Protein 9BQH (pdb70)

Nearest PDB structures (foldseek):
  4dw0-assembly1_A  TM=9.716E-01  e=5.512E-53  Danio rerio
  8jv5-assembly1_C  TM=9.657E-01  e=6.622E-50  Danio rerio
  4dw1-assembly1_A  TM=9.473E-01  e=5.239E-49  Danio rerio
  3h9v-assembly1_A  TM=9.514E-01  e=3.899E-49  Danio rerio
  9ik1-assembly1_B  TM=9.214E-01  e=1.533E-43  Homo sapiens

Sequence (1122 aa):
GCCAALAAFLFEYDTPRRIVLIRSRKVGLMNRAVQLLILAYVIGWVFVWEKGYQETDSVVSSVTTKVKGVAVTNTSKLGFRIWDVADYVIPAQEENSLFVMTNVILTMNQTQGLCPEIPDATTVCKSDASCTAGSAGTHSNGVSTGRCVAFNGSVKTCEVAAWCPVEDDTHVPQPAFLKAAENFTLLVKNNIWYPKFNFSKRNILPNITTTYLKSCIYDAKTDPFCPIFRLGKIVENAGHSFQDMAVEGGIMGIQVNWDCNLDRAASLCLPRYSFRRLDTRDVEHNVSPGYNFRFAKYYRDLAGNEQRTLIKAYGIRFDIIVFGKAGKFDIIPTMINIGSGLALLGMATVLCDIIVLYCMKKRLYYREKKYKYVEGCCAALAAFLFEYDTPRRIVLIRSRKVGLMNRAVQLLILAYVIGWVFVWEKGYQETDSVVSSVTTKVKGVAVTNTSKLGFRIWDVADYVIPAQEENSLFVMTNVILTMNQTQGLCPEIPDATTVCKSDASCTAGSAGTHSNGVSTGRCVAFNGSVKTCEVAAWCPVEDDTHVPQPAFLKAAENFTLLVKNNIWYPKFNFSKRNILPNITTTYLKSCIYDAKTDPFCPIFRLGKIVENAGHSFQDMAVEGGIMGIQVNWDCNLDRAASLCLPRYSFRRLDTRDVEHNVSPGYNFRFAKYYRDLAGNEQRTLIKAYGIRFDIIVFGKAGKFDIIPTMINIGSGLALLGMATVLCDIIVLYCMKKRLYYREKKYKYVEGCCAALAAFLFEYDTPRRIVLIRSRKVGLMNRAVQLLILAYVIGWVFVWEKGYQETDSVVSSVTTKVKGVAVTNTSKLGFRIWDVADYVIPAQEENSLFVMTNVILTMNQTQGLCPEIPDATTVCKSDASCTAGSAGTHSNGVSTGRCVAFNGSVKTCEVAAWCPVEDDTHVPQPAFLKAAENFTLLVKNNIWYPKFNFSKRNILPNITTTYLKSCIYDAKTDPFCPIFRLGKIVENAGHSFQDMAVEGGIMGIQVNWDCNLDRAASLCLPRYSFRRLDTRDVEHNVSPGYNFRFAKYYRDLAGNEQRTLIKAYGIRFDIIVFGKAGKFDIIPTMINIGSGLALLGMATVLCDIIVLYCMKKRLYYREKKYKYVE

Foldseek 3Di:
DVVVVVCCVVVDDDDDDDDDDDDDVLVVLLVVVLVVLVCCLPVPCPVNVNLQKDKFKKDKFKDKDKFDKDWDADDPVGTDIAGPPRQWPPPDDGLKTWGFFAKFKDFWWAWDKAFDDDDDQFWDDPLDSFDFQDCPPLVQFTFHSGWACNDDPTIGTMGGHGPPDTDPPQQDPQGPRPVLQFMKMAMKMWMAGVVVGDIDILCAPVNDPVNLVDDEDDVPPHPRRRMYGNQVLQVQQPHGSRVLNRAAFEKEWEWEQAEEVVDDPNPRHIGTGIHTDFDDDPVPDDSHHDWDKDWDWDADPVGGITIMIMITGTYMYGYHYIYMYIDGDVVSVVVSVVVSVVVSCVSVVVSLCCLQPVDPCNVVVVVVPDDDDD/DVVVVVCCVVVDDDDDDDDDDDDDVLVVLLVVVLVVLVCCLPVPCPVNVNLQKDKFKKDKFKDKDKFDKDWDADDPVGTDIAGPPRQWPPPDDGLKTWGFFAKFKDFWWAWDKAFDDDDDQFWDDPLDSFDFQDCPPLVQFTFHSGWACNDDPTIGTMGGHGPPDTDPPQQDPQGPRPVLQFMKMAMKMWMAGVVVGDIDILCAPVNDPVNLVDDEDDVPPHPRRRMYGNQVLQVQQPHGSRVLNRAAFEKEWEWEQAEEVVDDPNPRHIGTGIHTDFDDDPVPDDSHHDWDKDWDWDADPVGGITIMIMITGTYMYGYHYIYMYIDGDVVSVVVSVVVSVVVSCVSVVVSLCCLQPVDPCNVVVVVVPDDDDD/DVVVVVCCVVVDDDDDDDDDDDDDVLVVLLVVVLVVLVCCLPVPCPVNVNLQKDKFKKDKFKDKDKFDKDWDADDPVGTDIAGPPRQWPPPDDGLKTWGFFAKFKDFWWAWDKAFDDDDDQFWDDPLDSFDFQDCPPLVQFTFHSGWACNDDPTIGTMGGHGPPDTDPPQQDPQGPRPVLQFMKMAMKMWMAGVVVGDIDILCAPVNDPVNLVDDEDDVPPHPRRRMYGNQVLQVQQPHGSRVLNRAAFEKEWEWEQAEEVVDDPNPRHIGTGIHTDFDDDPVPDDSHHDWDKDWDWDADPVGGITIMIMITGTYMYGYHYIYMYIDGDVVSVVVSVVVSVVVSCVSVVVSLCCLQPVDPCNVVVVVVPDDDDD

Structure (mmCIF, N/CA/C/O backbone):
data_9BQH
#
_entry.id   9BQH
#
_cell.length_a   1.00
_cell.length_b   1.00
_cell.length_c   1.00
_cell.angle_alpha   90.00
_cell.angle_beta   90.00
_cell.angle_gamma   90.00
#
_symmetry.space_group_name_H-M   'P 1'
#
loop_
_entity.id
_entity.type
_entity.pdbx_description
1 polymer 'P2X purinoceptor 4'
2 branched 2-acetamido-2-deoxy-beta-D-glucopyranose-(1-4)-2-acetamido-2-deoxy-beta-D-glucopyranose
3 branched beta-D-mannopyranose-(1-4)-2-acetamido-2-deoxy-beta-D-glucopyranose-(1-4)-2-acetamido-2-deoxy-beta-D-glucopyranose
4 non-polymer 2-acetamido-2-deoxy-beta-D-glucopyranose
5 non-polymer DODECYL-BETA-D-MALTOSIDE
6 water water
#
loop_
_atom_site.group_PDB
_atom_site.id
_atom_site.type_symbol
_atom_site.label_atom_id
_atom_site.label_alt_id
_atom_site.label_comp_id
_atom_site.label_asym_id
_atom_site.label_entity_id
_atom_site.label_seq_id
_atom_site.pdbx_PDB_ins_code
_atom_site.Cartn_x
_atom_site.Cartn_y
_atom_site.Cartn_z
_atom_site.occupancy
_atom_site.B_iso_or_equiv
_atom_site.auth_seq_id
_atom_site.auth_comp_id
_atom_site.auth_asym_id
_atom_site.auth_atom_id
_atom_site.pdbx_PDB_model_num
ATOM 1 N N . GLY A 1 3 ? 169.012 206.296 234.976 1.00 63.24 3 GLY A N 1
ATOM 2 C CA . GLY A 1 3 ? 169.299 207.581 234.367 1.00 63.24 3 GLY A CA 1
ATOM 3 C C . GLY A 1 3 ? 170.068 207.454 233.067 1.00 63.24 3 GLY A C 1
ATOM 4 O O . GLY A 1 3 ? 171.281 207.248 233.072 1.00 63.24 3 GLY A O 1
ATOM 7 N N . CYS A 1 4 ? 169.356 207.578 231.945 1.00 66.71 4 CYS A N 1
ATOM 8 C CA . CYS A 1 4 ? 170.009 207.480 230.644 1.00 66.71 4 CYS A CA 1
ATOM 9 C C . CYS A 1 4 ? 171.027 208.597 230.453 1.00 66.71 4 CYS A C 1
ATOM 10 O O . CYS A 1 4 ? 172.127 208.363 229.938 1.00 66.71 4 CYS A O 1
ATOM 18 N N . CYS A 1 5 ? 170.680 209.820 230.860 1.00 63.87 5 CYS A N 1
ATOM 19 C CA . CYS A 1 5 ? 171.608 210.936 230.711 1.00 63.87 5 CYS A CA 1
ATOM 20 C C . CYS A 1 5 ? 172.874 210.709 231.527 1.00 63.87 5 CYS A C 1
ATOM 21 O O . CYS A 1 5 ? 173.983 210.999 231.061 1.00 63.87 5 CYS A O 1
ATOM 29 N N . ALA A 1 6 ? 172.731 210.194 232.749 1.00 60.56 6 ALA A N 1
ATOM 30 C CA . ALA A 1 6 ? 173.906 209.890 233.560 1.00 60.56 6 ALA A CA 1
ATOM 31 C C . ALA A 1 6 ? 174.766 208.823 232.899 1.00 60.56 6 ALA A C 1
ATOM 32 O O . ALA A 1 6 ? 175.999 208.915 232.908 1.00 60.56 6 ALA A O 1
ATOM 39 N N . ALA A 1 7 ? 174.134 207.797 232.323 1.00 57.84 7 ALA A N 1
ATOM 40 C CA . ALA A 1 7 ? 174.891 206.759 231.632 1.00 57.84 7 ALA A CA 1
ATOM 41 C C . ALA A 1 7 ? 175.637 207.328 230.432 1.00 57.84 7 ALA A C 1
ATOM 42 O O . ALA A 1 7 ? 176.801 206.985 230.194 1.00 57.84 7 ALA A O 1
ATOM 49 N N . LEU A 1 8 ? 174.983 208.199 229.661 1.00 55.43 8 LEU A N 1
ATOM 50 C CA . LEU A 1 8 ? 175.649 208.811 228.517 1.00 55.43 8 LEU A CA 1
ATOM 51 C C . LEU A 1 8 ? 176.824 209.672 228.963 1.00 55.43 8 LEU A C 1
ATOM 52 O O . LEU A 1 8 ? 177.897 209.641 228.347 1.00 55.43 8 LEU A O 1
ATOM 68 N N . ALA A 1 9 ? 176.642 210.447 230.034 1.00 54.96 9 ALA A N 1
ATOM 69 C CA . ALA A 1 9 ? 177.736 211.266 230.543 1.00 54.96 9 ALA A CA 1
ATOM 70 C C . ALA A 1 9 ? 178.898 210.398 231.006 1.00 54.96 9 ALA A C 1
ATOM 71 O O . ALA A 1 9 ? 180.065 210.723 230.757 1.00 54.96 9 ALA A O 1
ATOM 78 N N . ALA A 1 10 ? 178.600 209.287 231.681 1.00 52.21 10 ALA A N 1
ATOM 79 C CA . ALA A 1 10 ? 179.657 208.371 232.093 1.00 52.21 10 ALA A CA 1
ATOM 80 C C . ALA A 1 10 ? 180.384 207.799 230.884 1.00 52.21 10 ALA A C 1
ATOM 81 O O . ALA A 1 10 ? 181.613 207.671 230.891 1.00 52.21 10 ALA A O 1
ATOM 88 N N . PHE A 1 11 ? 179.639 207.452 229.835 1.00 48.60 11 PHE A N 1
ATOM 89 C CA . PHE A 1 11 ? 180.263 206.933 228.623 1.00 48.60 11 PHE A CA 1
ATOM 90 C C . PHE A 1 11 ? 181.178 207.972 227.987 1.00 48.60 11 PHE A C 1
ATOM 91 O O . PHE A 1 11 ? 182.251 207.635 227.475 1.00 48.60 11 PHE A O 1
ATOM 108 N N . LEU A 1 12 ? 180.771 209.242 228.007 1.00 51.06 12 LEU A N 1
ATOM 109 C CA . LEU A 1 12 ? 181.542 210.276 227.328 1.00 51.06 12 LEU A CA 1
ATOM 110 C C . LEU A 1 12 ? 182.682 210.819 228.182 1.00 51.06 12 LEU A C 1
ATOM 111 O O . LEU A 1 12 ? 183.723 211.202 227.637 1.00 51.06 12 LEU A O 1
ATOM 127 N N . PHE A 1 13 ? 182.516 210.866 229.504 1.00 51.46 13 PHE A N 1
ATOM 128 C CA . PHE A 1 13 ? 183.466 211.530 230.389 1.00 51.46 13 PHE A CA 1
ATOM 129 C C . PHE A 1 13 ? 184.297 210.542 231.203 1.00 51.46 13 PHE A C 1
ATOM 130 O O . PHE A 1 13 ? 184.710 210.850 232.322 1.00 51.46 13 PHE A O 1
ATOM 147 N N . GLU A 1 14 ? 184.546 209.353 230.660 1.00 49.00 14 GLU A N 1
ATOM 148 C CA . GLU A 1 14 ? 185.426 208.380 231.290 1.00 49.00 14 GLU A CA 1
ATOM 149 C C . GLU A 1 14 ? 186.346 207.783 230.239 1.00 49.00 14 GLU A C 1
ATOM 150 O O . GLU A 1 14 ? 185.924 207.526 229.109 1.00 49.00 14 GLU A O 1
ATOM 162 N N . TYR A 1 15 ? 187.600 207.564 230.618 1.00 45.54 15 TYR A N 1
ATOM 163 C CA . TYR A 1 15 ? 188.600 206.968 229.745 1.00 45.54 15 TYR A CA 1
ATOM 164 C C . TYR A 1 15 ? 188.986 205.600 230.290 1.00 45.54 15 TYR A C 1
ATOM 165 O O . TYR A 1 15 ? 189.276 205.463 231.482 1.00 45.54 15 TYR A O 1
ATOM 183 N N . ASP A 1 16 ? 188.986 204.595 229.419 1.00 43.76 16 ASP A N 1
ATOM 184 C CA . ASP A 1 16 ? 189.253 203.216 229.805 1.00 43.76 16 ASP A CA 1
ATOM 185 C C . ASP A 1 16 ? 190.563 202.752 229.186 1.00 43.76 16 ASP A C 1
ATOM 186 O O . ASP A 1 16 ? 190.739 202.825 227.966 1.00 43.76 16 ASP A O 1
ATOM 195 N N . THR A 1 17 ? 191.474 202.266 230.029 1.00 42.35 17 THR A N 1
ATOM 196 C CA . THR A 1 17 ? 192.762 201.766 229.588 1.00 42.35 17 THR A CA 1
ATOM 197 C C . THR A 1 17 ? 193.056 200.465 230.324 1.00 42.35 17 THR A C 1
ATOM 198 O O . THR A 1 17 ? 192.684 200.320 231.497 1.00 42.35 17 THR A O 1
ATOM 209 N N . PRO A 1 18 ? 193.707 199.505 229.670 1.00 39.87 18 PRO A N 1
ATOM 210 C CA . PRO A 1 18 ? 193.962 198.216 230.320 1.00 39.87 18 PRO A CA 1
ATOM 211 C C . PRO A 1 18 ? 195.007 198.299 231.422 1.00 39.87 18 PRO A C 1
ATOM 212 O O . PRO A 1 18 ? 195.885 199.163 231.421 1.00 39.87 18 PRO A O 1
ATOM 223 N N A ARG A 1 19 ? 194.895 197.376 232.374 0.57 41.75 19 ARG A N 1
ATOM 224 N N B ARG A 1 19 ? 194.898 197.377 232.376 0.43 41.75 19 ARG A N 1
ATOM 225 C CA A ARG A 1 19 ? 195.894 197.217 233.421 0.57 41.75 19 ARG A CA 1
ATOM 226 C CA B ARG A 1 19 ? 195.907 197.232 233.414 0.43 41.75 19 ARG A CA 1
ATOM 227 C C A ARG A 1 19 ? 197.046 196.358 232.910 0.57 41.75 19 ARG A C 1
ATOM 228 C C B ARG A 1 19 ? 197.049 196.362 232.908 0.43 41.75 19 ARG A C 1
ATOM 229 O O A ARG A 1 19 ? 196.834 195.379 232.192 0.57 41.75 19 ARG A O 1
ATOM 230 O O B ARG A 1 19 ? 196.832 195.381 232.194 0.43 41.75 19 ARG A O 1
ATOM 271 N N . ILE A 1 20 ? 198.270 196.729 233.282 1.00 41.47 20 ILE A N 1
ATOM 272 C CA . ILE A 1 20 ? 199.478 196.098 232.765 1.00 41.47 20 ILE A CA 1
ATOM 273 C C . ILE A 1 20 ? 200.315 195.559 233.916 1.00 41.47 20 ILE A C 1
ATOM 274 O O . ILE A 1 20 ? 200.422 196.191 234.971 1.00 41.47 20 ILE A O 1
ATOM 290 N N . VAL A 1 21 ? 200.900 194.381 233.704 1.00 43.84 21 VAL A N 1
ATOM 291 C CA . VAL A 1 21 ? 201.875 193.787 234.613 1.00 43.84 21 VAL A CA 1
ATOM 292 C C . VAL A 1 21 ? 203.262 194.015 234.034 1.00 43.84 21 VAL A C 1
ATOM 293 O O . VAL A 1 21 ? 203.517 193.684 232.871 1.00 43.84 21 VAL A O 1
ATOM 306 N N . LEU A 1 22 ? 204.161 194.574 234.840 1.00 45.47 22 LEU A N 1
ATOM 307 C CA . LEU A 1 22 ? 205.528 194.867 234.421 1.00 45.47 22 LEU A CA 1
ATOM 308 C C . LEU A 1 22 ? 206.463 193.857 235.071 1.00 45.47 22 LEU A C 1
ATOM 309 O O . LEU A 1 22 ? 206.712 193.921 236.278 1.00 45.47 22 LEU A O 1
ATOM 325 N N . ILE A 1 23 ? 206.985 192.935 234.268 1.00 49.04 23 ILE A N 1
ATOM 326 C CA . ILE A 1 23 ? 207.916 191.913 234.729 1.00 49.04 23 ILE A CA 1
ATOM 327 C C . ILE A 1 23 ? 209.328 192.361 234.385 1.00 49.04 23 ILE A C 1
ATOM 328 O O . ILE A 1 23 ? 209.620 192.688 233.229 1.00 49.04 23 ILE A O 1
ATOM 344 N N . ARG A 1 24 ? 210.203 192.379 235.387 1.00 52.71 24 ARG A N 1
ATOM 345 C CA . ARG A 1 24 ? 211.579 192.843 235.219 1.00 52.71 24 ARG A CA 1
ATOM 346 C C . ARG A 1 24 ? 212.451 191.649 234.853 1.00 52.71 24 ARG A C 1
ATOM 347 O O . ARG A 1 24 ? 212.859 190.873 235.719 1.00 52.71 24 ARG A O 1
ATOM 368 N N . SER A 1 25 ? 212.740 191.504 233.562 1.00 51.58 25 SER A N 1
ATOM 369 C CA . SER A 1 25 ? 213.586 190.426 233.064 1.00 51.58 25 SER A CA 1
ATOM 370 C C . SER A 1 25 ? 214.351 190.938 231.856 1.00 51.58 25 SER A C 1
ATOM 371 O O . SER A 1 25 ? 213.745 191.437 230.905 1.00 51.58 25 SER A O 1
ATOM 379 N N . ARG A 1 26 ? 215.679 190.816 231.896 1.00 52.28 26 ARG A N 1
ATOM 380 C CA . ARG A 1 26 ? 216.501 191.319 230.799 1.00 52.28 26 ARG A CA 1
ATOM 381 C C . ARG A 1 26 ? 216.265 190.522 229.523 1.00 52.28 26 ARG A C 1
ATOM 382 O O . ARG A 1 26 ? 216.058 191.096 228.449 1.00 52.28 26 ARG A O 1
ATOM 403 N N . LYS A 1 27 ? 216.288 189.193 229.623 1.00 48.57 27 LYS A N 1
ATOM 404 C CA . LYS A 1 27 ? 216.183 188.359 228.430 1.00 48.57 27 LYS A CA 1
ATOM 405 C C . LYS A 1 27 ? 214.825 188.523 227.758 1.00 48.57 27 LYS A C 1
ATOM 406 O O . LYS A 1 27 ? 214.742 188.736 226.543 1.00 48.57 27 LYS A O 1
ATOM 410 N N . VAL A 1 28 ? 213.746 188.425 228.536 1.00 49.45 28 VAL A N 1
ATOM 411 C CA . VAL A 1 28 ? 212.409 188.499 227.954 1.00 49.45 28 VAL A CA 1
ATOM 412 C C . VAL A 1 28 ? 212.143 189.891 227.394 1.00 49.45 28 VAL A C 1
ATOM 413 O O . VAL A 1 28 ? 211.573 190.034 226.307 1.00 49.45 28 VAL A O 1
ATOM 426 N N . GLY A 1 29 ? 212.542 190.936 228.120 1.00 46.12 29 GLY A N 1
ATOM 427 C CA . GLY A 1 29 ? 212.360 192.284 227.606 1.00 46.12 29 GLY A CA 1
ATOM 428 C C . GLY A 1 29 ? 213.137 192.528 226.327 1.00 46.12 29 GLY A C 1
ATOM 429 O O . GLY A 1 29 ? 212.619 193.119 225.374 1.00 46.12 29 GLY A O 1
ATOM 433 N N . LEU A 1 30 ? 214.393 192.077 226.287 1.00 48.02 30 LEU A N 1
ATOM 434 C CA . LEU A 1 30 ? 215.200 192.252 225.086 1.00 48.02 30 LEU A CA 1
ATOM 435 C C . LEU A 1 30 ? 214.600 191.498 223.909 1.00 48.02 30 LEU A C 1
ATOM 436 O O . LEU A 1 30 ? 214.574 192.010 222.786 1.00 48.02 30 LEU A O 1
ATOM 452 N N . MET A 1 31 ? 214.115 190.278 224.141 1.00 46.64 31 MET A N 1
ATOM 453 C CA . MET A 1 31 ? 213.477 189.527 223.065 1.00 46.64 31 MET A CA 1
ATOM 454 C C . MET A 1 31 ? 212.206 190.219 222.585 1.00 46.64 31 MET A C 1
ATOM 455 O O . MET A 1 31 ? 211.929 190.258 221.380 1.00 46.64 31 MET A O 1
ATOM 469 N N . ASN A 1 32 ? 211.414 190.754 223.515 1.00 44.34 32 ASN A N 1
ATOM 470 C CA . ASN A 1 32 ? 210.209 191.485 223.142 1.00 44.34 32 ASN A CA 1
ATOM 471 C C . ASN A 1 32 ? 210.554 192.661 222.240 1.00 44.34 32 ASN A C 1
ATOM 472 O O . ASN A 1 32 ? 209.939 192.857 221.183 1.00 44.34 32 ASN A O 1
ATOM 483 N N . ARG A 1 33 ? 211.556 193.446 222.636 1.00 43.74 33 ARG A N 1
ATOM 484 C CA . ARG A 1 33 ? 211.950 194.598 221.833 1.00 43.74 33 ARG A CA 1
ATOM 485 C C . ARG A 1 33 ? 212.524 194.168 220.490 1.00 43.74 33 ARG A C 1
ATOM 486 O O . ARG A 1 33 ? 212.294 194.831 219.476 1.00 43.74 33 ARG A O 1
ATOM 507 N N . ALA A 1 34 ? 213.274 193.065 220.459 1.00 40.80 34 ALA A N 1
ATOM 508 C CA . ALA A 1 34 ? 213.831 192.584 219.199 1.00 40.80 34 ALA A CA 1
ATOM 509 C C . ALA A 1 34 ? 212.732 192.176 218.227 1.00 40.80 34 ALA A C 1
ATOM 510 O O . ALA A 1 34 ? 212.785 192.517 217.041 1.00 40.80 34 ALA A O 1
ATOM 517 N N . VAL A 1 35 ? 211.727 191.444 218.709 1.00 38.83 35 VAL A N 1
ATOM 518 C CA . VAL A 1 35 ? 210.634 191.034 217.833 1.00 38.83 35 VAL A CA 1
ATOM 519 C C . VAL A 1 35 ? 209.838 192.249 217.366 1.00 38.83 35 VAL A C 1
ATOM 520 O O . VAL A 1 35 ? 209.431 192.330 216.199 1.00 38.83 35 VAL A O 1
ATOM 533 N N . GLN A 1 36 ? 209.594 193.209 218.263 1.00 40.14 36 GLN A N 1
ATOM 534 C CA . GLN A 1 36 ? 208.878 194.415 217.860 1.00 40.14 36 GLN A CA 1
ATOM 535 C C . GLN A 1 36 ? 209.656 195.190 216.805 1.00 40.14 36 GLN A C 1
ATOM 536 O O . GLN A 1 36 ? 209.074 195.695 215.838 1.00 40.14 36 GLN A O 1
ATOM 550 N N . LEU A 1 37 ? 210.974 195.299 216.977 1.00 40.15 37 LEU A N 1
ATOM 551 C CA . LEU A 1 37 ? 211.799 195.985 215.991 1.00 40.15 37 LEU A CA 1
ATOM 552 C C . LEU A 1 37 ? 211.787 195.247 214.661 1.00 40.15 37 LEU A C 1
ATOM 553 O O . LEU A 1 37 ? 211.773 195.873 213.600 1.00 40.15 37 LEU A O 1
ATOM 569 N N . LEU A 1 38 ? 211.756 193.912 214.717 1.00 36.69 38 LEU A N 1
ATOM 570 C CA . LEU A 1 38 ? 211.740 193.055 213.504 1.00 36.69 38 LEU A CA 1
ATOM 571 C C . LEU A 1 38 ? 210.420 193.256 212.755 1.00 36.69 38 LEU A C 1
ATOM 572 O O . LEU A 1 38 ? 210.456 193.210 211.517 1.00 36.69 38 LEU A O 1
ATOM 588 N N . ILE A 1 39 ? 209.299 193.422 213.466 1.00 36.17 39 ILE A N 1
ATOM 589 C CA . ILE A 1 39 ? 208.003 193.670 212.837 1.00 36.17 39 ILE A CA 1
ATOM 590 C C . ILE A 1 39 ? 207.945 195.083 212.268 1.00 36.17 39 ILE A C 1
ATOM 591 O O . ILE A 1 39 ? 207.433 195.300 211.162 1.00 36.17 39 ILE A O 1
ATOM 607 N N . LEU A 1 40 ? 208.448 196.068 213.015 1.00 36.61 40 LEU A N 1
ATOM 608 C CA . LEU A 1 40 ? 208.434 197.442 212.521 1.00 36.61 40 LEU A CA 1
ATOM 609 C C . LEU A 1 40 ? 209.317 197.598 211.290 1.00 36.61 40 LEU A C 1
ATOM 610 O O . LEU A 1 40 ? 208.942 198.281 210.330 1.00 36.61 40 LEU A O 1
ATOM 626 N N . ALA A 1 41 ? 210.504 196.987 211.307 1.00 32.75 41 ALA A N 1
ATOM 627 C CA . ALA A 1 41 ? 211.385 197.047 210.150 1.00 32.75 41 ALA A CA 1
ATOM 628 C C . ALA A 1 41 ? 210.722 196.421 208.936 1.00 32.75 41 ALA A C 1
ATOM 629 O O . ALA A 1 41 ? 210.764 196.986 207.842 1.00 32.75 41 ALA A O 1
ATOM 636 N N . TYR A 1 42 ? 210.090 195.261 209.108 1.00 30.49 42 TYR A N 1
ATOM 637 C CA . TYR A 1 42 ? 209.311 194.692 208.017 1.00 30.49 42 TYR A CA 1
ATOM 638 C C . TYR A 1 42 ? 208.302 195.708 207.495 1.00 30.49 42 TYR A C 1
ATOM 639 O O . TYR A 1 42 ? 208.384 196.154 206.345 1.00 30.49 42 TYR A O 1
ATOM 657 N N . VAL A 1 43 ? 207.388 196.143 208.365 1.00 33.02 43 VAL A N 1
ATOM 658 C CA . VAL A 1 43 ? 206.251 196.947 207.925 1.00 33.02 43 VAL A CA 1
ATOM 659 C C . VAL A 1 43 ? 206.718 198.212 207.217 1.00 33.02 43 VAL A C 1
ATOM 660 O O . VAL A 1 43 ? 206.129 198.627 206.214 1.00 33.02 43 VAL A O 1
ATOM 673 N N . ILE A 1 44 ? 207.764 198.859 207.725 1.00 34.38 44 ILE A N 1
ATOM 674 C CA . ILE A 1 44 ? 208.216 200.096 207.102 1.00 34.38 44 ILE A CA 1
ATOM 675 C C . ILE A 1 44 ? 209.044 199.774 205.864 1.00 34.38 44 ILE A C 1
ATOM 676 O O . ILE A 1 44 ? 208.606 200.022 204.734 1.00 34.38 44 ILE A O 1
ATOM 692 N N . GLY A 1 45 ? 210.207 199.151 206.060 1.00 32.27 45 GLY A N 1
ATOM 693 C CA . GLY A 1 45 ? 211.149 199.008 204.965 1.00 32.27 45 GLY A CA 1
ATOM 694 C C . GLY A 1 45 ? 210.594 198.214 203.799 1.00 32.27 45 GLY A C 1
ATOM 695 O O . GLY A 1 45 ? 210.695 198.636 202.646 1.00 32.27 45 GLY A O 1
ATOM 699 N N . TRP A 1 46 ? 210.005 197.049 204.074 1.00 32.82 46 TRP A N 1
ATOM 700 C CA . TRP A 1 46 ? 209.584 196.193 202.975 1.00 32.82 46 TRP A CA 1
ATOM 701 C C . TRP A 1 46 ? 208.250 196.649 202.397 1.00 32.82 46 TRP A C 1
ATOM 702 O O . TRP A 1 46 ? 208.131 196.865 201.188 1.00 32.82 46 TRP A O 1
ATOM 723 N N . VAL A 1 47 ? 207.236 196.803 203.247 1.00 31.02 47 VAL A N 1
ATOM 724 C CA . VAL A 1 47 ? 205.896 197.090 202.748 1.00 31.02 47 VAL A CA 1
ATOM 725 C C . VAL A 1 47 ? 205.819 198.508 202.193 1.00 31.02 47 VAL A C 1
ATOM 726 O O . VAL A 1 47 ? 205.263 198.733 201.112 1.00 31.02 47 VAL A O 1
ATOM 739 N N . PHE A 1 48 ? 206.369 199.486 202.914 1.00 31.92 48 PHE A N 1
ATOM 740 C CA . PHE A 1 48 ? 206.198 200.882 202.521 1.00 31.92 48 PHE A CA 1
ATOM 741 C C . PHE A 1 48 ? 207.341 201.365 201.631 1.00 31.92 48 PHE A C 1
ATOM 742 O O . PHE A 1 48 ? 207.115 201.782 200.492 1.00 31.92 48 PHE A O 1
ATOM 759 N N . VAL A 1 49 ? 208.573 201.315 202.138 1.00 33.77 49 VAL A N 1
ATOM 760 C CA . VAL A 1 49 ? 209.692 201.920 201.421 1.00 33.77 49 VAL A CA 1
ATOM 761 C C . VAL A 1 49 ? 210.027 201.121 200.167 1.00 33.77 49 VAL A C 1
ATOM 762 O O . VAL A 1 49 ? 210.244 201.690 199.091 1.00 33.77 49 VAL A O 1
ATOM 775 N N . TRP A 1 50 ? 210.075 199.795 200.282 1.00 35.07 50 TRP A N 1
ATOM 776 C CA . TRP A 1 50 ? 210.563 198.973 199.179 1.00 35.07 50 TRP A CA 1
ATOM 777 C C . TRP A 1 50 ? 209.460 198.667 198.173 1.00 35.07 50 TRP A C 1
ATOM 778 O O . TRP A 1 50 ? 209.603 198.941 196.977 1.00 35.07 50 TRP A O 1
ATOM 799 N N . GLU A 1 51 ? 208.354 198.094 198.637 1.00 34.68 51 GLU A N 1
ATOM 800 C CA . GLU A 1 51 ? 207.285 197.648 197.754 1.00 34.68 51 GLU A CA 1
ATOM 801 C C . GLU A 1 51 ? 206.197 198.693 197.551 1.00 34.68 51 GLU A C 1
ATOM 802 O O . GLU A 1 51 ? 205.232 198.423 196.830 1.00 34.68 51 GLU A O 1
ATOM 814 N N . LYS A 1 52 ? 206.326 199.871 198.160 1.00 31.94 52 LYS A N 1
ATOM 815 C CA . LYS A 1 52 ? 205.387 200.974 197.963 1.00 31.94 52 LYS A CA 1
ATOM 816 C C . LYS A 1 52 ? 203.954 200.537 198.272 1.00 31.94 52 LYS A C 1
ATOM 817 O O . LYS A 1 52 ? 203.058 200.598 197.430 1.00 31.94 52 LYS A O 1
ATOM 836 N N . GLY A 1 53 ? 203.752 200.100 199.512 1.00 31.67 53 GLY A N 1
ATOM 837 C CA . GLY A 1 53 ? 202.437 199.702 199.971 1.00 31.67 53 GLY A CA 1
ATOM 838 C C . GLY A 1 53 ? 201.483 200.844 200.224 1.00 31.67 53 GLY A C 1
ATOM 839 O O . GLY A 1 53 ? 200.334 200.600 200.602 1.00 31.67 53 GLY A O 1
ATOM 843 N N . TYR A 1 54 ? 201.925 202.082 200.024 1.00 29.29 54 TYR A N 1
ATOM 844 C CA . TYR A 1 54 ? 201.107 203.267 200.231 1.00 29.29 54 TYR A CA 1
ATOM 845 C C . TYR A 1 54 ? 200.490 203.787 198.940 1.00 29.29 54 TYR A C 1
ATOM 846 O O . TYR A 1 54 ? 199.947 204.893 198.931 1.00 29.29 54 TYR A O 1
ATOM 864 N N . GLN A 1 55 ? 200.556 203.020 197.854 1.00 28.85 55 GLN A N 1
ATOM 865 C CA . GLN A 1 55 ? 200.171 203.492 196.533 1.00 28.85 55 GLN A CA 1
ATOM 866 C C . GLN A 1 55 ? 199.051 202.642 195.950 1.00 28.85 55 GLN A C 1
ATOM 867 O O . GLN A 1 55 ? 198.992 201.430 196.176 1.00 28.85 55 GLN A O 1
ATOM 881 N N . GLU A 1 56 ? 198.163 203.294 195.207 1.00 30.47 56 GLU A N 1
ATOM 882 C CA . GLU A 1 56 ? 197.229 202.624 194.316 1.00 30.47 56 GLU A CA 1
ATOM 883 C C . GLU A 1 56 ? 197.831 202.550 192.914 1.00 30.47 56 GLU A C 1
ATOM 884 O O . GLU A 1 56 ? 198.684 203.356 192.540 1.00 30.47 56 GLU A O 1
ATOM 896 N N . THR A 1 57 ? 197.377 201.570 192.136 1.00 27.79 57 THR A N 1
ATOM 897 C CA . THR A 1 57 ? 197.958 201.300 190.828 1.00 27.79 57 THR A CA 1
ATOM 898 C C . THR A 1 57 ? 196.888 201.344 189.745 1.00 27.79 57 THR A C 1
ATOM 899 O O . THR A 1 57 ? 195.693 201.200 190.009 1.00 27.79 57 THR A O 1
ATOM 910 N N . ASP A 1 58 ? 197.347 201.550 188.512 1.00 25.39 58 ASP A N 1
ATOM 911 C CA . ASP A 1 58 ? 196.479 201.610 187.345 1.00 25.39 58 ASP A CA 1
ATOM 912 C C . ASP A 1 58 ? 197.241 201.074 186.143 1.00 25.39 58 ASP A C 1
ATOM 913 O O . ASP A 1 58 ? 198.426 201.368 185.976 1.00 25.39 58 ASP A O 1
ATOM 922 N N . SER A 1 59 ? 196.559 200.292 185.311 1.00 20.74 59 SER A N 1
ATOM 923 C CA . SER A 1 59 ? 197.170 199.753 184.106 1.00 20.74 59 SER A CA 1
ATOM 924 C C . SER A 1 59 ? 197.124 200.777 182.973 1.00 20.74 59 SER A C 1
ATOM 925 O O . SER A 1 59 ? 196.288 201.683 182.947 1.00 20.74 59 SER A O 1
ATOM 933 N N . VAL A 1 60 ? 198.034 200.610 182.022 1.00 18.70 60 VAL A N 1
ATOM 934 C CA . VAL A 1 60 ? 198.245 201.581 180.955 1.00 18.70 60 VAL A CA 1
ATOM 935 C C . VAL A 1 60 ? 197.300 201.292 179.797 1.00 18.70 60 VAL A C 1
ATOM 936 O O . VAL A 1 60 ? 196.992 200.134 179.496 1.00 18.70 60 VAL A O 1
ATOM 949 N N . VAL A 1 61 ? 196.835 202.356 179.149 1.00 18.23 61 VAL A N 1
ATOM 950 C CA . VAL A 1 61 ? 196.059 202.276 177.916 1.00 18.23 61 VAL A CA 1
ATOM 951 C C . VAL A 1 61 ? 196.900 202.912 176.818 1.00 18.23 61 VAL A C 1
ATOM 952 O O . VAL A 1 61 ? 197.290 204.080 176.925 1.00 18.23 61 VAL A O 1
ATOM 965 N N . SER A 1 62 ? 197.173 202.151 175.760 1.00 16.81 62 SER A N 1
ATOM 966 C CA . SER A 1 62 ? 198.193 202.515 174.788 1.00 16.81 62 SER A CA 1
ATOM 967 C C . SER A 1 62 ? 197.628 202.538 173.375 1.00 16.81 62 SER A C 1
ATOM 968 O O . SER A 1 62 ? 196.733 201.764 173.029 1.00 16.81 62 SER A O 1
ATOM 976 N N . SER A 1 63 ? 198.166 203.446 172.562 1.00 15.77 63 SER A N 1
ATOM 977 C CA . SER A 1 63 ? 197.934 203.476 171.125 1.00 15.77 63 SER A CA 1
ATOM 978 C C . SER A 1 63 ? 199.280 203.586 170.424 1.00 15.77 63 SER A C 1
ATOM 979 O O . SER A 1 63 ? 200.155 204.336 170.864 1.00 15.77 63 SER A O 1
ATOM 987 N N . VAL A 1 64 ? 199.442 202.840 169.334 1.00 15.88 64 VAL A N 1
ATOM 988 C CA . VAL A 1 64 ? 200.734 202.671 168.679 1.00 15.88 64 VAL A CA 1
ATOM 989 C C . VAL A 1 64 ? 200.604 202.999 167.199 1.00 15.88 64 VAL A C 1
ATOM 990 O O . VAL A 1 64 ? 199.595 202.675 166.565 1.00 15.88 64 VAL A O 1
ATOM 1003 N N . THR A 1 65 ? 201.630 203.650 166.654 1.00 15.67 65 THR A N 1
ATOM 1004 C CA . THR A 1 65 ? 201.759 203.904 165.224 1.00 15.67 65 THR A CA 1
ATOM 1005 C C . THR A 1 65 ? 203.141 203.450 164.780 1.00 15.67 65 THR A C 1
ATOM 1006 O O . THR A 1 65 ? 204.141 203.809 165.407 1.00 15.67 65 THR A O 1
ATOM 1017 N N . THR A 1 66 ? 203.200 202.669 163.702 1.00 14.80 66 THR A N 1
ATOM 1018 C CA . THR A 1 66 ? 204.452 202.109 163.208 1.00 14.80 66 THR A CA 1
ATOM 1019 C C . THR A 1 66 ? 204.639 202.440 161.734 1.00 14.80 66 THR A C 1
ATOM 1020 O O . THR A 1 66 ? 203.688 202.384 160.952 1.00 14.80 66 THR A O 1
ATOM 1031 N N . LYS A 1 67 ? 205.872 202.784 161.363 1.00 15.98 67 LYS A N 1
ATOM 1032 C CA . LYS A 1 67 ? 206.244 203.035 159.978 1.00 15.98 67 LYS A CA 1
ATOM 1033 C C . LYS A 1 67 ? 207.617 202.441 159.702 1.00 15.98 67 LYS A C 1
ATOM 1034 O O . LYS A 1 67 ? 208.519 202.541 160.535 1.00 15.98 67 LYS A O 1
ATOM 1053 N N . VAL A 1 68 ? 207.773 201.839 158.526 1.00 15.45 68 VAL A N 1
ATOM 1054 C CA . VAL A 1 68 ? 209.032 201.245 158.091 1.00 15.45 68 VAL A CA 1
ATOM 1055 C C . VAL A 1 68 ? 209.587 202.074 156.942 1.00 15.45 68 VAL A C 1
ATOM 1056 O O . VAL A 1 68 ? 208.829 202.634 156.144 1.00 15.45 68 VAL A O 1
ATOM 1069 N N . LYS A 1 69 ? 210.913 202.164 156.871 1.00 19.69 69 LYS A N 1
ATOM 1070 C CA . LYS A 1 69 ? 211.608 202.852 155.793 1.00 19.69 69 LYS A CA 1
ATOM 1071 C C . LYS A 1 69 ? 212.683 201.938 155.227 1.00 19.69 69 LYS A C 1
ATOM 1072 O O . LYS A 1 69 ? 213.391 201.263 155.977 1.00 19.69 69 LYS A O 1
ATOM 1091 N N . GLY A 1 70 ? 212.806 201.927 153.911 1.00 17.58 70 GLY A N 1
ATOM 1092 C CA . GLY A 1 70 ? 213.824 201.147 153.230 1.00 17.58 70 GLY A CA 1
ATOM 1093 C C . GLY A 1 70 ? 213.305 200.554 151.938 1.00 17.58 70 GLY A C 1
ATOM 1094 O O . GLY A 1 70 ? 212.115 200.282 151.777 1.00 17.58 70 GLY A O 1
ATOM 1098 N N . VAL A 1 71 ? 214.215 200.340 150.995 1.00 21.37 71 VAL A N 1
ATOM 1099 C CA . VAL A 1 71 ? 213.890 199.773 149.693 1.00 21.37 71 VAL A CA 1
ATOM 1100 C C . VAL A 1 71 ? 214.963 198.755 149.339 1.00 21.37 71 VAL A C 1
ATOM 1101 O O . VAL A 1 71 ? 216.145 198.956 149.631 1.00 21.37 71 VAL A O 1
ATOM 1114 N N . ALA A 1 72 ? 214.546 197.650 148.729 1.00 16.92 72 ALA A N 1
ATOM 1115 C CA . ALA A 1 72 ? 215.447 196.595 148.289 1.00 16.92 72 ALA A CA 1
ATOM 1116 C C . ALA A 1 72 ? 215.341 196.432 146.782 1.00 16.92 72 ALA A C 1
ATOM 1117 O O . ALA A 1 72 ? 214.251 196.526 146.214 1.00 16.92 72 ALA A O 1
ATOM 1124 N N . VAL A 1 73 ? 216.479 196.196 146.135 1.00 20.35 73 VAL A N 1
ATOM 1125 C CA . VAL A 1 73 ? 216.542 195.981 144.695 1.00 20.35 73 VAL A CA 1
ATOM 1126 C C . VAL A 1 73 ? 217.162 194.617 144.437 1.00 20.35 73 VAL A C 1
ATOM 1127 O O . VAL A 1 73 ? 218.319 194.375 144.797 1.00 20.35 73 VAL A O 1
ATOM 1140 N N . THR A 1 74 ? 216.394 193.733 143.812 1.00 19.72 74 THR A N 1
ATOM 1141 C CA . THR A 1 74 ? 216.871 192.444 143.341 1.00 19.72 74 THR A CA 1
ATOM 1142 C C . THR A 1 74 ? 216.723 192.406 141.829 1.00 19.72 74 THR A C 1
ATOM 1143 O O . THR A 1 74 ? 215.808 193.019 141.274 1.00 19.72 74 THR A O 1
ATOM 1154 N N . ASN A 1 75 ? 217.629 191.707 141.148 1.00 28.30 75 ASN A N 1
ATOM 1155 C CA . ASN A 1 75 ? 217.484 191.595 139.700 1.00 28.30 75 ASN A CA 1
ATOM 1156 C C . ASN A 1 75 ? 218.095 190.257 139.295 1.00 28.30 75 ASN A C 1
ATOM 1157 O O . ASN A 1 75 ? 219.312 190.147 139.131 1.00 28.30 75 ASN A O 1
ATOM 1166 N N . THR A 1 76 ? 217.238 189.248 139.163 1.00 30.42 76 THR A N 1
ATOM 1167 C CA . THR A 1 76 ? 217.610 187.869 138.883 1.00 30.42 76 THR A CA 1
ATOM 1168 C C . THR A 1 76 ? 217.012 187.439 137.547 1.00 30.42 76 THR A C 1
ATOM 1169 O O . THR A 1 76 ? 216.441 188.242 136.807 1.00 30.42 76 THR A O 1
ATOM 1180 N N . SER A 1 77 ? 217.145 186.148 137.243 1.00 37.11 77 SER A N 1
ATOM 1181 C CA . SER A 1 77 ? 216.719 185.611 135.956 1.00 37.11 77 SER A CA 1
ATOM 1182 C C . SER A 1 77 ? 215.228 185.284 135.924 1.00 37.11 77 SER A C 1
ATOM 1183 O O . SER A 1 77 ? 214.528 185.668 134.983 1.00 37.11 77 SER A O 1
ATOM 1191 N N . LYS A 1 78 ? 214.730 184.574 136.937 1.00 34.41 78 LYS A N 1
ATOM 1192 C CA . LYS A 1 78 ? 213.332 184.155 136.928 1.00 34.41 78 LYS A CA 1
ATOM 1193 C C . LYS A 1 78 ? 212.393 185.356 136.954 1.00 34.41 78 LYS A C 1
ATOM 1194 O O . LYS A 1 78 ? 211.458 185.444 136.150 1.00 34.41 78 LYS A O 1
ATOM 1198 N N . LEU A 1 79 ? 212.628 186.295 137.871 1.00 24.15 79 LEU A N 1
ATOM 1199 C CA . LEU A 1 79 ? 211.746 187.441 138.045 1.00 24.15 79 LEU A CA 1
ATOM 1200 C C . LEU A 1 79 ? 212.221 188.690 137.319 1.00 24.15 79 LEU A C 1
ATOM 1201 O O . LEU A 1 79 ? 211.410 189.590 137.080 1.00 24.15 79 LEU A O 1
ATOM 1217 N N . GLY A 1 80 ? 213.499 188.768 136.960 1.00 26.77 80 GLY A N 1
ATOM 1218 C CA . GLY A 1 80 ? 214.015 189.969 136.336 1.00 26.77 80 GLY A CA 1
ATOM 1219 C C . GLY A 1 80 ? 214.299 191.062 137.353 1.00 26.77 80 GLY A C 1
ATOM 1220 O O . GLY A 1 80 ? 214.488 190.808 138.543 1.00 26.77 80 GLY A O 1
ATOM 1224 N N . PHE A 1 81 ? 214.323 192.298 136.864 1.00 24.53 81 PHE A N 1
ATOM 1225 C CA . PHE A 1 81 ? 214.572 193.467 137.698 1.00 24.53 81 PHE A CA 1
ATOM 1226 C C . PHE A 1 81 ? 213.321 193.783 138.511 1.00 24.53 81 PHE A C 1
ATOM 1227 O O . PHE A 1 81 ? 212.248 194.007 137.942 1.00 24.53 81 PHE A O 1
ATOM 1244 N N . ARG A 1 82 ? 213.455 193.806 139.836 1.00 21.97 82 ARG A N 1
ATOM 1245 C CA . ARG A 1 82 ? 212.329 194.044 140.727 1.00 21.97 82 ARG A CA 1
ATOM 1246 C C . ARG A 1 82 ? 212.696 195.086 141.771 1.00 21.97 82 ARG A C 1
ATOM 1247 O O . ARG A 1 82 ? 213.846 195.180 142.205 1.00 21.97 82 ARG A O 1
ATOM 1268 N N . ILE A 1 83 ? 211.698 195.866 142.170 1.00 19.90 83 ILE A N 1
ATOM 1269 C CA . ILE A 1 83 ? 211.830 196.872 143.215 1.00 19.90 83 ILE A CA 1
ATOM 1270 C C . ILE A 1 83 ? 210.876 196.502 144.338 1.00 19.90 83 ILE A C 1
ATOM 1271 O O . ILE A 1 83 ? 209.724 196.134 144.087 1.00 19.90 83 ILE A O 1
ATOM 1287 N N . TRP A 1 84 ? 211.360 196.585 145.574 1.00 17.03 84 TRP A N 1
ATOM 1288 C CA . TRP A 1 84 ? 210.558 196.297 146.760 1.00 17.03 84 TRP A CA 1
ATOM 1289 C C . TRP A 1 84 ? 210.651 197.498 147.694 1.00 17.03 84 TRP A C 1
ATOM 1290 O O . TRP A 1 84 ? 211.631 197.640 148.430 1.00 17.03 84 TRP A O 1
ATOM 1311 N N . ASP A 1 85 ? 209.641 198.361 147.661 1.00 18.22 85 ASP A N 1
ATOM 1312 C CA . ASP A 1 85 ? 209.530 199.475 148.585 1.00 18.22 85 ASP A CA 1
ATOM 1313 C C . ASP A 1 85 ? 208.422 199.178 149.593 1.00 18.22 85 ASP A C 1
ATOM 1314 O O . ASP A 1 85 ? 207.863 198.079 149.625 1.00 18.22 85 ASP A O 1
ATOM 1323 N N . VAL A 1 86 ? 208.105 200.168 150.427 1.00 14.46 86 VAL A N 1
ATOM 1324 C CA . VAL A 1 86 ? 207.244 199.920 151.579 1.00 14.46 86 VAL A CA 1
ATOM 1325 C C . VAL A 1 86 ? 205.895 199.363 151.140 1.00 14.46 86 VAL A C 1
ATOM 1326 O O . VAL A 1 86 ? 205.303 198.523 151.826 1.00 14.46 86 VAL A O 1
ATOM 1339 N N . ALA A 1 87 ? 205.386 199.814 149.993 1.00 12.32 87 ALA A N 1
ATOM 1340 C CA . ALA A 1 87 ? 204.102 199.322 149.510 1.00 12.32 87 ALA A CA 1
ATOM 1341 C C . ALA A 1 87 ? 204.165 197.882 149.019 1.00 12.32 87 ALA A C 1
ATOM 1342 O O . ALA A 1 87 ? 203.112 197.280 148.789 1.00 12.32 87 ALA A O 1
ATOM 1349 N N . ASP A 1 88 ? 205.359 197.313 148.865 1.00 16.96 88 ASP A N 1
ATOM 1350 C CA . ASP A 1 88 ? 205.525 195.957 148.358 1.00 16.96 88 ASP A CA 1
ATOM 1351 C C . ASP A 1 88 ? 205.737 194.922 149.454 1.00 16.96 88 ASP A C 1
ATOM 1352 O O . ASP A 1 88 ? 205.211 193.811 149.349 1.00 16.96 88 ASP A O 1
ATOM 1361 N N . TYR A 1 89 ? 206.496 195.243 150.500 1.00 14.25 89 TYR A N 1
ATOM 1362 C CA . TYR A 1 89 ? 206.882 194.252 151.495 1.00 14.25 89 TYR A CA 1
ATOM 1363 C C . TYR A 1 89 ? 206.154 194.400 152.825 1.00 14.25 89 TYR A C 1
ATOM 1364 O O . TYR A 1 89 ? 206.390 193.596 153.728 1.00 14.25 89 TYR A O 1
ATOM 1382 N N . VAL A 1 90 ? 205.274 195.384 152.973 1.00 15.08 90 VAL A N 1
ATOM 1383 C CA . VAL A 1 90 ? 204.435 195.516 154.160 1.00 15.08 90 VAL A CA 1
ATOM 1384 C C . VAL A 1 90 ? 203.032 195.074 153.767 1.00 15.08 90 VAL A C 1
ATOM 1385 O O . VAL A 1 90 ? 202.366 195.734 152.962 1.00 15.08 90 VAL A O 1
ATOM 1398 N N . ILE A 1 91 ? 202.584 193.950 154.328 1.00 15.48 91 ILE A N 1
ATOM 1399 C CA . ILE A 1 91 ? 201.300 193.356 153.989 1.00 15.48 91 ILE A CA 1
ATOM 1400 C C . ILE A 1 91 ? 200.588 192.993 155.286 1.00 15.48 91 ILE A C 1
ATOM 1401 O O . ILE A 1 91 ? 201.121 192.218 156.084 1.00 15.48 91 ILE A O 1
ATOM 1417 N N . PRO A 1 92 ? 199.384 193.524 155.557 1.00 19.35 92 PRO A N 1
ATOM 1418 C CA . PRO A 1 92 ? 198.641 194.544 154.811 1.00 19.35 92 PRO A CA 1
ATOM 1419 C C . PRO A 1 92 ? 199.196 195.940 155.053 1.00 19.35 92 PRO A C 1
ATOM 1420 O O . PRO A 1 92 ? 200.096 196.109 155.871 1.00 19.35 92 PRO A O 1
ATOM 1431 N N . ALA A 1 93 ? 198.652 196.931 154.348 1.00 19.56 93 ALA A N 1
ATOM 1432 C CA . ALA A 1 93 ? 199.155 198.293 154.481 1.00 19.56 93 ALA A CA 1
ATOM 1433 C C . ALA A 1 93 ? 199.128 198.769 155.927 1.00 19.56 93 ALA A C 1
ATOM 1434 O O . ALA A 1 93 ? 199.971 199.580 156.326 1.00 19.56 93 ALA A O 1
ATOM 1441 N N . GLN A 1 94 ? 198.179 198.281 156.723 1.00 23.61 94 GLN A N 1
ATOM 1442 C CA . GLN A 1 94 ? 198.011 198.736 158.094 1.00 23.61 94 GLN A CA 1
ATOM 1443 C C . GLN A 1 94 ? 197.618 197.572 158.990 1.00 23.61 94 GLN A C 1
ATOM 1444 O O . GLN A 1 94 ? 196.953 196.628 158.558 1.00 23.61 94 GLN A O 1
ATOM 1458 N N . GLU A 1 95 ? 198.031 197.660 160.253 1.00 28.77 95 GLU A N 1
ATOM 1459 C CA . GLU A 1 95 ? 197.683 196.672 161.264 1.00 28.77 95 GLU A CA 1
ATOM 1460 C C . GLU A 1 95 ? 197.722 197.349 162.625 1.00 28.77 95 GLU A C 1
ATOM 1461 O O . GLU A 1 95 ? 198.297 198.429 162.783 1.00 28.77 95 GLU A O 1
ATOM 1473 N N . GLU A 1 96 ? 197.099 196.707 163.608 1.00 26.89 96 GLU A N 1
ATOM 1474 C CA . GLU A 1 96 ? 196.995 197.250 164.957 1.00 26.89 96 GLU A CA 1
ATOM 1475 C C . GLU A 1 96 ? 198.076 196.631 165.836 1.00 26.89 96 GLU A C 1
ATOM 1476 O O . GLU A 1 96 ? 198.110 195.410 166.019 1.00 26.89 96 GLU A O 1
ATOM 1488 N N . ASN A 1 97 ? 198.955 197.479 166.375 1.00 22.45 97 ASN A N 1
ATOM 1489 C CA . ASN A 1 97 ? 200.022 197.050 167.278 1.00 22.45 97 ASN A CA 1
ATOM 1490 C C . ASN A 1 97 ? 200.939 196.025 166.624 1.00 22.45 97 ASN A C 1
ATOM 1491 O O . ASN A 1 97 ? 201.556 195.207 167.307 1.00 22.45 97 ASN A O 1
ATOM 1502 N N . SER A 1 98 ? 201.045 196.055 165.300 1.00 21.17 98 SER A N 1
ATOM 1503 C CA . SER A 1 98 ? 201.776 195.018 164.591 1.00 21.17 98 SER A CA 1
ATOM 1504 C C . SER A 1 98 ? 202.193 195.544 163.227 1.00 21.17 98 SER A C 1
ATOM 1505 O O . SER A 1 98 ? 201.640 196.522 162.722 1.00 21.17 98 SER A O 1
ATOM 1513 N N . LEU A 1 99 ? 203.182 194.874 162.640 1.00 17.09 99 LEU A N 1
ATOM 1514 C CA . LEU A 1 99 ? 203.659 195.211 161.306 1.00 17.09 99 LEU A CA 1
ATOM 1515 C C . LEU A 1 99 ? 204.456 194.032 160.774 1.00 17.09 99 LEU A C 1
ATOM 1516 O O . LEU A 1 99 ? 205.395 193.575 161.429 1.00 17.09 99 LEU A O 1
ATOM 1532 N N . PHE A 1 100 ? 204.087 193.550 159.593 1.00 12.76 100 PHE A N 1
ATOM 1533 C CA . PHE A 1 100 ? 204.749 192.420 158.957 1.00 12.76 100 PHE A CA 1
ATOM 1534 C C . PHE A 1 100 ? 205.658 192.927 157.847 1.00 12.76 100 PHE A C 1
ATOM 1535 O O . PHE A 1 100 ? 205.235 193.731 157.013 1.00 12.76 100 PHE A O 1
ATOM 1552 N N . VAL A 1 101 ? 206.903 192.461 157.845 1.00 13.57 101 VAL A N 1
ATOM 1553 C CA . VAL A 1 101 ? 207.870 192.770 156.798 1.00 13.57 101 VAL A CA 1
ATOM 1554 C C . VAL A 1 101 ? 208.212 191.467 156.091 1.00 13.57 101 VAL A C 1
ATOM 1555 O O . VAL A 1 101 ? 208.656 190.507 156.732 1.00 13.57 101 VAL A O 1
ATOM 1568 N N . MET A 1 102 ? 208.008 191.434 154.778 1.00 14.61 102 MET A N 1
ATOM 1569 C CA . MET A 1 102 ? 208.308 190.250 153.986 1.00 14.61 102 MET A CA 1
ATOM 1570 C C . MET A 1 102 ? 209.808 190.152 153.746 1.00 14.61 102 MET A C 1
ATOM 1571 O O . MET A 1 102 ? 210.442 191.122 153.325 1.00 14.61 102 MET A O 1
ATOM 1585 N N . THR A 1 103 ? 210.378 188.978 154.024 1.00 12.20 103 THR A N 1
ATOM 1586 C CA . THR A 1 103 ? 211.803 188.746 153.843 1.00 12.20 103 THR A CA 1
ATOM 1587 C C . THR A 1 103 ? 212.127 187.635 152.855 1.00 12.20 103 THR A C 1
ATOM 1588 O O . THR A 1 103 ? 213.232 187.631 152.308 1.00 12.20 103 THR A O 1
ATOM 1599 N N . ASN A 1 104 ? 211.211 186.703 152.612 1.00 14.19 104 ASN A N 1
ATOM 1600 C CA . ASN A 1 104 ? 211.387 185.666 151.606 1.00 14.19 104 ASN A CA 1
ATOM 1601 C C . ASN A 1 104 ? 210.076 185.516 150.850 1.00 14.19 104 ASN A C 1
ATOM 1602 O O . ASN A 1 104 ? 209.011 185.855 151.368 1.00 14.19 104 ASN A O 1
ATOM 1613 N N . VAL A 1 105 ? 210.154 185.027 149.616 1.00 13.68 105 VAL A N 1
ATOM 1614 C CA . VAL A 1 105 ? 208.981 185.005 148.748 1.00 13.68 105 VAL A CA 1
ATOM 1615 C C . VAL A 1 105 ? 209.068 183.817 147.800 1.00 13.68 105 VAL A C 1
ATOM 1616 O O . VAL A 1 105 ? 210.149 183.451 147.333 1.00 13.68 105 VAL A O 1
ATOM 1629 N N . ILE A 1 106 ? 207.912 183.215 147.532 1.00 16.12 106 ILE A N 1
ATOM 1630 C CA . ILE A 1 106 ? 207.717 182.287 146.425 1.00 16.12 106 ILE A CA 1
ATOM 1631 C C . ILE A 1 106 ? 206.538 182.801 145.610 1.00 16.12 106 ILE A C 1
ATOM 1632 O O . ILE A 1 106 ? 205.490 183.131 146.173 1.00 16.12 106 ILE A O 1
ATOM 1648 N N . LEU A 1 107 ? 206.712 182.889 144.293 1.00 16.71 107 LEU A N 1
ATOM 1649 C CA . LEU A 1 107 ? 205.730 183.498 143.404 1.00 16.71 107 LEU A CA 1
ATOM 1650 C C . LEU A 1 107 ? 205.227 182.475 142.395 1.00 16.71 107 LEU A C 1
ATOM 1651 O O . LEU A 1 107 ? 205.999 181.641 141.912 1.00 16.71 107 LEU A O 1
ATOM 1667 N N . THR A 1 108 ? 203.932 182.543 142.086 1.00 20.29 108 THR A N 1
ATOM 1668 C CA . THR A 1 108 ? 203.306 181.749 141.031 1.00 20.29 108 THR A CA 1
ATOM 1669 C C . THR A 1 108 ? 202.478 182.698 140.175 1.00 20.29 108 THR A C 1
ATOM 1670 O O . THR A 1 108 ? 201.446 183.202 140.626 1.00 20.29 108 THR A O 1
ATOM 1681 N N . MET A 1 109 ? 202.919 182.934 138.944 1.00 23.82 109 MET A N 1
ATOM 1682 C CA . MET A 1 109 ? 202.302 183.914 138.060 1.00 23.82 109 MET A CA 1
ATOM 1683 C C . MET A 1 109 ? 201.356 183.214 137.090 1.00 23.82 109 MET A C 1
ATOM 1684 O O . MET A 1 109 ? 201.547 182.040 136.763 1.00 23.82 109 MET A O 1
ATOM 1698 N N . ASN A 1 110 ? 200.331 183.939 136.635 1.00 29.01 110 ASN A N 1
ATOM 1699 C CA . ASN A 1 110 ? 199.330 183.389 135.718 1.00 29.01 110 ASN A CA 1
ATOM 1700 C C . ASN A 1 110 ? 198.724 182.080 136.225 1.00 29.01 110 ASN A C 1
ATOM 1701 O O . ASN A 1 110 ? 198.902 181.011 135.641 1.00 29.01 110 ASN A O 1
ATOM 1710 N N . GLN A 1 111 ? 197.982 182.181 137.316 1.00 24.03 111 GLN A N 1
ATOM 1711 C CA . GLN A 1 111 ? 197.116 181.090 137.724 1.00 24.03 111 GLN A CA 1
ATOM 1712 C C . GLN A 1 111 ? 195.696 181.348 137.242 1.00 24.03 111 GLN A C 1
ATOM 1713 O O . GLN A 1 111 ? 195.185 182.466 137.322 1.00 24.03 111 GLN A O 1
ATOM 1727 N N . THR A 1 112 ? 195.066 180.298 136.724 1.00 23.15 112 THR A N 1
ATOM 1728 C CA . THR A 1 112 ? 193.673 180.349 136.313 1.00 23.15 112 THR A CA 1
ATOM 1729 C C . THR A 1 112 ? 192.925 179.211 136.988 1.00 23.15 112 THR A C 1
ATOM 1730 O O . THR A 1 112 ? 193.516 178.196 137.357 1.00 23.15 112 THR A O 1
ATOM 1741 N N . GLN A 1 113 ? 191.620 179.395 137.156 1.00 21.71 113 GLN A N 1
ATOM 1742 C CA . GLN A 1 113 ? 190.784 178.377 137.774 1.00 21.71 113 GLN A CA 1
ATOM 1743 C C . GLN A 1 113 ? 190.508 177.257 136.780 1.00 21.71 113 GLN A C 1
ATOM 1744 O O . GLN A 1 113 ? 190.012 177.502 135.678 1.00 21.71 113 GLN A O 1
ATOM 1758 N N . GLY A 1 114 ? 190.830 176.027 137.172 1.00 19.24 114 GLY A N 1
ATOM 1759 C CA . GLY A 1 114 ? 190.655 174.886 136.297 1.00 19.24 114 GLY A CA 1
ATOM 1760 C C . GLY A 1 114 ? 191.142 173.589 136.907 1.00 19.24 114 GLY A C 1
ATOM 1761 O O . GLY A 1 114 ? 191.133 173.431 138.129 1.00 19.24 114 GLY A O 1
ATOM 1765 N N . LEU A 1 115 ? 191.569 172.654 136.063 1.00 24.67 115 LEU A N 1
ATOM 1766 C CA . LEU A 1 115 ? 192.059 171.350 136.489 1.00 24.67 115 LEU A CA 1
ATOM 1767 C C . LEU A 1 115 ? 193.523 171.212 136.100 1.00 24.67 115 LEU A C 1
ATOM 1768 O O . LEU A 1 115 ? 193.921 171.613 135.003 1.00 24.67 115 LEU A O 1
ATOM 1784 N N . CYS A 1 116 ? 194.325 170.645 136.998 1.00 27.60 116 CYS A N 1
ATOM 1785 C CA . CYS A 1 116 ? 195.759 170.525 136.775 1.00 27.60 116 CYS A CA 1
ATOM 1786 C C . CYS A 1 116 ? 196.292 169.391 137.635 1.00 27.60 116 CYS A C 1
ATOM 1787 O O . CYS A 1 116 ? 195.649 168.994 138.612 1.00 27.60 116 CYS A O 1
ATOM 1794 N N . PRO A 1 117 ? 197.460 168.851 137.300 1.00 36.31 117 PRO A N 1
ATOM 1795 C CA . PRO A 1 117 ? 198.112 167.882 138.183 1.00 36.31 117 PRO A CA 1
ATOM 1796 C C . PRO A 1 117 ? 198.755 168.550 139.390 1.00 36.31 117 PRO A C 1
ATOM 1797 O O . PRO A 1 117 ? 199.028 169.751 139.406 1.00 36.31 117 PRO A O 1
ATOM 1808 N N . GLU A 1 118 ? 199.000 167.738 140.411 1.00 38.37 118 GLU A N 1
ATOM 1809 C CA . GLU A 1 118 ? 199.680 168.190 141.613 1.00 38.37 118 GLU A CA 1
ATOM 1810 C C . GLU A 1 118 ? 201.194 168.128 141.427 1.00 38.37 118 GLU A C 1
ATOM 1811 O O . GLU A 1 118 ? 201.705 167.667 140.406 1.00 38.37 118 GLU A O 1
ATOM 1823 N N . ILE A 1 119 ? 201.913 168.610 142.430 1.00 38.46 119 ILE A N 1
ATOM 1824 C CA . ILE A 1 119 ? 203.375 168.524 142.425 1.00 38.46 119 ILE A CA 1
ATOM 1825 C C . ILE A 1 119 ? 203.779 167.106 142.823 1.00 38.46 119 ILE A C 1
ATOM 1826 O O . ILE A 1 119 ? 203.318 166.613 143.864 1.00 38.46 119 ILE A O 1
ATOM 1842 N N . PRO A 1 120 ? 204.614 166.421 142.042 1.00 46.10 120 PRO A N 1
ATOM 1843 C CA . PRO A 1 120 ? 204.929 165.023 142.361 1.00 46.10 120 PRO A CA 1
ATOM 1844 C C . PR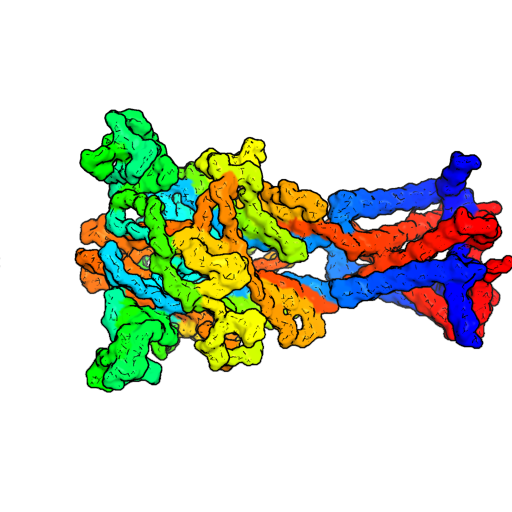O A 1 120 ? 205.546 164.880 143.744 1.00 46.10 120 PRO A C 1
ATOM 1845 O O . PRO A 1 120 ? 206.462 165.616 144.116 1.00 46.10 120 PRO A O 1
ATOM 1856 N N . ASP A 1 121 ? 205.038 163.915 144.502 1.00 51.23 121 ASP A N 1
ATOM 1857 C CA . ASP A 1 121 ? 205.628 163.519 145.774 1.00 51.23 121 ASP A CA 1
ATOM 1858 C C . ASP A 1 121 ? 205.140 162.110 146.092 1.00 51.23 121 ASP A C 1
ATOM 1859 O O . ASP A 1 121 ? 204.558 161.431 145.239 1.00 51.23 121 ASP A O 1
ATOM 1868 N N . ALA A 1 122 ? 205.381 161.662 147.324 1.00 53.80 122 ALA A N 1
ATOM 1869 C CA . ALA A 1 122 ? 204.974 160.315 147.708 1.00 53.80 122 ALA A CA 1
ATOM 1870 C C . ALA A 1 122 ? 203.457 160.170 147.688 1.00 53.80 122 ALA A C 1
ATOM 1871 O O . ALA A 1 122 ? 202.922 159.168 147.201 1.00 53.80 122 ALA A O 1
ATOM 1878 N N . THR A 1 123 ? 202.744 161.166 148.216 1.00 53.13 123 THR A N 1
ATOM 1879 C CA . THR A 1 123 ? 201.293 161.067 148.331 1.00 53.13 123 THR A CA 1
ATOM 1880 C C . THR A 1 123 ? 200.592 161.258 146.990 1.00 53.13 123 THR A C 1
ATOM 1881 O O . THR A 1 123 ? 199.652 160.523 146.672 1.00 53.13 123 THR A O 1
ATOM 1892 N N . THR A 1 124 ? 201.027 162.237 146.194 1.00 48.73 124 THR A N 1
ATOM 1893 C CA . THR A 1 124 ? 200.290 162.594 144.986 1.00 48.73 124 THR A CA 1
ATOM 1894 C C . THR A 1 124 ? 200.582 161.663 143.816 1.00 48.73 124 THR A C 1
ATOM 1895 O O . THR A 1 124 ? 199.692 161.422 142.994 1.00 48.73 124 THR A O 1
ATOM 1906 N N . VAL A 1 125 ? 201.804 161.138 143.712 1.00 52.37 125 VAL A N 1
ATOM 1907 C CA . VAL A 1 125 ? 202.153 160.308 142.566 1.00 52.37 125 VAL A CA 1
ATOM 1908 C C . VAL A 1 125 ? 201.223 159.106 142.498 1.00 52.37 125 VAL A C 1
ATOM 1909 O O . VAL A 1 125 ? 200.869 158.505 143.521 1.00 52.37 125 VAL A O 1
ATOM 1922 N N . CYS A 1 126 ? 200.820 158.750 141.279 1.00 56.28 126 CYS A N 1
ATOM 1923 C CA . CYS A 1 126 ? 199.834 157.702 141.067 1.00 56.28 126 CYS A CA 1
ATOM 1924 C C . CYS A 1 126 ? 200.078 157.046 139.717 1.00 56.28 126 CYS A C 1
ATOM 1925 O O . CYS A 1 126 ? 200.834 157.548 138.882 1.00 56.28 126 CYS A O 1
ATOM 1932 N N . LYS A 1 127 ? 199.413 155.903 139.515 1.00 62.06 127 LYS A N 1
ATOM 1933 C CA . LYS A 1 127 ? 199.498 155.148 138.242 1.00 62.06 127 LYS A CA 1
ATOM 1934 C C . LYS A 1 127 ? 198.198 154.367 138.047 1.00 62.06 127 LYS A C 1
ATOM 1935 O O . LYS A 1 127 ? 197.780 153.714 139.022 1.00 62.06 127 LYS A O 1
ATOM 1943 N N . SER A 1 128 ? 197.563 154.461 136.877 1.00 63.57 128 SER A N 1
ATOM 1944 C CA . SER A 1 128 ? 196.378 153.704 136.488 1.00 63.57 128 SER A CA 1
ATOM 1945 C C . SER A 1 128 ? 195.079 154.304 137.012 1.00 63.57 128 SER A C 1
ATOM 1946 O O . SER A 1 128 ? 194.013 153.720 136.780 1.00 63.57 128 SER A O 1
ATOM 1954 N N . ASP A 1 129 ? 195.121 155.439 137.710 1.00 59.79 129 ASP A N 1
ATOM 1955 C CA . ASP A 1 129 ? 193.907 156.124 138.158 1.00 59.79 129 ASP A CA 1
ATOM 1956 C C . ASP A 1 129 ? 193.111 155.254 139.130 1.00 59.79 129 ASP A C 1
ATOM 1957 O O . ASP A 1 129 ? 191.893 155.103 139.014 1.00 59.79 129 ASP A O 1
ATOM 1966 N N . ALA A 1 130 ? 193.811 154.681 140.103 1.00 60.98 130 ALA A N 1
ATOM 1967 C CA . ALA A 1 130 ? 193.192 153.818 141.103 1.00 60.98 130 ALA A CA 1
ATOM 1968 C C . ALA A 1 130 ? 193.335 154.345 142.520 1.00 60.98 130 ALA A C 1
ATOM 1969 O O . ALA A 1 130 ? 192.391 154.243 143.307 1.00 60.98 130 ALA A O 1
ATOM 1976 N N . SER A 1 131 ? 194.495 154.904 142.870 1.00 59.28 131 SER A N 1
ATOM 1977 C CA . SER A 1 131 ? 194.682 155.436 144.216 1.00 59.28 131 SER A CA 1
ATOM 1978 C C . SER A 1 131 ? 193.956 156.760 144.405 1.00 59.28 131 SER A C 1
ATOM 1979 O O . SER A 1 131 ? 193.588 157.108 145.533 1.00 59.28 131 SER A O 1
ATOM 1987 N N . CYS A 1 132 ? 193.742 157.507 143.325 1.00 53.96 132 CYS A N 1
ATOM 1988 C CA . CYS A 1 132 ? 193.111 158.814 143.430 1.00 53.96 132 CYS A CA 1
ATOM 1989 C C . CYS A 1 132 ? 191.689 158.685 143.960 1.00 53.96 132 CYS A C 1
ATOM 1990 O O . CYS A 1 132 ? 190.921 157.828 143.514 1.00 53.96 132 CYS A O 1
ATOM 1998 N N . THR A 1 133 ? 191.341 159.547 144.912 1.00 48.20 133 THR A N 1
ATOM 1999 C CA . THR A 1 133 ? 190.020 159.564 145.526 1.00 48.20 133 THR A CA 1
ATOM 2000 C C . THR A 1 133 ? 189.384 160.926 145.297 1.00 48.20 133 THR A C 1
ATOM 2001 O O . THR A 1 133 ? 189.991 161.957 145.602 1.00 48.20 133 THR A O 1
ATOM 2012 N N . ALA A 1 134 ? 188.166 160.926 144.763 1.00 42.71 134 ALA A N 1
ATOM 2013 C CA . ALA A 1 134 ? 187.471 162.175 144.490 1.00 42.71 134 ALA A CA 1
ATOM 2014 C C . ALA A 1 134 ? 187.085 162.869 145.790 1.00 42.71 134 ALA A C 1
ATOM 2015 O O . ALA A 1 134 ? 186.623 162.233 146.740 1.00 42.71 134 ALA A O 1
ATOM 2022 N N . GLY A 1 135 ? 187.280 164.186 145.826 1.00 39.09 135 GLY A N 1
ATOM 2023 C CA . GLY A 1 135 ? 186.936 164.988 146.978 1.00 39.09 135 GLY A CA 1
ATOM 2024 C C . GLY A 1 135 ? 188.013 165.089 148.037 1.00 39.09 135 GLY A C 1
ATOM 2025 O O . GLY A 1 135 ? 187.851 165.865 148.986 1.00 39.09 135 GLY A O 1
ATOM 2029 N N . SER A 1 136 ? 189.106 164.344 147.905 1.00 43.01 136 SER A N 1
ATOM 2030 C CA . SER A 1 136 ? 190.177 164.359 148.897 1.00 43.01 136 SER A CA 1
ATOM 2031 C C . SER A 1 136 ? 191.095 165.544 148.621 1.00 43.01 136 SER A C 1
ATOM 2032 O O . SER A 1 136 ? 191.803 165.569 147.609 1.00 43.01 136 SER A O 1
ATOM 2040 N N . ALA A 1 137 ? 191.059 166.561 149.475 1.00 41.67 137 ALA A N 1
ATOM 2041 C CA . ALA A 1 137 ? 191.848 167.766 149.218 1.00 41.67 137 ALA A CA 1
ATOM 2042 C C . ALA A 1 137 ? 193.331 167.522 149.423 1.00 41.67 137 ALA A C 1
ATOM 2043 O O . ALA A 1 137 ? 194.162 168.158 148.776 1.00 41.67 137 ALA A O 1
ATOM 2050 N N . GLY A 1 138 ? 193.666 166.613 150.329 1.00 48.75 138 GLY A N 1
ATOM 2051 C CA . GLY A 1 138 ? 195.060 166.319 150.603 1.00 48.75 138 GLY A CA 1
ATOM 2052 C C . GLY A 1 138 ? 195.690 167.361 151.499 1.00 48.75 138 GLY A C 1
ATOM 2053 O O . GLY A 1 138 ? 195.038 168.331 151.886 1.00 48.75 138 GLY A O 1
ATOM 2057 N N . THR A 1 139 ? 196.962 167.174 151.826 1.00 52.05 139 THR A N 1
ATOM 2058 C CA . THR A 1 139 ? 197.654 168.111 152.699 1.00 52.05 139 THR A CA 1
ATOM 2059 C C . THR A 1 139 ? 197.701 169.484 152.062 1.00 52.05 139 THR A C 1
ATOM 2060 O O . THR A 1 139 ? 197.595 170.498 152.751 1.00 52.05 139 THR A O 1
ATOM 2071 N N . HIS A 1 140 ? 197.853 169.522 150.744 1.00 45.64 140 HIS A N 1
ATOM 2072 C CA . HIS A 1 140 ? 197.931 170.794 150.047 1.00 45.64 140 HIS A CA 1
ATOM 2073 C C . HIS A 1 140 ? 196.690 171.602 150.336 1.00 45.64 140 HIS A C 1
ATOM 2074 O O . HIS A 1 140 ? 196.778 172.804 150.574 1.00 45.64 140 HIS A O 1
ATOM 2088 N N . SER A 1 141 ? 195.531 170.953 150.294 1.00 37.44 141 SER A N 1
ATOM 2089 C CA . SER A 1 141 ? 194.265 171.652 150.506 1.00 37.44 141 SER A CA 1
ATOM 2090 C C . SER A 1 141 ? 194.206 172.854 149.580 1.00 37.44 141 SER A C 1
ATOM 2091 O O . SER A 1 141 ? 193.514 173.829 149.869 1.00 37.44 141 SER A O 1
ATOM 2099 N N . ASN A 1 142 ? 194.920 172.779 148.461 1.00 31.65 142 ASN A N 1
ATOM 2100 C CA . ASN A 1 142 ? 194.932 173.871 147.498 1.00 31.65 142 ASN A CA 1
ATOM 2101 C C . ASN A 1 142 ? 193.888 173.609 146.442 1.00 31.65 142 ASN A C 1
ATOM 2102 O O . ASN A 1 142 ? 193.452 174.525 145.749 1.00 31.65 142 ASN A O 1
ATOM 2113 N N . GLY A 1 143 ? 193.485 172.352 146.313 1.00 24.67 143 GLY A N 1
ATOM 2114 C CA . GLY A 1 143 ? 192.486 171.991 145.330 1.00 24.67 143 GLY A CA 1
ATOM 2115 C C . GLY A 1 143 ? 191.779 170.728 145.745 1.00 24.67 143 GLY A C 1
ATOM 2116 O O . GLY A 1 143 ? 192.241 170.022 146.641 1.00 24.67 143 GLY A O 1
ATOM 2120 N N . VAL A 1 144 ? 190.657 170.439 145.101 1.00 26.68 144 VAL A N 1
ATOM 2121 C CA . VAL A 1 144 ? 189.901 169.243 145.425 1.00 26.68 144 VAL A CA 1
ATOM 2122 C C . VAL A 1 144 ? 190.190 168.167 144.398 1.00 26.68 144 VAL A C 1
ATOM 2123 O O . VAL A 1 144 ? 190.067 168.399 143.201 1.00 26.68 144 VAL A O 1
ATOM 2136 N N . SER A 1 145 ? 190.549 166.979 144.861 1.00 35.84 145 SER A N 1
ATOM 2137 C CA . SER A 1 145 ? 190.891 165.901 143.944 1.00 35.84 145 SER A CA 1
ATOM 2138 C C . SER A 1 145 ? 189.673 165.465 143.141 1.00 35.84 145 SER A C 1
ATOM 2139 O O . SER A 1 145 ? 188.584 165.273 143.687 1.00 35.84 145 SER A O 1
ATOM 2147 N N . THR A 1 146 ? 189.863 165.302 141.834 1.00 35.31 146 THR A N 1
ATOM 2148 C CA . THR A 1 146 ? 188.788 164.917 140.931 1.00 35.31 146 THR A CA 1
ATOM 2149 C C . THR A 1 146 ? 188.659 163.408 140.767 1.00 35.31 146 THR A C 1
ATOM 2150 O O . THR A 1 146 ? 187.708 162.950 140.126 1.00 35.31 146 THR A O 1
ATOM 2161 N N . GLY A 1 147 ? 189.577 162.628 141.332 1.00 43.07 147 GLY A N 1
ATOM 2162 C CA . GLY A 1 147 ? 189.538 161.189 141.195 1.00 43.07 147 GLY A CA 1
ATOM 2163 C C . GLY A 1 147 ? 190.246 160.641 139.979 1.00 43.07 147 GLY A C 1
ATOM 2164 O O . GLY A 1 147 ? 190.263 159.420 139.793 1.00 43.07 147 GLY A O 1
ATOM 2168 N N . ARG A 1 148 ? 190.834 161.498 139.149 1.00 45.97 148 ARG A N 1
ATOM 2169 C CA . ARG A 1 148 ? 191.573 161.083 137.966 1.00 45.97 148 ARG A CA 1
ATOM 2170 C C . ARG A 1 148 ? 193.066 161.247 138.212 1.00 45.97 148 ARG A C 1
ATOM 2171 O O . ARG A 1 148 ? 193.482 162.081 139.022 1.00 45.97 148 ARG A O 1
ATOM 2192 N N . CYS A 1 149 ? 193.868 160.448 137.514 1.00 50.61 149 CYS A N 1
ATOM 2193 C CA . CYS A 1 149 ? 195.318 160.437 137.675 1.00 50.61 149 CYS A CA 1
ATOM 2194 C C . CYS A 1 149 ? 195.926 160.818 136.330 1.00 50.61 149 CYS A C 1
ATOM 2195 O O . CYS A 1 149 ? 195.920 160.015 135.391 1.00 50.61 149 CYS A O 1
ATOM 2202 N N . VAL A 1 150 ? 196.452 162.040 136.239 1.00 44.32 150 VAL A N 1
ATOM 2203 C CA . VAL A 1 150 ? 196.906 162.599 134.969 1.00 44.32 150 VAL A CA 1
ATOM 2204 C C . VAL A 1 150 ? 198.419 162.766 134.995 1.00 44.32 150 VAL A C 1
ATOM 2205 O O . VAL A 1 150 ? 199.067 162.502 136.013 1.00 44.32 150 VAL A O 1
ATOM 2218 N N . ALA A 1 151 ? 198.988 163.208 133.877 1.00 47.98 151 ALA A N 1
ATOM 2219 C CA . ALA A 1 151 ? 200.434 163.275 133.711 1.00 47.98 151 ALA A CA 1
ATOM 2220 C C . ALA A 1 151 ? 200.942 164.663 134.083 1.00 47.98 151 ALA A C 1
ATOM 2221 O O . ALA A 1 151 ? 200.603 165.650 133.423 1.00 47.98 151 ALA A O 1
ATOM 2228 N N . PHE A 1 152 ? 201.756 164.733 135.138 1.00 46.85 152 PHE A N 1
ATOM 2229 C CA . PHE A 1 152 ? 202.447 165.978 135.456 1.00 46.85 152 PHE A CA 1
ATOM 2230 C C . PHE A 1 152 ? 203.405 166.362 134.337 1.00 46.85 152 PHE A C 1
ATOM 2231 O O . PHE A 1 152 ? 203.458 167.523 133.916 1.00 46.85 152 PHE A O 1
ATOM 2248 N N . ASN A 1 153 ? 204.167 165.395 133.843 1.00 57.06 153 ASN A N 1
ATOM 2249 C CA . ASN A 1 153 ? 205.091 165.599 132.735 1.00 57.06 153 ASN A CA 1
ATOM 2250 C C . ASN A 1 153 ? 205.347 164.238 132.098 1.00 57.06 153 ASN A C 1
ATOM 2251 O O . ASN A 1 153 ? 204.606 163.279 132.338 1.00 57.06 153 ASN A O 1
ATOM 2260 N N . GLY A 1 154 ? 206.394 164.147 131.281 1.00 61.84 154 GLY A N 1
ATOM 2261 C CA . GLY A 1 154 ? 206.638 162.938 130.515 1.00 61.84 154 GLY A CA 1
ATOM 2262 C C . GLY A 1 154 ? 207.133 161.753 131.322 1.00 61.84 154 GLY A C 1
ATOM 2263 O O . GLY A 1 154 ? 207.198 160.649 130.772 1.00 61.84 154 GLY A O 1
ATOM 2267 N N . SER A 1 155 ? 207.477 161.943 132.598 1.00 60.91 155 SER A N 1
ATOM 2268 C CA . SER A 1 155 ? 208.085 160.882 133.388 1.00 60.91 155 SER A CA 1
ATOM 2269 C C . SER A 1 155 ? 207.322 160.510 134.653 1.00 60.91 155 SER A C 1
ATOM 2270 O O . SER A 1 155 ? 207.656 159.490 135.267 1.00 60.91 155 SER A O 1
ATOM 2278 N N . VAL A 1 156 ? 206.322 161.288 135.069 1.00 53.56 156 VAL A N 1
ATOM 2279 C CA . VAL A 1 156 ? 205.581 161.000 136.291 1.00 53.56 156 VAL A CA 1
ATOM 2280 C C . VAL A 1 156 ? 204.124 161.403 136.109 1.00 53.56 156 VAL A C 1
ATOM 2281 O O . VAL A 1 156 ? 203.800 162.316 135.344 1.00 53.56 156 VAL A O 1
ATOM 2294 N N . LYS A 1 157 ? 203.242 160.703 136.821 1.00 52.34 157 LYS A N 1
ATOM 2295 C CA . LYS A 1 157 ? 201.810 160.961 136.806 1.00 52.34 157 LYS A CA 1
ATOM 2296 C C . LYS A 1 157 ? 201.346 161.276 138.220 1.00 52.34 157 LYS A C 1
ATOM 2297 O O . LYS A 1 157 ? 201.754 160.611 139.176 1.00 52.34 157 LYS A O 1
ATOM 2316 N N . THR A 1 158 ? 200.492 162.288 138.353 1.00 46.09 158 THR A N 1
ATOM 2317 C CA . THR A 1 158 ? 199.986 162.711 139.649 1.00 46.09 158 THR A CA 1
ATOM 2318 C C . THR A 1 158 ? 198.472 162.846 139.591 1.00 46.09 158 THR A C 1
ATOM 2319 O O . THR A 1 158 ? 197.865 162.841 138.518 1.00 46.09 158 THR A O 1
ATOM 2330 N N . CYS A 1 159 ? 197.867 162.955 140.770 1.00 43.19 159 CYS A N 1
ATOM 2331 C CA . CYS A 1 159 ? 196.423 163.102 140.868 1.00 43.19 159 CYS A CA 1
ATOM 2332 C C . CYS A 1 159 ? 195.990 164.499 140.440 1.00 43.19 159 CYS A C 1
ATOM 2333 O O . CYS A 1 159 ? 196.589 165.502 140.834 1.00 43.19 159 CYS A O 1
ATOM 2336 N N . GLU A 1 160 ? 194.938 164.557 139.629 1.00 35.50 160 GLU A N 1
ATOM 2337 C CA . GLU A 1 160 ? 194.400 165.826 139.163 1.00 35.50 160 GLU A CA 1
ATOM 2338 C C . GLU A 1 160 ? 193.556 166.476 140.251 1.00 35.50 160 GLU A C 1
ATOM 2339 O O . GLU A 1 160 ? 192.845 165.797 140.993 1.00 35.50 160 GLU A O 1
ATOM 2351 N N . VAL A 1 161 ? 193.640 167.803 140.344 1.00 28.72 161 VAL A N 1
ATOM 2352 C CA . VAL A 1 161 ? 192.896 168.565 141.335 1.00 28.72 161 VAL A CA 1
ATOM 2353 C C . VAL A 1 161 ? 192.207 169.737 140.652 1.00 28.72 161 VAL A C 1
ATOM 2354 O O . VAL A 1 161 ? 192.626 170.211 139.595 1.00 28.72 161 VAL A O 1
ATOM 2367 N N . ALA A 1 162 ? 191.126 170.195 141.274 1.00 23.29 162 ALA A N 1
ATOM 2368 C CA . ALA A 1 162 ? 190.463 171.439 140.902 1.00 23.29 162 ALA A CA 1
ATOM 2369 C C . ALA A 1 162 ? 191.045 172.541 141.776 1.00 23.29 162 ALA A C 1
ATOM 2370 O O . ALA A 1 162 ? 190.837 172.550 142.992 1.00 23.29 162 ALA A O 1
ATOM 2377 N N . ALA A 1 163 ? 191.779 173.461 141.163 1.00 22.45 163 ALA A N 1
ATOM 2378 C CA . ALA A 1 163 ? 192.463 174.510 141.904 1.00 22.45 163 ALA A CA 1
ATOM 2379 C C . ALA A 1 163 ? 192.762 175.656 140.951 1.00 22.45 163 ALA A C 1
ATOM 2380 O O . ALA A 1 163 ? 192.402 175.623 139.774 1.00 22.45 163 ALA A O 1
ATOM 2387 N N . TRP A 1 164 ? 193.415 176.685 141.480 1.00 23.08 164 TRP A N 1
ATOM 2388 C CA . TRP A 1 164 ? 194.091 177.659 140.637 1.00 23.08 164 TRP A CA 1
ATOM 2389 C C . TRP A 1 164 ? 195.334 177.003 140.050 1.00 23.08 164 TRP A C 1
ATOM 2390 O O . TRP A 1 164 ? 196.159 176.456 140.787 1.00 23.08 164 TRP A O 1
ATOM 2411 N N . CYS A 1 165 ? 195.471 177.050 138.727 1.00 21.08 165 CYS A N 1
ATOM 2412 C CA . CYS A 1 165 ? 196.469 176.256 138.038 1.00 21.08 165 CYS A CA 1
ATOM 2413 C C . CYS A 1 165 ? 197.424 177.140 137.248 1.00 21.08 165 CYS A C 1
ATOM 2414 O O . CYS A 1 165 ? 196.992 178.129 136.651 1.00 21.08 165 CYS A O 1
ATOM 2421 N N . PRO A 1 166 ? 198.726 176.805 137.203 1.00 20.11 166 PRO A N 1
ATOM 2422 C CA . PRO A 1 166 ? 199.377 175.663 137.859 1.00 20.11 166 PRO A CA 1
ATOM 2423 C C . PRO A 1 166 ? 199.527 175.839 139.366 1.00 20.11 166 PRO A C 1
ATOM 2424 O O . PRO A 1 166 ? 199.585 176.964 139.853 1.00 20.11 166 PRO A O 1
ATOM 2435 N N . VAL A 1 167 ? 199.584 174.727 140.097 1.00 23.74 167 VAL A N 1
ATOM 2436 C CA . VAL A 1 167 ? 199.653 174.797 141.550 1.00 23.74 167 VAL A CA 1
ATOM 2437 C C . VAL A 1 167 ? 201.023 175.303 141.987 1.00 23.74 167 VAL A C 1
ATOM 2438 O O . VAL A 1 167 ? 202.029 175.156 141.280 1.00 23.74 167 VAL A O 1
ATOM 2451 N N . GLU A 1 168 ? 201.057 175.902 143.172 1.00 22.39 168 GLU A N 1
ATOM 2452 C CA . GLU A 1 168 ? 202.285 176.447 143.727 1.00 22.39 168 GLU A CA 1
ATOM 2453 C C . GLU A 1 168 ? 203.254 175.328 144.098 1.00 22.39 168 GLU A C 1
ATOM 2454 O O . GLU A 1 168 ? 202.854 174.247 144.535 1.00 22.39 168 GLU A O 1
ATOM 2466 N N . ASP A 1 169 ? 204.543 175.604 143.922 1.00 29.59 169 ASP A N 1
ATOM 2467 C CA . ASP A 1 169 ? 205.618 174.689 144.300 1.00 29.59 169 ASP A CA 1
ATOM 2468 C C . ASP A 1 169 ? 206.474 175.388 145.352 1.00 29.59 169 ASP A C 1
ATOM 2469 O O . ASP A 1 169 ? 207.312 176.231 145.020 1.00 29.59 169 ASP A O 1
ATOM 2478 N N . ASP A 1 170 ? 206.268 175.032 146.619 1.00 27.22 170 ASP A N 1
ATOM 2479 C CA . ASP A 1 170 ? 206.945 175.670 147.741 1.00 27.22 170 ASP A CA 1
ATOM 2480 C C . ASP A 1 170 ? 207.936 174.730 148.421 1.00 27.22 170 ASP A C 1
ATOM 2481 O O . ASP A 1 170 ? 208.186 174.846 149.622 1.00 27.22 170 ASP A O 1
ATOM 2490 N N . THR A 1 171 ? 208.509 173.795 147.664 1.00 32.77 171 THR A N 1
ATOM 2491 C CA . THR A 1 171 ? 209.443 172.828 148.226 1.00 32.77 171 THR A CA 1
ATOM 2492 C C . THR A 1 171 ? 210.871 173.350 148.311 1.00 32.77 171 THR A C 1
ATOM 2493 O O . THR A 1 171 ? 211.686 172.752 149.021 1.00 32.77 171 THR A O 1
ATOM 2504 N N . HIS A 1 172 ? 211.195 174.440 147.620 1.00 31.85 172 HIS A N 1
ATOM 2505 C CA . HIS A 1 172 ? 212.535 175.024 147.625 1.00 31.85 172 HIS A CA 1
ATOM 2506 C C . HIS A 1 172 ? 212.422 176.477 148.076 1.00 31.85 172 HIS A C 1
ATOM 2507 O O . HIS A 1 172 ? 212.256 177.382 147.256 1.00 31.85 172 HIS A O 1
ATOM 2521 N N . VAL A 1 173 ? 212.515 176.693 149.380 1.00 19.48 173 VAL A N 1
ATOM 2522 C CA . VAL A 1 173 ? 212.530 178.060 149.912 1.00 19.48 173 VAL A CA 1
ATOM 2523 C C . VAL A 1 173 ? 213.876 178.701 149.585 1.00 19.48 173 VAL A C 1
ATOM 2524 O O . VAL A 1 173 ? 214.924 178.077 149.825 1.00 19.48 173 VAL A O 1
ATOM 2537 N N . PRO A 1 174 ? 213.914 179.915 149.033 1.00 16.00 174 PRO A N 1
ATOM 2538 C CA . PRO A 1 174 ? 215.207 180.512 148.676 1.00 16.00 174 PRO A CA 1
ATOM 2539 C C . PRO A 1 174 ? 216.132 180.635 149.879 1.00 16.00 174 PRO A C 1
ATOM 2540 O O . PRO A 1 174 ? 215.703 180.945 150.991 1.00 16.00 174 PRO A O 1
ATOM 2551 N N . GLN A 1 175 ? 217.417 180.389 149.639 1.00 18.18 175 GLN A N 1
ATOM 2552 C CA . GLN A 1 175 ? 218.450 180.470 150.663 1.00 18.18 175 GLN A CA 1
ATOM 2553 C C . GLN A 1 175 ? 219.709 181.090 150.068 1.00 18.18 175 GLN A C 1
ATOM 2554 O O . GLN A 1 175 ? 220.295 180.514 149.144 1.00 18.18 175 GLN A O 1
ATOM 2568 N N . PRO A 1 176 ? 220.167 182.258 150.555 1.00 15.75 176 PRO A N 1
ATOM 2569 C CA . PRO A 1 176 ? 219.622 183.094 151.632 1.00 15.75 176 PRO A CA 1
ATOM 2570 C C . PRO A 1 176 ? 218.305 183.769 151.270 1.00 15.75 176 PRO A C 1
ATOM 2571 O O . PRO A 1 176 ? 217.856 183.665 150.132 1.00 15.75 176 PRO A O 1
ATOM 2582 N N . ALA A 1 177 ? 217.701 184.457 152.235 1.00 12.99 177 ALA A N 1
ATOM 2583 C CA . ALA A 1 177 ? 216.390 185.053 152.022 1.00 12.99 177 ALA A CA 1
ATOM 2584 C C . ALA A 1 177 ? 216.405 185.977 150.812 1.00 12.99 177 ALA A C 1
ATOM 2585 O O . ALA A 1 177 ? 217.411 186.624 150.511 1.00 12.99 177 ALA A O 1
ATOM 2592 N N . PHE A 1 178 ? 215.276 186.025 150.106 1.00 15.37 178 PHE A N 1
ATOM 2593 C CA . PHE A 1 178 ? 215.191 186.824 148.889 1.00 15.37 178 PHE A CA 1
ATOM 2594 C C . PHE A 1 178 ? 215.383 188.305 149.188 1.00 15.37 178 PHE A C 1
ATOM 2595 O O . PHE A 1 178 ? 216.190 188.982 148.541 1.00 15.37 178 PHE A O 1
ATOM 2612 N N . LEU A 1 179 ? 214.638 188.830 150.156 1.00 16.03 179 LEU A N 1
ATOM 2613 C CA . LEU A 1 179 ? 214.797 190.214 150.603 1.00 16.03 179 LEU A CA 1
ATOM 2614 C C . LEU A 1 179 ? 215.640 190.268 151.875 1.00 16.03 179 LEU A C 1
ATOM 2615 O O . LEU A 1 179 ? 215.182 190.656 152.945 1.00 16.03 179 LEU A O 1
ATOM 2631 N N . LYS A 1 180 ? 216.899 189.860 151.740 1.00 16.31 180 LYS A N 1
ATOM 2632 C CA . LYS A 1 180 ? 217.828 189.915 152.859 1.00 16.31 180 LYS A CA 1
ATOM 2633 C C . LYS A 1 180 ? 218.306 191.332 153.147 1.00 16.31 180 LYS A C 1
ATOM 2634 O O . LYS A 1 180 ? 218.881 191.569 154.213 1.00 16.31 180 LYS A O 1
ATOM 2653 N N . ALA A 1 181 ? 218.075 192.271 152.228 1.00 16.55 181 ALA A N 1
ATOM 2654 C CA . ALA A 1 181 ? 218.429 193.666 152.444 1.00 16.55 181 ALA A CA 1
ATOM 2655 C C . ALA A 1 181 ? 217.529 194.348 153.464 1.00 16.55 181 ALA A C 1
ATOM 2656 O O . ALA A 1 181 ? 217.827 195.476 153.867 1.00 16.55 181 ALA A O 1
ATOM 2663 N N . ALA A 1 182 ? 216.449 193.694 153.893 1.00 15.96 182 ALA A N 1
ATOM 2664 C CA . ALA A 1 182 ? 215.586 194.241 154.931 1.00 15.96 182 ALA A CA 1
ATOM 2665 C C . ALA A 1 182 ? 216.291 194.357 156.273 1.00 15.96 182 ALA A C 1
ATOM 2666 O O . ALA A 1 182 ? 215.743 194.975 157.190 1.00 15.96 182 ALA A O 1
ATOM 2673 N N . GLU A 1 183 ? 217.479 193.768 156.412 1.00 16.64 183 GLU A N 1
ATOM 2674 C CA . GLU A 1 183 ? 218.231 193.866 157.655 1.00 16.64 183 GLU A CA 1
ATOM 2675 C C . GLU A 1 183 ? 218.501 195.313 158.048 1.00 16.64 183 GLU A C 1
ATOM 2676 O O . GLU A 1 183 ? 218.518 195.638 159.240 1.00 16.64 183 GLU A O 1
ATOM 2688 N N . ASN A 1 184 ? 218.735 196.188 157.071 1.00 20.25 184 ASN A N 1
ATOM 2689 C CA . ASN A 1 184 ? 218.995 197.597 157.331 1.00 20.25 184 ASN A CA 1
ATOM 2690 C C . ASN A 1 184 ? 217.779 198.504 157.175 1.00 20.25 184 ASN A C 1
ATOM 2691 O O . ASN A 1 184 ? 217.941 199.726 157.225 1.00 20.25 184 ASN A O 1
ATOM 2700 N N . PHE A 1 185 ? 216.578 197.964 156.999 1.00 23.08 185 PHE A N 1
ATOM 2701 C CA . PHE A 1 185 ? 215.389 198.796 157.129 1.00 23.08 185 PHE A CA 1
ATOM 2702 C C . PHE A 1 185 ? 215.254 199.286 158.567 1.00 23.08 185 PHE A C 1
ATOM 2703 O O . PHE A 1 185 ? 215.759 198.669 159.506 1.00 23.08 185 PHE A O 1
ATOM 2720 N N . THR A 1 186 ? 214.575 200.418 158.739 1.00 17.06 186 THR A N 1
ATOM 2721 C CA . THR A 1 186 ? 214.375 201.020 160.049 1.00 17.06 186 THR A CA 1
ATOM 2722 C C . THR A 1 186 ? 212.888 201.148 160.342 1.00 17.06 186 THR A C 1
ATOM 2723 O O . THR A 1 186 ? 212.094 201.459 159.451 1.00 17.06 186 THR A O 1
ATOM 2734 N N . LEU A 1 187 ? 212.521 200.901 161.596 1.00 14.55 187 LEU A N 1
ATOM 2735 C CA . LEU A 1 187 ? 211.138 200.943 162.051 1.00 14.55 187 LEU A CA 1
ATOM 2736 C C . LEU A 1 187 ? 210.979 202.060 163.072 1.00 14.55 187 LEU A C 1
ATOM 2737 O O . LEU A 1 187 ? 211.774 202.166 164.008 1.00 14.55 187 LEU A O 1
ATOM 2753 N N . LEU A 1 188 ? 209.960 202.890 162.886 1.00 15.30 188 LEU A N 1
ATOM 2754 C CA . LEU A 1 188 ? 209.609 203.937 163.835 1.00 15.30 188 LEU A CA 1
ATOM 2755 C C . LEU A 1 188 ? 208.395 203.489 164.636 1.00 15.30 188 LEU A C 1
ATOM 2756 O O . LEU A 1 188 ? 207.407 203.027 164.061 1.00 15.30 188 LEU A O 1
ATOM 2772 N N . VAL A 1 189 ? 208.475 203.618 165.957 1.00 14.70 189 VAL A N 1
ATOM 2773 C CA . VAL A 1 189 ? 207.380 203.269 166.857 1.00 14.70 189 VAL A CA 1
ATOM 2774 C C . VAL A 1 189 ? 207.007 204.521 167.637 1.00 14.70 189 VAL A C 1
ATOM 2775 O O . VAL A 1 189 ? 207.796 205.009 168.454 1.00 14.70 189 VAL A O 1
ATOM 2788 N N . LYS A 1 190 ? 205.806 205.039 167.392 1.00 16.97 190 LYS A N 1
ATOM 2789 C CA . LYS A 1 190 ? 205.246 206.155 168.146 1.00 16.97 190 LYS A CA 1
ATOM 2790 C C . LYS A 1 190 ? 204.182 205.607 169.084 1.00 16.97 190 LYS A C 1
ATOM 2791 O O . LYS A 1 190 ? 203.251 204.930 168.641 1.00 16.97 190 LYS A O 1
ATOM 2810 N N . ASN A 1 191 ? 204.321 205.899 170.373 1.00 17.73 191 ASN A N 1
ATOM 2811 C CA . ASN A 1 191 ? 203.468 205.321 171.399 1.00 17.73 191 ASN A CA 1
ATOM 2812 C C . ASN A 1 191 ? 202.900 206.426 172.276 1.00 17.73 191 ASN A C 1
ATOM 2813 O O . ASN A 1 191 ? 203.652 207.228 172.836 1.00 17.73 191 ASN A O 1
ATOM 2824 N N . ASN A 1 192 ? 201.577 206.465 172.386 1.00 18.02 192 ASN A N 1
ATOM 2825 C CA . ASN A 1 192 ? 200.872 207.373 173.279 1.00 18.02 192 ASN A CA 1
ATOM 2826 C C . ASN A 1 192 ? 200.186 206.549 174.358 1.00 18.02 192 ASN A C 1
ATOM 2827 O O . ASN A 1 192 ? 199.440 205.616 174.046 1.00 18.02 192 ASN A O 1
ATOM 2838 N N . ILE A 1 193 ? 200.439 206.885 175.621 1.00 17.73 193 ILE A N 1
ATOM 2839 C CA . ILE A 1 193 ? 199.906 206.126 176.744 1.00 17.73 193 ILE A CA 1
ATOM 2840 C C . ILE A 1 193 ? 198.976 207.005 177.567 1.00 17.73 193 ILE A C 1
ATOM 2841 O O . ILE A 1 193 ? 199.034 208.235 177.525 1.00 17.73 193 ILE A O 1
ATOM 2857 N N . TRP A 1 194 ? 198.108 206.344 178.327 1.00 19.53 194 TRP A N 1
ATOM 2858 C CA . TRP A 1 194 ? 197.072 207.018 179.096 1.00 19.53 194 TRP A CA 1
ATOM 2859 C C . TRP A 1 194 ? 196.760 206.190 180.332 1.00 19.53 194 TRP A C 1
ATOM 2860 O O . TRP A 1 194 ? 196.512 204.987 180.226 1.00 19.53 194 TRP A O 1
ATOM 2881 N N . TYR A 1 195 ? 196.780 206.835 181.499 1.00 20.24 195 TYR A N 1
ATOM 2882 C CA . TYR A 1 195 ? 196.362 206.223 182.757 1.00 20.24 195 TYR A CA 1
ATOM 2883 C C . TYR A 1 195 ? 195.029 206.842 183.156 1.00 20.24 195 TYR A C 1
ATOM 2884 O O . TYR A 1 195 ? 194.999 207.919 183.767 1.00 20.24 195 TYR A O 1
ATOM 2902 N N . PRO A 1 196 ? 193.896 206.216 182.821 1.00 21.75 196 PRO A N 1
ATOM 2903 C CA . PRO A 1 196 ? 192.602 206.870 183.082 1.00 21.75 196 PRO A CA 1
ATOM 2904 C C . PRO A 1 196 ? 192.345 207.184 184.546 1.00 21.75 196 PRO A C 1
ATOM 2905 O O . PRO A 1 196 ? 191.739 208.220 184.843 1.00 21.75 196 PRO A O 1
ATOM 2916 N N . LYS A 1 197 ? 192.787 206.330 185.473 1.00 27.06 197 LYS A N 1
ATOM 2917 C CA . LYS A 1 197 ? 192.496 206.565 186.884 1.00 27.06 197 LYS A CA 1
ATOM 2918 C C . LYS A 1 197 ? 193.084 207.887 187.359 1.00 27.06 197 LYS A C 1
ATOM 2919 O O . LYS A 1 197 ? 192.407 208.668 188.036 1.00 27.06 197 LYS A O 1
ATOM 2938 N N . PHE A 1 198 ? 194.340 208.153 187.017 1.00 26.29 198 PHE A N 1
ATOM 2939 C CA . PHE A 1 198 ? 194.994 209.412 187.335 1.00 26.29 198 PHE A CA 1
ATOM 2940 C C . PHE A 1 198 ? 194.870 210.419 186.203 1.00 26.29 198 PHE A C 1
ATOM 2941 O O . PHE A 1 198 ? 195.333 211.554 186.341 1.00 26.29 198 PHE A O 1
ATOM 2958 N N . ASN A 1 199 ? 194.246 210.018 185.100 1.00 28.32 199 ASN A N 1
ATOM 2959 C CA . ASN A 1 199 ? 194.046 210.836 183.910 1.00 28.32 199 ASN A CA 1
ATOM 2960 C C . ASN A 1 199 ? 195.358 211.529 183.532 1.00 28.32 199 ASN A C 1
ATOM 2961 O O . ASN A 1 199 ? 195.484 212.754 183.523 1.00 28.32 199 ASN A O 1
ATOM 2970 N N . PHE A 1 200 ? 196.349 210.692 183.232 1.00 22.03 200 PHE A N 1
ATOM 2971 C CA . PHE A 1 200 ? 197.707 211.113 182.919 1.00 22.03 200 PHE A CA 1
ATOM 2972 C C . PHE A 1 200 ? 198.075 210.581 181.543 1.00 22.03 200 PHE A C 1
ATOM 2973 O O . PHE A 1 200 ? 197.865 209.398 181.259 1.00 22.03 200 PHE A O 1
ATOM 2990 N N . SER A 1 201 ? 198.621 211.450 180.694 1.00 20.61 201 SER A N 1
ATOM 2991 C CA . SER A 1 201 ? 198.959 211.098 179.324 1.00 20.61 201 SER A CA 1
ATOM 2992 C C . SER A 1 201 ? 200.408 211.454 179.029 1.00 20.61 201 SER A C 1
ATOM 2993 O O . SER A 1 201 ? 200.923 212.472 179.496 1.00 20.61 201 SER A O 1
ATOM 3001 N N . LYS A 1 202 ? 201.059 210.604 178.239 1.00 20.35 202 LYS A N 1
ATOM 3002 C CA . LYS A 1 202 ? 202.415 210.867 177.782 1.00 20.35 202 LYS A CA 1
ATOM 3003 C C . LYS A 1 202 ? 202.660 210.079 176.505 1.00 20.35 202 LYS A C 1
ATOM 3004 O O . LYS A 1 202 ? 202.024 209.053 176.256 1.00 20.35 202 LYS A O 1
ATOM 3023 N N . ARG A 1 203 ? 203.596 210.572 175.699 1.00 20.27 203 ARG A N 1
ATOM 3024 C CA . ARG A 1 203 ? 204.022 209.888 174.488 1.00 20.27 203 ARG A CA 1
ATOM 3025 C C . ARG A 1 203 ? 205.513 209.597 174.579 1.00 20.27 203 ARG A C 1
ATOM 3026 O O . ARG A 1 203 ? 206.246 210.265 175.311 1.00 20.27 203 ARG A O 1
ATOM 3047 N N . ASN A 1 204 ? 205.951 208.575 173.840 1.00 18.19 204 ASN A N 1
ATOM 3048 C CA . ASN A 1 204 ? 207.308 208.062 173.990 1.00 18.19 204 ASN A CA 1
ATOM 3049 C C . ASN A 1 204 ? 208.365 208.962 173.366 1.00 18.19 204 ASN A C 1
ATOM 3050 O O . ASN A 1 204 ? 209.555 208.732 173.597 1.00 18.19 204 ASN A O 1
ATOM 3061 N N . ILE A 1 205 ? 207.976 209.968 172.586 1.00 20.12 205 ILE A N 1
ATOM 3062 C CA . ILE A 1 205 ? 208.902 211.000 172.134 1.00 20.12 205 ILE A CA 1
ATOM 3063 C C . ILE A 1 205 ? 208.949 212.043 173.246 1.00 20.12 205 ILE A C 1
ATOM 3064 O O . ILE A 1 205 ? 208.019 212.830 173.418 1.00 20.12 205 ILE A O 1
ATOM 3080 N N . LEU A 1 206 ? 210.038 212.042 174.008 1.00 20.00 206 LEU A N 1
ATOM 3081 C CA . LEU A 1 206 ? 210.104 212.833 175.221 1.00 20.00 206 LEU A CA 1
ATOM 3082 C C . LEU A 1 206 ? 210.222 214.320 174.898 1.00 20.00 206 LEU A C 1
ATOM 3083 O O . LEU A 1 206 ? 210.542 214.700 173.771 1.00 20.00 206 LEU A O 1
ATOM 3099 N N . PRO A 1 207 ? 209.947 215.184 175.878 1.00 21.26 207 PRO A N 1
ATOM 3100 C CA . PRO A 1 207 ? 210.044 216.629 175.623 1.00 21.26 207 PRO A CA 1
ATOM 3101 C C . PRO A 1 207 ? 211.423 217.115 175.210 1.00 21.26 207 PRO A C 1
ATOM 3102 O O . PRO A 1 207 ? 211.504 218.161 174.556 1.00 21.26 207 PRO A O 1
ATOM 3113 N N . ASN A 1 208 ? 212.513 216.430 175.568 1.00 23.97 208 ASN A N 1
ATOM 3114 C CA . ASN A 1 208 ? 213.824 216.910 175.143 1.00 23.97 208 ASN A CA 1
ATOM 3115 C C . ASN A 1 208 ? 214.264 216.301 173.815 1.00 23.97 208 ASN A C 1
ATOM 3116 O O . ASN A 1 208 ? 215.360 216.616 173.342 1.00 23.97 208 ASN A O 1
ATOM 3125 N N . ILE A 1 209 ? 213.450 215.436 173.214 1.00 22.16 209 ILE A N 1
ATOM 3126 C CA . ILE A 1 209 ? 213.771 214.801 171.939 1.00 22.16 209 ILE A CA 1
ATOM 3127 C C . ILE A 1 209 ? 213.271 215.709 170.820 1.00 22.16 209 ILE A C 1
ATOM 3128 O O . ILE A 1 209 ? 212.064 215.823 170.595 1.00 22.16 209 ILE A O 1
ATOM 3144 N N . THR A 1 210 ? 214.196 216.337 170.102 1.00 21.41 210 THR A N 1
ATOM 3145 C CA . THR A 1 210 ? 213.869 217.343 169.102 1.00 21.41 210 THR A CA 1
ATOM 3146 C C . THR A 1 210 ? 213.660 216.715 167.725 1.00 21.41 210 THR A C 1
ATOM 3147 O O . THR A 1 210 ? 213.851 215.518 167.516 1.00 21.41 210 THR A O 1
ATOM 3158 N N . THR A 1 211 ? 213.244 217.561 166.779 1.00 23.28 211 THR A N 1
ATOM 3159 C CA . THR A 1 211 ? 213.013 217.106 165.412 1.00 23.28 211 THR A CA 1
ATOM 3160 C C . THR A 1 211 ? 214.325 216.843 164.683 1.00 23.28 211 THR A C 1
ATOM 3161 O O . THR A 1 211 ? 214.424 215.893 163.898 1.00 23.28 211 THR A O 1
ATOM 3172 N N . THR A 1 212 ? 215.339 217.676 164.920 1.00 23.04 212 THR A N 1
ATOM 3173 C CA . THR A 1 212 ? 216.632 217.470 164.278 1.00 23.04 212 THR A CA 1
ATOM 3174 C C . THR A 1 212 ? 217.257 216.152 164.714 1.00 23.04 212 THR A C 1
ATOM 3175 O O . THR A 1 212 ? 217.829 215.423 163.897 1.00 23.04 212 THR A O 1
ATOM 3186 N N . TYR A 1 213 ? 217.159 215.832 166.005 1.00 20.28 213 TYR A N 1
ATOM 3187 C CA . TYR A 1 213 ? 217.723 214.589 166.516 1.00 20.28 213 TYR A CA 1
ATOM 3188 C C . TYR A 1 213 ? 217.021 213.376 165.918 1.00 20.28 213 TYR A C 1
ATOM 3189 O O . TYR A 1 213 ? 217.669 212.385 165.567 1.00 20.28 213 TYR A O 1
ATOM 3207 N N . LEU A 1 214 ? 215.696 213.439 165.783 1.00 19.57 214 LEU A N 1
ATOM 3208 C CA . LEU A 1 214 ? 214.921 212.315 165.272 1.00 19.57 214 LEU A CA 1
ATOM 3209 C C . LEU A 1 214 ? 215.136 212.063 163.787 1.00 19.57 214 LEU A C 1
ATOM 3210 O O . LEU A 1 214 ? 214.649 211.050 163.277 1.00 19.57 214 LEU A O 1
ATOM 3226 N N . LYS A 1 215 ? 215.829 212.954 163.081 1.00 23.75 215 LYS A N 1
ATOM 3227 C CA . LYS A 1 215 ? 216.047 212.767 161.653 1.00 23.75 215 LYS A CA 1
ATOM 3228 C C . LYS A 1 215 ? 217.153 211.767 161.345 1.00 23.75 215 LYS A C 1
ATOM 3229 O O . LYS A 1 215 ? 217.197 211.247 160.226 1.00 23.75 215 LYS A O 1
ATOM 3248 N N . SER A 1 216 ? 218.041 211.481 162.302 1.00 24.92 216 SER A N 1
ATOM 3249 C CA . SER A 1 216 ? 219.181 210.616 162.029 1.00 24.92 216 SER A CA 1
ATOM 3250 C C . SER A 1 216 ? 219.503 209.646 163.163 1.00 24.92 216 SER A C 1
ATOM 3251 O O . SER A 1 216 ? 220.550 208.990 163.108 1.00 24.92 216 SER A O 1
ATOM 3259 N N . CYS A 1 217 ? 218.653 209.523 164.176 1.00 18.90 217 CYS A N 1
ATOM 3260 C CA . CYS A 1 217 ? 218.975 208.681 165.319 1.00 18.90 217 CYS A CA 1
ATOM 3261 C C . CYS A 1 217 ? 218.602 207.225 165.057 1.00 18.90 217 CYS A C 1
ATOM 3262 O O . CYS A 1 217 ? 217.683 206.920 164.294 1.00 18.90 217 CYS A O 1
ATOM 3269 N N . ILE A 1 218 ? 219.344 206.325 165.696 1.00 16.12 218 ILE A N 1
ATOM 3270 C CA . ILE A 1 218 ? 219.024 204.905 165.741 1.00 16.12 218 ILE A CA 1
ATOM 3271 C C . ILE A 1 218 ? 219.113 204.459 167.192 1.00 16.12 218 ILE A C 1
ATOM 3272 O O . ILE A 1 218 ? 220.038 204.848 167.911 1.00 16.12 218 ILE A O 1
ATOM 3288 N N . TYR A 1 219 ? 218.152 203.649 167.623 1.00 15.38 219 TYR A N 1
ATOM 3289 C CA . TYR A 1 219 ? 218.096 203.242 169.019 1.00 15.38 219 TYR A CA 1
ATOM 3290 C C . TYR A 1 219 ? 219.344 202.469 169.428 1.00 15.38 219 TYR A C 1
ATOM 3291 O O . TYR A 1 219 ? 219.800 201.566 168.723 1.00 15.38 219 TYR A O 1
ATOM 3309 N N . ASP A 1 220 ? 219.887 202.826 170.587 1.00 21.22 220 ASP A N 1
ATOM 3310 C CA . ASP A 1 220 ? 220.951 202.071 171.231 1.00 21.22 220 ASP A CA 1
ATOM 3311 C C . ASP A 1 220 ? 220.681 202.061 172.726 1.00 21.22 220 ASP A C 1
ATOM 3312 O O . ASP A 1 220 ? 220.345 203.097 173.302 1.00 21.22 220 ASP A O 1
ATOM 3321 N N . ALA A 1 221 ? 220.826 200.893 173.351 1.00 23.83 221 ALA A N 1
ATOM 3322 C CA . ALA A 1 221 ? 220.510 200.780 174.771 1.00 23.83 221 ALA A CA 1
ATOM 3323 C C . ALA A 1 221 ? 221.415 201.659 175.624 1.00 23.83 221 ALA A C 1
ATOM 3324 O O . ALA A 1 221 ? 221.021 202.069 176.721 1.00 23.83 221 ALA A O 1
ATOM 3331 N N . LYS A 1 222 ? 222.622 201.960 175.146 1.00 30.25 222 LYS A N 1
ATOM 3332 C CA . LYS A 1 222 ? 223.598 202.722 175.915 1.00 30.25 222 LYS A CA 1
ATOM 3333 C C . LYS A 1 222 ? 223.700 204.176 175.473 1.00 30.25 222 LYS A C 1
ATOM 3334 O O . LYS A 1 222 ? 223.720 205.076 176.316 1.00 30.25 222 LYS A O 1
ATOM 3353 N N . THR A 1 223 ? 223.762 204.432 174.167 1.00 24.38 223 THR A N 1
ATOM 3354 C CA . THR A 1 223 ? 224.019 205.776 173.662 1.00 24.38 223 THR A CA 1
ATOM 3355 C C . THR A 1 223 ? 222.759 206.546 173.294 1.00 24.38 223 THR A C 1
ATOM 3356 O O . THR A 1 223 ? 222.732 207.769 173.456 1.00 24.38 223 THR A O 1
ATOM 3367 N N . ASP A 1 224 ? 221.722 205.875 172.796 1.00 19.28 224 ASP A N 1
ATOM 3368 C CA . ASP A 1 224 ? 220.481 206.521 172.368 1.00 19.28 224 ASP A CA 1
ATOM 3369 C C . ASP A 1 224 ? 219.296 205.746 172.925 1.00 19.28 224 ASP A C 1
ATOM 3370 O O . ASP A 1 224 ? 218.514 205.156 172.173 1.00 19.28 224 ASP A O 1
ATOM 3379 N N . PRO A 1 225 ? 219.122 205.742 174.250 1.00 18.98 225 PRO A N 1
ATOM 3380 C CA . PRO A 1 225 ? 218.079 204.897 174.850 1.00 18.98 225 PRO A CA 1
ATOM 3381 C C . PRO A 1 225 ? 216.661 205.388 174.613 1.00 18.98 225 PRO A C 1
ATOM 3382 O O . PRO A 1 225 ? 215.720 204.689 175.002 1.00 18.98 225 PRO A O 1
ATOM 3393 N N . PHE A 1 226 ? 216.470 206.553 173.991 1.00 18.72 226 PHE A N 1
ATOM 3394 C CA . PHE A 1 226 ? 215.136 207.106 173.801 1.00 18.72 226 PHE A CA 1
ATOM 3395 C C . PHE A 1 226 ? 214.844 207.478 172.353 1.00 18.72 226 PHE A C 1
ATOM 3396 O O . PHE A 1 226 ? 213.868 208.192 172.099 1.00 18.72 226 PHE A O 1
ATOM 3413 N N . CYS A 1 227 ? 215.651 207.021 171.402 1.00 17.37 227 CYS A N 1
ATOM 3414 C CA . CYS A 1 227 ? 215.310 207.171 169.994 1.00 17.37 227 CYS A CA 1
ATOM 3415 C C . CYS A 1 227 ? 214.304 206.090 169.616 1.00 17.37 227 CYS A C 1
ATOM 3416 O O . CYS A 1 227 ? 214.598 204.903 169.784 1.00 17.37 227 CYS A O 1
ATOM 3423 N N . PRO A 1 228 ? 213.113 206.443 169.128 1.00 15.63 228 PRO A N 1
ATOM 3424 C CA . PRO A 1 228 ? 212.097 205.417 168.863 1.00 15.63 228 PRO A CA 1
ATOM 3425 C C . PRO A 1 228 ? 212.236 204.754 167.499 1.00 15.63 228 PRO A C 1
ATOM 3426 O O . PRO A 1 228 ? 211.284 204.140 167.011 1.00 15.63 228 PRO A O 1
ATOM 3437 N N . ILE A 1 229 ? 213.404 204.874 166.874 1.00 15.40 229 ILE A N 1
ATOM 3438 C CA . ILE A 1 229 ? 213.656 204.342 165.539 1.00 15.40 229 ILE A CA 1
ATOM 3439 C C . ILE A 1 229 ? 214.636 203.183 165.666 1.00 15.40 229 ILE A C 1
ATOM 3440 O O . ILE A 1 229 ? 215.769 203.366 166.127 1.00 15.40 229 ILE A O 1
ATOM 3456 N N . PHE A 1 230 ? 214.207 201.996 165.243 1.00 13.82 230 PHE A N 1
ATOM 3457 C CA . PHE A 1 230 ? 214.968 200.765 165.405 1.00 13.82 230 PHE A CA 1
ATOM 3458 C C . PHE A 1 230 ? 215.322 200.176 164.048 1.00 13.82 230 PHE A C 1
ATOM 3459 O O . PHE A 1 230 ? 214.504 200.185 163.126 1.00 13.82 230 PHE A O 1
ATOM 3476 N N . ARG A 1 231 ? 216.541 199.654 163.933 1.00 15.48 231 ARG A N 1
ATOM 3477 C CA . ARG A 1 231 ? 216.947 198.873 162.772 1.00 15.48 231 ARG A CA 1
ATOM 3478 C C . ARG A 1 231 ? 216.529 197.421 162.978 1.00 15.48 231 ARG A C 1
ATOM 3479 O O . ARG A 1 231 ? 216.716 196.868 164.064 1.00 15.48 231 ARG A O 1
ATOM 3500 N N . LEU A 1 232 ? 215.955 196.813 161.937 1.00 14.14 232 LEU A N 1
ATOM 3501 C CA . LEU A 1 232 ? 215.348 195.490 162.083 1.00 14.14 232 LEU A CA 1
ATOM 3502 C C . LEU A 1 232 ? 216.386 194.436 162.456 1.00 14.14 232 LEU A C 1
ATOM 3503 O O . LEU A 1 232 ? 216.170 193.626 163.369 1.00 14.14 232 LEU A O 1
ATOM 3519 N N . GLY A 1 233 ? 217.519 194.428 161.754 1.00 11.05 233 GLY A N 1
ATOM 3520 C CA . GLY A 1 233 ? 218.569 193.483 162.086 1.00 11.05 233 GLY A CA 1
ATOM 3521 C C . GLY A 1 233 ? 219.026 193.619 163.522 1.00 11.05 233 GLY A C 1
ATOM 3522 O O . GLY A 1 233 ? 219.248 192.623 164.212 1.00 11.05 233 GLY A O 1
ATOM 3526 N N . LYS A 1 234 ? 219.156 194.858 163.997 1.00 15.04 234 LYS A N 1
ATOM 3527 C CA . LYS A 1 234 ? 219.545 195.085 165.382 1.00 15.04 234 LYS A CA 1
ATOM 3528 C C . LYS A 1 234 ? 218.447 194.667 166.352 1.00 15.04 234 LYS A C 1
ATOM 3529 O O . LYS A 1 234 ? 218.748 194.185 167.447 1.00 15.04 234 LYS A O 1
ATOM 3548 N N . ILE A 1 235 ? 217.176 194.840 165.980 1.00 14.37 235 ILE A N 1
ATOM 3549 C CA . ILE A 1 235 ? 216.090 194.357 166.829 1.00 14.37 235 ILE A CA 1
ATOM 3550 C C . ILE A 1 235 ? 216.216 192.855 167.029 1.00 14.37 235 ILE A C 1
ATOM 3551 O O . ILE A 1 235 ? 216.086 192.346 168.147 1.00 14.37 235 ILE A O 1
ATOM 3567 N N . VAL A 1 236 ? 216.451 192.121 165.941 1.00 13.95 236 VAL A N 1
ATOM 3568 C CA . VAL A 1 236 ? 216.576 190.672 166.054 1.00 13.95 236 VAL A CA 1
ATOM 3569 C C . VAL A 1 236 ? 217.824 190.304 166.849 1.00 13.95 236 VAL A C 1
ATOM 3570 O O . VAL A 1 236 ? 217.801 189.384 167.674 1.00 13.95 236 VAL A O 1
ATOM 3583 N N . GLU A 1 237 ? 218.928 191.018 166.623 1.00 15.15 237 GLU A N 1
ATOM 3584 C CA . GLU A 1 237 ? 220.171 190.715 167.327 1.00 15.15 237 GLU A CA 1
ATOM 3585 C C . GLU A 1 237 ? 220.038 190.931 168.833 1.00 15.15 237 GLU A C 1
ATOM 3586 O O . GLU A 1 237 ? 220.564 190.143 169.627 1.00 15.15 237 GLU A O 1
ATOM 3598 N N . ASN A 1 238 ? 219.360 192.002 169.248 1.00 15.41 238 ASN A N 1
ATOM 3599 C CA . ASN A 1 238 ? 219.222 192.281 170.673 1.00 15.41 238 ASN A CA 1
ATOM 3600 C C . ASN A 1 238 ? 218.337 191.266 171.379 1.00 15.41 238 ASN A C 1
ATOM 3601 O O . ASN A 1 238 ? 218.376 191.183 172.610 1.00 15.41 238 ASN A O 1
ATOM 3612 N N . ALA A 1 239 ? 217.541 190.503 170.639 1.00 15.50 239 ALA A N 1
ATOM 3613 C CA . ALA A 1 239 ? 216.751 189.428 171.221 1.00 15.50 239 ALA A CA 1
ATOM 3614 C C . ALA A 1 239 ? 217.533 188.127 171.344 1.00 15.50 239 ALA A C 1
ATOM 3615 O O . ALA A 1 239 ? 216.987 187.144 171.852 1.00 15.50 239 ALA A O 1
ATOM 3622 N N . GLY A 1 240 ? 218.787 188.100 170.902 1.00 15.44 240 GLY A N 1
ATOM 3623 C CA . GLY A 1 240 ? 219.599 186.907 171.000 1.00 15.44 240 GLY A CA 1
ATOM 3624 C C . GLY A 1 240 ? 219.534 185.992 169.802 1.00 15.44 240 GLY A C 1
ATOM 3625 O O . GLY A 1 240 ? 219.763 184.787 169.946 1.00 15.44 240 GLY A O 1
ATOM 3629 N N . HIS A 1 241 ? 219.237 186.522 168.617 1.00 17.07 241 HIS A N 1
ATOM 3630 C CA . HIS A 1 241 ? 219.044 185.706 167.428 1.00 17.07 241 HIS A CA 1
ATOM 3631 C C . HIS A 1 241 ? 219.760 186.356 166.252 1.00 17.07 241 HIS A C 1
ATOM 3632 O O . HIS A 1 241 ? 220.384 187.411 166.382 1.00 17.07 241 HIS A O 1
ATOM 3646 N N . SER A 1 242 ? 219.681 185.702 165.098 1.00 15.87 242 SER A N 1
ATOM 3647 C CA . SER A 1 242 ? 220.324 186.155 163.872 1.00 15.87 242 SER A CA 1
ATOM 3648 C C . SER A 1 242 ? 219.254 186.510 162.851 1.00 15.87 242 SER A C 1
ATOM 3649 O O . SER A 1 242 ? 218.327 185.728 162.624 1.00 15.87 242 SER A O 1
ATOM 3657 N N . PHE A 1 243 ? 219.380 187.692 162.242 1.00 13.30 243 PHE A N 1
ATOM 3658 C CA . PHE A 1 243 ? 218.363 188.140 161.297 1.00 13.30 243 PHE A CA 1
ATOM 3659 C C . PHE A 1 243 ? 218.370 187.298 160.028 1.00 13.30 243 PHE A C 1
ATOM 3660 O O . PHE A 1 243 ? 217.307 186.967 159.495 1.00 13.30 243 PHE A O 1
ATOM 3677 N N . GLN A 1 244 ? 219.553 186.959 159.517 1.00 15.50 244 GLN A N 1
ATOM 3678 C CA . GLN A 1 244 ? 219.619 186.203 158.271 1.00 15.50 244 GLN A CA 1
ATOM 3679 C C . GLN A 1 244 ? 219.048 184.802 158.443 1.00 15.50 244 GLN A C 1
ATOM 3680 O O . GLN A 1 244 ? 218.382 184.283 157.540 1.00 15.50 244 GLN A O 1
ATOM 3694 N N . ASP A 1 245 ? 219.305 184.168 159.588 1.00 17.33 245 ASP A N 1
ATOM 3695 C CA . ASP A 1 245 ? 218.707 182.867 159.863 1.00 17.33 245 ASP A CA 1
ATOM 3696 C C . ASP A 1 245 ? 217.192 182.969 159.976 1.00 17.33 245 ASP A C 1
ATOM 3697 O O . ASP A 1 245 ? 216.463 182.120 159.454 1.00 17.33 245 ASP A O 1
ATOM 3706 N N . MET A 1 246 ? 216.704 184.005 160.655 1.00 14.48 246 MET A N 1
ATOM 3707 C CA . MET A 1 246 ? 215.279 184.169 160.898 1.00 14.48 246 MET A CA 1
ATOM 3708 C C . MET A 1 246 ? 214.518 184.627 159.661 1.00 14.48 246 MET A C 1
ATOM 3709 O O . MET A 1 246 ? 213.292 184.492 159.620 1.00 14.48 246 MET A O 1
ATOM 3723 N N . ALA A 1 247 ? 215.211 185.159 158.657 1.00 13.00 247 ALA A N 1
ATOM 3724 C CA . ALA A 1 247 ? 214.551 185.701 157.478 1.00 13.00 247 ALA A CA 1
ATOM 3725 C C . ALA A 1 247 ? 214.203 184.639 156.443 1.00 13.00 247 ALA A C 1
ATOM 3726 O O . ALA A 1 247 ? 213.403 184.914 155.545 1.00 13.00 247 ALA A O 1
ATOM 3733 N N . VAL A 1 248 ? 214.779 183.441 156.542 1.00 13.66 248 VAL A N 1
ATOM 3734 C CA . VAL A 1 248 ? 214.516 182.407 155.545 1.00 13.66 248 VAL A CA 1
ATOM 3735 C C . VAL A 1 248 ? 213.095 181.868 155.685 1.00 13.66 248 VAL A C 1
ATOM 3736 O O . VAL A 1 248 ? 212.373 181.724 154.694 1.00 13.66 248 VAL A O 1
ATOM 3749 N N . GLU A 1 249 ? 212.670 181.560 156.912 1.00 13.86 249 GLU A N 1
ATOM 3750 C CA . GLU A 1 249 ? 211.338 181.018 157.150 1.00 13.86 249 GLU A CA 1
ATOM 3751 C C . GLU A 1 249 ? 210.420 181.960 157.914 1.00 13.86 249 GLU A C 1
ATOM 3752 O O . GLU A 1 249 ? 209.234 181.651 158.056 1.00 13.86 249 GLU A O 1
ATOM 3764 N N . GLY A 1 250 ? 210.924 183.085 158.412 1.00 10.89 250 GLY A N 1
ATOM 3765 C CA . GLY A 1 250 ? 210.098 184.031 159.133 1.00 10.89 250 GLY A CA 1
ATOM 3766 C C . GLY A 1 250 ? 210.029 183.756 160.621 1.00 10.89 250 GLY A C 1
ATOM 3767 O O . GLY A 1 250 ? 210.596 182.798 161.153 1.00 10.89 250 GLY A O 1
ATOM 3771 N N . GLY A 1 251 ? 209.315 184.636 161.310 1.00 11.90 251 GLY A N 1
ATOM 3772 C CA . GLY A 1 251 ? 209.154 184.498 162.742 1.00 11.90 251 GLY A CA 1
ATOM 3773 C C . GLY A 1 251 ? 208.373 185.663 163.305 1.00 11.90 251 GLY A C 1
ATOM 3774 O O . GLY A 1 251 ? 207.881 186.518 162.571 1.00 11.90 251 GLY A O 1
ATOM 3778 N N . ILE A 1 252 ? 208.258 185.683 164.629 1.00 14.85 252 ILE A N 1
ATOM 3779 C CA . ILE A 1 252 ? 207.552 186.737 165.345 1.00 14.85 252 ILE A CA 1
ATOM 3780 C C . ILE A 1 252 ? 208.514 187.357 166.345 1.00 14.85 252 ILE A C 1
ATOM 3781 O O . ILE A 1 252 ? 209.132 186.646 167.144 1.00 14.85 252 ILE A O 1
ATOM 3797 N N . MET A 1 253 ? 208.644 188.678 166.293 1.00 17.07 253 MET A N 1
ATOM 3798 C CA . MET A 1 253 ? 209.540 189.428 167.160 1.00 17.07 253 MET A CA 1
ATOM 3799 C C . MET A 1 253 ? 208.724 190.397 168.000 1.00 17.07 253 MET A C 1
ATOM 3800 O O . MET A 1 253 ? 207.891 191.136 167.469 1.00 17.07 253 MET A O 1
ATOM 3805 N N . GLY A 1 254 ? 208.966 190.393 169.310 1.00 14.32 254 GLY A N 1
ATOM 3806 C CA . GLY A 1 254 ? 208.278 191.273 170.221 1.00 14.32 254 GLY A CA 1
ATOM 3807 C C . GLY A 1 254 ? 209.135 192.463 170.594 1.00 14.32 254 GLY A C 1
ATOM 3808 O O . GLY A 1 254 ? 210.252 192.306 171.087 1.00 14.32 254 GLY A O 1
ATOM 3813 N N . ILE A 1 255 ? 208.613 193.655 170.336 1.00 15.66 255 ILE A N 1
ATOM 3814 C CA . ILE A 1 255 ? 209.190 194.899 170.829 1.00 15.66 255 ILE A CA 1
ATOM 3815 C C . ILE A 1 255 ? 208.276 195.352 171.958 1.00 15.66 255 ILE A C 1
ATOM 3816 O O . ILE A 1 255 ? 207.154 195.800 171.720 1.00 15.66 255 ILE A O 1
ATOM 3832 N N . GLN A 1 256 ? 208.740 195.225 173.195 1.00 16.22 256 GLN A N 1
ATOM 3833 C CA . GLN A 1 256 ? 207.910 195.499 174.358 1.00 16.22 256 GLN A CA 1
ATOM 3834 C C . GLN A 1 256 ? 208.359 196.792 175.024 1.00 16.22 256 GLN A C 1
ATOM 3835 O O . GLN A 1 256 ? 209.552 196.992 175.268 1.00 16.22 256 GLN A O 1
ATOM 3849 N N . VAL A 1 257 ? 207.397 197.669 175.295 1.00 16.70 257 VAL A N 1
ATOM 3850 C CA . VAL A 1 257 ? 207.638 198.976 175.892 1.00 16.70 257 VAL A CA 1
ATOM 3851 C C . VAL A 1 257 ? 207.071 198.951 177.303 1.00 16.70 257 VAL A C 1
ATOM 3852 O O . VAL A 1 257 ? 205.877 198.697 177.493 1.00 16.70 257 VAL A O 1
ATOM 3865 N N . ASN A 1 258 ? 207.921 199.220 178.287 1.00 19.16 258 ASN A N 1
ATOM 3866 C CA . ASN A 1 258 ? 207.528 199.214 179.689 1.00 19.16 258 ASN A CA 1
ATOM 3867 C C . ASN A 1 258 ? 207.353 200.647 180.173 1.00 19.16 258 ASN A C 1
ATOM 3868 O O . ASN A 1 258 ? 208.255 201.475 180.015 1.00 19.16 258 ASN A O 1
ATOM 3879 N N . TRP A 1 259 ? 206.193 200.932 180.764 1.00 18.80 259 TRP A N 1
ATOM 3880 C CA . TRP A 1 259 ? 205.875 202.270 181.246 1.00 18.80 259 TRP A CA 1
ATOM 3881 C C . TRP A 1 259 ? 205.615 202.258 182.748 1.00 18.80 259 TRP A C 1
ATOM 3882 O O . TRP A 1 259 ? 204.639 202.850 183.217 1.00 18.80 259 TRP A O 1
ATOM 3903 N N . ASP A 1 260 ? 206.488 201.592 183.504 1.00 26.00 260 ASP A N 1
ATOM 3904 C CA . ASP A 1 260 ? 206.368 201.590 184.960 1.00 26.00 260 ASP A CA 1
ATOM 3905 C C . ASP A 1 260 ? 206.730 202.965 185.465 1.00 26.00 260 ASP A C 1
ATOM 3906 O O . ASP A 1 260 ? 207.889 203.356 185.386 1.00 26.00 260 ASP A O 1
ATOM 3915 N N . CYS A 1 261 ? 205.762 203.696 185.997 1.00 27.48 261 CYS A N 1
ATOM 3916 C CA . CYS A 1 261 ? 205.973 205.074 186.414 1.00 27.48 261 CYS A CA 1
ATOM 3917 C C . CYS A 1 261 ? 205.462 205.286 187.832 1.00 27.48 261 CYS A C 1
ATOM 3918 O O . CYS A 1 261 ? 204.538 204.609 188.288 1.00 27.48 261 CYS A O 1
ATOM 3925 N N . ASN A 1 262 ? 206.087 206.231 188.525 1.00 28.84 262 ASN A N 1
ATOM 3926 C CA . ASN A 1 262 ? 205.686 206.649 189.865 1.00 28.84 262 ASN A CA 1
ATOM 3927 C C . ASN A 1 262 ? 205.165 208.076 189.747 1.00 28.84 262 ASN A C 1
ATOM 3928 O O . ASN A 1 262 ? 205.947 209.026 189.662 1.00 28.84 262 ASN A O 1
ATOM 3939 N N . LEU A 1 263 ? 203.842 208.224 189.740 1.00 25.74 263 LEU A N 1
ATOM 3940 C CA . LEU A 1 263 ? 203.223 209.527 189.539 1.00 25.74 263 LEU A CA 1
ATOM 3941 C C . LEU A 1 263 ? 203.238 210.395 190.789 1.00 25.74 263 LEU A C 1
ATOM 3942 O O . LEU A 1 263 ? 202.610 211.458 190.788 1.00 25.74 263 LEU A O 1
ATOM 3958 N N . ASP A 1 264 ? 203.920 209.969 191.853 1.00 28.68 264 ASP A N 1
ATOM 3959 C CA . ASP A 1 264 ? 204.210 210.873 192.957 1.00 28.68 264 ASP A CA 1
ATOM 3960 C C . ASP A 1 264 ? 205.314 211.857 192.603 1.00 28.68 264 ASP A C 1
ATOM 3961 O O . ASP A 1 264 ? 205.399 212.924 193.220 1.00 28.68 264 ASP A O 1
ATOM 3970 N N . ARG A 1 265 ? 206.152 211.523 191.627 1.00 29.69 265 ARG A N 1
ATOM 3971 C CA . ARG A 1 265 ? 207.282 212.342 191.227 1.00 29.69 265 ARG A CA 1
ATOM 3972 C C . ARG A 1 265 ? 206.941 213.117 189.957 1.00 29.69 265 ARG A C 1
ATOM 3973 O O . ARG A 1 265 ? 205.825 213.059 189.438 1.00 29.69 265 ARG A O 1
ATOM 3994 N N . ALA A 1 266 ? 207.926 213.852 189.450 1.00 26.58 266 ALA A N 1
ATOM 3995 C CA . ALA A 1 266 ? 207.715 214.660 188.258 1.00 26.58 266 ALA A CA 1
ATOM 3996 C C . ALA A 1 266 ? 207.388 213.777 187.060 1.00 26.58 266 ALA A C 1
ATOM 3997 O O . ALA A 1 266 ? 207.893 212.660 186.923 1.00 26.58 266 ALA A O 1
ATOM 4004 N N . ALA A 1 267 ? 206.523 214.291 186.183 1.00 23.88 267 ALA A N 1
ATOM 4005 C CA . ALA A 1 267 ? 206.175 213.561 184.971 1.00 23.88 267 ALA A CA 1
ATOM 4006 C C . ALA A 1 267 ? 207.383 213.326 184.076 1.00 23.88 267 ALA A C 1
ATOM 4007 O O . ALA A 1 267 ? 207.356 212.413 183.246 1.00 23.88 267 ALA A O 1
ATOM 4014 N N . SER A 1 268 ? 208.443 214.123 184.229 1.00 25.44 268 SER A N 1
ATOM 4015 C CA . SER A 1 268 ? 209.636 213.955 183.410 1.00 25.44 268 SER A CA 1
ATOM 4016 C C . SER A 1 268 ? 210.338 212.630 183.669 1.00 25.44 268 SER A C 1
ATOM 4017 O O . SER A 1 268 ? 211.169 212.217 182.856 1.00 25.44 268 SER A O 1
ATOM 4025 N N . LEU A 1 269 ? 210.040 211.967 184.782 1.00 24.85 269 LEU A N 1
ATOM 4026 C CA . LEU A 1 269 ? 210.663 210.698 185.126 1.00 24.85 269 LEU A CA 1
ATOM 4027 C C . LEU A 1 269 ? 209.836 209.494 184.698 1.00 24.85 269 LEU A C 1
ATOM 4028 O O . LEU A 1 269 ? 210.264 208.359 184.924 1.00 24.85 269 LEU A O 1
ATOM 4044 N N . CYS A 1 270 ? 208.668 209.706 184.098 1.00 22.49 270 CYS A N 1
ATOM 4045 C CA . CYS A 1 270 ? 207.870 208.616 183.543 1.00 22.49 270 CYS A CA 1
ATOM 4046 C C . CYS A 1 270 ? 208.424 208.312 182.157 1.00 22.49 270 CYS A C 1
ATOM 4047 O O . CYS A 1 270 ? 208.073 208.970 181.177 1.00 22.49 270 CYS A O 1
ATOM 4054 N N . LEU A 1 271 ? 209.300 207.314 182.074 1.00 20.36 271 LEU A N 1
ATOM 4055 C CA . LEU A 1 271 ? 210.071 207.069 180.868 1.00 20.36 271 LEU A CA 1
ATOM 4056 C C . LEU A 1 271 ? 209.815 205.665 180.331 1.00 20.36 271 LEU A C 1
ATOM 4057 O O . LEU A 1 271 ? 209.531 204.745 181.102 1.00 20.36 271 LEU A O 1
ATOM 4073 N N . PRO A 1 272 ? 209.898 205.470 179.013 1.00 18.31 272 PRO A N 1
ATOM 4074 C CA . PRO A 1 272 ? 209.745 204.124 178.449 1.00 18.31 272 PRO A CA 1
ATOM 4075 C C . PRO A 1 272 ? 211.042 203.330 178.436 1.00 18.31 272 PRO A C 1
ATOM 4076 O O . PRO A 1 272 ? 212.131 203.858 178.200 1.00 18.31 272 PRO A O 1
ATOM 4087 N N . ARG A 1 273 ? 210.911 202.032 178.688 1.00 18.66 273 ARG A N 1
ATOM 4088 C CA . ARG A 1 273 ? 212.025 201.093 178.665 1.00 18.66 273 ARG A CA 1
ATOM 4089 C C . ARG A 1 273 ? 211.758 200.043 177.597 1.00 18.66 273 ARG A C 1
ATOM 4090 O O . ARG A 1 273 ? 210.667 199.469 177.551 1.00 18.66 273 ARG A O 1
ATOM 4111 N N . TYR A 1 274 ? 212.752 199.789 176.748 1.00 15.74 274 TYR A N 1
ATOM 4112 C CA . TYR A 1 274 ? 212.601 198.923 175.585 1.00 15.74 274 TYR A CA 1
ATOM 4113 C C . TYR A 1 274 ? 213.362 197.620 175.787 1.00 15.74 274 TYR A C 1
ATOM 4114 O O . TYR A 1 274 ? 214.517 197.631 176.222 1.00 15.74 274 TYR A O 1
ATOM 4132 N N . SER A 1 275 ? 212.713 196.505 175.461 1.00 14.65 275 SER A N 1
ATOM 4133 C CA . SER A 1 275 ? 213.355 195.199 175.433 1.00 14.65 275 SER A CA 1
ATOM 4134 C C . SER A 1 275 ? 212.792 194.411 174.260 1.00 14.65 275 SER A C 1
ATOM 4135 O O . SER A 1 275 ? 211.754 194.759 173.695 1.00 14.65 275 SER A O 1
ATOM 4143 N N . PHE A 1 276 ? 213.498 193.347 173.884 1.00 15.52 276 PHE A N 1
ATOM 4144 C CA . PHE A 1 276 ? 213.186 192.590 172.679 1.00 15.52 276 PHE A CA 1
ATOM 4145 C C . PHE A 1 276 ? 213.186 191.102 172.989 1.00 15.52 276 PHE A C 1
ATOM 4146 O O . PHE A 1 276 ? 214.102 190.601 173.647 1.00 15.52 276 PHE A O 1
ATOM 4163 N N . ARG A 1 277 ? 212.157 190.403 172.515 1.00 16.67 277 ARG A N 1
ATOM 4164 C CA . ARG A 1 277 ? 211.978 188.986 172.803 1.00 16.67 277 ARG A CA 1
ATOM 4165 C C . ARG A 1 277 ? 211.359 188.305 171.593 1.00 16.67 277 ARG A C 1
ATOM 4166 O O . ARG A 1 277 ? 210.357 188.784 171.057 1.00 16.67 277 ARG A O 1
ATOM 4187 N N . ARG A 1 278 ? 211.951 187.192 171.168 1.00 17.65 278 ARG A N 1
ATOM 4188 C CA . ARG A 1 278 ? 211.364 186.401 170.096 1.00 17.65 278 ARG A CA 1
ATOM 4189 C C . ARG A 1 278 ? 210.139 185.654 170.610 1.00 17.65 278 ARG A C 1
ATOM 4190 O O . ARG A 1 278 ? 210.182 185.029 171.673 1.00 17.65 278 ARG A O 1
ATOM 4211 N N . LEU A 1 279 ? 209.045 185.714 169.848 1.00 16.86 279 LEU A N 1
ATOM 4212 C CA . LEU A 1 279 ? 207.766 185.178 170.295 1.00 16.86 279 LEU A CA 1
ATOM 4213 C C . LEU A 1 279 ? 207.416 183.829 169.683 1.00 16.86 279 LEU A C 1
ATOM 4214 O O . LEU A 1 279 ? 206.477 183.183 170.157 1.00 16.86 279 LEU A O 1
ATOM 4230 N N . ASP A 1 280 ? 208.126 183.391 168.651 1.00 18.94 280 ASP A N 1
ATOM 4231 C CA . ASP A 1 280 ? 207.928 182.070 168.074 1.00 18.94 280 ASP A CA 1
ATOM 4232 C C . ASP A 1 280 ? 209.079 181.154 168.475 1.00 18.94 280 ASP A C 1
ATOM 4233 O O . ASP A 1 280 ? 210.159 181.604 168.860 1.00 18.94 280 ASP A O 1
ATOM 4242 N N . THR A 1 281 ? 208.828 179.851 168.393 1.00 23.60 281 THR A N 1
ATOM 4243 C CA . THR A 1 281 ? 209.729 178.840 168.927 1.00 23.60 281 THR A CA 1
ATOM 4244 C C . THR A 1 281 ? 210.248 177.945 167.812 1.00 23.60 281 THR A C 1
ATOM 4245 O O . THR A 1 281 ? 209.517 177.617 166.872 1.00 23.60 281 THR A O 1
ATOM 4256 N N . ARG A 1 282 ? 211.515 177.552 167.926 1.00 24.35 282 ARG A N 1
ATOM 4257 C CA . ARG A 1 282 ? 212.136 176.587 167.025 1.00 24.35 282 ARG A CA 1
ATOM 4258 C C . ARG A 1 282 ? 212.130 175.227 167.713 1.00 24.35 282 ARG A C 1
ATOM 4259 O O . ARG A 1 282 ? 212.863 175.013 168.683 1.00 24.35 282 ARG A O 1
ATOM 4280 N N . ASP A 1 283 ? 211.300 174.311 167.215 1.00 27.61 283 ASP A N 1
ATOM 4281 C CA . ASP A 1 283 ? 211.190 172.975 167.798 1.00 27.61 283 ASP A CA 1
ATOM 4282 C C . ASP A 1 283 ? 210.683 172.043 166.701 1.00 27.61 283 ASP A C 1
ATOM 4283 O O . ASP A 1 283 ? 209.484 172.015 166.416 1.00 27.61 283 ASP A O 1
ATOM 4292 N N . VAL A 1 284 ? 211.596 171.284 166.093 1.00 29.22 284 VAL A N 1
ATOM 4293 C CA . VAL A 1 284 ? 211.230 170.441 164.961 1.00 29.22 284 VAL A CA 1
ATOM 4294 C C . VAL A 1 284 ? 210.439 169.209 165.370 1.00 29.22 284 VAL A C 1
ATOM 4295 O O . VAL A 1 284 ? 209.921 168.504 164.499 1.00 29.22 284 VAL A O 1
ATOM 4308 N N . GLU A 1 285 ? 210.329 168.930 166.670 1.00 29.26 285 GLU A N 1
ATOM 4309 C CA . GLU A 1 285 ? 209.606 167.765 167.153 1.00 29.26 285 GLU A CA 1
ATOM 4310 C C . GLU A 1 285 ? 208.296 168.101 167.847 1.00 29.26 285 GLU A C 1
ATOM 4311 O O . GLU A 1 285 ? 207.484 167.196 168.060 1.00 29.26 285 GLU A O 1
ATOM 4323 N N . HIS A 1 286 ? 208.073 169.361 168.206 1.00 24.24 286 HIS A N 1
ATOM 4324 C CA . HIS A 1 286 ? 206.876 169.778 168.927 1.00 24.24 286 HIS A CA 1
ATOM 4325 C C . HIS A 1 286 ? 206.323 171.068 168.332 1.00 24.24 286 HIS A C 1
ATOM 4326 O O . HIS A 1 286 ? 206.046 172.035 169.042 1.00 24.24 286 HIS A O 1
ATOM 4340 N N . ASN A 1 287 ? 206.166 171.106 167.011 1.00 20.74 287 ASN A N 1
ATOM 4341 C CA . ASN A 1 287 ? 205.678 172.311 166.356 1.00 20.74 287 ASN A CA 1
ATOM 4342 C C . ASN A 1 287 ? 204.862 171.943 165.127 1.00 20.74 287 ASN A C 1
ATOM 4343 O O . ASN A 1 287 ? 204.976 170.843 164.582 1.00 20.74 287 ASN A O 1
ATOM 4354 N N . VAL A 1 288 ? 204.019 172.884 164.710 1.00 19.09 288 VAL A N 1
ATOM 4355 C CA . VAL A 1 288 ? 203.266 172.796 163.465 1.0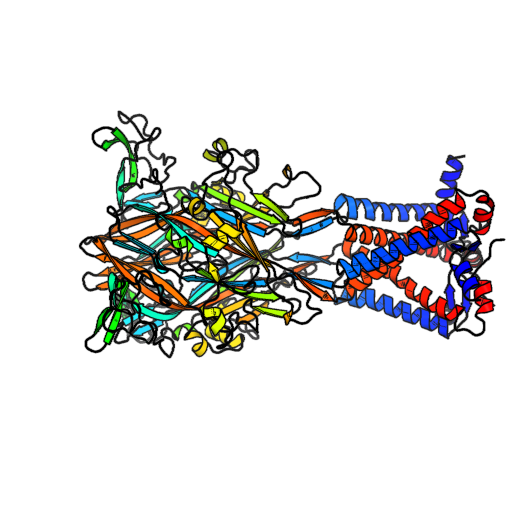0 19.09 288 VAL A CA 1
ATOM 4356 C C . VAL A 1 288 ? 203.272 174.177 162.824 1.00 19.09 288 VAL A C 1
ATOM 4357 O O . VAL A 1 288 ? 203.055 175.186 163.502 1.00 19.09 288 VAL A O 1
ATOM 4370 N N . SER A 1 289 ? 203.524 174.222 161.517 1.00 20.43 289 SER A N 1
ATOM 4371 C CA . SER A 1 289 ? 203.664 175.478 160.785 1.00 20.43 289 SER A CA 1
ATOM 4372 C C . SER A 1 289 ? 204.767 176.333 161.400 1.00 20.43 289 SER A C 1
ATOM 4373 O O . SER A 1 289 ? 204.488 177.405 161.949 1.00 20.43 289 SER A O 1
ATOM 4381 N N . PRO A 1 290 ? 206.023 175.903 161.321 1.00 20.76 290 PRO A N 1
ATOM 4382 C CA . PRO A 1 290 ? 207.111 176.690 161.907 1.00 20.76 290 PRO A CA 1
ATOM 4383 C C . PRO A 1 290 ? 207.380 177.964 161.119 1.00 20.76 290 PRO A C 1
ATOM 4384 O O . PRO A 1 290 ? 206.941 178.135 159.981 1.00 20.76 290 PRO A O 1
ATOM 4395 N N . GLY A 1 291 ? 208.124 178.868 161.752 1.00 13.92 291 GLY A N 1
ATOM 4396 C CA . GLY A 1 291 ? 208.407 180.143 161.129 1.00 13.92 291 GLY A CA 1
ATOM 4397 C C . GLY A 1 291 ? 207.170 181.023 161.095 1.00 13.92 291 GLY A C 1
ATOM 4398 O O . GLY A 1 291 ? 206.373 181.063 162.034 1.00 13.92 291 GLY A O 1
ATOM 4402 N N . TYR A 1 292 ? 207.008 181.742 159.989 1.00 13.80 292 TYR A N 1
ATOM 4403 C CA . TYR A 1 292 ? 205.836 182.591 159.812 1.00 13.80 292 TYR A CA 1
ATOM 4404 C C . TYR A 1 292 ? 205.658 182.877 158.332 1.00 13.80 292 TYR A C 1
ATOM 4405 O O . TYR A 1 292 ? 206.561 183.430 157.698 1.00 13.80 292 TYR A O 1
ATOM 4423 N N . ASN A 1 293 ? 204.504 182.510 157.784 1.00 14.78 293 ASN A N 1
ATOM 4424 C CA . ASN A 1 293 ? 204.206 182.796 156.389 1.00 14.78 293 ASN A CA 1
ATOM 4425 C C . ASN A 1 293 ? 202.699 182.808 156.193 1.00 14.78 293 ASN A C 1
ATOM 4426 O O . ASN A 1 293 ? 201.942 182.285 157.013 1.00 14.78 293 ASN A O 1
ATOM 4437 N N . PHE A 1 294 ? 202.278 183.429 155.098 1.00 14.02 294 PHE A N 1
ATOM 4438 C CA . PHE A 1 294 ? 200.882 183.427 154.692 1.00 14.02 294 PHE A CA 1
ATOM 4439 C C . PHE A 1 294 ? 200.834 183.658 153.191 1.00 14.02 294 PHE A C 1
ATOM 4440 O O . PHE A 1 294 ? 201.825 184.056 152.577 1.00 14.02 294 PHE A O 1
ATOM 4457 N N . ARG A 1 295 ? 199.675 183.384 152.606 1.00 15.38 295 ARG A N 1
ATOM 4458 C CA . ARG A 1 295 ? 199.472 183.499 151.170 1.00 15.38 295 ARG A CA 1
ATOM 4459 C C . ARG A 1 295 ? 198.500 184.630 150.867 1.00 15.38 295 ARG A C 1
ATOM 4460 O O . ARG A 1 295 ? 197.463 184.762 151.521 1.00 15.38 295 ARG A O 1
ATOM 4481 N N . PHE A 1 296 ? 198.852 185.448 149.880 1.00 14.11 296 PHE A N 1
ATOM 4482 C CA . PHE A 1 296 ? 197.939 186.438 149.330 1.00 14.11 296 PHE A CA 1
ATOM 4483 C C . PHE A 1 296 ? 198.182 186.507 147.831 1.00 14.11 296 PHE A C 1
ATOM 4484 O O . PHE A 1 296 ? 199.176 185.987 147.323 1.00 14.11 296 PHE A O 1
ATOM 4501 N N . ALA A 1 297 ? 197.249 187.127 147.119 1.00 15.10 297 ALA A N 1
ATOM 4502 C CA . ALA A 1 297 ? 197.269 187.120 145.666 1.00 15.10 297 ALA A CA 1
ATOM 4503 C C . ALA A 1 297 ? 196.992 188.509 145.115 1.00 15.10 297 ALA A C 1
ATOM 4504 O O . ALA A 1 297 ? 196.344 189.336 145.758 1.00 15.10 297 ALA A O 1
ATOM 4511 N N . LYS A 1 298 ? 197.508 188.751 143.914 1.00 20.65 298 LYS A N 1
ATOM 4512 C CA . LYS A 1 298 ? 197.162 189.907 143.102 1.00 20.65 298 LYS A CA 1
ATOM 4513 C C . LYS A 1 298 ? 196.289 189.431 141.952 1.00 20.65 298 LYS A C 1
ATOM 4514 O O . LYS A 1 298 ? 196.641 188.471 141.264 1.00 20.65 298 LYS A O 1
ATOM 4533 N N . TYR A 1 299 ? 195.162 190.098 141.740 1.00 21.27 299 TYR A N 1
ATOM 4534 C CA . TYR A 1 299 ? 194.153 189.637 140.796 1.00 21.27 299 TYR A CA 1
ATOM 4535 C C . TYR A 1 299 ? 194.176 190.481 139.531 1.00 21.27 299 TYR A C 1
ATOM 4536 O O . TYR A 1 299 ? 194.245 191.711 139.595 1.00 21.27 299 TYR A O 1
ATOM 4554 N N . TYR A 1 300 ? 194.127 189.810 138.389 1.00 23.42 300 TYR A N 1
ATOM 4555 C CA . TYR A 1 300 ? 194.109 190.440 137.079 1.00 23.42 300 TYR A CA 1
ATOM 4556 C C . TYR A 1 300 ? 192.907 189.926 136.293 1.00 23.42 300 TYR A C 1
ATOM 4557 O O . TYR A 1 300 ? 192.048 189.216 136.819 1.00 23.42 300 TYR A O 1
ATOM 4575 N N . ARG A 1 301 ? 192.855 190.291 135.018 1.00 28.16 301 ARG A N 1
ATOM 4576 C CA . ARG A 1 301 ? 191.701 189.993 134.186 1.00 28.16 301 ARG A CA 1
ATOM 4577 C C . ARG A 1 301 ? 192.167 189.845 132.748 1.00 28.16 301 ARG A C 1
ATOM 4578 O O . ARG A 1 301 ? 192.881 190.711 132.235 1.00 28.16 301 ARG A O 1
ATOM 4599 N N . ASP A 1 302 ? 191.772 188.750 132.108 1.00 42.80 302 ASP A N 1
ATOM 4600 C CA . ASP A 1 302 ? 192.125 188.532 130.716 1.00 42.80 302 ASP A CA 1
ATOM 4601 C C . ASP A 1 302 ? 191.321 189.466 129.813 1.00 42.80 302 ASP A C 1
ATOM 4602 O O . ASP A 1 302 ? 190.321 190.066 130.219 1.00 42.80 302 ASP A O 1
ATOM 4611 N N . LEU A 1 303 ? 191.777 189.592 128.564 1.00 50.56 303 LEU A N 1
ATOM 4612 C CA . LEU A 1 303 ? 191.074 190.443 127.608 1.00 50.56 303 LEU A CA 1
ATOM 4613 C C . LEU A 1 303 ? 189.619 190.021 127.456 1.00 50.56 303 LEU A C 1
ATOM 4614 O O . LEU A 1 303 ? 188.749 190.867 127.221 1.00 50.56 303 LEU A O 1
ATOM 4630 N N . ALA A 1 304 ? 189.336 188.727 127.591 1.00 49.32 304 ALA A N 1
ATOM 4631 C CA . ALA A 1 304 ? 187.973 188.218 127.519 1.00 49.32 304 ALA A CA 1
ATOM 4632 C C . ALA A 1 304 ? 187.226 188.333 128.841 1.00 49.32 304 ALA A C 1
ATOM 4633 O O . ALA A 1 304 ? 186.041 187.987 128.893 1.00 49.32 304 ALA A O 1
ATOM 4640 N N . GLY A 1 305 ? 187.879 188.806 129.901 1.00 42.74 305 GLY A N 1
ATOM 4641 C CA . GLY A 1 305 ? 187.261 188.920 131.204 1.00 42.74 305 GLY A CA 1
ATOM 4642 C C . GLY A 1 305 ? 187.513 187.755 132.134 1.00 42.74 305 GLY A C 1
ATOM 4643 O O . GLY A 1 305 ? 186.933 187.724 133.226 1.00 42.74 305 GLY A O 1
ATOM 4647 N N . ASN A 1 306 ? 188.349 186.798 131.739 1.00 40.09 306 ASN A N 1
ATOM 4648 C CA . ASN A 1 306 ? 188.653 185.663 132.599 1.00 40.09 306 ASN A CA 1
ATOM 4649 C C . ASN A 1 306 ? 189.601 186.076 133.716 1.00 40.09 306 ASN A C 1
ATOM 4650 O O . ASN A 1 306 ? 190.511 186.884 133.516 1.00 40.09 306 ASN A O 1
ATOM 4661 N N . GLU A 1 307 ? 189.386 185.507 134.898 1.00 25.04 307 GLU A N 1
ATOM 4662 C CA . GLU A 1 307 ? 190.157 185.873 136.076 1.00 25.04 307 GLU A CA 1
ATOM 4663 C C . GLU A 1 307 ? 191.523 185.198 136.073 1.00 25.04 307 GLU A C 1
ATOM 4664 O O . GLU A 1 307 ? 191.645 184.004 135.787 1.00 25.04 307 GLU A O 1
ATOM 4676 N N . GLN A 1 308 ? 192.550 185.976 136.399 1.00 27.14 308 GLN A N 1
ATOM 4677 C CA . GLN A 1 308 ? 193.908 185.482 136.572 1.00 27.14 308 GLN A CA 1
ATOM 4678 C C . GLN A 1 308 ? 194.484 186.090 137.840 1.00 27.14 308 GLN A C 1
ATOM 4679 O O . GLN A 1 308 ? 194.038 187.146 138.291 1.00 27.14 308 GLN A O 1
ATOM 4693 N N . ARG A 1 309 ? 195.467 185.415 138.428 1.00 23.08 309 ARG A N 1
ATOM 4694 C CA . ARG A 1 309 ? 196.062 185.915 139.657 1.00 23.08 309 ARG A CA 1
ATOM 4695 C C . ARG A 1 309 ? 197.515 185.482 139.754 1.00 23.08 309 ARG A C 1
ATOM 4696 O O . ARG A 1 309 ? 197.917 184.463 139.190 1.00 23.08 309 ARG A O 1
ATOM 4717 N N . THR A 1 310 ? 198.295 186.272 140.484 1.00 20.02 310 THR A N 1
ATOM 4718 C CA . THR A 1 310 ? 199.634 185.897 140.916 1.00 20.02 310 THR A CA 1
ATOM 4719 C C . THR A 1 310 ? 199.556 185.549 142.395 1.00 20.02 310 THR A C 1
ATOM 4720 O O . THR A 1 310 ? 199.104 186.367 143.202 1.00 20.02 310 THR A O 1
ATOM 4731 N N . LEU A 1 311 ? 199.977 184.339 142.743 1.00 18.45 311 LEU A N 1
ATOM 4732 C CA . LEU A 1 311 ? 199.960 183.885 144.125 1.00 18.45 311 LEU A CA 1
ATOM 4733 C C . LEU A 1 311 ? 201.325 184.120 144.754 1.00 18.45 311 LEU A C 1
ATOM 4734 O O . LEU A 1 311 ? 202.352 183.753 144.180 1.00 18.45 311 LEU A O 1
ATOM 4750 N N . ILE A 1 312 ? 201.330 184.742 145.928 1.00 15.63 312 ILE A N 1
ATOM 4751 C CA . ILE A 1 312 ? 202.549 185.042 146.667 1.00 15.63 312 ILE A CA 1
ATOM 4752 C C . ILE A 1 312 ? 202.488 184.298 147.991 1.00 15.63 312 ILE A C 1
ATOM 4753 O O . ILE A 1 312 ? 201.546 184.487 148.769 1.00 15.63 312 ILE A O 1
ATOM 4769 N N . LYS A 1 313 ? 203.483 183.455 148.246 1.00 15.91 313 LYS A N 1
ATOM 4770 C CA . LYS A 1 313 ? 203.710 182.895 149.572 1.00 15.91 313 LYS A CA 1
ATOM 4771 C C . LYS A 1 313 ? 204.787 183.740 150.238 1.00 15.91 313 LYS A C 1
ATOM 4772 O O . LYS A 1 313 ? 205.957 183.686 149.850 1.00 15.91 313 LYS A O 1
ATOM 4791 N N . ALA A 1 314 ? 204.388 184.522 151.232 1.00 12.04 314 ALA A N 1
ATOM 4792 C CA . ALA A 1 314 ? 205.253 185.517 151.847 1.00 12.04 314 ALA A CA 1
ATOM 4793 C C . ALA A 1 314 ? 205.764 185.006 153.187 1.00 12.04 314 ALA A C 1
ATOM 4794 O O . ALA A 1 314 ? 204.985 184.838 154.129 1.00 12.04 314 ALA A O 1
ATOM 4801 N N . TYR A 1 315 ? 207.066 184.758 153.266 1.00 12.82 315 TYR A N 1
ATOM 4802 C CA . TYR A 1 315 ? 207.743 184.564 154.537 1.00 12.82 315 TYR A CA 1
ATOM 4803 C C . TYR A 1 315 ? 208.245 185.909 155.041 1.00 12.82 315 TYR A C 1
ATOM 4804 O O . TYR A 1 315 ? 208.656 186.769 154.261 1.00 12.82 315 TYR A O 1
ATOM 4822 N N . GLY A 1 316 ? 208.213 186.088 156.351 1.00 12.77 316 GLY A N 1
ATOM 4823 C CA . GLY A 1 316 ? 208.695 187.335 156.908 1.00 12.77 316 GLY A CA 1
ATOM 4824 C C . GLY A 1 316 ? 208.590 187.332 158.411 1.00 12.77 316 GLY A C 1
ATOM 4825 O O . GLY A 1 316 ? 208.169 186.352 159.030 1.00 12.77 316 GLY A O 1
ATOM 4829 N N . ILE A 1 317 ? 208.972 188.463 158.991 1.00 11.19 317 ILE A N 1
ATOM 4830 C CA . ILE A 1 317 ? 209.003 188.647 160.434 1.00 11.19 317 ILE A CA 1
ATOM 4831 C C . ILE A 1 317 ? 207.892 189.612 160.814 1.00 11.19 317 ILE A C 1
ATOM 4832 O O . ILE A 1 317 ? 207.806 190.716 160.266 1.00 11.19 317 ILE A O 1
ATOM 4848 N N . ARG A 1 318 ? 207.035 189.189 161.736 1.00 15.99 318 ARG A N 1
ATOM 4849 C CA . ARG A 1 318 ? 205.996 190.048 162.286 1.00 15.99 318 ARG A CA 1
ATOM 4850 C C . ARG A 1 318 ? 206.522 190.699 163.560 1.00 15.99 318 ARG A C 1
ATOM 4851 O O . ARG A 1 318 ? 206.924 190.003 164.496 1.00 15.99 318 ARG A O 1
ATOM 4872 N N . PHE A 1 319 ? 206.522 192.027 163.590 1.00 13.65 319 PHE A N 1
ATOM 4873 C CA . PHE A 1 319 ? 206.980 192.791 164.744 1.00 13.65 319 PHE A CA 1
ATOM 4874 C C . PHE A 1 319 ? 205.758 193.218 165.547 1.00 13.65 319 PHE A C 1
ATOM 4875 O O . PHE A 1 319 ? 204.943 194.014 165.073 1.00 13.65 319 PHE A O 1
ATOM 4892 N N . ASP A 1 320 ? 205.631 192.686 166.757 1.00 16.76 320 ASP A N 1
ATOM 4893 C CA . ASP A 1 320 ? 204.527 193.011 167.649 1.00 16.76 320 ASP A CA 1
ATOM 4894 C C . ASP A 1 320 ? 204.987 194.050 168.660 1.00 16.76 320 ASP A C 1
ATOM 4895 O O . ASP A 1 320 ? 206.074 193.926 169.230 1.00 16.76 320 ASP A O 1
ATOM 4904 N N . ILE A 1 321 ? 204.165 195.071 168.875 1.00 15.14 321 ILE A N 1
ATOM 4905 C CA . ILE A 1 321 ? 204.446 196.112 169.856 1.00 15.14 321 ILE A CA 1
ATOM 4906 C C . ILE A 1 321 ? 203.632 195.803 171.102 1.00 15.14 321 ILE A C 1
ATOM 4907 O O . ILE A 1 321 ? 202.396 195.836 171.072 1.00 15.14 321 ILE A O 1
ATOM 4923 N N . ILE A 1 322 ? 204.322 195.504 172.196 1.00 16.01 322 ILE A N 1
ATOM 4924 C CA . ILE A 1 322 ? 203.704 195.073 173.443 1.00 16.01 322 ILE A CA 1
ATOM 4925 C C . ILE A 1 322 ? 203.945 196.168 174.472 1.00 16.01 322 ILE A C 1
ATOM 4926 O O . ILE A 1 322 ? 205.070 196.345 174.951 1.00 16.01 322 ILE A O 1
ATOM 4942 N N . VAL A 1 323 ? 202.896 196.901 174.822 1.00 17.02 323 VAL A N 1
ATOM 4943 C CA . VAL A 1 323 ? 202.993 198.012 175.758 1.00 17.02 323 VAL A CA 1
ATOM 4944 C C . VAL A 1 323 ? 202.326 197.589 177.057 1.00 17.02 323 VAL A C 1
ATOM 4945 O O . VAL A 1 323 ? 201.147 197.215 177.069 1.00 17.02 323 VAL A O 1
ATOM 4958 N N . PHE A 1 324 ? 203.085 197.640 178.148 1.00 18.11 324 PHE A N 1
ATOM 4959 C CA . PHE A 1 324 ? 202.602 197.249 179.461 1.00 18.11 324 PHE A CA 1
ATOM 4960 C C . PHE A 1 324 ? 203.222 198.170 180.500 1.00 18.11 324 PHE A C 1
ATOM 4961 O O . PHE A 1 324 ? 204.176 198.899 180.222 1.00 18.11 324 PHE A O 1
ATOM 4978 N N . GLY A 1 325 ? 202.660 198.146 181.692 1.00 19.94 325 GLY A N 1
ATOM 4979 C CA . GLY A 1 325 ? 203.174 198.931 182.796 1.00 19.94 325 GLY A CA 1
ATOM 4980 C C . GLY A 1 325 ? 202.060 199.390 183.708 1.00 19.94 325 GLY A C 1
ATOM 4981 O O . GLY A 1 325 ? 200.886 199.420 183.351 1.00 19.94 325 GLY A O 1
ATOM 4985 N N . LYS A 1 326 ? 202.446 199.757 184.926 1.00 24.03 326 LYS A N 1
ATOM 4986 C CA . LYS A 1 326 ? 201.523 200.262 185.929 1.00 24.03 326 LYS A CA 1
ATOM 4987 C C . LYS A 1 326 ? 202.056 201.569 186.491 1.00 24.03 326 LYS A C 1
ATOM 4988 O O . LYS A 1 326 ? 203.262 201.717 186.702 1.00 24.03 326 LYS A O 1
ATOM 5007 N N . ALA A 1 327 ? 201.155 202.515 186.719 1.00 22.75 327 ALA A N 1
ATOM 5008 C CA . ALA A 1 327 ? 201.477 203.756 187.400 1.00 22.75 327 ALA A CA 1
ATOM 5009 C C . ALA A 1 327 ? 201.068 203.654 188.863 1.00 22.75 327 ALA A C 1
ATOM 5010 O O . ALA A 1 327 ? 200.151 202.912 189.217 1.00 22.75 327 ALA A O 1
ATOM 5017 N N . GLY A 1 328 ? 201.765 204.401 189.713 1.00 24.68 328 GLY A N 1
ATOM 5018 C CA . GLY A 1 328 ? 201.470 204.396 191.131 1.00 24.68 328 GLY A CA 1
ATOM 5019 C C . GLY A 1 328 ? 201.348 205.786 191.715 1.00 24.68 328 GLY A C 1
ATOM 5020 O O . GLY A 1 328 ? 202.176 206.657 191.442 1.00 24.68 328 GLY A O 1
ATOM 5024 N N . LYS A 1 329 ? 200.311 206.005 192.518 1.00 27.87 329 LYS A N 1
ATOM 5025 C CA . LYS A 1 329 ? 200.111 207.265 193.215 1.00 27.87 329 LYS A CA 1
ATOM 5026 C C . LYS A 1 329 ? 199.707 206.971 194.651 1.00 27.87 329 LYS A C 1
ATOM 5027 O O . LYS A 1 329 ? 199.061 205.960 194.932 1.00 27.87 329 LYS A O 1
ATOM 5046 N N . PHE A 1 330 ? 200.091 207.864 195.560 1.00 29.21 330 PHE A N 1
ATOM 5047 C CA . PHE A 1 330 ? 199.760 207.679 196.966 1.00 29.21 330 PHE A CA 1
ATOM 5048 C C . PHE A 1 330 ? 198.250 207.644 197.161 1.00 29.21 330 PHE A C 1
ATOM 5049 O O . PHE A 1 330 ? 197.521 208.485 196.629 1.00 29.21 330 PHE A O 1
ATOM 5066 N N . ASP A 1 331 ? 197.785 206.664 197.930 1.00 30.23 331 ASP A N 1
ATOM 5067 C CA . ASP A 1 331 ? 196.386 206.548 198.308 1.00 30.23 331 ASP A CA 1
ATOM 5068 C C . ASP A 1 331 ? 196.303 206.250 199.797 1.00 30.23 331 ASP A C 1
ATOM 5069 O O . ASP A 1 331 ? 197.174 205.583 200.360 1.00 30.23 331 ASP A O 1
ATOM 5078 N N . ILE A 1 332 ? 195.244 206.751 200.432 1.00 29.57 332 ILE A N 1
ATOM 5079 C CA . ILE A 1 332 ? 195.139 206.636 201.882 1.00 29.57 332 ILE A CA 1
ATOM 5080 C C . ILE A 1 332 ? 194.623 205.262 202.302 1.00 29.57 332 ILE A C 1
ATOM 5081 O O . ILE A 1 332 ? 194.925 204.798 203.406 1.00 29.57 332 ILE A O 1
ATOM 5097 N N . ILE A 1 333 ? 193.854 204.589 201.452 1.00 29.59 333 ILE A N 1
ATOM 5098 C CA . ILE A 1 333 ? 193.230 203.316 201.811 1.00 29.59 333 ILE A CA 1
ATOM 5099 C C . ILE A 1 333 ? 194.296 202.241 202.011 1.00 29.59 333 ILE A C 1
ATOM 5100 O O . ILE A 1 333 ? 194.317 201.596 203.070 1.00 29.59 333 ILE A O 1
ATOM 5116 N N . PRO A 1 334 ? 195.172 201.982 201.034 1.00 29.74 334 PRO A N 1
ATOM 5117 C CA . PRO A 1 334 ? 196.250 201.007 201.284 1.00 29.74 334 PRO A CA 1
ATOM 5118 C C . PRO A 1 334 ? 197.165 201.408 202.428 1.00 29.74 334 PRO A C 1
ATOM 5119 O O . PRO A 1 334 ? 197.630 200.543 203.183 1.00 29.74 334 PRO A O 1
ATOM 5130 N N . THR A 1 335 ? 197.422 202.708 202.587 1.00 29.20 335 THR A N 1
ATOM 5131 C CA . THR A 1 335 ? 198.253 203.177 203.690 1.00 29.20 335 THR A CA 1
ATOM 5132 C C . THR A 1 335 ? 197.652 202.782 205.033 1.00 29.20 335 THR A C 1
ATOM 5133 O O . THR A 1 335 ? 198.338 202.221 205.896 1.00 29.20 335 THR A O 1
ATOM 5144 N N . MET A 1 336 ? 196.361 203.058 205.224 1.00 30.98 336 MET A N 1
ATOM 5145 C CA . MET A 1 336 ? 195.726 202.739 206.495 1.00 30.98 336 MET A CA 1
ATOM 5146 C C . MET A 1 336 ? 195.561 201.239 206.678 1.00 30.98 336 MET A C 1
ATOM 5147 O O . MET A 1 336 ? 195.657 200.746 207.806 1.00 30.98 336 MET A O 1
ATOM 5161 N N . ILE A 1 337 ? 195.330 200.493 205.595 1.00 29.85 337 ILE A N 1
ATOM 5162 C CA . ILE A 1 337 ? 195.260 199.039 205.714 1.00 29.85 337 ILE A CA 1
ATOM 5163 C C . ILE A 1 337 ? 196.584 198.493 206.230 1.00 29.85 337 ILE A C 1
ATOM 5164 O O . ILE A 1 337 ? 196.619 197.646 207.130 1.00 29.85 337 ILE A O 1
ATOM 5180 N N . ASN A 1 338 ? 197.698 198.981 205.680 1.00 30.00 338 ASN A N 1
ATOM 5181 C CA . ASN A 1 338 ? 199.002 198.495 206.118 1.00 30.00 338 ASN A CA 1
ATOM 5182 C C . ASN A 1 338 ? 199.322 198.947 207.539 1.00 30.00 338 ASN A C 1
ATOM 5183 O O . ASN A 1 338 ? 199.922 198.193 208.314 1.00 30.00 338 ASN A O 1
ATOM 5194 N N . ILE A 1 339 ? 198.931 200.169 207.906 1.00 32.49 339 ILE A N 1
ATOM 5195 C CA . ILE A 1 339 ? 199.168 200.636 209.271 1.00 32.49 339 ILE A CA 1
ATOM 5196 C C . ILE A 1 339 ? 198.395 199.778 210.269 1.00 32.49 339 ILE A C 1
ATOM 5197 O O . ILE A 1 339 ? 198.929 199.367 211.307 1.00 32.49 339 ILE A O 1
ATOM 5213 N N . GLY A 1 340 ? 197.126 199.495 209.971 1.00 32.50 340 GLY A N 1
ATOM 5214 C CA . GLY A 1 340 ? 196.344 198.644 210.852 1.00 32.50 340 GLY A CA 1
ATOM 5215 C C . GLY A 1 340 ? 196.884 197.229 210.920 1.00 32.50 340 GLY A C 1
ATOM 5216 O O . GLY A 1 340 ? 196.896 196.607 211.987 1.00 32.50 340 GLY A O 1
ATOM 5220 N N . SER A 1 341 ? 197.338 196.699 209.782 1.00 32.07 341 SER A N 1
ATOM 5221 C CA . SER A 1 341 ? 197.935 195.370 209.776 1.00 32.07 341 SER A CA 1
ATOM 5222 C C . SER A 1 341 ? 199.176 195.323 210.655 1.00 32.07 341 SER A C 1
ATOM 5223 O O . SER A 1 341 ? 199.372 194.364 211.408 1.00 32.07 341 SER A O 1
ATOM 5231 N N . GLY A 1 342 ? 200.028 196.346 210.573 1.00 32.92 342 GLY A N 1
ATOM 5232 C CA . GLY A 1 342 ? 201.201 196.385 211.433 1.00 32.92 342 GLY A CA 1
ATOM 5233 C C . GLY A 1 342 ? 200.842 196.499 212.902 1.00 32.92 342 GLY A C 1
ATOM 5234 O O . GLY A 1 342 ? 201.457 195.852 213.757 1.00 32.92 342 GLY A O 1
ATOM 5238 N N . LEU A 1 343 ? 199.841 197.324 213.218 1.00 34.75 343 LEU A N 1
ATOM 5239 C CA . LEU A 1 343 ? 199.390 197.432 214.602 1.00 34.75 343 LEU A CA 1
ATOM 5240 C C . LEU A 1 343 ? 198.923 196.084 215.130 1.00 34.75 343 LEU A C 1
ATOM 5241 O O . LEU A 1 343 ? 199.249 195.703 216.260 1.00 34.75 343 LEU A O 1
ATOM 5257 N N . ALA A 1 344 ? 198.150 195.349 214.328 1.00 32.27 344 ALA A N 1
ATOM 5258 C CA . ALA A 1 344 ? 197.706 194.023 214.745 1.00 32.27 344 ALA A CA 1
ATOM 5259 C C . ALA A 1 344 ? 198.881 193.063 214.889 1.00 32.27 344 ALA A C 1
ATOM 5260 O O . ALA A 1 344 ? 198.938 192.281 215.845 1.00 32.27 344 ALA A O 1
ATOM 5267 N N . LEU A 1 345 ? 199.828 193.103 213.949 1.00 34.37 345 LEU A N 1
ATOM 5268 C CA . LEU A 1 345 ? 200.958 192.181 213.973 1.00 34.37 345 LEU A CA 1
ATOM 5269 C C . LEU A 1 345 ? 201.908 192.452 215.129 1.00 34.37 345 LEU A C 1
ATOM 5270 O O . LEU A 1 345 ? 202.677 191.563 215.501 1.00 34.37 345 LEU A 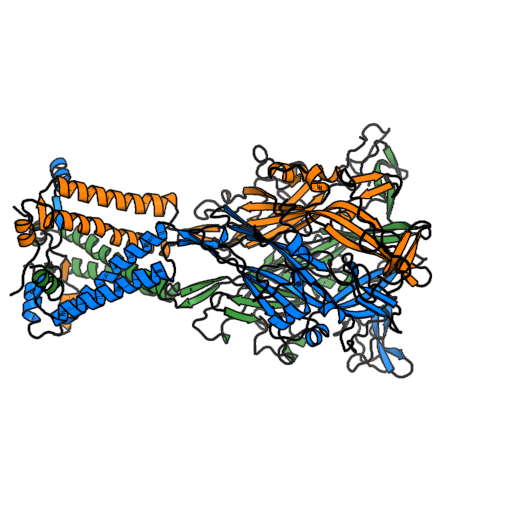O 1
ATOM 5286 N N . LEU A 1 346 ? 201.882 193.655 215.700 1.00 37.30 346 LEU A N 1
ATOM 5287 C CA . LEU A 1 346 ? 202.743 193.932 216.843 1.00 37.30 346 LEU A CA 1
ATOM 5288 C C . LEU A 1 346 ? 202.394 193.093 218.068 1.00 37.30 346 LEU A C 1
ATOM 5289 O O . LEU A 1 346 ? 203.191 193.056 219.012 1.00 37.30 346 LEU A O 1
ATOM 5305 N N . GLY A 1 347 ? 201.234 192.432 218.087 1.00 38.76 347 GLY A N 1
ATOM 5306 C CA . GLY A 1 347 ? 200.846 191.589 219.208 1.00 38.76 347 GLY A CA 1
ATOM 5307 C C . GLY A 1 347 ? 201.448 190.199 219.217 1.00 38.76 347 GLY A C 1
ATOM 5308 O O . GLY A 1 347 ? 201.354 189.499 220.233 1.00 38.76 347 GLY A O 1
ATOM 5312 N N . MET A 1 348 ? 202.059 189.773 218.110 1.00 39.93 348 MET A N 1
ATOM 5313 C CA . MET A 1 348 ? 202.735 188.481 218.102 1.00 39.93 348 MET A CA 1
ATOM 5314 C C . MET A 1 348 ? 203.894 188.463 219.087 1.00 39.93 348 MET A C 1
ATOM 5315 O O . MET A 1 348 ? 204.180 187.423 219.693 1.00 39.93 348 MET A O 1
ATOM 5329 N N . ALA A 1 349 ? 204.571 189.599 219.262 1.00 40.83 349 ALA A N 1
ATOM 5330 C CA . ALA A 1 349 ? 205.619 189.681 220.271 1.00 40.83 349 ALA A CA 1
ATOM 5331 C C . ALA A 1 349 ? 205.054 189.420 221.658 1.00 40.83 349 ALA A C 1
ATOM 5332 O O . ALA A 1 349 ? 205.648 188.681 222.452 1.00 40.83 349 ALA A O 1
ATOM 5339 N N . THR A 1 350 ? 203.898 190.012 221.964 1.00 43.13 350 THR A N 1
ATOM 5340 C CA . THR A 1 350 ? 203.266 189.775 223.255 1.00 43.13 350 THR A CA 1
ATOM 5341 C C . THR A 1 350 ? 202.894 188.309 223.417 1.00 43.13 350 THR A C 1
ATOM 5342 O O . THR A 1 350 ? 203.102 187.726 224.483 1.00 43.13 350 THR A O 1
ATOM 5353 N N . VAL A 1 351 ? 202.349 187.696 222.367 1.00 44.73 351 VAL A N 1
ATOM 5354 C CA . VAL A 1 351 ? 201.962 186.287 222.452 1.00 44.73 351 VAL A CA 1
ATOM 5355 C C . VAL A 1 351 ? 203.180 185.415 222.746 1.00 44.73 351 VAL A C 1
ATOM 5356 O O . VAL A 1 351 ? 203.164 184.569 223.652 1.00 44.73 351 VAL A O 1
ATOM 5369 N N . LEU A 1 352 ? 204.256 185.608 221.981 1.00 46.76 352 LEU A N 1
ATOM 5370 C CA . LEU A 1 352 ? 205.444 184.773 222.135 1.00 46.76 352 LEU A CA 1
ATOM 5371 C C . LEU A 1 352 ? 206.075 184.975 223.510 1.00 46.76 352 LEU A C 1
ATOM 5372 O O . LEU A 1 352 ? 206.460 184.008 224.187 1.00 46.76 352 LEU A O 1
ATOM 5388 N N . CYS A 1 353 ? 206.185 186.233 223.942 1.00 47.60 353 CYS A N 1
ATOM 5389 C CA . CYS A 1 353 ? 206.774 186.516 225.242 1.00 47.60 353 CYS A CA 1
ATOM 5390 C C . CYS A 1 353 ? 205.910 185.981 226.372 1.00 47.60 353 CYS A C 1
ATOM 5391 O O . CYS A 1 353 ? 206.439 185.559 227.402 1.00 47.60 353 CYS A O 1
ATOM 5399 N N . ASP A 1 354 ? 204.586 185.988 226.204 1.00 47.29 354 ASP A N 1
ATOM 5400 C CA . ASP A 1 354 ? 203.713 185.380 227.199 1.00 47.29 354 ASP A CA 1
ATOM 5401 C C . ASP A 1 354 ? 203.949 183.882 227.280 1.00 47.29 354 ASP A C 1
ATOM 5402 O O . ASP A 1 354 ? 203.997 183.312 228.376 1.00 47.29 354 ASP A O 1
ATOM 5411 N N . ILE A 1 355 ? 204.088 183.222 226.130 1.00 49.59 355 ILE A N 1
ATOM 5412 C CA . ILE A 1 355 ? 204.390 181.793 226.142 1.00 49.59 355 ILE A CA 1
ATOM 5413 C C . ILE A 1 355 ? 205.665 181.535 226.934 1.00 49.59 355 ILE A C 1
ATOM 5414 O O . ILE A 1 355 ? 205.712 180.662 227.809 1.00 49.59 355 ILE A O 1
ATOM 5430 N N . ILE A 1 356 ? 206.716 182.306 226.648 1.00 50.73 356 ILE A N 1
ATOM 5431 C CA . ILE A 1 356 ? 207.985 182.105 227.348 1.00 50.73 356 ILE A CA 1
ATOM 5432 C C . ILE A 1 356 ? 207.824 182.366 228.842 1.00 50.73 356 ILE A C 1
ATOM 5433 O O . ILE A 1 356 ? 208.313 181.599 229.679 1.00 50.73 356 ILE A O 1
ATOM 5449 N N . VAL A 1 357 ? 207.138 183.452 229.200 1.00 50.52 357 VAL A N 1
ATOM 5450 C CA . VAL A 1 357 ? 207.034 183.845 230.601 1.00 50.52 357 VAL A CA 1
ATOM 5451 C C . VAL A 1 357 ? 206.234 182.820 231.392 1.00 50.52 357 VAL A C 1
ATOM 5452 O O . VAL A 1 357 ? 206.521 182.565 232.567 1.00 50.52 357 VAL A O 1
ATOM 5465 N N . LEU A 1 358 ? 205.216 182.226 230.775 1.00 50.29 358 LEU A N 1
ATOM 5466 C CA . LEU A 1 358 ? 204.289 181.372 231.501 1.00 50.29 358 LEU A CA 1
ATOM 5467 C C . LEU A 1 358 ? 204.642 179.894 231.436 1.00 50.29 358 LEU A C 1
ATOM 5468 O O . LEU A 1 358 ? 204.139 179.123 232.260 1.00 50.29 358 LEU A O 1
ATOM 5484 N N . TYR A 1 359 ? 205.487 179.471 230.489 1.00 52.34 359 TYR A N 1
ATOM 5485 C CA . TYR A 1 359 ? 205.774 178.053 230.317 1.00 52.34 359 TYR A CA 1
ATOM 5486 C C . TYR A 1 359 ? 207.254 177.695 230.270 1.00 52.34 359 TYR A C 1
ATOM 5487 O O . TYR A 1 359 ? 207.577 176.512 230.419 1.00 52.34 359 TYR A O 1
ATOM 5505 N N . CYS A 1 360 ? 208.155 178.654 230.075 1.00 58.23 360 CYS A N 1
ATOM 5506 C CA . CYS A 1 360 ? 209.587 178.386 229.960 1.00 58.23 360 CYS A CA 1
ATOM 5507 C C . CYS A 1 360 ? 210.375 179.289 230.897 1.00 58.23 360 CYS A C 1
ATOM 5508 O O . CYS A 1 360 ? 211.373 179.905 230.518 1.00 58.23 360 CYS A O 1
ATOM 5516 N N . MET A 1 361 ? 209.930 179.380 232.147 1.00 57.61 361 MET A N 1
ATOM 5517 C CA . MET A 1 361 ? 210.583 180.219 233.140 1.00 57.61 361 MET A CA 1
ATOM 5518 C C . MET A 1 361 ? 210.620 179.487 234.472 1.00 57.61 361 MET A C 1
ATOM 5519 O O . MET A 1 361 ? 209.785 178.622 234.746 1.00 57.61 361 MET A O 1
ATOM 5533 N N . LYS A 1 362 ? 211.603 179.844 235.302 1.00 59.28 362 LYS A N 1
ATOM 5534 C CA . LYS A 1 362 ? 211.705 179.235 236.623 1.00 59.28 362 LYS A CA 1
ATOM 5535 C C . LYS A 1 362 ? 210.586 179.713 237.540 1.00 59.28 362 LYS A C 1
ATOM 5536 O O . LYS A 1 362 ? 210.007 178.918 238.288 1.00 59.28 362 LYS A O 1
ATOM 5540 N N . LYS A 1 363 ? 210.265 181.008 237.494 1.00 55.55 363 LYS A N 1
ATOM 5541 C CA . LYS A 1 363 ? 209.214 181.593 238.318 1.00 55.55 363 LYS A CA 1
ATOM 5542 C C . LYS A 1 363 ? 207.875 181.663 237.595 1.00 55.55 363 LYS A C 1
ATOM 5543 O O . LYS A 1 363 ? 207.059 182.544 237.894 1.00 55.55 363 LYS A O 1
ATOM 5562 N N . ARG A 1 364 ? 207.621 180.752 236.655 1.00 55.20 364 ARG A N 1
ATOM 5563 C CA . ARG A 1 364 ? 206.430 180.868 235.820 1.00 55.20 364 ARG A CA 1
ATOM 5564 C C . ARG A 1 364 ? 205.149 180.854 236.644 1.00 55.20 364 ARG A C 1
ATOM 5565 O O . ARG A 1 364 ? 204.170 181.505 236.267 1.00 55.20 364 ARG A O 1
ATOM 5586 N N . LEU A 1 365 ? 205.124 180.122 237.760 1.00 55.16 365 LEU A N 1
ATOM 5587 C CA . LEU A 1 365 ? 203.925 180.098 238.593 1.00 55.16 365 LEU A CA 1
ATOM 5588 C C . LEU A 1 365 ? 203.666 181.458 239.233 1.00 55.16 365 LEU A C 1
ATOM 5589 O O . LEU A 1 365 ? 202.514 181.900 239.324 1.00 55.16 365 LEU A O 1
ATOM 5605 N N . TYR A 1 366 ? 204.724 182.135 239.684 1.00 52.70 366 TYR A N 1
ATOM 5606 C CA . TYR A 1 366 ? 204.559 183.463 240.265 1.00 52.70 366 TYR A CA 1
ATOM 5607 C C . TYR A 1 366 ? 204.003 184.444 239.240 1.00 52.70 366 TYR A C 1
ATOM 5608 O O . TYR A 1 366 ? 203.103 185.236 239.545 1.00 52.70 366 TYR A O 1
ATOM 5626 N N . TYR A 1 367 ? 204.520 184.400 238.011 1.00 51.50 367 TYR A N 1
ATOM 5627 C CA . TYR A 1 367 ? 204.013 185.279 236.963 1.00 51.50 367 TYR A CA 1
ATOM 5628 C C . TYR A 1 367 ? 202.583 184.919 236.585 1.00 51.50 367 TYR A C 1
ATOM 5629 O O . TYR A 1 367 ? 201.773 185.803 236.288 1.00 51.50 367 TYR A O 1
ATOM 5647 N N . ARG A 1 368 ? 202.257 183.625 236.577 1.00 48.98 368 ARG A N 1
ATOM 5648 C CA . ARG A 1 368 ? 200.885 183.207 236.311 1.00 48.98 368 ARG A CA 1
ATOM 5649 C C . ARG A 1 368 ? 199.941 183.766 237.365 1.00 48.98 368 ARG A C 1
ATOM 5650 O O . ARG A 1 368 ? 198.833 184.209 237.048 1.00 48.98 368 ARG A O 1
ATOM 5671 N N . GLU A 1 369 ? 200.362 183.743 238.630 1.00 52.04 369 GLU A N 1
ATOM 5672 C CA . GLU A 1 369 ? 199.549 184.323 239.693 1.00 52.04 369 GLU A CA 1
ATOM 5673 C C . GLU A 1 369 ? 199.414 185.831 239.519 1.00 52.04 369 GLU A C 1
ATOM 5674 O O . GLU A 1 369 ? 198.344 186.399 239.760 1.00 52.04 369 GLU A O 1
ATOM 5686 N N . LYS A 1 370 ? 200.494 186.499 239.109 1.00 49.88 370 LYS A N 1
ATOM 5687 C CA . LYS A 1 370 ? 200.459 187.953 238.975 1.00 49.88 370 LYS A CA 1
ATOM 5688 C C . LYS A 1 370 ? 199.602 188.394 237.792 1.00 49.88 370 LYS A C 1
ATOM 5689 O O . LYS A 1 370 ? 198.979 189.460 237.836 1.00 49.88 370 LYS A O 1
ATOM 5708 N N . LYS A 1 371 ? 199.565 187.599 236.724 1.00 44.12 371 LYS A N 1
ATOM 5709 C CA . LYS A 1 371 ? 198.911 188.006 235.486 1.00 44.12 371 LYS A CA 1
ATOM 5710 C C . LYS A 1 371 ? 197.424 187.677 235.462 1.00 44.12 371 LYS A C 1
ATOM 5711 O O . LYS A 1 371 ? 196.629 188.475 234.956 1.00 44.12 371 LYS A O 1
ATOM 5730 N N . TYR A 1 372 ? 197.027 186.523 235.991 1.00 43.28 372 TYR A N 1
ATOM 5731 C CA . TYR A 1 372 ? 195.653 186.046 235.894 1.00 43.28 372 TYR A CA 1
ATOM 5732 C C . TYR A 1 372 ? 194.955 186.166 237.241 1.00 43.28 372 TYR A C 1
ATOM 5733 O O . TYR A 1 372 ? 195.532 185.831 238.279 1.00 43.28 372 TYR A O 1
ATOM 5751 N N . LYS A 1 373 ? 193.715 186.645 237.214 1.00 46.15 373 LYS A N 1
ATOM 5752 C CA . LYS A 1 373 ? 192.865 186.753 238.394 1.00 46.15 373 LYS A CA 1
ATOM 5753 C C . LYS A 1 373 ? 191.671 185.828 238.204 1.00 46.15 373 LYS A C 1
ATOM 5754 O O . LYS A 1 373 ? 190.959 185.931 237.200 1.00 46.15 373 LYS A O 1
ATOM 5773 N N . TYR A 1 374 ? 191.451 184.936 239.165 1.00 49.36 374 TYR A N 1
ATOM 5774 C CA . TYR A 1 374 ? 190.333 184.002 239.113 1.00 49.36 374 TYR A CA 1
ATOM 5775 C C . TYR A 1 374 ? 189.152 184.594 239.872 1.00 49.36 374 TYR A C 1
ATOM 5776 O O . TYR A 1 374 ? 189.263 184.899 241.064 1.00 49.36 374 TYR A O 1
ATOM 5794 N N . VAL A 1 375 ? 188.027 184.754 239.184 1.00 50.85 375 VAL A N 1
ATOM 5795 C CA . VAL A 1 375 ? 186.830 185.327 239.788 1.00 50.85 375 VAL A CA 1
ATOM 5796 C C . VAL A 1 375 ? 186.060 184.213 240.484 1.00 50.85 375 VAL A C 1
ATOM 5797 O O . VAL A 1 375 ? 185.653 183.235 239.848 1.00 50.85 375 VAL A O 1
ATOM 5810 N N . GLU A 1 376 ? 185.857 184.361 241.789 1.00 56.74 376 GLU A N 1
ATOM 5811 C CA . GLU A 1 376 ? 185.195 183.334 242.585 1.00 56.74 376 GLU A CA 1
ATOM 5812 C C . GLU A 1 376 ? 184.178 183.953 243.536 1.00 56.74 376 GLU A C 1
ATOM 5813 O O . GLU A 1 376 ? 182.975 183.729 243.404 1.00 56.74 376 GLU A O 1
ATOM 5825 N N . GLY B 1 3 ? 196.789 166.462 234.973 1.00 63.24 3 GLY B N 1
ATOM 5826 C CA . GLY B 1 3 ? 195.533 166.068 234.364 1.00 63.24 3 GLY B CA 1
ATOM 5827 C C . GLY B 1 3 ? 195.258 166.798 233.064 1.00 63.24 3 GLY B C 1
ATOM 5828 O O . GLY B 1 3 ? 194.830 167.951 233.069 1.00 63.24 3 GLY B O 1
ATOM 5831 N N . CYS B 1 4 ? 195.507 166.119 231.942 1.00 66.71 4 CYS B N 1
ATOM 5832 C CA . CYS B 1 4 ? 195.265 166.734 230.641 1.00 66.71 4 CYS B CA 1
ATOM 5833 C C . CYS B 1 4 ? 193.789 167.057 230.450 1.00 66.71 4 CYS B C 1
ATOM 5834 O O . CYS B 1 4 ? 193.441 168.127 229.935 1.00 66.71 4 CYS B O 1
ATOM 5842 N N . CYS B 1 5 ? 192.903 166.145 230.857 1.00 63.87 5 CYS B N 1
ATOM 5843 C CA . CYS B 1 5 ? 191.472 166.391 230.708 1.00 63.87 5 CYS B CA 1
ATOM 5844 C C . CYS B 1 5 ? 191.036 167.601 231.524 1.00 63.87 5 CYS B C 1
ATOM 5845 O O . CYS B 1 5 ? 190.231 168.416 231.058 1.00 63.87 5 CYS B O 1
ATOM 5853 N N . ALA B 1 6 ? 191.554 167.734 232.746 1.00 60.56 6 ALA B N 1
ATOM 5854 C CA . ALA B 1 6 ? 191.230 168.904 233.557 1.00 60.56 6 ALA B CA 1
ATOM 5855 C C . ALA B 1 6 ? 191.724 170.182 232.896 1.00 60.56 6 ALA B C 1
ATOM 5856 O O . ALA B 1 6 ? 191.028 171.204 232.906 1.00 60.56 6 ALA B O 1
ATOM 5863 N N . ALA B 1 7 ? 192.928 170.148 232.320 1.00 57.84 7 ALA B N 1
ATOM 5864 C CA . ALA B 1 7 ? 193.449 171.322 231.629 1.00 57.84 7 ALA B CA 1
ATOM 5865 C C . ALA B 1 7 ? 192.583 171.684 230.430 1.00 57.84 7 ALA B C 1
ATOM 5866 O O . ALA B 1 7 ? 192.298 172.864 230.192 1.00 57.84 7 ALA B O 1
ATOM 5873 N N . LEU B 1 8 ? 192.156 170.682 229.658 1.00 55.43 8 LEU B N 1
ATOM 5874 C CA . LEU B 1 8 ? 191.293 170.953 228.515 1.00 55.43 8 LEU B CA 1
ATOM 5875 C C . LEU B 1 8 ? 189.959 171.540 228.961 1.00 55.43 8 LEU B C 1
ATOM 5876 O O . LEU B 1 8 ? 189.450 172.485 228.345 1.00 55.43 8 LEU B O 1
ATOM 5892 N N . ALA B 1 9 ? 189.379 170.995 230.032 1.00 54.96 9 ALA B N 1
ATOM 5893 C CA . ALA B 1 9 ? 188.123 171.533 230.541 1.00 54.96 9 ALA B CA 1
ATOM 5894 C C . ALA B 1 9 ? 188.294 172.973 231.004 1.00 54.96 9 ALA B C 1
ATOM 5895 O O . ALA B 1 9 ? 187.429 173.822 230.755 1.00 54.96 9 ALA B O 1
ATOM 5902 N N . ALA B 1 10 ? 189.405 173.271 231.679 1.00 52.21 10 ALA B N 1
ATOM 5903 C CA . ALA B 1 10 ? 189.670 174.644 232.091 1.00 52.21 10 ALA B CA 1
ATOM 5904 C C . ALA B 1 10 ? 189.802 175.560 230.882 1.00 52.21 10 ALA B C 1
ATOM 5905 O O . ALA B 1 10 ? 189.298 176.688 230.889 1.00 52.21 10 ALA B O 1
ATOM 5912 N N . PHE B 1 11 ? 190.475 175.088 229.833 1.00 48.60 11 PHE B N 1
ATOM 5913 C CA . PHE B 1 11 ? 190.612 175.888 228.621 1.00 48.60 11 PHE B CA 1
ATOM 5914 C C . PHE B 1 11 ? 189.255 176.161 227.985 1.00 48.60 11 PHE B C 1
ATOM 5915 O O . PHE B 1 11 ? 189.010 177.259 227.473 1.00 48.60 11 PHE B O 1
ATOM 5932 N N . LEU B 1 12 ? 188.359 175.174 228.005 1.00 51.06 12 LEU B N 1
ATOM 5933 C CA . LEU B 1 12 ? 187.078 175.325 227.326 1.00 51.06 12 LEU B CA 1
ATOM 5934 C C . LEU B 1 12 ? 186.037 176.040 228.180 1.00 51.06 12 LEU B C 1
ATOM 5935 O O . LEU B 1 12 ? 185.185 176.750 227.635 1.00 51.06 12 LEU B O 1
ATOM 5951 N N . PHE B 1 13 ? 186.080 175.873 229.502 1.00 51.46 13 PHE B N 1
ATOM 5952 C CA . PHE B 1 13 ? 185.030 176.364 230.387 1.00 51.46 13 PHE B CA 1
ATOM 5953 C C . PHE B 1 13 ? 185.470 177.577 231.201 1.00 51.46 13 PHE B C 1
ATOM 5954 O O . PHE B 1 13 ? 184.997 177.781 232.320 1.00 51.46 13 PHE B O 1
ATOM 5971 N N . GLU B 1 14 ? 186.375 178.387 230.658 1.00 49.00 14 GLU B N 1
ATOM 5972 C CA . GLU B 1 14 ? 186.778 179.636 231.288 1.00 49.00 14 GLU B CA 1
ATOM 5973 C C . GLU B 1 14 ? 186.835 180.731 230.237 1.00 49.00 14 GLU B C 1
ATOM 5974 O O . GLU B 1 14 ? 187.269 180.494 229.107 1.00 49.00 14 GLU B O 1
ATOM 5986 N N . TYR B 1 15 ? 186.398 181.927 230.617 1.00 45.54 15 TYR B N 1
ATOM 5987 C CA . TYR B 1 15 ? 186.414 183.091 229.744 1.00 45.54 15 TYR B CA 1
ATOM 5988 C C . TYR B 1 15 ? 187.406 184.109 230.289 1.00 45.54 15 TYR B C 1
ATOM 5989 O O . TYR B 1 15 ? 187.380 184.428 231.481 1.00 45.54 15 TYR B O 1
ATOM 6007 N N . ASP B 1 16 ? 188.276 184.611 229.418 1.00 43.76 16 ASP B N 1
ATOM 6008 C CA . ASP B 1 16 ? 189.337 185.532 229.804 1.00 43.76 16 ASP B CA 1
ATOM 6009 C C . ASP B 1 16 ? 189.084 186.899 229.185 1.00 43.76 16 ASP B C 1
ATOM 6010 O O . ASP B 1 16 ? 188.933 187.015 227.965 1.00 43.76 16 ASP B O 1
ATOM 6019 N N . THR B 1 17 ? 189.050 187.930 230.028 1.00 42.35 17 THR B N 1
ATOM 6020 C CA . THR B 1 17 ? 188.839 189.296 229.587 1.00 42.35 17 THR B CA 1
ATOM 6021 C C . THR B 1 17 ? 189.819 190.201 230.323 1.00 42.35 17 THR B C 1
ATOM 6022 O O . THR B 1 17 ? 190.130 189.951 231.496 1.00 42.35 17 THR B O 1
ATOM 6033 N N . PRO B 1 18 ? 190.325 191.245 229.669 1.00 39.87 18 PRO B N 1
ATOM 6034 C CA . PRO B 1 18 ? 191.313 192.110 230.319 1.00 39.87 18 PRO B CA 1
ATOM 6035 C C . PRO B 1 18 ? 190.719 192.973 231.421 1.00 39.87 18 PRO B C 1
ATOM 6036 O O . PRO B 1 18 ? 189.532 193.302 231.420 1.00 39.87 18 PRO B O 1
ATOM 6047 N N A ARG B 1 19 ? 191.575 193.338 232.373 0.57 41.75 19 ARG B N 1
ATOM 6048 N N B ARG B 1 19 ? 191.572 193.340 232.375 0.43 41.75 19 ARG B N 1
ATOM 6049 C CA A ARG B 1 19 ? 191.213 194.282 233.420 0.57 41.75 19 ARG B CA 1
ATOM 6050 C CA B ARG B 1 19 ? 191.193 194.286 233.413 0.43 41.75 19 ARG B CA 1
ATOM 6051 C C A ARG B 1 19 ? 191.381 195.710 232.910 0.57 41.75 19 ARG B C 1
ATOM 6052 C C B ARG B 1 19 ? 191.376 195.710 232.908 0.43 41.75 19 ARG B C 1
ATOM 6053 O O A ARG B 1 19 ? 192.335 196.015 232.192 0.57 41.75 19 ARG B O 1
ATOM 6054 O O B ARG B 1 19 ? 192.334 196.013 232.194 0.43 41.75 19 ARG B O 1
ATOM 6095 N N . ILE B 1 20 ? 190.448 196.584 233.282 1.00 41.47 20 ILE B N 1
ATOM 6096 C CA . ILE B 1 20 ? 190.390 197.946 232.765 1.00 41.47 20 ILE B CA 1
ATOM 6097 C C . ILE B 1 20 ? 190.439 198.940 233.916 1.00 41.47 20 ILE B C 1
ATOM 6098 O O . ILE B 1 20 ? 189.838 198.717 234.971 1.00 41.47 20 ILE B O 1
ATOM 6114 N N . VAL B 1 21 ? 191.166 200.036 233.704 1.00 43.84 21 VAL B N 1
ATOM 6115 C CA . VAL B 1 21 ? 191.193 201.177 234.613 1.00 43.84 21 VAL B CA 1
ATOM 6116 C C . VAL B 1 21 ? 190.303 202.264 234.034 1.00 43.84 21 VAL B C 1
ATOM 6117 O O . VAL B 1 21 ? 190.462 202.651 232.871 1.00 43.84 21 VAL B O 1
ATOM 6130 N N . LEU B 1 22 ? 189.369 202.763 234.840 1.00 45.47 22 LEU B N 1
ATOM 6131 C CA . LEU B 1 22 ? 188.432 203.801 234.421 1.00 45.47 22 LEU B CA 1
ATOM 6132 C C . LEU B 1 22 ? 188.839 205.115 235.071 1.00 45.47 22 LEU B C 1
ATOM 6133 O O . LEU B 1 22 ? 188.659 205.299 236.278 1.00 45.47 22 LEU B O 1
ATOM 6149 N N . ILE B 1 23 ? 189.377 206.029 234.269 1.00 49.04 23 ILE B N 1
ATOM 6150 C CA . ILE B 1 23 ? 189.796 207.346 234.730 1.00 49.04 23 ILE B CA 1
ATOM 6151 C C . ILE B 1 23 ? 188.703 208.345 234.386 1.00 49.04 23 ILE B C 1
ATOM 6152 O O . ILE B 1 23 ? 188.273 208.434 233.230 1.00 49.04 23 ILE B O 1
ATOM 6168 N N . ARG B 1 24 ? 188.250 209.093 235.388 1.00 52.71 24 ARG B N 1
ATOM 6169 C CA . ARG B 1 24 ? 187.160 210.053 235.220 1.00 52.71 24 ARG B CA 1
ATOM 6170 C C . ARG B 1 24 ? 187.758 211.405 234.854 1.00 52.71 24 ARG B C 1
ATOM 6171 O O . ARG B 1 24 ? 188.226 212.147 235.720 1.00 52.71 24 ARG B O 1
ATOM 6192 N N . SER B 1 25 ? 187.739 211.728 233.563 1.00 51.58 25 SER B N 1
ATOM 6193 C CA . SER B 1 25 ? 188.250 213.000 233.065 1.00 51.58 25 SER B CA 1
ATOM 6194 C C . SER B 1 25 ? 187.424 213.407 231.857 1.00 51.58 25 SER B C 1
ATOM 6195 O O . SER B 1 25 ? 187.294 212.632 230.906 1.00 51.58 25 SER B O 1
ATOM 6203 N N . ARG B 1 26 ? 186.865 214.618 231.897 1.00 52.28 26 ARG B N 1
ATOM 6204 C CA . ARG B 1 26 ? 186.019 215.078 230.800 1.00 52.28 26 ARG B CA 1
ATOM 6205 C C . ARG B 1 26 ? 186.827 215.272 229.524 1.00 52.28 26 ARG B C 1
ATOM 6206 O O . ARG B 1 26 ? 186.433 214.806 228.450 1.00 52.28 26 ARG B O 1
ATOM 6227 N N . LYS B 1 27 ? 187.967 215.957 229.624 1.00 48.57 27 LYS B N 1
ATOM 6228 C CA . LYS B 1 27 ? 188.741 216.283 228.431 1.00 48.57 27 LYS B CA 1
ATOM 6229 C C . LYS B 1 27 ? 189.278 215.025 227.759 1.00 48.57 27 LYS B C 1
ATOM 6230 O O . LYS B 1 27 ? 189.135 214.846 226.544 1.00 48.57 27 LYS B O 1
ATOM 6234 N N . VAL B 1 28 ? 189.902 214.139 228.537 1.00 49.45 28 VAL B N 1
ATOM 6235 C CA . VAL B 1 28 ? 190.507 212.944 227.955 1.00 49.45 28 VAL B CA 1
ATOM 6236 C C . VAL B 1 28 ? 189.434 212.018 227.395 1.00 49.45 28 VAL B C 1
ATOM 6237 O O . VAL B 1 28 ? 189.595 211.453 226.308 1.00 49.45 28 VAL B O 1
ATOM 6250 N N . GLY B 1 29 ? 188.330 211.841 228.121 1.00 46.12 29 GLY B N 1
ATOM 6251 C CA . GLY B 1 29 ? 187.253 211.010 227.607 1.00 46.12 29 GLY B CA 1
ATOM 6252 C C . GLY B 1 29 ? 186.653 211.561 226.328 1.00 46.12 29 GLY B C 1
ATOM 6253 O O . GLY B 1 29 ? 186.400 210.817 225.375 1.00 46.12 29 GLY B O 1
ATOM 6257 N N . LEU B 1 30 ? 186.416 212.874 226.288 1.00 48.02 30 LEU B N 1
ATOM 6258 C CA . LEU B 1 30 ? 185.861 213.485 225.087 1.00 48.02 30 LEU B CA 1
ATOM 6259 C C . LEU B 1 30 ? 186.814 213.343 223.910 1.00 48.02 30 LEU B C 1
ATOM 6260 O O . LEU B 1 30 ? 186.383 213.064 222.787 1.00 48.02 30 LEU B O 1
ATOM 6276 N N . MET B 1 31 ? 188.113 213.533 224.142 1.00 46.64 31 MET B N 1
ATOM 6277 C CA . MET B 1 31 ? 189.082 213.356 223.066 1.00 46.64 31 MET B CA 1
ATOM 6278 C C . MET B 1 31 ? 189.118 211.909 222.586 1.00 46.64 31 MET B C 1
ATOM 6279 O O . MET B 1 31 ? 189.223 211.650 221.381 1.00 46.64 31 MET B O 1
ATOM 6293 N N . ASN B 1 32 ? 189.051 210.956 223.516 1.00 44.34 32 ASN B N 1
ATOM 6294 C CA . ASN B 1 32 ? 189.020 209.547 223.143 1.00 44.34 32 ASN B CA 1
ATOM 6295 C C . ASN B 1 32 ? 187.829 209.257 222.241 1.00 44.34 32 ASN B C 1
ATOM 6296 O O . ASN B 1 32 ? 187.967 208.627 221.184 1.00 44.34 32 ASN B O 1
ATOM 6307 N N . ARG B 1 33 ? 186.649 209.733 222.637 1.00 43.74 33 ARG B N 1
ATOM 6308 C CA . ARG B 1 33 ? 185.454 209.498 221.834 1.00 43.74 33 ARG B CA 1
ATOM 6309 C C . ARG B 1 33 ? 185.539 210.210 220.491 1.00 43.74 33 ARG B C 1
ATOM 6310 O O . ARG B 1 33 ? 185.080 209.680 219.477 1.00 43.74 33 ARG B O 1
ATOM 6331 N N . ALA B 1 34 ? 186.120 211.411 220.460 1.00 40.80 34 ALA B N 1
ATOM 6332 C CA . ALA B 1 34 ? 186.258 212.134 219.200 1.00 40.80 34 ALA B CA 1
ATOM 6333 C C . ALA B 1 34 ? 187.160 211.387 218.228 1.00 40.80 34 ALA B C 1
ATOM 6334 O O . ALA B 1 34 ? 186.839 211.262 217.042 1.00 40.80 34 ALA B O 1
ATOM 6341 N N . VAL B 1 35 ? 188.297 210.882 218.710 1.00 38.83 35 VAL B N 1
ATOM 6342 C CA . VAL B 1 35 ? 189.198 210.141 217.834 1.00 38.83 35 VAL B CA 1
ATOM 6343 C C . VAL B 1 35 ? 188.544 208.844 217.367 1.00 38.83 35 VAL B C 1
ATOM 6344 O O . VAL B 1 35 ? 188.677 208.451 216.200 1.00 38.83 35 VAL B O 1
ATOM 6357 N N . GLN B 1 36 ? 187.835 208.152 218.264 1.00 40.14 36 GLN B N 1
ATOM 6358 C CA . GLN B 1 36 ? 187.148 206.929 217.861 1.00 40.14 36 GLN B CA 1
ATOM 6359 C C . GLN B 1 36 ? 186.088 207.216 216.806 1.00 40.14 36 GLN B C 1
ATOM 6360 O O . GLN B 1 36 ? 185.941 206.459 215.839 1.00 40.14 36 GLN B O 1
ATOM 6374 N N . LEU B 1 37 ? 185.335 208.303 216.978 1.00 40.15 37 LEU B N 1
ATOM 6375 C CA . LEU B 1 37 ? 184.328 208.675 215.992 1.00 40.15 37 LEU B CA 1
ATOM 6376 C C . LEU B 1 37 ? 184.973 209.033 214.662 1.00 40.15 37 LEU B C 1
ATOM 6377 O O . LEU B 1 37 ? 184.438 208.708 213.601 1.00 40.15 37 LEU B O 1
ATOM 6393 N N . LEU B 1 38 ? 186.145 209.674 214.718 1.00 36.69 38 LEU B N 1
ATOM 6394 C CA . LEU B 1 38 ? 186.895 210.088 213.505 1.00 36.69 38 LEU B CA 1
ATOM 6395 C C . LEU B 1 38 ? 187.381 208.845 212.756 1.00 36.69 38 LEU B C 1
ATOM 6396 O O . LEU B 1 38 ? 187.403 208.899 211.518 1.00 36.69 38 LEU B O 1
ATOM 6412 N N . ILE B 1 39 ? 187.797 207.791 213.467 1.00 36.17 39 ILE B N 1
ATOM 6413 C CA . ILE B 1 39 ? 188.230 206.545 212.838 1.00 36.17 39 ILE B CA 1
ATOM 6414 C C . ILE B 1 39 ? 187.036 205.788 212.269 1.00 36.17 39 ILE B C 1
ATOM 6415 O O . ILE B 1 39 ? 187.104 205.236 211.163 1.00 36.17 39 ILE 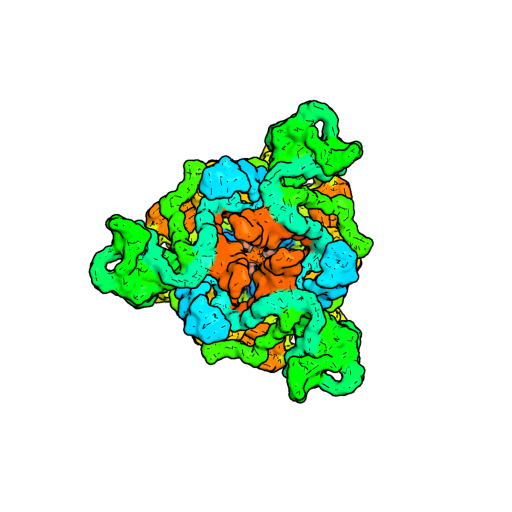B O 1
ATOM 6431 N N . LEU B 1 40 ? 185.931 205.731 213.016 1.00 36.61 40 LEU B N 1
ATOM 6432 C CA . LEU B 1 40 ? 184.748 205.032 212.522 1.00 36.61 40 LEU B CA 1
ATOM 6433 C C . LEU B 1 40 ? 184.172 205.719 211.291 1.00 36.61 40 LEU B C 1
ATOM 6434 O O . LEU B 1 40 ? 183.768 205.053 210.331 1.00 36.61 40 LEU B O 1
ATOM 6450 N N . ALA B 1 41 ? 184.107 207.052 211.308 1.00 32.75 41 ALA B N 1
ATOM 6451 C CA . ALA B 1 41 ? 183.615 207.786 210.151 1.00 32.75 41 ALA B CA 1
ATOM 6452 C C . ALA B 1 41 ? 184.488 207.524 208.937 1.00 32.75 41 ALA B C 1
ATOM 6453 O O . ALA B 1 41 ? 183.978 207.278 207.843 1.00 32.75 41 ALA B O 1
ATOM 6460 N N . TYR B 1 42 ? 185.809 207.557 209.109 1.00 30.49 42 TYR B N 1
ATOM 6461 C CA . TYR B 1 42 ? 186.691 207.167 208.018 1.00 30.49 42 TYR B CA 1
ATOM 6462 C C . TYR B 1 42 ? 186.316 205.785 207.496 1.00 30.49 42 TYR B C 1
ATOM 6463 O O . TYR B 1 42 ? 185.888 205.633 206.346 1.00 30.49 42 TYR B O 1
ATOM 6481 N N . VAL B 1 43 ? 186.396 204.776 208.366 1.00 33.02 43 VAL B N 1
ATOM 6482 C CA . VAL B 1 43 ? 186.268 203.389 207.925 1.00 33.02 43 VAL B CA 1
ATOM 6483 C C . VAL B 1 43 ? 184.939 203.161 207.217 1.00 33.02 43 VAL B C 1
ATOM 6484 O O . VAL B 1 43 ? 184.874 202.444 206.214 1.00 33.02 43 VAL B O 1
ATOM 6497 N N . ILE B 1 44 ? 183.856 203.744 207.726 1.00 34.38 44 ILE B N 1
ATOM 6498 C CA . ILE B 1 44 ? 182.558 203.517 207.103 1.00 34.38 44 ILE B CA 1
ATOM 6499 C C . ILE B 1 44 ? 182.423 204.395 205.865 1.00 34.38 44 ILE B C 1
ATOM 6500 O O . ILE B 1 44 ? 182.427 203.892 204.735 1.00 34.38 44 ILE B O 1
ATOM 6516 N N . GLY B 1 45 ? 182.381 205.714 206.061 1.00 32.27 45 GLY B N 1
ATOM 6517 C CA . GLY B 1 45 ? 182.034 206.601 204.966 1.00 32.27 45 GLY B CA 1
ATOM 6518 C C . GLY B 1 45 ? 182.999 206.518 203.800 1.00 32.27 45 GLY B C 1
ATOM 6519 O O . GLY B 1 45 ? 182.583 206.394 202.647 1.00 32.27 45 GLY B O 1
ATOM 6523 N N . TRP B 1 46 ? 184.303 206.590 204.075 1.00 32.82 46 TRP B N 1
ATOM 6524 C CA . TRP B 1 46 ? 185.255 206.653 202.976 1.00 32.82 46 TRP B CA 1
ATOM 6525 C C . TRP B 1 46 ? 185.527 205.270 202.398 1.00 32.82 46 TRP B C 1
ATOM 6526 O O . TRP B 1 46 ? 185.399 205.059 201.189 1.00 32.82 46 TRP B O 1
ATOM 6547 N N . VAL B 1 47 ? 185.900 204.315 203.247 1.00 31.02 47 VAL B N 1
ATOM 6548 C CA . VAL B 1 47 ? 186.322 203.011 202.748 1.00 31.02 47 VAL B CA 1
ATOM 6549 C C . VAL B 1 47 ? 185.132 202.235 202.193 1.00 31.02 47 VAL B C 1
ATOM 6550 O O . VAL B 1 47 ? 185.215 201.641 201.112 1.00 31.02 47 VAL B O 1
ATOM 6563 N N . PHE B 1 48 ? 184.010 202.223 202.914 1.00 31.92 48 PHE B N 1
ATOM 6564 C CA . PHE B 1 48 ? 182.886 201.377 202.521 1.00 31.92 48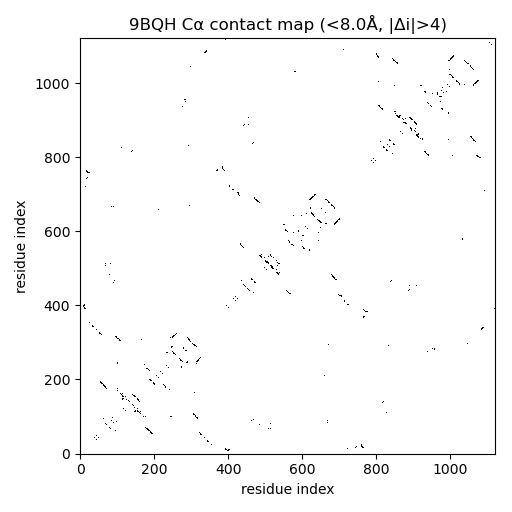 PHE B CA 1
ATOM 6565 C C . PHE B 1 48 ? 181.897 202.125 201.631 1.00 31.92 48 PHE B C 1
ATOM 6566 O O . PHE B 1 48 ? 181.648 201.721 200.492 1.00 31.92 48 PHE B O 1
ATOM 6583 N N . VAL B 1 49 ? 181.324 203.217 202.139 1.00 33.77 49 VAL B N 1
ATOM 6584 C CA . VAL B 1 49 ? 180.241 203.884 201.422 1.00 33.77 49 VAL B CA 1
ATOM 6585 C C . VAL B 1 49 ? 180.765 204.574 200.168 1.00 33.77 49 VAL B C 1
ATOM 6586 O O . VAL B 1 49 ? 180.164 204.477 199.092 1.00 33.77 49 VAL B O 1
ATOM 6599 N N . TRP B 1 50 ? 181.890 205.278 200.283 1.00 35.07 50 TRP B N 1
ATOM 6600 C CA . TRP B 1 50 ? 182.357 206.112 199.180 1.00 35.07 50 TRP B CA 1
ATOM 6601 C C . TRP B 1 50 ? 183.174 205.309 198.174 1.00 35.07 50 TRP B C 1
ATOM 6602 O O . TRP B 1 50 ? 182.865 205.296 196.978 1.00 35.07 50 TRP B O 1
ATOM 6623 N N . GLU B 1 51 ? 184.223 204.638 198.638 1.00 34.68 51 GLU B N 1
ATOM 6624 C CA . GLU B 1 51 ? 185.144 203.935 197.754 1.00 34.68 51 GLU B CA 1
ATOM 6625 C C . GLU B 1 51 ? 184.783 202.471 197.551 1.00 34.68 51 GLU B C 1
ATOM 6626 O O . GLU B 1 51 ? 185.499 201.770 196.830 1.00 34.68 51 GLU B O 1
ATOM 6638 N N . LYS B 1 52 ? 183.698 201.993 198.160 1.00 31.94 52 LYS B N 1
ATOM 6639 C CA . LYS B 1 52 ? 183.212 200.629 197.963 1.00 31.94 52 LYS B CA 1
ATOM 6640 C C . LYS B 1 52 ? 184.307 199.606 198.272 1.00 31.94 52 LYS B C 1
ATOM 6641 O O . LYS B 1 52 ? 184.702 198.800 197.430 1.00 31.94 52 LYS B O 1
ATOM 6660 N N . GLY B 1 53 ? 184.786 199.649 199.512 1.00 31.67 53 GLY B N 1
ATOM 6661 C CA . GLY B 1 53 ? 185.789 198.710 199.971 1.00 31.67 53 GLY B CA 1
ATOM 6662 C C . GLY B 1 53 ? 185.276 197.312 200.224 1.00 31.67 53 GLY B C 1
ATOM 6663 O O . GLY B 1 53 ? 186.062 196.439 200.602 1.00 31.67 53 GLY B O 1
ATOM 6667 N N . TYR B 1 54 ? 183.983 197.076 200.024 1.00 29.29 54 TYR B N 1
ATOM 6668 C CA . TYR B 1 54 ? 183.366 195.775 200.231 1.00 29.29 54 TYR B CA 1
ATOM 6669 C C . TYR B 1 54 ? 183.224 194.981 198.940 1.00 29.29 54 TYR B C 1
ATOM 6670 O O . TYR B 1 54 ? 182.538 193.958 198.931 1.00 29.29 54 TYR B O 1
ATOM 6688 N N . GLN B 1 55 ? 183.855 195.422 197.854 1.00 28.85 55 GLN B N 1
ATOM 6689 C CA . GLN B 1 55 ? 183.639 194.853 196.533 1.00 28.85 55 GLN B CA 1
ATOM 6690 C C . GLN B 1 55 ? 184.935 194.308 195.950 1.00 28.85 55 GLN B C 1
ATOM 6691 O O . GLN B 1 55 ? 186.014 194.862 196.176 1.00 28.85 55 GLN B O 1
ATOM 6705 N N . GLU B 1 56 ? 184.814 193.213 195.207 1.00 30.47 56 GLU B N 1
ATOM 6706 C CA . GLU B 1 56 ? 185.861 192.739 194.316 1.00 30.47 56 GLU B CA 1
ATOM 6707 C C . GLU B 1 56 ? 185.624 193.297 192.914 1.00 30.47 56 GLU B C 1
ATOM 6708 O O . GLU B 1 56 ? 184.500 193.633 192.540 1.00 30.47 56 GLU B O 1
ATOM 6720 N N . THR B 1 57 ? 186.700 193.394 192.136 1.00 27.79 57 THR B N 1
ATOM 6721 C CA . THR B 1 57 ? 186.643 194.032 190.828 1.00 27.79 57 THR B CA 1
ATOM 6722 C C . THR B 1 57 ? 187.140 193.084 189.745 1.00 27.79 57 THR B C 1
ATOM 6723 O O . THR B 1 57 ? 187.862 192.121 190.008 1.00 27.79 57 THR B O 1
ATOM 6734 N N . ASP B 1 58 ? 186.732 193.378 188.512 1.00 25.39 58 ASP B N 1
ATOM 6735 C CA . ASP B 1 58 ? 187.114 192.597 187.344 1.00 25.39 58 ASP B CA 1
ATOM 6736 C C . ASP B 1 58 ? 187.197 193.525 186.143 1.00 25.39 58 ASP B C 1
ATOM 6737 O O . ASP B 1 58 ? 186.350 194.404 185.976 1.00 25.39 58 ASP B O 1
ATOM 6746 N N . SER B 1 59 ? 188.216 193.325 185.310 1.00 20.74 59 SER B N 1
ATOM 6747 C CA . SER B 1 59 ? 188.377 194.124 184.106 1.00 20.74 59 SER B CA 1
ATOM 6748 C C . SER B 1 59 ? 187.513 193.572 182.973 1.00 20.74 59 SER B C 1
ATOM 6749 O O . SER B 1 59 ? 187.146 192.395 182.946 1.00 20.74 59 SER B O 1
ATOM 6757 N N . VAL B 1 60 ? 187.203 194.444 182.022 1.00 18.70 60 VAL B N 1
ATOM 6758 C CA . VAL B 1 60 ? 186.256 194.141 180.955 1.00 18.70 60 VAL B CA 1
ATOM 6759 C C . VAL B 1 60 ? 186.979 193.467 179.797 1.00 18.70 60 VAL B C 1
ATOM 6760 O O . VAL B 1 60 ? 188.136 193.780 179.496 1.00 18.70 60 VAL B O 1
ATOM 6773 N N . VAL B 1 61 ? 186.290 192.533 179.148 1.00 18.23 61 VAL B N 1
ATOM 6774 C CA . VAL B 1 61 ? 186.747 191.901 177.915 1.00 18.23 61 VAL B CA 1
ATOM 6775 C C . VAL B 1 61 ? 185.776 192.311 176.817 1.00 18.23 61 VAL B C 1
ATOM 6776 O O . VAL B 1 61 ? 184.569 192.065 176.925 1.00 18.23 61 VAL B O 1
ATOM 6789 N N . SER B 1 62 ? 186.298 192.928 175.760 1.00 16.81 62 SER B N 1
ATOM 6790 C CA . SER B 1 62 ? 185.473 193.630 174.788 1.00 16.81 62 SER B CA 1
ATOM 6791 C C . SER B 1 62 ? 185.736 193.129 173.375 1.00 16.81 62 SER B C 1
ATOM 6792 O O . SER B 1 62 ? 186.853 192.741 173.028 1.00 16.81 62 SER B O 1
ATOM 6800 N N . SER B 1 63 ? 184.680 193.141 172.562 1.00 15.77 63 SER B N 1
ATOM 6801 C CA . SER B 1 63 ? 184.770 192.925 171.125 1.00 15.77 63 SER B CA 1
ATOM 6802 C C . SER B 1 63 ? 184.002 194.036 170.424 1.00 15.77 63 SER B C 1
ATOM 6803 O O . SER B 1 63 ? 182.915 194.419 170.864 1.00 15.77 63 SER B O 1
ATOM 6811 N N . VAL B 1 64 ? 184.567 194.549 169.334 1.00 15.88 64 VAL B N 1
ATOM 6812 C CA . VAL B 1 64 ? 184.067 195.753 168.679 1.00 15.88 64 VAL B CA 1
ATOM 6813 C C . VAL B 1 64 ? 183.848 195.476 167.199 1.00 15.88 64 VAL B C 1
ATOM 6814 O O . VAL B 1 64 ? 184.633 194.765 166.565 1.00 15.88 64 VAL B O 1
ATOM 6827 N N . THR B 1 65 ? 182.772 196.040 166.654 1.00 15.67 65 THR B N 1
ATOM 6828 C CA . THR B 1 65 ? 182.487 196.025 165.224 1.00 15.67 65 THR B CA 1
ATOM 6829 C C . THR B 1 65 ? 182.189 197.448 164.780 1.00 15.67 65 THR B C 1
ATOM 6830 O O . THR B 1 65 ? 181.378 198.135 165.407 1.00 15.67 65 THR B O 1
ATOM 6841 N N . THR B 1 66 ? 182.836 197.890 163.702 1.00 14.80 66 THR B N 1
ATOM 6842 C CA . THR B 1 66 ? 182.695 199.254 163.208 1.00 14.80 66 THR B CA 1
ATOM 6843 C C . THR B 1 66 ? 182.315 199.251 161.734 1.00 14.80 66 THR B C 1
ATOM 6844 O O . THR B 1 66 ? 182.839 198.455 160.952 1.00 14.80 66 THR B O 1
ATOM 6855 N N . LYS B 1 67 ? 181.401 200.147 161.363 1.00 15.98 67 LYS B N 1
ATOM 6856 C CA . LYS B 1 67 ? 180.997 200.344 159.978 1.00 15.98 67 LYS B CA 1
ATOM 6857 C C . LYS B 1 67 ? 180.825 201.830 159.702 1.00 15.98 67 LYS B C 1
ATOM 6858 O O . LYS B 1 67 ? 180.288 202.561 160.536 1.00 15.98 67 LYS B O 1
ATOM 6877 N N . VAL B 1 68 ? 181.269 202.266 158.526 1.00 15.45 68 VAL B N 1
ATOM 6878 C CA . VAL B 1 68 ? 181.154 203.653 158.092 1.00 15.45 68 VAL B CA 1
ATOM 6879 C C . VAL B 1 68 ? 180.158 203.720 156.943 1.00 15.45 68 VAL B C 1
ATOM 6880 O O . VAL B 1 68 ? 180.052 202.783 156.145 1.00 15.45 68 VAL B O 1
ATOM 6893 N N . LYS B 1 69 ? 179.417 204.823 156.872 1.00 19.69 69 LYS B N 1
ATOM 6894 C CA . LYS B 1 69 ? 178.474 205.081 155.794 1.00 19.69 69 LYS B CA 1
ATOM 6895 C C . LYS B 1 69 ? 178.728 206.469 155.228 1.00 19.69 69 LYS B C 1
ATOM 6896 O O . LYS B 1 69 ? 178.959 207.420 155.978 1.00 19.69 69 LYS B O 1
ATOM 6915 N N . GLY B 1 70 ? 178.676 206.581 153.912 1.00 17.58 70 GLY B N 1
ATOM 6916 C CA . GLY B 1 70 ? 178.843 207.853 153.231 1.00 17.58 70 GLY B CA 1
ATOM 6917 C C . GLY B 1 70 ? 179.616 207.700 151.939 1.00 17.58 70 GLY B C 1
ATOM 6918 O O . GLY B 1 70 ? 180.446 206.805 151.778 1.00 17.58 70 GLY B O 1
ATOM 6922 N N . VAL B 1 71 ? 179.346 208.595 150.996 1.00 21.37 71 VAL B N 1
ATOM 6923 C CA . VAL B 1 71 ? 180.000 208.597 149.694 1.00 21.37 71 VAL B CA 1
ATOM 6924 C C . VAL B 1 71 ? 180.345 210.036 149.340 1.00 21.37 71 VAL B C 1
ATOM 6925 O O . VAL B 1 71 ? 179.580 210.959 149.632 1.00 21.37 71 VAL B O 1
ATOM 6938 N N . ALA B 1 72 ? 181.510 210.227 148.730 1.00 16.92 72 ALA B N 1
ATOM 6939 C CA . ALA B 1 72 ? 181.974 211.535 148.290 1.00 16.92 72 ALA B CA 1
ATOM 6940 C C . ALA B 1 72 ? 182.168 211.524 146.783 1.00 16.92 72 ALA B C 1
ATOM 6941 O O . ALA B 1 72 ? 182.631 210.533 146.215 1.00 16.92 72 ALA B O 1
ATOM 6948 N N . VAL B 1 73 ? 181.803 212.628 146.136 1.00 20.35 73 VAL B N 1
ATOM 6949 C CA . VAL B 1 73 ? 181.958 212.790 144.696 1.00 20.35 73 VAL B CA 1
ATOM 6950 C C . VAL B 1 73 ? 182.829 214.009 144.438 1.00 20.35 73 VAL B C 1
ATOM 6951 O O . VAL B 1 73 ? 182.460 215.132 144.799 1.00 20.35 73 VAL B O 1
ATOM 6964 N N . THR B 1 74 ? 183.979 213.786 143.813 1.00 19.72 74 THR B N 1
ATOM 6965 C CA . THR B 1 74 ? 184.857 214.844 143.342 1.00 19.72 74 THR B CA 1
ATOM 6966 C C . THR B 1 74 ? 184.963 214.734 141.830 1.00 19.72 74 THR B C 1
ATOM 6967 O O . THR B 1 74 ? 184.890 213.636 141.275 1.00 19.72 74 THR B O 1
ATOM 6978 N N . ASN B 1 75 ? 185.116 215.869 141.149 1.00 28.30 75 ASN B N 1
ATOM 6979 C CA . ASN B 1 75 ? 185.285 215.799 139.701 1.00 28.30 75 ASN B CA 1
ATOM 6980 C C . ASN B 1 75 ? 186.139 216.997 139.297 1.00 28.30 75 ASN B C 1
ATOM 6981 O O . ASN B 1 75 ? 185.625 218.106 139.133 1.00 28.30 75 ASN B O 1
ATOM 6990 N N . THR B 1 76 ? 187.441 216.760 139.164 1.00 30.42 76 THR B N 1
ATOM 6991 C CA . THR B 1 76 ? 188.449 217.771 138.885 1.00 30.42 76 THR B CA 1
ATOM 6992 C C . THR B 1 76 ? 189.120 217.468 137.548 1.00 30.42 76 THR B C 1
ATOM 6993 O O . THR B 1 76 ? 188.710 216.572 136.808 1.00 30.42 76 THR B O 1
ATOM 7004 N N . SER B 1 77 ? 190.172 218.229 137.245 1.00 37.11 77 SER B N 1
ATOM 7005 C CA . SER B 1 77 ? 190.850 218.129 135.957 1.00 37.11 77 SER B CA 1
ATOM 7006 C C . SER B 1 77 ? 191.879 217.001 135.925 1.00 37.11 77 SER B C 1
ATOM 7007 O O . SER B 1 77 ? 191.896 216.203 134.984 1.00 37.11 77 SER B O 1
ATOM 7015 N N . LYS B 1 78 ? 192.743 216.924 136.938 1.00 34.41 78 LYS B N 1
ATOM 7016 C CA . LYS B 1 78 ? 193.804 215.923 136.929 1.00 34.41 78 LYS B CA 1
ATOM 7017 C C . LYS B 1 78 ? 193.234 214.509 136.955 1.00 34.41 78 LYS B C 1
ATOM 7018 O O . LYS B 1 78 ? 193.625 213.656 136.151 1.00 34.41 78 LYS B O 1
ATOM 7022 N N . LEU B 1 79 ? 192.303 214.243 137.872 1.00 24.15 79 LEU B N 1
ATOM 7023 C CA . LEU B 1 79 ? 191.751 212.907 138.046 1.00 24.15 79 LEU B CA 1
ATOM 7024 C C . LEU B 1 79 ? 190.432 212.694 137.320 1.00 24.15 79 LEU B C 1
ATOM 7025 O O . LEU B 1 79 ? 190.058 211.541 137.081 1.00 24.15 79 LEU B O 1
ATOM 7041 N N . GLY B 1 80 ? 189.726 213.761 136.961 1.00 26.77 80 GLY B N 1
ATOM 7042 C CA . GLY B 1 80 ? 188.428 213.608 136.337 1.00 26.77 80 GLY B CA 1
ATOM 7043 C C . GLY B 1 80 ? 187.339 213.307 137.354 1.00 26.77 80 GLY B C 1
ATOM 7044 O O . GLY B 1 80 ? 187.465 213.598 138.544 1.00 26.77 80 GLY B O 1
ATOM 7048 N N . PHE B 1 81 ? 186.257 212.710 136.865 1.00 24.53 81 PHE B N 1
ATOM 7049 C CA . PHE B 1 81 ? 185.120 212.341 137.699 1.00 24.53 81 PHE B CA 1
ATOM 7050 C C . PHE B 1 81 ? 185.471 211.100 138.512 1.00 24.53 81 PHE B C 1
ATOM 7051 O O . PHE B 1 81 ? 185.814 210.059 137.943 1.00 24.53 81 PHE B O 1
ATOM 7068 N N . ARG B 1 82 ? 185.385 211.204 139.837 1.00 21.97 82 ARG B N 1
ATOM 7069 C CA . ARG B 1 82 ? 185.741 210.110 140.728 1.00 21.97 82 ARG B CA 1
ATOM 7070 C C . ARG B 1 82 ? 184.655 209.907 141.772 1.00 21.97 82 ARG B C 1
ATOM 7071 O O . ARG B 1 82 ? 183.999 210.856 142.206 1.00 21.97 82 ARG B O 1
ATOM 7092 N N . ILE B 1 83 ? 184.479 208.653 142.171 1.00 19.90 83 ILE B N 1
ATOM 7093 C CA . ILE B 1 83 ? 183.542 208.264 143.216 1.00 19.90 83 ILE B CA 1
ATOM 7094 C C . ILE B 1 83 ? 184.339 207.623 144.339 1.00 19.90 83 ILE B C 1
ATOM 7095 O O . ILE B 1 83 ? 185.234 206.809 144.088 1.00 19.90 83 ILE B O 1
ATOM 7111 N N . TRP B 1 84 ? 184.025 208.000 145.575 1.00 17.03 84 TRP B N 1
ATOM 7112 C CA . TRP B 1 84 ? 184.676 207.450 146.761 1.00 17.03 84 TRP B CA 1
ATOM 7113 C C . TRP B 1 84 ? 183.589 206.930 147.695 1.00 17.03 84 TRP B C 1
ATOM 7114 O O . TRP B 1 84 ? 182.976 207.707 148.431 1.00 17.03 84 TRP B O 1
ATOM 7135 N N . ASP B 1 85 ? 183.347 205.623 147.662 1.00 18.22 85 ASP B N 1
ATOM 7136 C CA . ASP B 1 85 ? 182.437 204.970 148.586 1.00 18.22 85 ASP B CA 1
ATOM 7137 C C . ASP B 1 85 ? 183.249 204.159 149.594 1.00 18.22 85 ASP B C 1
ATOM 7138 O O . ASP B 1 85 ? 184.480 204.224 149.626 1.00 18.22 85 ASP B O 1
ATOM 7147 N N . VAL B 1 86 ? 182.550 203.390 150.428 1.00 14.46 86 VAL B N 1
ATOM 7148 C CA . VAL B 1 86 ? 183.195 202.768 151.579 1.00 14.46 86 VAL B CA 1
ATOM 7149 C C . VAL B 1 86 ? 184.352 201.878 151.140 1.00 14.46 86 VAL B C 1
ATOM 7150 O O . VAL B 1 86 ? 185.375 201.785 151.826 1.00 14.46 86 VAL B O 1
ATOM 7163 N N . ALA B 1 87 ? 184.215 201.212 149.993 1.00 12.32 87 ALA B N 1
ATOM 7164 C CA . ALA B 1 87 ? 185.283 200.346 149.510 1.00 12.32 87 ALA B CA 1
ATOM 7165 C C . ALA B 1 87 ? 186.499 201.120 149.019 1.00 12.32 87 ALA B C 1
ATOM 7166 O O . ALA B 1 87 ? 187.547 200.509 148.789 1.00 12.32 87 ALA B O 1
ATOM 7173 N N . ASP B 1 88 ? 186.395 202.439 148.865 1.00 16.96 88 ASP B N 1
ATOM 7174 C CA . ASP B 1 88 ? 187.486 203.260 148.358 1.00 16.96 88 ASP B CA 1
ATOM 7175 C C . ASP B 1 88 ? 188.277 203.961 149.454 1.00 16.96 88 ASP B C 1
ATOM 7176 O O . ASP B 1 88 ? 189.502 204.061 149.349 1.00 16.96 88 ASP B O 1
ATOM 7185 N N . TYR B 1 89 ? 187.619 204.458 150.500 1.00 14.25 89 TYR B N 1
ATOM 7186 C CA . TYR B 1 89 ? 188.285 205.288 151.495 1.00 14.25 89 TYR B CA 1
ATOM 7187 C C . TYR B 1 89 ? 188.521 204.583 152.825 1.00 14.25 89 TYR B C 1
ATOM 7188 O O . TYR B 1 89 ? 189.099 205.190 153.728 1.00 14.25 89 TYR B O 1
ATOM 7206 N N . VAL B 1 90 ? 188.108 203.329 152.973 1.00 15.08 90 VAL B N 1
ATOM 7207 C CA . VAL B 1 90 ? 188.413 202.536 154.160 1.00 15.08 90 VAL B CA 1
ATOM 7208 C C . VAL B 1 90 ? 189.498 201.542 153.767 1.00 15.08 90 VAL B C 1
ATOM 7209 O O . VAL B 1 90 ? 189.259 200.636 152.962 1.00 15.08 90 VAL B O 1
ATOM 7222 N N . ILE B 1 91 ? 190.695 201.716 154.328 1.00 15.48 91 ILE B N 1
ATOM 7223 C CA . ILE B 1 91 ? 191.851 200.901 153.989 1.00 15.48 91 ILE B CA 1
ATOM 7224 C C . ILE B 1 91 ? 192.522 200.466 155.286 1.00 15.48 91 ILE B C 1
ATOM 7225 O O . ILE B 1 91 ? 192.927 201.315 156.084 1.00 15.48 91 ILE B O 1
ATOM 7241 N N . PRO B 1 92 ? 192.664 199.158 155.557 1.00 19.35 92 PRO B N 1
ATOM 7242 C CA . PRO B 1 92 ? 192.152 198.004 154.811 1.00 19.35 92 PRO B CA 1
ATOM 7243 C C . PRO B 1 92 ? 190.665 197.787 155.053 1.00 19.35 92 PRO B C 1
ATOM 7244 O O . PRO B 1 92 ? 190.069 198.482 155.871 1.00 19.35 92 PRO B O 1
ATOM 7255 N N . ALA B 1 93 ? 190.079 196.821 154.348 1.00 19.56 93 ALA B N 1
ATOM 7256 C CA . ALA B 1 93 ? 188.648 196.575 154.481 1.00 19.56 93 ALA B CA 1
ATOM 7257 C C . ALA B 1 93 ? 188.249 196.314 155.927 1.00 19.56 93 ALA B C 1
ATOM 7258 O O . ALA B 1 93 ? 187.125 196.638 156.326 1.00 19.56 93 ALA B O 1
ATOM 7265 N N . GLN B 1 94 ? 189.146 195.736 156.723 1.00 23.61 94 GLN B N 1
ATOM 7266 C CA . GLN B 1 94 ? 188.836 195.363 158.094 1.00 23.61 94 GLN B CA 1
ATOM 7267 C C . GLN B 1 94 ? 190.041 195.604 158.990 1.00 23.61 94 GLN B C 1
ATOM 7268 O O . GLN B 1 94 ? 191.191 195.500 158.558 1.00 23.61 94 GLN B O 1
ATOM 7282 N N . GLU B 1 95 ? 189.758 195.918 160.253 1.00 28.77 95 GLU B N 1
ATOM 7283 C CA . GLU B 1 95 ? 190.788 196.110 161.264 1.00 28.77 95 GLU B CA 1
ATOM 7284 C C . GLU B 1 95 ? 190.182 195.805 162.625 1.00 28.77 95 GLU B C 1
ATOM 7285 O O . GLU B 1 95 ? 188.959 195.764 162.783 1.00 28.77 95 GLU B O 1
ATOM 7297 N N . GLU B 1 96 ? 191.050 195.587 163.608 1.00 26.89 96 GLU B N 1
ATOM 7298 C CA . GLU B 1 96 ? 190.631 195.225 164.957 1.00 26.89 96 GLU B CA 1
ATOM 7299 C C . GLU B 1 96 ? 190.627 196.471 165.836 1.00 26.89 96 GLU B C 1
ATOM 7300 O O . GLU B 1 96 ? 191.668 197.111 166.019 1.00 26.89 96 GLU B O 1
ATOM 7312 N N . ASN B 1 97 ? 189.453 196.808 166.375 1.00 22.45 97 ASN B N 1
ATOM 7313 C CA . ASN B 1 97 ? 189.292 197.946 167.278 1.00 22.45 97 ASN B CA 1
ATOM 7314 C C . ASN B 1 97 ? 189.721 199.253 166.624 1.00 22.45 97 ASN B C 1
ATOM 7315 O O . ASN B 1 97 ? 190.121 200.196 167.307 1.00 22.45 97 ASN B O 1
ATOM 7326 N N . SER B 1 98 ? 189.642 199.330 165.300 1.00 21.17 98 SER B N 1
ATOM 7327 C CA . SER B 1 98 ? 190.174 200.482 164.591 1.00 21.17 98 SER B CA 1
ATOM 7328 C C . SER B 1 98 ? 189.510 200.580 163.227 1.00 21.17 98 SER B C 1
ATOM 7329 O O . SER B 1 98 ? 188.940 199.612 162.722 1.00 21.17 98 SER B O 1
ATOM 7337 N N . LEU B 1 99 ? 189.596 201.772 162.640 1.00 17.09 99 LEU B N 1
ATOM 7338 C CA . LEU B 1 99 ? 189.066 202.016 161.306 1.00 17.09 99 LEU B CA 1
ATOM 7339 C C . LEU B 1 99 ? 189.688 203.296 160.774 1.00 17.09 99 LEU B C 1
ATOM 7340 O O . LEU B 1 99 ? 189.615 204.338 161.429 1.00 17.09 99 LEU B O 1
ATOM 7356 N N . PHE B 1 100 ? 190.290 203.217 159.593 1.00 12.76 100 PHE B N 1
ATOM 7357 C CA . PHE B 1 100 ? 190.938 204.356 158.957 1.00 12.76 100 PHE B CA 1
ATOM 7358 C C . PHE B 1 100 ? 190.044 204.890 157.847 1.00 12.76 100 PHE B C 1
ATOM 7359 O O . PHE B 1 100 ? 189.560 204.121 157.013 1.00 12.76 100 PHE B O 1
ATOM 7376 N N . VAL B 1 101 ? 189.826 206.201 157.846 1.00 13.57 101 VAL B N 1
ATOM 7377 C CA . VAL B 1 101 ? 189.074 206.884 156.799 1.00 13.57 101 VAL B CA 1
ATOM 7378 C C . VAL B 1 101 ? 190.032 207.832 156.092 1.00 13.57 101 VAL B C 1
ATOM 7379 O O . VAL B 1 101 ? 190.641 208.696 156.733 1.00 13.57 101 VAL B O 1
ATOM 7392 N N . MET B 1 102 ? 190.162 207.672 154.779 1.00 14.61 102 MET B N 1
ATOM 7393 C CA . MET B 1 102 ? 191.038 208.523 153.987 1.00 14.61 102 MET B CA 1
ATOM 7394 C C . MET B 1 102 ? 190.373 209.871 153.747 1.00 14.61 102 MET B C 1
ATOM 7395 O O . MET B 1 102 ? 189.216 209.936 153.326 1.00 14.61 102 MET B O 1
ATOM 7409 N N . THR B 1 103 ? 191.105 210.952 154.025 1.00 12.20 103 THR B N 1
ATOM 7410 C CA . THR B 1 103 ? 190.593 212.302 153.844 1.00 12.20 103 THR B CA 1
ATOM 7411 C C . THR B 1 103 ? 191.393 213.138 152.856 1.00 12.20 103 THR B C 1
ATOM 7412 O O . THR B 1 103 ? 190.844 214.097 152.309 1.00 12.20 103 THR B O 1
ATOM 7423 N N . ASN B 1 104 ? 192.659 212.811 152.613 1.00 14.19 104 ASN B N 1
ATOM 7424 C CA . ASN B 1 104 ? 193.469 213.482 151.607 1.00 14.19 104 ASN B CA 1
ATOM 7425 C C . ASN B 1 104 ? 194.254 212.421 150.851 1.00 14.19 104 ASN B C 1
ATOM 7426 O O . ASN B 1 104 ? 194.493 211.330 151.369 1.00 14.19 104 ASN B O 1
ATOM 7437 N N . VAL B 1 105 ? 194.638 212.734 149.617 1.00 13.68 105 VAL B N 1
ATOM 7438 C CA . VAL B 1 105 ? 195.244 211.729 148.749 1.00 13.68 105 VAL B CA 1
ATOM 7439 C C . VAL B 1 105 ? 196.229 212.398 147.801 1.00 13.68 105 VAL B C 1
ATOM 7440 O O . VAL B 1 105 ? 196.006 213.517 147.334 1.00 13.68 105 VAL B O 1
ATOM 7453 N N . ILE B 1 106 ? 197.328 211.698 147.533 1.00 16.12 106 ILE B N 1
ATOM 7454 C CA . ILE B 1 106 ? 198.230 211.993 146.426 1.00 16.12 106 ILE B CA 1
ATOM 7455 C C . ILE B 1 106 ? 198.374 210.715 145.611 1.00 16.12 106 ILE B C 1
ATOM 7456 O O . ILE B 1 106 ? 198.612 209.642 146.174 1.00 16.12 106 ILE B O 1
ATOM 7472 N N . LEU B 1 107 ? 198.211 210.822 144.294 1.00 16.71 107 LEU B N 1
ATOM 7473 C CA . LEU B 1 107 ? 198.174 209.667 143.405 1.00 16.71 107 LEU B CA 1
ATOM 7474 C C . LEU B 1 107 ? 199.311 209.743 142.395 1.00 16.71 107 LEU B C 1
ATOM 7475 O O . LEU B 1 107 ? 199.648 210.828 141.913 1.00 16.71 107 LEU B O 1
ATOM 7491 N N . THR B 1 108 ? 199.900 208.587 142.086 1.00 20.29 108 THR B N 1
ATOM 7492 C CA . THR B 1 108 ? 200.901 208.442 141.031 1.00 20.29 108 THR B CA 1
ATOM 7493 C C . THR B 1 108 ? 200.493 207.251 140.175 1.00 20.29 108 THR B C 1
ATOM 7494 O O . THR B 1 108 ? 200.572 206.105 140.626 1.00 20.29 108 THR B O 1
ATOM 7505 N N . MET B 1 109 ? 200.068 207.515 138.944 1.00 23.82 109 MET B N 1
ATOM 7506 C CA . MET B 1 109 ? 199.527 206.491 138.060 1.00 23.82 109 MET B CA 1
ATOM 7507 C C . MET B 1 109 ? 200.606 206.021 137.090 1.00 23.82 109 MET B C 1
ATOM 7508 O O . MET B 1 109 ? 201.528 206.774 136.763 1.00 23.82 109 MET B O 1
ATOM 7522 N N . ASN B 1 110 ? 200.491 204.771 136.635 1.00 29.01 110 ASN B N 1
ATOM 7523 C CA . ASN B 1 110 ? 201.468 204.179 135.718 1.00 29.01 110 ASN B CA 1
ATOM 7524 C C . ASN B 1 110 ? 202.904 204.309 136.225 1.00 29.01 110 ASN B C 1
ATOM 7525 O O . ASN B 1 110 ? 203.741 204.997 135.641 1.00 29.01 110 ASN B O 1
ATOM 7534 N N . GLN B 1 111 ? 203.188 203.616 137.316 1.00 24.03 111 GLN B N 1
ATOM 7535 C CA . GLN B 1 111 ? 204.566 203.411 137.724 1.00 24.03 111 GLN B CA 1
ATOM 7536 C C . GLN B 1 111 ? 205.052 202.052 137.242 1.00 24.03 111 GLN B C 1
ATOM 7537 O O . GLN B 1 111 ? 204.339 201.051 137.322 1.00 24.03 111 GLN B O 1
ATOM 7551 N N . THR B 1 112 ? 206.276 202.032 136.724 1.00 23.15 112 THR B N 1
ATOM 7552 C CA . THR B 1 112 ? 206.929 200.800 136.312 1.00 23.15 112 THR B CA 1
ATOM 7553 C C . THR B 1 112 ? 208.288 200.721 136.987 1.00 23.15 112 THR B C 1
ATOM 7554 O O . THR B 1 112 ? 208.872 201.740 137.356 1.00 23.15 112 THR B O 1
ATOM 7565 N N . GLN B 1 113 ? 208.781 199.499 137.155 1.00 21.71 113 GLN B N 1
ATOM 7566 C CA . GLN B 1 113 ? 210.081 199.283 137.773 1.00 21.71 113 GLN B CA 1
ATOM 7567 C C . GLN B 1 113 ? 211.189 199.604 136.779 1.00 21.71 113 GLN B C 1
ATOM 7568 O O . GLN B 1 113 ? 211.225 199.052 135.677 1.00 21.71 113 GLN B O 1
ATOM 7582 N N . GLY B 1 114 ? 212.093 200.498 137.171 1.00 19.24 114 GLY B N 1
ATOM 7583 C CA . GLY B 1 114 ? 213.169 200.917 136.296 1.00 19.24 114 GLY B CA 1
ATOM 7584 C C . GLY B 1 114 ? 214.049 201.987 136.906 1.00 19.24 114 GLY B C 1
ATOM 7585 O O . GLY B 1 114 ? 214.190 202.058 138.128 1.00 19.24 114 GLY B O 1
ATOM 7589 N N . LEU B 1 115 ? 214.645 202.824 136.062 1.00 24.67 115 LEU B N 1
ATOM 7590 C CA . LEU B 1 115 ? 215.529 203.901 136.488 1.00 24.67 115 LEU B CA 1
ATOM 7591 C C . LEU B 1 115 ? 214.917 205.238 136.100 1.00 24.67 115 LEU B C 1
ATOM 7592 O O . LEU B 1 115 ? 214.371 205.382 135.003 1.00 24.67 115 LEU B O 1
ATOM 7608 N N . CYS B 1 116 ? 215.007 206.216 136.998 1.00 27.60 116 CYS B N 1
ATOM 7609 C CA . CYS B 1 116 ? 214.394 207.518 136.775 1.00 27.60 116 CYS B CA 1
ATOM 7610 C C . CYS B 1 116 ? 215.110 208.546 137.635 1.00 27.60 116 CYS B C 1
ATOM 7611 O O . CYS B 1 116 ? 215.775 208.188 138.612 1.00 27.60 116 CYS B O 1
ATOM 7618 N N . PRO B 1 117 ? 214.994 209.828 137.300 1.00 36.31 117 PRO B N 1
ATOM 7619 C CA . PRO B 1 117 ? 215.507 210.877 138.183 1.00 36.31 117 PRO B CA 1
ATOM 7620 C C . PRO B 1 117 ? 214.607 211.099 139.390 1.00 36.31 117 PRO B C 1
ATOM 7621 O O . PRO B 1 117 ? 213.430 210.735 139.406 1.00 36.31 117 PRO B O 1
ATOM 7632 N N . GLU B 1 118 ? 215.188 211.717 140.411 1.00 38.37 118 GLU B N 1
ATOM 7633 C CA . GLU B 1 118 ? 214.456 212.080 141.613 1.00 38.37 118 GLU B CA 1
ATOM 7634 C C . GLU B 1 118 ? 213.753 213.423 141.427 1.00 38.37 118 GLU B C 1
ATOM 7635 O O . GLU B 1 118 ? 213.897 214.096 140.406 1.00 38.37 118 GLU B O 1
ATOM 7647 N N . ILE B 1 119 ? 212.976 213.804 142.430 1.00 38.46 119 ILE B N 1
ATOM 7648 C CA . ILE B 1 119 ? 212.320 215.113 142.425 1.00 38.46 119 ILE B CA 1
ATOM 7649 C C . ILE B 1 119 ? 213.346 216.172 142.824 1.00 38.46 119 ILE B C 1
ATOM 7650 O O . ILE B 1 119 ? 214.003 216.019 143.864 1.00 38.46 119 ILE B O 1
ATOM 7666 N N . PRO B 1 120 ? 213.522 217.238 142.043 1.00 46.10 120 PRO B N 1
ATOM 7667 C CA . PRO B 1 120 ? 214.575 218.210 142.362 1.00 46.10 120 PRO B CA 1
ATOM 7668 C C . PRO B 1 120 ? 214.390 218.815 143.745 1.00 46.10 120 PRO B C 1
ATOM 7669 O O . PRO B 1 120 ? 213.295 219.241 144.117 1.00 46.10 120 PRO B O 1
ATOM 7680 N N . ASP B 1 121 ? 215.480 218.858 144.503 1.00 51.23 121 ASP B N 1
ATOM 7681 C CA . ASP B 1 121 ? 215.528 219.567 145.775 1.00 51.23 121 ASP B CA 1
ATOM 7682 C C . ASP B 1 121 ? 216.993 219.848 146.093 1.00 51.23 121 ASP B C 1
ATOM 7683 O O . ASP B 1 121 ? 217.872 219.684 145.240 1.00 51.23 121 ASP B O 1
ATOM 7692 N N . ALA B 1 122 ? 217.260 220.281 147.325 1.00 53.80 122 ALA B N 1
ATOM 7693 C CA . ALA B 1 122 ? 218.630 220.602 147.709 1.00 53.80 122 ALA B CA 1
ATOM 7694 C C . ALA B 1 122 ? 219.514 219.360 147.689 1.00 53.80 122 ALA B C 1
ATOM 7695 O O . ALA B 1 122 ? 220.649 219.398 147.202 1.00 53.80 122 ALA B O 1
ATOM 7702 N N . THR B 1 123 ? 219.008 218.245 148.217 1.00 53.13 123 THR B N 1
ATOM 7703 C CA . THR B 1 123 ? 219.819 217.038 148.331 1.00 53.13 123 THR B CA 1
ATOM 7704 C C . THR B 1 123 ? 220.004 216.335 146.990 1.00 53.13 123 THR B C 1
ATOM 7705 O O . THR B 1 123 ? 221.111 215.889 146.672 1.00 53.13 123 THR B O 1
ATOM 7716 N N . THR B 1 124 ? 218.939 216.223 146.194 1.00 48.73 124 THR B N 1
ATOM 7717 C CA . THR B 1 124 ? 218.998 215.406 144.986 1.00 48.73 124 THR B CA 1
ATOM 7718 C C . THR B 1 124 ? 219.658 216.124 143.816 1.00 48.73 124 THR B C 1
ATOM 7719 O O . THR B 1 124 ? 220.312 215.474 142.994 1.00 48.73 124 THR B O 1
ATOM 7730 N N . VAL B 1 125 ? 219.502 217.445 143.712 1.00 52.37 125 VAL B N 1
ATOM 7731 C CA . VAL B 1 125 ? 220.046 218.162 142.566 1.00 52.37 125 VAL B CA 1
ATOM 7732 C C . VAL B 1 125 ? 221.552 217.958 142.498 1.00 52.37 125 VAL B C 1
ATOM 7733 O O . VAL B 1 125 ? 222.250 217.952 143.521 1.00 52.37 125 VAL B O 1
ATOM 7746 N N . CYS B 1 126 ? 222.062 217.787 141.279 1.00 56.28 126 CYS B N 1
ATOM 7747 C CA . CYS B 1 126 ? 223.463 217.457 141.067 1.00 56.28 126 CYS B CA 1
ATOM 7748 C C . CYS B 1 126 ? 223.909 217.996 139.717 1.00 56.28 126 CYS B C 1
ATOM 7749 O O . CYS B 1 126 ? 223.096 218.400 138.882 1.00 56.28 126 CYS B O 1
ATOM 7756 N N . LYS B 1 127 ? 225.231 217.992 139.515 1.00 62.06 127 LYS B N 1
ATOM 7757 C CA . LYS B 1 127 ? 225.842 218.443 138.242 1.00 62.06 127 LYS B CA 1
ATOM 7758 C C . LYS B 1 127 ? 227.169 217.708 138.047 1.00 62.06 127 LYS B C 1
ATOM 7759 O O . LYS B 1 127 ? 227.943 217.672 139.022 1.00 62.06 127 LYS B O 1
ATOM 7767 N N . SER B 1 128 ? 227.405 217.111 136.877 1.00 63.57 128 SER B N 1
ATOM 7768 C CA . SER B 1 128 ? 228.653 216.463 136.488 1.00 63.57 128 SER B CA 1
ATOM 7769 C C . SER B 1 128 ? 228.783 215.038 137.012 1.00 63.57 128 SER B C 1
ATOM 7770 O O . SER B 1 128 ? 229.821 214.407 136.780 1.00 63.57 128 SER B O 1
ATOM 7778 N N . ASP B 1 129 ? 227.779 214.507 137.710 1.00 59.79 129 ASP B N 1
ATOM 7779 C CA . ASP B 1 129 ? 227.792 213.113 138.158 1.00 59.79 129 ASP B CA 1
ATOM 7780 C C . ASP B 1 129 ? 228.944 212.858 139.130 1.00 59.79 129 ASP B C 1
ATOM 7781 O O . ASP B 1 129 ? 229.683 211.879 139.014 1.00 59.79 129 ASP B O 1
ATOM 7790 N N . ALA B 1 130 ? 229.090 213.751 140.103 1.00 60.98 130 ALA B N 1
ATOM 7791 C CA . ALA B 1 130 ? 230.147 213.646 141.103 1.00 60.98 130 ALA B CA 1
ATOM 7792 C C . ALA B 1 130 ? 229.619 213.507 142.520 1.00 60.98 130 ALA B C 1
ATOM 7793 O O . ALA B 1 130 ? 230.179 212.740 143.307 1.00 60.98 130 ALA B O 1
ATOM 7800 N N . SER B 1 131 ? 228.555 214.232 142.870 1.00 59.28 131 SER B N 1
ATOM 7801 C CA . SER B 1 131 ? 228.001 214.128 144.216 1.00 59.28 131 SER B CA 1
ATOM 7802 C C . SER B 1 131 ? 227.217 212.837 144.405 1.00 59.28 131 SER B C 1
ATOM 7803 O O . SER B 1 131 ? 227.100 212.344 145.533 1.00 59.28 131 SER B O 1
ATOM 7811 N N . CYS B 1 132 ? 226.677 212.278 143.325 1.00 53.96 132 CYS B N 1
ATOM 7812 C CA . CYS B 1 132 ? 225.861 211.078 143.430 1.00 53.96 132 CYS B CA 1
ATOM 7813 C C . CYS B 1 132 ? 226.683 209.911 143.960 1.00 53.96 132 CYS B C 1
ATOM 7814 O O . CYS B 1 132 ? 227.809 209.675 143.513 1.00 53.96 132 CYS B O 1
ATOM 7822 N N . THR B 1 133 ? 226.111 209.179 144.912 1.00 48.20 133 THR B N 1
ATOM 7823 C CA . THR B 1 133 ? 226.756 208.026 145.525 1.00 48.20 133 THR B CA 1
ATOM 7824 C C . THR B 1 133 ? 225.895 206.794 145.296 1.00 48.20 133 THR B C 1
ATOM 7825 O O . THR B 1 133 ? 224.698 206.805 145.601 1.00 48.20 133 THR B O 1
ATOM 7836 N N . ALA B 1 134 ? 226.504 205.740 144.762 1.00 42.71 134 ALA B N 1
ATOM 7837 C CA . ALA B 1 134 ? 225.769 204.513 144.489 1.00 42.71 134 ALA B CA 1
ATOM 7838 C C . ALA B 1 134 ? 225.361 203.832 145.789 1.00 42.71 134 ALA B C 1
ATOM 7839 O O . ALA B 1 134 ? 226.143 203.750 146.739 1.00 42.71 134 ALA B O 1
ATOM 7846 N N . GLY B 1 135 ? 224.123 203.342 145.825 1.00 39.09 135 GLY B N 1
ATOM 7847 C CA . GLY B 1 135 ? 223.601 202.644 146.977 1.00 39.09 135 GLY B CA 1
ATOM 7848 C C . GLY B 1 135 ? 222.975 203.526 148.036 1.00 39.09 135 GLY B C 1
ATOM 7849 O O . GLY B 1 135 ? 222.384 202.997 148.985 1.00 39.09 135 GLY B O 1
ATOM 7853 N N . SER B 1 136 ? 223.074 204.845 147.904 1.00 43.01 136 SER B N 1
ATOM 7854 C CA . SER B 1 136 ? 222.525 205.765 148.896 1.00 43.01 136 SER B CA 1
ATOM 7855 C C . SER B 1 136 ? 221.040 205.967 148.620 1.00 43.01 136 SER B C 1
ATOM 7856 O O . SER B 1 136 ? 220.664 206.568 147.608 1.00 43.01 136 SER B O 1
ATOM 7864 N N . ALA B 1 137 ? 220.177 205.428 149.474 1.00 41.67 137 ALA B N 1
ATOM 7865 C CA . ALA B 1 137 ? 218.739 205.509 149.217 1.00 41.67 137 ALA B CA 1
ATOM 7866 C C . ALA B 1 137 ? 218.209 206.915 149.423 1.00 41.67 137 ALA B C 1
ATOM 7867 O O . ALA B 1 137 ? 217.243 207.317 148.776 1.00 41.67 137 ALA B O 1
ATOM 7874 N N . GLY B 1 138 ? 218.829 207.659 150.329 1.00 48.75 138 GLY B N 1
ATOM 7875 C CA . GLY B 1 138 ? 218.387 209.014 150.603 1.00 48.75 138 GLY B CA 1
ATOM 7876 C C . GLY B 1 138 ? 217.169 209.038 151.499 1.00 48.75 138 GLY B C 1
ATOM 7877 O O . GLY B 1 138 ? 216.655 207.989 151.886 1.00 48.75 138 GLY B O 1
ATOM 7881 N N . THR B 1 139 ? 216.695 210.233 151.826 1.00 52.05 139 THR B N 1
ATOM 7882 C CA . THR B 1 139 ? 215.538 210.364 152.699 1.00 52.05 139 THR B CA 1
ATOM 7883 C C . THR B 1 139 ? 214.325 209.719 152.062 1.00 52.05 139 THR B C 1
ATOM 7884 O O . THR B 1 139 ? 213.500 209.120 152.751 1.00 52.05 139 THR B O 1
ATOM 7895 N N . HIS B 1 140 ? 214.216 209.831 150.744 1.00 45.64 140 HIS B N 1
ATOM 7896 C CA . HIS B 1 140 ? 213.076 209.263 150.047 1.00 45.64 140 HIS B CA 1
ATOM 7897 C C . HIS B 1 140 ? 212.996 207.784 150.336 1.00 45.64 140 HIS B C 1
ATOM 7898 O O . HIS B 1 140 ? 211.911 207.260 150.574 1.00 45.64 140 HIS B O 1
ATOM 7912 N N . SER B 1 141 ? 214.138 207.105 150.294 1.00 37.44 141 SER B N 1
ATOM 7913 C CA . SER B 1 141 ? 214.165 205.659 150.506 1.00 37.44 141 SER B CA 1
ATOM 7914 C C . SER B 1 141 ? 213.154 205.007 149.580 1.00 37.44 141 SER B C 1
ATOM 7915 O O . SER B 1 141 ? 212.655 203.920 149.869 1.00 37.44 141 SER B O 1
ATOM 7923 N N . ASN B 1 142 ? 212.862 205.663 148.461 1.00 31.65 142 ASN B N 1
ATOM 7924 C CA . ASN B 1 142 ? 211.910 205.128 147.498 1.00 31.65 142 ASN B CA 1
ATOM 7925 C C . ASN B 1 142 ? 212.659 204.355 146.442 1.00 31.65 142 ASN B C 1
ATOM 7926 O O . ASN B 1 142 ? 212.083 203.519 145.749 1.00 31.65 142 ASN B O 1
ATOM 7937 N N . GLY B 1 143 ? 213.949 204.634 146.313 1.00 24.67 143 GLY B N 1
ATOM 7938 C CA . GLY B 1 143 ? 214.761 203.949 145.329 1.00 24.67 143 GLY B CA 1
ATOM 7939 C C . GLY B 1 143 ? 216.208 203.968 145.744 1.00 24.67 143 GLY B C 1
ATOM 7940 O O . GLY B 1 143 ? 216.589 204.721 146.640 1.00 24.67 143 GLY B O 1
ATOM 7944 N N . VAL B 1 144 ? 217.019 203.141 145.100 1.00 26.68 144 VAL B N 1
ATOM 7945 C CA . VAL B 1 144 ? 218.433 203.084 145.424 1.00 26.68 144 VAL B CA 1
ATOM 7946 C C . VAL B 1 144 ? 219.221 203.873 144.397 1.00 26.68 144 VAL B C 1
ATOM 7947 O O . VAL B 1 144 ? 219.081 203.650 143.200 1.00 26.68 144 VAL B O 1
ATOM 7960 N N . SER B 1 145 ? 220.070 204.777 144.860 1.00 35.84 145 SER B N 1
ATOM 7961 C CA . SER B 1 145 ? 220.833 205.613 143.943 1.00 35.84 145 SER B CA 1
ATOM 7962 C C . SER B 1 145 ? 221.819 204.776 143.140 1.00 35.84 145 SER B C 1
ATOM 7963 O O . SER B 1 145 ? 222.530 203.929 143.686 1.00 35.84 145 SER B O 1
ATOM 7971 N N . THR B 1 146 ? 221.865 205.022 141.833 1.00 35.31 146 THR B N 1
ATOM 7972 C CA . THR B 1 146 ? 222.736 204.283 140.930 1.00 35.31 146 THR B CA 1
ATOM 7973 C C . THR B 1 146 ? 224.107 204.926 140.766 1.00 35.31 146 THR B C 1
ATOM 7974 O O . THR B 1 146 ? 224.980 204.332 140.125 1.00 35.31 146 THR B O 1
ATOM 7985 N N . GLY B 1 147 ? 224.324 206.111 141.331 1.00 43.07 147 GLY B N 1
ATOM 7986 C CA . GLY B 1 147 ? 225.590 206.797 141.194 1.00 43.07 147 GLY B CA 1
ATOM 7987 C C . GLY B 1 147 ? 225.710 207.684 139.978 1.00 43.07 147 GLY B C 1
ATOM 7988 O O . GLY B 1 147 ? 226.759 208.309 139.792 1.00 43.07 147 GLY B O 1
ATOM 7992 N N . ARG B 1 148 ? 224.674 207.765 139.148 1.00 45.97 148 ARG B N 1
ATOM 7993 C CA . ARG B 1 148 ? 224.664 208.612 137.966 1.00 45.97 148 ARG B CA 1
ATOM 7994 C C . ARG B 1 148 ? 223.776 209.823 138.212 1.00 45.97 148 ARG B C 1
ATOM 7995 O O . ARG B 1 148 ? 222.846 209.767 139.022 1.00 45.97 148 ARG B O 1
ATOM 8016 N N . CYS B 1 149 ? 224.067 210.918 137.514 1.00 50.61 149 CYS B N 1
ATOM 8017 C CA . CYS B 1 149 ? 223.351 212.179 137.675 1.00 50.61 149 CYS B CA 1
ATOM 8018 C C . CYS B 1 149 ? 222.717 212.515 136.330 1.00 50.61 149 CYS B C 1
ATOM 8019 O O . CYS B 1 149 ? 223.416 212.911 135.391 1.00 50.61 149 CYS B O 1
ATOM 8026 N N . VAL B 1 150 ? 221.396 212.360 136.239 1.00 44.32 150 VAL B N 1
ATOM 8027 C CA . VAL B 1 150 ? 220.685 212.474 134.969 1.00 44.32 150 VAL B CA 1
ATOM 8028 C C . VAL B 1 150 ? 219.784 213.700 134.995 1.00 44.32 150 VAL B C 1
ATOM 8029 O O . VAL B 1 150 ? 219.689 214.394 136.013 1.00 44.32 150 VAL B O 1
ATOM 8042 N N . ALA B 1 151 ? 219.117 213.972 133.877 1.00 47.98 151 ALA B N 1
ATOM 8043 C CA . ALA B 1 151 ? 218.336 215.191 133.711 1.00 47.98 151 ALA B CA 1
ATOM 8044 C C . ALA B 1 151 ? 216.880 214.937 134.083 1.00 47.98 151 ALA B C 1
ATOM 8045 O O . ALA B 1 151 ? 216.194 214.150 133.423 1.00 47.98 151 ALA B O 1
ATOM 8052 N N . PHE B 1 152 ? 216.412 215.607 135.138 1.00 46.85 152 PHE B N 1
ATOM 8053 C CA . PHE B 1 152 ? 214.989 215.583 135.456 1.00 46.85 152 PHE B CA 1
ATOM 8054 C C . PHE B 1 152 ? 214.177 216.221 134.338 1.00 46.85 152 PHE B C 1
ATOM 8055 O O . PHE B 1 152 ? 213.145 215.686 133.917 1.00 46.85 152 PHE B O 1
ATOM 8072 N N . ASN B 1 153 ? 214.634 217.364 133.844 1.00 57.06 153 ASN B N 1
ATOM 8073 C CA . ASN B 1 153 ? 213.995 218.063 132.736 1.00 57.06 153 ASN B CA 1
ATOM 8074 C C . ASN B 1 153 ? 215.046 218.965 132.099 1.00 57.06 153 ASN B C 1
ATOM 8075 O O . ASN B 1 153 ? 216.247 218.803 132.339 1.00 57.06 153 ASN B O 1
ATOM 8084 N N . GLY B 1 154 ? 214.601 219.917 131.282 1.00 61.84 154 GLY B N 1
ATOM 8085 C CA . GLY B 1 154 ? 215.526 220.733 130.516 1.00 61.84 154 GLY B CA 1
ATOM 8086 C C . GLY B 1 154 ? 216.305 221.754 131.323 1.00 61.84 154 GLY B C 1
ATOM 8087 O O . GLY B 1 154 ? 217.228 222.362 130.773 1.00 61.84 154 GLY B O 1
ATOM 8091 N N . SER B 1 155 ? 215.968 221.957 132.599 1.00 60.91 155 SER B N 1
ATOM 8092 C CA . SER B 1 155 ? 216.583 223.014 133.389 1.00 60.91 155 SER B CA 1
ATOM 8093 C C . SER B 1 155 ? 217.287 222.539 134.654 1.00 60.91 155 SER B C 1
ATOM 8094 O O . SER B 1 155 ? 218.003 223.338 135.268 1.00 60.91 155 SER B O 1
ATOM 8102 N N . VAL B 1 156 ? 217.113 221.284 135.070 1.00 53.56 156 VAL B N 1
ATOM 8103 C CA . VAL B 1 156 ? 217.733 220.786 136.292 1.00 53.56 156 VAL B CA 1
ATOM 8104 C C . VAL B 1 156 ? 218.112 219.323 136.110 1.00 53.56 156 VAL B C 1
ATOM 8105 O O . VAL B 1 156 ? 217.484 218.586 135.345 1.00 53.56 156 VAL B O 1
ATOM 8118 N N . LYS B 1 157 ? 219.160 218.909 136.822 1.00 52.34 157 LYS B N 1
ATOM 8119 C CA . LYS B 1 157 ? 219.652 217.539 136.806 1.00 52.34 157 LYS B CA 1
ATOM 8120 C C . LYS B 1 157 ? 219.611 216.980 138.220 1.00 52.34 157 LYS B C 1
ATOM 8121 O O . LYS B 1 157 ? 219.983 217.666 139.176 1.00 52.34 157 LYS B O 1
ATOM 8140 N N . THR B 1 158 ? 219.162 215.734 138.353 1.00 46.09 158 THR B N 1
ATOM 8141 C CA . THR B 1 158 ? 219.048 215.085 139.649 1.00 46.09 158 THR B CA 1
ATOM 8142 C C . THR B 1 158 ? 219.688 213.706 139.591 1.00 46.09 158 THR B C 1
ATOM 8143 O O . THR B 1 158 ? 219.996 213.183 138.518 1.00 46.09 158 THR B O 1
ATOM 8154 N N . CYS B 1 159 ? 219.896 213.127 140.770 1.00 43.19 159 CYS B N 1
ATOM 8155 C CA . CYS B 1 159 ? 220.491 211.803 140.868 1.00 43.19 159 CYS B CA 1
ATOM 8156 C C . CYS B 1 159 ? 219.498 210.730 140.440 1.00 43.19 159 CYS B C 1
ATOM 8157 O O . CYS B 1 159 ? 218.330 210.747 140.834 1.00 43.19 159 CYS B O 1
ATOM 8160 N N . GLU B 1 160 ? 219.973 209.790 139.629 1.00 35.50 160 GLU B N 1
ATOM 8161 C CA . GLU B 1 160 ? 219.143 208.690 139.163 1.00 35.50 160 GLU B CA 1
ATOM 8162 C C . GLU B 1 160 ? 219.002 207.634 140.251 1.00 35.50 160 GLU B C 1
ATOM 8163 O O . GLU B 1 160 ? 219.946 207.357 140.993 1.00 35.50 160 GLU B O 1
ATOM 8175 N N . VAL B 1 161 ? 217.811 207.043 140.344 1.00 28.72 161 VAL B N 1
ATOM 8176 C CA . VAL B 1 161 ? 217.523 206.018 141.335 1.00 28.72 161 VAL B CA 1
ATOM 8177 C C . VAL B 1 161 ? 216.852 204.835 140.651 1.00 28.72 161 VAL B C 1
ATOM 8178 O O . VAL B 1 161 ? 216.232 204.961 139.594 1.00 28.72 161 VAL B O 1
ATOM 8191 N N . ALA B 1 162 ? 216.996 203.670 141.273 1.00 23.29 162 ALA B N 1
ATOM 8192 C CA . ALA B 1 162 ? 216.250 202.474 140.901 1.00 23.29 162 ALA B CA 1
ATOM 8193 C C . ALA B 1 162 ? 215.005 202.427 141.775 1.00 23.29 162 ALA B C 1
ATOM 8194 O O . ALA B 1 162 ? 215.101 202.242 142.991 1.00 23.29 162 ALA B O 1
ATOM 8201 N N . ALA B 1 163 ? 213.841 202.602 141.162 1.00 22.45 163 ALA B N 1
ATOM 8202 C CA . ALA B 1 163 ? 212.591 202.670 141.903 1.00 22.45 163 ALA B CA 1
ATOM 8203 C C . ALA B 1 163 ? 211.449 202.357 140.950 1.00 22.45 163 ALA B C 1
ATOM 8204 O O . ALA B 1 163 ? 211.657 202.061 139.773 1.00 22.45 163 ALA B O 1
ATOM 8211 N N . TRP B 1 164 ? 210.231 202.408 141.479 1.00 23.08 164 TRP B N 1
ATOM 8212 C CA . TRP B 1 164 ? 209.050 202.506 140.637 1.00 23.08 164 TRP B CA 1
ATOM 8213 C C . TRP B 1 164 ? 208.996 203.911 140.050 1.00 23.08 164 TRP B C 1
ATOM 8214 O O . TRP B 1 164 ? 209.058 204.899 140.787 1.00 23.08 164 TRP B O 1
ATOM 8235 N N . CYS B 1 165 ? 208.887 204.006 138.727 1.00 21.08 165 CYS B N 1
ATOM 8236 C CA . CYS B 1 165 ? 209.076 205.267 138.038 1.00 21.08 165 CYS B CA 1
ATOM 8237 C C . CYS B 1 165 ? 207.833 205.653 137.248 1.00 21.08 165 CYS B C 1
ATOM 8238 O O . CYS B 1 165 ? 207.192 204.784 136.651 1.00 21.08 165 CYS B O 1
ATOM 8245 N N . PRO B 1 166 ? 207.472 206.948 137.203 1.00 20.11 166 PRO B N 1
ATOM 8246 C CA . PRO B 1 166 ? 208.136 208.082 137.859 1.00 20.11 166 PRO B CA 1
ATOM 8247 C C . PRO B 1 166 ? 207.908 208.124 139.366 1.00 20.11 166 PRO B C 1
ATOM 8248 O O . PRO B 1 166 ? 206.905 207.612 139.853 1.00 20.11 166 PRO B O 1
ATOM 8259 N N . VAL B 1 167 ? 208.843 208.729 140.097 1.00 23.74 167 VAL B N 1
ATOM 8260 C CA . VAL B 1 167 ? 208.748 208.754 141.550 1.00 23.74 167 VAL B CA 1
ATOM 8261 C C . VAL B 1 167 ? 207.625 209.687 141.987 1.00 23.74 167 VAL B C 1
ATOM 8262 O O . VAL B 1 167 ? 207.249 210.632 141.280 1.00 23.74 167 VAL B O 1
ATOM 8275 N N . GLU B 1 168 ? 207.089 209.417 143.172 1.00 22.39 168 GLU B N 1
ATOM 8276 C CA . GLU B 1 168 ? 206.003 210.208 143.727 1.00 22.39 168 GLU B CA 1
ATOM 8277 C C . GLU B 1 168 ? 206.488 211.607 144.098 1.00 22.39 168 GLU B C 1
ATOM 8278 O O . GLU B 1 168 ? 207.624 211.801 144.535 1.00 22.39 168 GLU B O 1
ATOM 8290 N N . ASP B 1 169 ? 205.604 212.585 143.923 1.00 29.59 169 ASP B N 1
ATOM 8291 C CA . ASP B 1 169 ? 205.859 213.974 144.301 1.00 29.59 169 ASP B CA 1
ATOM 8292 C C . ASP B 1 169 ? 204.826 214.366 145.353 1.00 29.59 169 ASP B C 1
ATOM 8293 O O . ASP B 1 169 ? 203.677 214.670 145.021 1.00 29.59 169 ASP B O 1
ATOM 8302 N N . ASP B 1 170 ? 205.237 214.365 146.620 1.00 27.22 170 ASP B N 1
ATOM 8303 C CA . ASP B 1 170 ? 204.346 214.632 147.742 1.00 27.22 170 ASP B CA 1
ATOM 8304 C C . ASP B 1 170 ? 204.665 215.961 148.422 1.00 27.22 170 ASP B C 1
ATOM 8305 O O . ASP B 1 170 ? 204.440 216.119 149.623 1.00 27.22 170 ASP B O 1
ATOM 8314 N N . THR B 1 171 ? 205.188 216.924 147.665 1.00 32.77 171 THR B N 1
ATOM 8315 C CA . THR B 1 171 ? 205.559 218.217 148.227 1.00 32.77 171 THR B CA 1
ATOM 8316 C C . THR B 1 171 ? 204.393 219.192 148.312 1.00 32.77 171 THR B C 1
ATOM 8317 O O . THR B 1 171 ? 204.503 220.197 149.022 1.00 32.77 171 THR B O 1
ATOM 8328 N N . HIS B 1 172 ? 203.287 218.928 147.621 1.00 31.85 172 HIS B N 1
ATOM 8329 C CA . HIS B 1 172 ? 202.111 219.797 147.626 1.00 31.85 172 HIS B CA 1
ATOM 8330 C C . HIS B 1 172 ? 200.909 218.972 148.077 1.00 31.85 172 HIS B C 1
ATOM 8331 O O . HIS B 1 172 ? 200.209 218.376 147.257 1.00 31.85 172 HIS B O 1
ATOM 8345 N N . VAL B 1 173 ? 200.676 218.945 149.381 1.00 19.48 173 VAL B N 1
ATOM 8346 C CA . VAL B 1 173 ? 199.484 218.274 149.913 1.00 19.48 173 VAL B CA 1
ATOM 8347 C C . VAL B 1 173 ? 198.256 219.120 149.586 1.00 19.48 173 VAL B C 1
ATOM 8348 O O . VAL B 1 173 ? 198.273 220.339 149.826 1.00 19.48 173 VAL B O 1
ATOM 8361 N N . PRO B 1 174 ? 197.186 218.546 149.034 1.00 16.00 174 PRO B N 1
ATOM 8362 C CA . PRO B 1 174 ? 196.022 219.367 148.677 1.00 16.00 174 PRO B CA 1
ATOM 8363 C C . PRO B 1 174 ? 195.454 220.107 149.880 1.00 16.00 174 PRO B C 1
ATOM 8364 O O . PRO B 1 174 ? 195.400 219.580 150.992 1.00 16.00 174 PRO B O 1
ATOM 8375 N N . GLN B 1 175 ? 195.024 221.343 149.641 1.00 18.18 175 GLN B N 1
ATOM 8376 C CA . GLN B 1 175 ? 194.438 222.197 150.665 1.00 18.18 175 GLN B CA 1
ATOM 8377 C C . GLN B 1 175 ? 193.271 222.977 150.070 1.00 18.18 175 GLN B C 1
ATOM 8378 O O . GLN B 1 175 ? 193.477 223.773 149.146 1.00 18.18 175 GLN B O 1
ATOM 8392 N N . PRO B 1 176 ? 192.031 222.790 150.557 1.00 15.75 176 PRO B N 1
ATOM 8393 C CA . PRO B 1 176 ? 191.579 221.900 151.634 1.00 15.75 176 PRO B CA 1
ATOM 8394 C C . PRO B 1 176 ? 191.653 220.422 151.272 1.00 15.75 176 PRO B C 1
ATOM 8395 O O . PRO B 1 176 ? 191.968 220.085 150.134 1.00 15.75 176 PRO B O 1
ATOM 8406 N N . ALA B 1 177 ? 191.359 219.555 152.237 1.00 12.99 177 ALA B N 1
ATOM 8407 C CA . ALA B 1 177 ? 191.498 218.121 152.023 1.00 12.99 177 ALA B CA 1
ATOM 8408 C C . ALA B 1 177 ? 190.691 217.672 150.813 1.00 12.99 177 ALA B C 1
ATOM 8409 O O . ALA B 1 177 ? 189.627 218.220 150.513 1.00 12.99 177 ALA B O 1
ATOM 8416 N N . PHE B 1 178 ? 191.213 216.671 150.107 1.00 15.37 178 PHE B N 1
ATOM 8417 C CA . PHE B 1 178 ? 190.564 216.198 148.890 1.00 15.37 178 PHE B CA 1
ATOM 8418 C C . PHE B 1 178 ? 189.185 215.624 149.189 1.00 15.37 178 PHE B C 1
ATOM 8419 O O . PHE B 1 178 ? 188.195 215.984 148.542 1.00 15.37 178 PHE B O 1
ATOM 8436 N N . LEU B 1 179 ? 189.103 214.716 150.157 1.00 16.03 179 LEU B N 1
ATOM 8437 C CA . LEU B 1 179 ? 187.825 214.162 150.604 1.00 16.03 179 LEU B CA 1
ATOM 8438 C C . LEU B 1 179 ? 187.357 214.865 151.876 1.00 16.03 179 LEU B C 1
ATOM 8439 O O . LEU B 1 179 ? 187.250 214.274 152.946 1.00 16.03 179 LEU B O 1
ATOM 8455 N N . LYS B 1 180 ? 187.081 216.159 151.741 1.00 16.31 180 LYS B N 1
ATOM 8456 C CA . LYS B 1 180 ? 186.569 216.936 152.861 1.00 16.31 180 LYS B CA 1
ATOM 8457 C C . LYS B 1 180 ? 185.103 216.641 153.149 1.00 16.31 180 LYS B C 1
ATOM 8458 O O . LYS B 1 180 ? 184.610 217.021 154.215 1.00 16.31 180 LYS B O 1
ATOM 8477 N N . ALA B 1 181 ? 184.405 215.972 152.230 1.00 16.55 181 ALA B N 1
ATOM 8478 C CA . ALA B 1 181 ? 183.020 215.581 152.446 1.00 16.55 181 ALA B CA 1
ATOM 8479 C C . ALA B 1 181 ? 182.879 214.461 153.465 1.00 16.55 181 ALA B C 1
ATOM 8480 O O . ALA B 1 181 ? 181.753 214.155 153.868 1.00 16.55 181 ALA B O 1
ATOM 8487 N N . ALA B 1 182 ? 183.985 213.852 153.894 1.00 15.96 182 ALA B N 1
ATOM 8488 C CA . ALA B 1 182 ? 183.943 212.831 154.932 1.00 15.96 182 ALA B CA 1
ATOM 8489 C C . ALA B 1 182 ? 183.490 213.384 156.274 1.00 15.96 182 ALA B C 1
ATOM 8490 O O . ALA B 1 182 ? 183.229 212.600 157.191 1.00 15.96 182 ALA B O 1
ATOM 8497 N N . GLU B 1 183 ? 183.406 214.707 156.413 1.00 16.64 183 GLU B N 1
ATOM 8498 C CA . GLU B 1 183 ? 182.946 215.309 157.657 1.00 16.64 183 GLU B CA 1
ATOM 8499 C C . GLU B 1 183 ? 181.557 214.820 158.050 1.00 16.64 183 GLU B C 1
ATOM 8500 O O . GLU B 1 183 ? 181.267 214.672 159.242 1.00 16.64 183 GLU B O 1
ATOM 8512 N N . ASN B 1 184 ? 180.683 214.585 157.073 1.00 20.25 184 ASN B N 1
ATOM 8513 C CA . ASN B 1 184 ? 179.332 214.106 157.333 1.00 20.25 184 ASN B CA 1
ATOM 8514 C C . ASN B 1 184 ? 179.155 212.599 157.176 1.00 20.25 184 ASN B C 1
ATOM 8515 O O . ASN B 1 184 ? 178.015 212.129 157.226 1.00 20.25 184 ASN B O 1
ATOM 8524 N N . PHE B 1 185 ? 180.223 211.829 157.000 1.00 23.08 185 PHE B N 1
ATOM 8525 C CA . PHE B 1 185 ? 180.097 210.383 157.130 1.00 23.08 185 PHE B CA 1
ATOM 8526 C C . PHE B 1 185 ? 179.740 210.021 158.568 1.00 23.08 185 PHE B C 1
ATOM 8527 O O . PHE B 1 185 ? 180.022 210.767 159.507 1.00 23.08 185 PHE B O 1
ATOM 8544 N N . THR B 1 186 ? 179.099 208.867 158.740 1.00 17.06 186 THR B N 1
ATOM 8545 C CA . THR B 1 186 ? 178.678 208.393 160.050 1.00 17.06 186 THR B CA 1
ATOM 8546 C C . THR B 1 186 ? 179.310 207.041 160.343 1.00 17.06 186 THR B C 1
ATOM 8547 O O . THR B 1 186 ? 179.438 206.198 159.452 1.00 17.06 186 THR B O 1
ATOM 8558 N N . LEU B 1 187 ? 179.707 206.847 161.597 1.00 14.55 187 LEU B N 1
ATOM 8559 C CA . LEU B 1 187 ? 180.363 205.628 162.052 1.00 14.55 187 LEU B CA 1
ATOM 8560 C C . LEU B 1 187 ? 179.475 204.932 163.073 1.00 14.55 187 LEU B C 1
ATOM 8561 O O . LEU B 1 187 ? 178.985 205.567 164.009 1.00 14.55 187 LEU B O 1
ATOM 8577 N N . LEU B 1 188 ? 179.265 203.634 162.887 1.00 15.30 188 LEU B N 1
ATOM 8578 C CA . LEU B 1 188 ? 178.534 202.807 163.836 1.00 15.30 188 LEU B CA 1
ATOM 8579 C C . LEU B 1 188 ? 179.529 201.979 164.637 1.00 15.30 188 LEU B C 1
ATOM 8580 O O . LEU B 1 188 ? 180.423 201.355 164.061 1.00 15.30 188 LEU B O 1
ATOM 8596 N N . VAL B 1 189 ? 179.377 201.984 165.958 1.00 14.70 189 VAL B N 1
ATOM 8597 C CA . VAL B 1 189 ? 180.227 201.210 166.857 1.00 14.70 189 VAL B CA 1
ATOM 8598 C C . VAL B 1 189 ? 179.329 200.261 167.637 1.00 14.70 189 VAL B C 1
ATOM 8599 O O . VAL B 1 189 ? 178.512 200.700 168.454 1.00 14.70 189 VAL B O 1
ATOM 8612 N N . LYS B 1 190 ? 179.481 198.962 167.392 1.00 16.97 190 LYS B N 1
ATOM 8613 C CA . LYS B 1 190 ? 178.794 197.919 168.146 1.00 16.97 190 LYS B CA 1
ATOM 8614 C C . LYS B 1 190 ? 179.801 197.271 169.084 1.00 16.97 190 LYS B C 1
ATOM 8615 O O . LYS B 1 190 ? 180.853 196.803 168.641 1.00 16.97 190 LYS B O 1
ATOM 8634 N N . ASN B 1 191 ? 179.479 197.246 170.373 1.00 17.73 191 ASN B N 1
ATOM 8635 C CA . ASN B 1 191 ? 180.406 196.796 171.399 1.00 17.73 191 ASN B CA 1
ATOM 8636 C C . ASN B 1 191 ? 179.733 195.751 172.276 1.00 17.73 191 ASN B C 1
ATOM 8637 O O . ASN B 1 191 ? 178.662 196.002 172.836 1.00 17.73 191 ASN B O 1
ATOM 8648 N N . ASN B 1 192 ? 180.360 194.586 172.386 1.00 18.02 192 ASN B N 1
ATOM 8649 C CA . ASN B 1 192 ? 179.926 193.521 173.279 1.00 18.02 192 ASN B CA 1
ATOM 8650 C C . ASN B 1 192 ? 180.983 193.339 174.358 1.00 18.02 192 ASN B C 1
ATOM 8651 O O . ASN B 1 192 ? 182.164 193.160 174.046 1.00 18.02 192 ASN B O 1
ATOM 8662 N N . ILE B 1 193 ? 180.566 193.390 175.621 1.00 17.73 193 ILE B N 1
ATOM 8663 C CA . ILE B 1 193 ? 181.489 193.308 176.744 1.00 17.73 193 ILE B CA 1
ATOM 8664 C C . ILE B 1 193 ? 181.193 192.063 177.567 1.00 17.73 193 ILE B C 1
ATOM 8665 O O . ILE B 1 193 ? 180.099 191.498 177.525 1.00 17.73 193 ILE B O 1
ATOM 8681 N N . TRP B 1 194 ? 182.200 191.642 178.327 1.00 19.53 194 TRP B N 1
ATOM 8682 C CA . TRP B 1 194 ? 182.134 190.407 179.095 1.00 19.53 194 TRP B CA 1
ATOM 8683 C C . TRP B 1 194 ? 183.007 190.551 180.331 1.00 19.53 194 TRP B C 1
ATOM 8684 O O . TRP B 1 194 ? 184.173 190.938 180.225 1.00 19.53 194 TRP B O 1
ATOM 8705 N N . TYR B 1 195 ? 182.438 190.246 181.498 1.00 20.24 195 TYR B N 1
ATOM 8706 C CA . TYR B 1 195 ? 183.177 190.190 182.756 1.00 20.24 195 TYR B CA 1
ATOM 8707 C C . TYR B 1 195 ? 183.308 188.726 183.155 1.00 20.24 195 TYR B C 1
ATOM 8708 O O . TYR B 1 195 ? 182.390 188.161 183.766 1.00 20.24 195 TYR B O 1
ATOM 8726 N N . PRO B 1 196 ? 184.416 188.057 182.820 1.00 21.75 196 PRO B N 1
ATOM 8727 C CA . PRO B 1 196 ? 184.497 186.610 183.081 1.00 21.75 196 PRO B CA 1
ATOM 8728 C C . PRO B 1 196 ? 184.353 186.230 184.545 1.00 21.75 196 PRO B C 1
ATOM 8729 O O . PRO B 1 196 ? 183.759 185.187 184.842 1.00 21.75 196 PRO B O 1
ATOM 8740 N N . LYS B 1 197 ? 184.872 187.040 185.472 1.00 27.06 197 LYS B N 1
ATOM 8741 C CA . LYS B 1 197 ? 184.814 186.670 186.883 1.00 27.06 197 LYS B CA 1
ATOM 8742 C C . LYS B 1 197 ? 183.375 186.518 187.358 1.00 27.06 197 LYS B C 1
ATOM 8743 O O . LYS B 1 197 ? 183.037 185.542 188.035 1.00 27.06 197 LYS B O 1
ATOM 8762 N N . PHE B 1 198 ? 182.517 187.473 187.016 1.00 26.29 198 PHE B N 1
ATOM 8763 C CA . PHE B 1 198 ? 181.100 187.410 187.334 1.00 26.29 198 PHE B CA 1
ATOM 8764 C C . PHE B 1 198 ? 180.289 186.799 186.202 1.00 26.29 198 PHE B C 1
ATOM 8765 O O . PHE B 1 198 ? 179.075 186.633 186.340 1.00 26.29 198 PHE B O 1
ATOM 8782 N N . ASN B 1 199 ? 180.949 186.460 185.099 1.00 28.32 199 ASN B N 1
ATOM 8783 C CA . ASN B 1 199 ? 180.340 185.877 183.909 1.00 28.32 199 ASN B CA 1
ATOM 8784 C C . ASN B 1 199 ? 179.084 186.667 183.531 1.00 28.32 199 ASN B C 1
ATOM 8785 O O . ASN B 1 199 ? 177.960 186.164 183.522 1.00 28.32 199 ASN B O 1
ATOM 8794 N N . PHE B 1 200 ? 179.313 187.944 183.231 1.00 22.03 200 PHE B N 1
ATOM 8795 C CA . PHE B 1 200 ? 178.270 188.910 182.918 1.00 22.03 200 PHE B CA 1
ATOM 8796 C C . PHE B 1 200 ? 178.547 189.495 181.543 1.00 22.03 200 PHE B C 1
ATOM 8797 O O . PHE B 1 200 ? 179.676 189.904 181.259 1.00 22.03 200 PHE B O 1
ATOM 8814 N N . SER B 1 201 ? 177.521 189.533 180.694 1.00 20.61 201 SER B N 1
ATOM 8815 C CA . SER B 1 201 ? 177.657 190.002 179.324 1.00 20.61 201 SER B CA 1
ATOM 8816 C C . SER B 1 201 ? 176.624 191.079 179.029 1.00 20.61 201 SER B C 1
ATOM 8817 O O . SER B 1 201 ? 175.485 191.016 179.496 1.00 20.61 201 SER B O 1
ATOM 8825 N N . LYS B 1 202 ? 177.035 192.068 178.239 1.00 20.35 202 LYS B N 1
ATOM 8826 C CA . LYS B 1 202 ? 176.129 193.111 177.782 1.00 20.35 202 LYS B CA 1
ATOM 8827 C C . LYS B 1 202 ? 176.689 193.717 176.505 1.00 20.35 202 LYS B C 1
ATOM 8828 O O . LYS B 1 202 ? 177.896 193.679 176.256 1.00 20.35 202 LYS B O 1
ATOM 8847 N N . ARG B 1 203 ? 175.794 194.281 175.699 1.00 20.27 203 ARG B N 1
ATOM 8848 C CA . ARG B 1 203 ? 176.173 194.992 174.488 1.00 20.27 203 ARG B CA 1
ATOM 8849 C C . ARG B 1 203 ? 175.680 196.429 174.579 1.00 20.27 203 ARG B C 1
ATOM 8850 O O . ARG B 1 203 ? 174.735 196.730 175.311 1.00 20.27 203 ARG B O 1
ATOM 8871 N N . ASN B 1 204 ? 176.346 197.319 173.840 1.00 18.19 204 ASN B N 1
ATOM 8872 C CA . ASN B 1 204 ? 176.112 198.751 173.990 1.00 18.19 204 ASN B CA 1
ATOM 8873 C C . ASN B 1 204 ? 174.804 199.216 173.366 1.00 18.19 204 ASN B C 1
ATOM 8874 O O . ASN B 1 204 ? 174.409 200.362 173.598 1.00 18.19 204 ASN B O 1
ATOM 8885 N N . ILE B 1 205 ? 174.127 198.377 172.586 1.00 20.12 205 ILE B N 1
ATOM 8886 C CA . ILE B 1 205 ? 172.771 198.663 172.134 1.00 20.12 205 ILE B CA 1
ATOM 8887 C C . ILE B 1 205 ? 171.844 198.182 173.246 1.00 20.12 205 ILE B C 1
ATOM 8888 O O . ILE B 1 205 ? 171.627 196.983 173.418 1.00 20.12 205 ILE B O 1
ATOM 8904 N N . LEU B 1 206 ? 171.300 199.126 174.009 1.00 20.00 206 LEU B N 1
ATOM 8905 C CA . LEU B 1 206 ? 170.582 198.787 175.222 1.00 20.00 206 LEU B CA 1
ATOM 8906 C C . LEU B 1 206 ? 169.236 198.146 174.899 1.00 20.00 206 LEU B C 1
ATOM 8907 O O . LEU B 1 206 ? 168.746 198.233 173.772 1.00 20.00 206 LEU B O 1
ATOM 8923 N N . PRO B 1 207 ? 168.625 197.476 175.879 1.00 21.26 207 PRO B N 1
ATOM 8924 C CA . PRO B 1 207 ? 167.325 196.837 175.624 1.00 21.26 207 PRO B CA 1
ATOM 8925 C C . PRO B 1 207 ? 166.214 197.789 175.211 1.00 21.26 207 PRO B C 1
ATOM 8926 O O . PRO B 1 207 ? 165.268 197.336 174.557 1.00 21.26 207 PRO B O 1
ATOM 8937 N N . ASN B 1 208 ? 166.263 199.075 175.569 1.00 23.97 208 ASN B N 1
ATOM 8938 C CA . ASN B 1 208 ? 165.192 199.971 175.144 1.00 23.97 208 ASN B CA 1
ATOM 8939 C C . ASN B 1 208 ? 165.499 200.656 173.816 1.00 23.97 208 ASN B C 1
ATOM 8940 O O . ASN B 1 208 ? 164.678 201.448 173.343 1.00 23.97 208 ASN B O 1
ATOM 8949 N N . ILE B 1 209 ? 166.655 200.384 173.215 1.00 22.16 209 ILE B N 1
ATOM 8950 C CA . ILE B 1 209 ? 167.045 200.979 171.940 1.00 22.16 209 ILE B CA 1
ATOM 8951 C C . ILE B 1 209 ? 166.508 200.093 170.821 1.00 22.16 209 ILE B C 1
ATOM 8952 O O . ILE B 1 209 ? 167.013 198.990 170.596 1.00 22.16 209 ILE B O 1
ATOM 8968 N N . THR B 1 210 ? 165.502 200.580 170.103 1.00 21.41 210 THR B N 1
ATOM 8969 C CA . THR B 1 210 ? 164.794 199.794 169.103 1.00 21.41 210 THR B CA 1
ATOM 8970 C C . THR B 1 210 ? 165.442 199.927 167.726 1.00 21.41 210 THR B C 1
ATOM 8971 O O . THR B 1 210 ? 166.383 200.691 167.517 1.00 21.41 210 THR B O 1
ATOM 8982 N N . THR B 1 211 ? 164.918 199.144 166.780 1.00 23.28 211 THR B N 1
ATOM 8983 C CA . THR B 1 211 ? 165.427 199.171 165.413 1.00 23.28 211 THR B CA 1
ATOM 8984 C C . THR B 1 211 ? 164.999 200.439 164.684 1.00 23.28 211 THR B C 1
ATOM 8985 O O . THR B 1 211 ? 165.772 201.000 163.899 1.00 23.28 211 THR B O 1
ATOM 8996 N N . THR B 1 212 ? 163.771 200.901 164.921 1.00 23.04 212 THR B N 1
ATOM 8997 C CA . THR B 1 212 ? 163.303 202.124 164.279 1.00 23.04 212 THR B CA 1
ATOM 8998 C C . THR B 1 212 ? 164.132 203.324 164.715 1.00 23.04 212 THR B C 1
ATOM 8999 O O . THR B 1 212 ? 164.477 204.184 163.898 1.00 23.04 212 THR B O 1
ATOM 9010 N N . TYR B 1 213 ? 164.458 203.399 166.006 1.00 20.28 213 TYR B N 1
ATOM 9011 C CA . TYR B 1 213 ? 165.252 204.509 166.517 1.00 20.28 213 TYR B CA 1
ATOM 9012 C C . TYR B 1 213 ? 166.654 204.507 165.919 1.00 20.28 213 TYR B C 1
ATOM 9013 O O . TYR B 1 213 ? 167.188 205.564 165.568 1.00 20.28 213 TYR B O 1
ATOM 9031 N N . LEU B 1 214 ? 167.262 203.328 165.784 1.00 19.57 214 LEU B N 1
ATOM 9032 C CA . LEU B 1 214 ? 168.623 203.219 165.273 1.00 19.57 214 LEU B CA 1
ATOM 9033 C C . LEU B 1 214 ? 168.733 203.531 163.788 1.00 19.57 214 LEU B C 1
ATOM 9034 O O . LEU B 1 214 ? 169.854 203.616 163.278 1.00 19.57 214 LEU B O 1
ATOM 9050 N N . LYS B 1 215 ? 167.615 203.686 163.082 1.00 23.75 215 LYS B N 1
ATOM 9051 C CA . LYS B 1 215 ? 167.668 203.968 161.654 1.00 23.75 215 LYS B CA 1
ATOM 9052 C C . LYS B 1 215 ? 167.981 205.426 161.346 1.00 23.75 215 LYS B C 1
ATOM 9053 O O . LYS B 1 215 ? 168.409 205.724 160.227 1.00 23.75 215 LYS B O 1
ATOM 9072 N N . SER B 1 216 ? 167.785 206.338 162.303 1.00 24.92 216 SER B N 1
ATOM 9073 C CA . SER B 1 216 ? 167.964 207.758 162.030 1.00 24.92 216 SER B CA 1
ATOM 9074 C C . SER B 1 216 ? 168.643 208.522 163.164 1.00 24.92 216 SER B C 1
ATOM 9075 O O . SER B 1 216 ? 168.688 209.756 163.110 1.00 24.92 216 SER B O 1
ATOM 9083 N N . CYS B 1 217 ? 169.175 207.847 164.177 1.00 18.90 217 CYS B N 1
ATOM 9084 C CA . CYS B 1 217 ? 169.743 208.547 165.320 1.00 18.90 217 CYS B CA 1
ATOM 9085 C C . CYS B 1 217 ? 171.191 208.951 165.058 1.00 18.90 217 CYS B C 1
ATOM 9086 O O . CYS B 1 217 ? 171.914 208.308 164.295 1.00 18.90 217 CYS B O 1
ATOM 9093 N N . ILE B 1 218 ? 171.599 210.044 165.697 1.00 16.12 218 ILE B N 1
ATOM 9094 C CA . ILE B 1 218 ? 172.989 210.477 165.742 1.00 16.12 218 ILE B CA 1
ATOM 9095 C C . ILE B 1 218 ? 173.331 210.777 167.193 1.00 16.12 218 ILE B C 1
ATOM 9096 O O . ILE B 1 218 ? 172.531 211.383 167.913 1.00 16.12 218 ILE B O 1
ATOM 9112 N N . TYR B 1 219 ? 174.513 210.349 167.624 1.00 15.38 219 TYR B N 1
ATOM 9113 C CA . TYR B 1 219 ? 174.893 210.504 169.020 1.00 15.38 219 TYR B CA 1
ATOM 9114 C C . TYR B 1 219 ? 174.939 211.971 169.430 1.00 15.38 219 TYR B C 1
ATOM 9115 O O . TYR B 1 219 ? 175.493 212.818 168.725 1.00 15.38 219 TYR B O 1
ATOM 9133 N N . ASP B 1 220 ? 174.358 212.263 170.589 1.00 21.22 220 ASP B N 1
ATOM 9134 C CA . ASP B 1 220 ? 174.480 213.562 171.233 1.00 21.22 220 ASP B CA 1
ATOM 9135 C C . ASP B 1 220 ? 174.624 213.333 172.728 1.00 21.22 220 ASP B C 1
ATOM 9136 O O . ASP B 1 220 ? 173.895 212.524 173.304 1.00 21.22 220 ASP B O 1
ATOM 9145 N N . ALA B 1 221 ? 175.563 214.042 173.353 1.00 23.83 221 ALA B N 1
ATOM 9146 C CA . ALA B 1 221 ? 175.819 213.825 174.773 1.00 23.83 221 ALA B CA 1
ATOM 9147 C C . ALA B 1 221 ? 174.605 214.169 175.626 1.00 23.83 221 ALA B C 1
ATOM 9148 O O . ALA B 1 221 ? 174.447 213.623 176.723 1.00 23.83 221 ALA B O 1
ATOM 9155 N N . LYS B 1 222 ? 173.741 215.064 175.148 1.00 30.25 222 LYS B N 1
ATOM 9156 C CA . LYS B 1 222 ? 172.593 215.529 175.917 1.00 30.25 222 LYS B CA 1
ATOM 9157 C C . LYS B 1 222 ? 171.283 214.890 175.475 1.00 30.25 222 LYS B C 1
ATOM 9158 O O . LYS B 1 222 ? 170.493 214.457 176.318 1.00 30.25 222 LYS B O 1
ATOM 9177 N N . THR B 1 223 ? 171.030 214.816 174.169 1.00 24.38 223 THR B N 1
ATOM 9178 C CA . THR B 1 223 ? 169.738 214.367 173.664 1.00 24.38 223 THR B CA 1
ATOM 9179 C C . THR B 1 223 ? 169.701 212.890 173.296 1.00 24.38 223 THR B C 1
ATOM 9180 O O . THR B 1 223 ? 168.655 212.256 173.458 1.00 24.38 223 THR B O 1
ATOM 9191 N N . ASP B 1 224 ? 170.800 212.328 172.798 1.00 19.28 224 ASP B N 1
ATOM 9192 C CA . ASP B 1 224 ? 170.861 210.930 172.370 1.00 19.28 224 ASP B CA 1
ATOM 9193 C C . ASP B 1 224 ? 172.125 210.291 172.926 1.00 19.28 224 ASP B C 1
ATOM 9194 O O . ASP B 1 224 ? 173.027 209.909 172.174 1.00 19.28 224 ASP B O 1
ATOM 9203 N N . PRO B 1 225 ? 172.215 210.142 174.251 1.00 18.98 225 PRO B N 1
ATOM 9204 C CA . PRO B 1 225 ? 173.469 209.662 174.851 1.00 18.98 225 PRO B CA 1
ATOM 9205 C C . PRO B 1 225 ? 173.752 208.188 174.614 1.00 18.98 225 PRO B C 1
ATOM 9206 O O . PRO B 1 225 ? 174.828 207.722 175.003 1.00 18.98 225 PRO B O 1
ATOM 9217 N N . PHE B 1 226 ? 172.839 207.440 173.992 1.00 18.72 226 PHE B N 1
ATOM 9218 C CA . PHE B 1 226 ? 173.027 206.008 173.802 1.00 18.72 226 PHE B CA 1
ATOM 9219 C C . PHE B 1 226 ? 172.850 205.570 172.354 1.00 18.72 226 PHE B C 1
ATOM 9220 O O . PHE B 1 226 ? 172.720 204.367 172.100 1.00 18.72 226 PHE B O 1
ATOM 9237 N N . CYS B 1 227 ? 172.843 206.497 171.403 1.00 17.37 227 CYS B N 1
ATOM 9238 C CA . CYS B 1 227 ? 172.883 206.127 169.995 1.00 17.37 227 CYS B CA 1
ATOM 9239 C C . CYS B 1 227 ? 174.322 205.796 169.617 1.00 17.37 227 CYS B C 1
ATOM 9240 O O . CYS B 1 227 ? 175.203 206.644 169.785 1.00 17.37 227 CYS B O 1
ATOM 9247 N N . PRO B 1 228 ? 174.612 204.588 169.129 1.00 15.63 228 PRO B N 1
ATOM 9248 C CA . PRO B 1 228 ? 176.009 204.221 168.864 1.00 15.63 228 PRO B CA 1
ATOM 9249 C C . PRO B 1 228 ? 176.513 204.673 167.500 1.00 15.63 228 PRO B C 1
ATOM 9250 O O . PRO B 1 228 ? 177.521 204.156 167.012 1.00 15.63 228 PRO B O 1
ATOM 9261 N N . ILE B 1 229 ? 175.825 205.625 166.875 1.00 15.40 229 ILE B N 1
ATOM 9262 C CA . ILE B 1 229 ? 176.160 206.109 165.540 1.00 15.40 229 ILE B CA 1
ATOM 9263 C C . ILE B 1 229 ? 176.674 207.537 165.667 1.00 15.40 229 ILE B C 1
ATOM 9264 O O . ILE B 1 229 ? 175.949 208.427 166.128 1.00 15.40 229 ILE B O 1
ATOM 9280 N N . PHE B 1 230 ? 177.916 207.759 165.244 1.00 13.82 230 PHE B N 1
ATOM 9281 C CA . PHE B 1 230 ? 178.602 209.034 165.406 1.00 13.82 230 PHE B CA 1
ATOM 9282 C C . PHE B 1 230 ? 178.935 209.635 164.049 1.00 13.82 230 PHE B C 1
ATOM 9283 O O . PHE B 1 230 ? 179.336 208.922 163.127 1.00 13.82 230 PHE B O 1
ATOM 9300 N N . ARG B 1 231 ? 178.778 210.952 163.934 1.00 15.48 231 ARG B N 1
ATOM 9301 C CA . ARG B 1 231 ? 179.251 211.694 162.773 1.00 15.48 231 ARG B CA 1
ATOM 9302 C C . ARG B 1 231 ? 180.718 212.058 162.979 1.00 15.48 231 ARG B C 1
ATOM 9303 O O . ARG B 1 231 ? 181.103 212.496 164.065 1.00 15.48 231 ARG B O 1
ATOM 9324 N N . LEU B 1 232 ? 181.531 211.864 161.938 1.00 14.14 232 LEU B N 1
ATOM 9325 C CA . LEU B 1 232 ? 182.981 212.000 162.084 1.00 14.14 232 LEU B CA 1
ATOM 9326 C C . LEU B 1 232 ? 183.374 213.426 162.457 1.00 14.14 232 LEU B C 1
ATOM 9327 O O . LEU B 1 232 ? 184.184 213.644 163.370 1.00 14.14 232 LEU B O 1
ATOM 9343 N N . GLY B 1 233 ? 182.815 214.411 161.755 1.00 11.05 233 GLY B N 1
ATOM 9344 C CA . GLY B 1 233 ? 183.108 215.793 162.088 1.00 11.05 233 GLY B CA 1
ATOM 9345 C C . GLY B 1 233 ? 182.762 216.121 163.524 1.00 11.05 233 GLY B C 1
ATOM 9346 O O . GLY B 1 233 ? 183.514 216.811 164.214 1.00 11.05 233 GLY B O 1
ATOM 9350 N N . LYS B 1 234 ? 181.624 215.614 163.999 1.00 15.04 234 LYS B N 1
ATOM 9351 C CA . LYS B 1 234 ? 181.233 215.837 165.384 1.00 15.04 234 LYS B CA 1
ATOM 9352 C C . LYS B 1 234 ? 182.144 215.095 166.354 1.00 15.04 234 LYS B C 1
ATOM 9353 O O . LYS B 1 234 ? 182.411 215.597 167.449 1.00 15.04 234 LYS B O 1
ATOM 9372 N N . ILE B 1 235 ? 182.630 213.908 165.981 1.00 14.37 235 ILE B N 1
ATOM 9373 C CA . ILE B 1 235 ? 183.591 213.209 166.830 1.00 14.37 235 ILE B CA 1
ATOM 9374 C C . ILE B 1 235 ? 184.829 214.069 167.030 1.00 14.37 235 ILE B C 1
ATOM 9375 O O . ILE B 1 235 ? 185.335 214.211 168.148 1.00 14.37 235 ILE B O 1
ATOM 9391 N N . VAL B 1 236 ? 185.347 214.639 165.942 1.00 13.95 236 VAL B N 1
ATOM 9392 C CA . VAL B 1 236 ? 186.539 215.472 166.055 1.00 13.95 236 VAL B CA 1
ATOM 9393 C C . VAL B 1 236 ? 186.234 216.737 166.851 1.00 13.95 236 VAL B C 1
ATOM 9394 O O . VAL B 1 236 ? 187.043 217.177 167.676 1.00 13.95 236 VAL B O 1
ATOM 9407 N N . GLU B 1 237 ? 185.064 217.336 166.625 1.00 15.15 237 GLU B N 1
ATOM 9408 C CA . GLU B 1 237 ? 184.705 218.564 167.329 1.00 15.15 237 GLU B CA 1
ATOM 9409 C C . GLU B 1 237 ? 184.584 218.341 168.835 1.00 15.15 237 GLU B C 1
ATOM 9410 O O . GLU B 1 237 ? 185.004 219.190 169.629 1.00 15.15 237 GLU B O 1
ATOM 9422 N N . ASN B 1 238 ? 183.996 217.218 169.250 1.00 15.41 238 ASN B N 1
ATOM 9423 C CA . ASN B 1 238 ? 183.823 216.959 170.675 1.00 15.41 238 ASN B CA 1
ATOM 9424 C C . ASN B 1 238 ? 185.145 216.700 171.381 1.00 15.41 238 ASN B C 1
ATOM 9425 O O . ASN B 1 238 ? 185.197 216.775 172.612 1.00 15.41 238 ASN B O 1
ATOM 9436 N N . ALA B 1 239 ? 186.204 216.392 170.640 1.00 15.50 239 ALA B N 1
ATOM 9437 C CA . ALA B 1 239 ? 187.530 216.245 171.222 1.00 15.50 239 ALA B CA 1
ATOM 9438 C C . ALA B 1 239 ? 188.265 217.573 171.346 1.00 15.50 239 ALA B C 1
ATOM 9439 O O . ALA B 1 239 ? 189.390 217.591 171.853 1.00 15.50 239 ALA B O 1
ATOM 9446 N N . GLY B 1 240 ? 187.662 218.672 170.904 1.00 15.44 240 GLY B N 1
ATOM 9447 C CA . GLY B 1 240 ? 188.289 219.972 171.002 1.00 15.44 240 GLY B CA 1
ATOM 9448 C C . GLY B 1 240 ? 189.114 220.373 169.804 1.00 15.44 240 GLY B C 1
ATOM 9449 O O . GLY B 1 240 ? 190.043 221.174 169.948 1.00 15.44 240 GLY B O 1
ATOM 9453 N N . HIS B 1 241 ? 188.803 219.851 168.619 1.00 17.07 241 HIS B N 1
ATOM 9454 C CA . HIS B 1 241 ? 189.607 220.092 167.430 1.00 17.07 241 HIS B CA 1
ATOM 9455 C C . HIS B 1 241 ? 188.686 220.387 166.254 1.00 17.07 241 HIS B C 1
ATOM 9456 O O . HIS B 1 241 ? 187.460 220.400 166.384 1.00 17.07 241 HIS B O 1
ATOM 9470 N N . SER B 1 242 ? 189.291 220.646 165.100 1.00 15.87 242 SER B N 1
ATOM 9471 C CA . SER B 1 242 ? 188.578 220.976 163.874 1.00 15.87 242 SER B CA 1
ATOM 9472 C C . SER B 1 242 ? 188.805 219.872 162.853 1.00 15.87 242 SER B C 1
ATOM 9473 O O . SER B 1 242 ? 189.946 219.460 162.626 1.00 15.87 242 SER B O 1
ATOM 9481 N N . PHE B 1 243 ? 187.718 219.391 162.244 1.00 13.30 243 PHE B N 1
ATOM 9482 C CA . PHE B 1 243 ? 187.839 218.286 161.299 1.00 13.30 243 PHE B CA 1
ATOM 9483 C C . PHE B 1 243 ? 188.564 218.713 160.030 1.00 13.30 243 PHE B C 1
ATOM 9484 O O . PHE B 1 243 ? 189.383 217.958 159.497 1.00 13.30 243 PHE B O 1
ATOM 9501 N N . GLN B 1 244 ? 188.267 219.907 159.519 1.00 15.50 244 GLN B N 1
ATOM 9502 C CA . GLN B 1 244 ? 188.888 220.342 158.273 1.00 15.50 244 GLN B CA 1
ATOM 9503 C C . GLN B 1 244 ? 190.387 220.548 158.445 1.00 15.50 244 GLN B C 1
ATOM 9504 O O . GLN B 1 244 ? 191.170 220.231 157.542 1.00 15.50 244 GLN B O 1
ATOM 9518 N N . ASP B 1 245 ? 190.808 221.088 159.590 1.00 17.33 245 ASP B N 1
ATOM 9519 C CA . ASP B 1 245 ? 192.234 221.220 159.865 1.00 17.33 245 ASP B CA 1
ATOM 9520 C C . ASP B 1 245 ? 192.903 219.857 159.978 1.00 17.33 245 ASP B C 1
ATOM 9521 O O . ASP B 1 245 ? 194.002 219.650 159.455 1.00 17.33 245 ASP B O 1
ATOM 9530 N N . MET B 1 246 ? 192.249 218.916 160.656 1.00 14.48 246 MET B N 1
ATOM 9531 C CA . MET B 1 246 ? 192.820 217.600 160.899 1.00 14.48 246 MET B CA 1
ATOM 9532 C C . MET B 1 246 ? 192.803 216.712 159.662 1.00 14.48 246 MET B C 1
ATOM 9533 O O . MET B 1 246 ? 193.533 215.718 159.621 1.00 14.48 246 MET B O 1
ATOM 9547 N N . ALA B 1 247 ? 191.996 217.047 158.658 1.00 13.00 247 ALA B N 1
ATOM 9548 C CA . ALA B 1 247 ? 191.857 216.204 157.479 1.00 13.00 247 ALA B CA 1
ATOM 9549 C C . ALA B 1 247 ? 192.950 216.434 156.444 1.00 13.00 247 ALA B C 1
ATOM 9550 O O . ALA B 1 247 ? 193.112 215.603 155.546 1.00 13.00 247 ALA B O 1
ATOM 9557 N N . VAL B 1 248 ? 193.700 217.531 156.543 1.00 13.66 248 VAL B N 1
ATOM 9558 C CA . VAL B 1 248 ? 194.727 217.821 155.546 1.00 13.66 248 VAL B CA 1
ATOM 9559 C C . VAL B 1 248 ? 195.904 216.859 155.686 1.00 13.66 248 VAL B C 1
ATOM 9560 O O . VAL B 1 248 ? 196.390 216.306 154.695 1.00 13.66 248 VAL B O 1
ATOM 9573 N N . GLU B 1 249 ? 196.383 216.645 156.913 1.00 13.86 249 GLU B N 1
ATOM 9574 C CA . GLU B 1 249 ? 197.519 215.763 157.151 1.00 13.86 249 GLU B CA 1
ATOM 9575 C C . GLU B 1 249 ? 197.162 214.497 157.915 1.00 13.86 249 GLU B C 1
ATOM 9576 O O . GLU B 1 249 ? 198.022 213.624 158.057 1.00 13.86 249 GLU B O 1
ATOM 9588 N N . GLY B 1 250 ? 195.936 214.371 158.413 1.00 10.89 250 GLY B N 1
ATOM 9589 C CA . GLY B 1 250 ? 195.529 213.182 159.134 1.00 10.89 250 GLY B CA 1
ATOM 9590 C C . GLY B 1 250 ? 195.802 213.260 160.622 1.00 10.89 250 GLY B C 1
ATOM 9591 O O . GLY B 1 250 ? 196.348 214.230 161.154 1.00 10.89 250 GLY B O 1
ATOM 9595 N N . GLY B 1 251 ? 195.397 212.201 161.311 1.00 11.90 251 GLY B N 1
ATOM 9596 C CA . GLY B 1 251 ? 195.597 212.131 162.743 1.00 11.90 251 GLY B CA 1
ATOM 9597 C C . GLY B 1 251 ? 194.978 210.872 163.306 1.00 11.90 251 GLY B C 1
ATOM 9598 O O . GLY B 1 251 ? 194.484 210.019 162.572 1.00 11.90 251 GLY B O 1
ATOM 9602 N N . ILE B 1 252 ? 195.019 210.762 164.630 1.00 14.85 252 ILE B N 1
ATOM 9603 C CA . ILE B 1 252 ? 194.459 209.624 165.346 1.00 14.85 252 ILE B CA 1
ATOM 9604 C C . ILE B 1 252 ? 193.441 210.147 166.346 1.00 14.85 252 ILE B C 1
ATOM 9605 O O . ILE B 1 252 ? 193.748 211.038 167.145 1.00 14.85 252 ILE B O 1
ATOM 9621 N N . MET B 1 253 ? 192.232 209.599 166.294 1.00 17.07 253 MET B N 1
ATOM 9622 C CA . MET B 1 253 ? 191.134 210.000 167.161 1.00 17.07 253 MET B CA 1
ATOM 9623 C C . MET B 1 253 ? 190.703 208.809 168.001 1.00 17.07 253 MET B C 1
ATOM 9624 O O . MET B 1 253 ? 190.480 207.718 167.470 1.00 17.07 253 MET B O 1
ATOM 9629 N N . GLY B 1 254 ? 190.586 209.020 169.311 1.00 14.32 254 GLY B N 1
ATOM 9630 C CA . GLY B 1 254 ? 190.167 207.985 170.222 1.00 14.32 254 GLY B CA 1
ATOM 9631 C C . GLY B 1 254 ? 188.708 208.132 170.595 1.00 14.32 254 GLY B C 1
ATOM 9632 O O . GLY B 1 254 ? 188.286 209.178 171.088 1.00 14.32 254 GLY B O 1
ATOM 9637 N N . ILE B 1 255 ? 187.937 207.084 170.337 1.00 15.66 255 ILE B N 1
ATOM 9638 C CA . ILE B 1 255 ? 186.571 206.962 170.830 1.00 15.66 255 ILE B CA 1
ATOM 9639 C C . ILE B 1 255 ? 186.636 205.944 171.959 1.00 15.66 255 ILE B C 1
ATOM 9640 O O . ILE B 1 255 ? 186.809 204.748 171.721 1.00 15.66 255 ILE B O 1
ATOM 9656 N N . GLN B 1 256 ? 186.514 206.409 173.196 1.00 16.22 256 GLN B N 1
ATOM 9657 C CA . GLN B 1 256 ? 186.692 205.553 174.359 1.00 16.22 256 GLN B CA 1
ATOM 9658 C C . GLN B 1 256 ? 185.347 205.295 175.025 1.00 16.22 256 GLN B C 1
ATOM 9659 O O . GLN B 1 256 ? 184.578 206.228 175.269 1.00 16.22 256 GLN B O 1
ATOM 9673 N N . VAL B 1 257 ? 185.069 204.024 175.296 1.00 16.70 257 VAL B N 1
ATOM 9674 C CA . VAL B 1 257 ? 183.816 203.579 175.893 1.00 16.70 257 VAL B CA 1
ATOM 9675 C C . VAL B 1 257 ? 184.121 203.100 177.303 1.00 16.70 257 VAL B C 1
ATOM 9676 O O . VAL B 1 257 ? 184.938 202.193 177.493 1.00 16.70 257 VAL B O 1
ATOM 9689 N N . ASN B 1 258 ? 183.464 203.702 178.288 1.00 19.16 258 ASN B N 1
ATOM 9690 C CA . ASN B 1 258 ? 183.665 203.364 179.689 1.00 19.16 258 ASN B CA 1
ATOM 9691 C C . ASN B 1 258 ? 182.512 202.496 180.173 1.00 19.16 258 ASN B C 1
ATOM 9692 O O . ASN B 1 258 ? 181.344 202.864 180.016 1.00 19.16 258 ASN B O 1
ATOM 9703 N N . TRP B 1 259 ? 182.845 201.349 180.764 1.00 18.80 259 TRP B N 1
ATOM 9704 C CA . TRP B 1 259 ? 181.845 200.405 181.246 1.00 18.80 259 TRP B CA 1
ATOM 9705 C C . TRP B 1 259 ? 181.985 200.185 182.748 1.00 18.80 259 TRP B C 1
ATOM 9706 O O . TRP B 1 259 ? 181.961 199.044 183.217 1.00 18.80 259 TRP B O 1
ATOM 9727 N N . ASP B 1 260 ? 182.126 201.274 183.504 1.00 26.00 260 ASP B N 1
ATOM 9728 C CA . ASP B 1 260 ? 182.188 201.171 184.960 1.00 26.00 260 ASP B CA 1
ATOM 9729 C C . ASP B 1 260 ? 180.816 200.797 185.465 1.00 26.00 260 ASP B C 1
ATOM 9730 O O . ASP B 1 260 ? 179.898 201.606 185.386 1.00 26.00 260 ASP B O 1
ATOM 9739 N N . CYS B 1 261 ? 180.667 199.594 185.997 1.00 27.48 261 CYS B N 1
ATOM 9740 C CA . CYS B 1 261 ? 179.368 199.087 186.414 1.00 27.48 261 CYS B CA 1
ATOM 9741 C C . CYS B 1 261 ? 179.440 198.539 187.832 1.00 27.48 261 CYS B C 1
ATOM 9742 O O . CYS B 1 261 ? 180.488 198.077 188.288 1.00 27.48 261 CYS B O 1
ATOM 9749 N N . ASN B 1 262 ? 178.309 198.608 188.525 1.00 28.84 262 ASN B N 1
ATOM 9750 C CA . ASN B 1 262 ? 178.147 198.051 189.865 1.00 28.84 262 ASN B CA 1
ATOM 9751 C C . ASN B 1 262 ? 177.172 196.887 189.747 1.00 28.84 262 ASN B C 1
ATOM 9752 O O . ASN B 1 262 ? 175.958 197.089 189.662 1.00 28.84 262 ASN B O 1
ATOM 9763 N N . LEU B 1 263 ? 177.705 195.667 189.740 1.00 25.74 263 LEU B N 1
ATOM 9764 C CA . LEU B 1 263 ? 176.886 194.479 189.539 1.00 25.74 263 LEU B CA 1
ATOM 9765 C C . LEU B 1 263 ? 176.127 194.058 190.789 1.00 25.74 263 LEU B C 1
ATOM 9766 O O . LEU B 1 263 ? 175.520 192.983 190.788 1.00 25.74 263 LEU B O 1
ATOM 9782 N N . ASP B 1 264 ? 176.155 194.862 191.853 1.00 28.68 264 ASP B N 1
ATOM 9783 C CA . ASP B 1 264 ? 175.227 194.661 192.957 1.00 28.68 264 ASP B CA 1
ATOM 9784 C C . ASP B 1 264 ? 173.823 195.125 192.603 1.00 28.68 264 ASP B C 1
ATOM 9785 O O . ASP B 1 264 ? 172.856 194.665 193.220 1.00 28.68 264 ASP B O 1
ATOM 9794 N N . ARG B 1 265 ? 173.693 196.018 191.627 1.00 29.69 265 ARG B N 1
ATOM 9795 C CA . ARG B 1 265 ? 172.419 196.587 191.227 1.00 29.69 265 ARG B CA 1
ATOM 9796 C C . ARG B 1 265 ? 171.918 195.905 189.957 1.00 29.69 265 ARG B C 1
ATOM 9797 O O . ARG B 1 265 ? 172.526 194.967 189.438 1.00 29.69 265 ARG B O 1
ATOM 9818 N N . ALA B 1 266 ? 170.789 196.390 189.450 1.00 26.58 266 ALA B N 1
ATOM 9819 C CA . ALA B 1 266 ? 170.195 195.804 188.258 1.00 26.58 266 ALA B CA 1
ATOM 9820 C C . ALA B 1 266 ? 171.123 195.962 187.060 1.00 26.58 266 ALA B C 1
ATOM 9821 O O . ALA B 1 266 ? 171.838 196.958 186.923 1.00 26.58 266 ALA B O 1
ATOM 9828 N N . ALA B 1 267 ? 171.110 194.956 186.183 1.00 23.88 267 ALA B N 1
ATOM 9829 C CA . ALA B 1 267 ? 171.916 195.020 184.971 1.00 23.88 267 ALA B CA 1
ATOM 9830 C C . ALA B 1 267 ? 171.516 196.183 184.076 1.00 23.88 267 ALA B C 1
ATOM 9831 O O . ALA B 1 267 ? 172.320 196.617 183.246 1.00 23.88 267 ALA B O 1
ATOM 9838 N N . SER B 1 268 ? 170.296 196.703 184.229 1.00 25.44 268 SER B N 1
ATOM 9839 C CA . SER B 1 268 ? 169.845 197.820 183.411 1.00 25.44 268 SER B CA 1
ATOM 9840 C C . SER B 1 268 ? 170.642 199.091 183.670 1.00 25.44 268 SER B C 1
ATOM 9841 O O . SER B 1 268 ? 170.584 200.017 182.857 1.00 25.44 268 SER B O 1
ATOM 9849 N N . LEU B 1 269 ? 171.365 199.164 184.783 1.00 24.85 269 LEU B N 1
ATOM 9850 C CA . LEU B 1 269 ? 172.152 200.338 185.127 1.00 24.85 269 LEU B CA 1
ATOM 9851 C C . LEU B 1 269 ? 173.608 200.224 184.699 1.00 24.85 269 LEU B C 1
ATOM 9852 O O . LEU B 1 269 ? 174.378 201.162 184.925 1.00 24.85 269 LEU B O 1
ATOM 9868 N N . CYS B 1 270 ? 174.009 199.106 184.098 1.00 22.49 270 CYS B N 1
ATOM 9869 C CA . CYS B 1 270 ? 175.352 198.960 183.543 1.00 22.49 270 CYS B CA 1
ATOM 9870 C C . CYS B 1 270 ? 175.338 199.592 182.157 1.00 22.49 270 CYS B C 1
ATOM 9871 O O . CYS B 1 270 ? 174.944 198.959 181.177 1.00 22.49 270 CYS B O 1
ATOM 9878 N N . LEU B 1 271 ? 175.764 200.849 182.075 1.00 20.36 271 LEU B N 1
ATOM 9879 C CA . LEU B 1 271 ? 175.591 201.640 180.869 1.00 20.36 271 LEU B CA 1
ATOM 9880 C C . LEU B 1 271 ? 176.935 202.120 180.332 1.00 20.36 271 LEU B C 1
ATOM 9881 O O . LEU B 1 271 ? 177.874 202.334 181.103 1.00 20.36 271 LEU B O 1
ATOM 9897 N N . PRO B 1 272 ? 177.062 202.289 179.014 1.00 18.31 272 PRO B N 1
ATOM 9898 C CA . PRO B 1 272 ? 178.305 202.830 178.450 1.00 18.31 272 PRO B CA 1
ATOM 9899 C C . PRO B 1 272 ? 178.344 204.350 178.437 1.00 18.31 272 PRO B C 1
ATOM 9900 O O . PRO B 1 272 ? 177.342 205.029 178.201 1.00 18.31 272 PRO B O 1
ATOM 9911 N N . ARG B 1 273 ? 179.533 204.886 178.689 1.00 18.66 273 ARG B N 1
ATOM 9912 C CA . ARG B 1 273 ? 179.790 206.320 178.666 1.00 18.66 273 ARG B CA 1
ATOM 9913 C C . ARG B 1 273 ? 180.833 206.614 177.598 1.00 18.66 273 ARG B C 1
ATOM 9914 O O . ARG B 1 273 ? 181.875 205.956 177.552 1.00 18.66 273 ARG B O 1
ATOM 9935 N N . TYR B 1 274 ? 180.556 207.601 176.749 1.00 15.74 274 TYR B N 1
ATOM 9936 C CA . TYR B 1 274 ? 181.381 207.904 175.586 1.00 15.74 274 TYR B CA 1
ATOM 9937 C C . TYR B 1 274 ? 182.129 209.214 175.788 1.00 15.74 274 TYR B C 1
ATOM 9938 O O . TYR B 1 274 ? 181.542 210.209 176.223 1.00 15.74 274 TYR B O 1
ATOM 9956 N N . SER B 1 275 ? 183.419 209.210 175.462 1.00 14.65 275 SER B N 1
ATOM 9957 C CA . SER B 1 275 ? 184.229 210.418 175.434 1.00 14.65 275 SER B CA 1
ATOM 9958 C C . SER B 1 275 ? 185.193 210.325 174.261 1.00 14.65 275 SER B C 1
ATOM 9959 O O . SER B 1 275 ? 185.411 209.252 173.696 1.00 14.65 275 SER B O 1
ATOM 9967 N N . PHE B 1 276 ? 185.762 211.468 173.885 1.00 15.52 276 PHE B N 1
ATOM 9968 C CA . PHE B 1 276 ? 186.573 211.577 172.680 1.00 15.52 276 PHE B CA 1
ATOM 9969 C C . PHE B 1 276 ? 187.862 212.320 172.990 1.00 15.52 276 PHE B C 1
ATOM 9970 O O . PHE B 1 276 ? 187.838 213.364 173.648 1.00 15.52 276 PHE B O 1
ATOM 9987 N N . ARG B 1 277 ? 188.982 211.779 172.516 1.00 16.67 277 ARG B N 1
ATOM 9988 C CA . ARG B 1 277 ? 190.299 212.332 172.804 1.00 16.67 277 ARG B CA 1
ATOM 9989 C C . ARG B 1 277 ? 191.198 212.137 171.594 1.00 16.67 277 ARG B C 1
ATOM 9990 O O . ARG B 1 277 ? 191.284 211.029 171.058 1.00 16.67 277 ARG B O 1
ATOM 10011 N N . ARG B 1 278 ? 191.866 213.206 171.169 1.00 17.65 278 ARG B N 1
ATOM 10012 C CA . ARG B 1 278 ? 192.844 213.093 170.097 1.00 17.65 278 ARG B CA 1
ATOM 10013 C C . ARG B 1 278 ? 194.104 212.405 170.611 1.00 17.65 278 ARG B C 1
ATOM 10014 O O . ARG B 1 278 ? 194.623 212.755 171.674 1.00 17.65 278 ARG B O 1
ATOM 10035 N N . LEU B 1 279 ? 194.598 211.428 169.849 1.00 16.86 279 LEU B N 1
ATOM 10036 C CA . LEU B 1 279 ? 195.702 210.588 170.296 1.00 16.86 279 LEU B CA 1
ATOM 10037 C C . LEU B 1 279 ? 197.045 210.960 169.684 1.00 16.86 279 LEU B C 1
ATOM 10038 O O . LEU B 1 279 ? 198.074 210.469 170.158 1.00 16.86 279 LEU B O 1
ATOM 10054 N N . ASP B 1 280 ? 197.070 211.794 168.652 1.00 18.94 280 ASP B N 1
ATOM 10055 C CA . ASP B 1 280 ? 198.313 212.282 168.075 1.00 18.94 280 ASP B CA 1
ATOM 10056 C C . ASP B 1 280 ? 198.531 213.737 168.476 1.00 18.94 280 ASP B C 1
ATOM 10057 O O . ASP B 1 280 ? 197.601 214.448 168.861 1.00 18.94 280 ASP B O 1
ATOM 10066 N N . THR B 1 281 ? 199.785 214.171 168.394 1.00 23.60 281 THR B N 1
ATOM 10067 C CA . THR B 1 281 ? 200.210 215.457 168.928 1.00 23.60 281 THR B CA 1
ATOM 10068 C C . THR B 1 281 ? 200.725 216.354 167.813 1.00 23.60 281 THR B C 1
ATOM 10069 O O . THR B 1 281 ? 201.375 215.885 166.873 1.00 23.60 281 THR B O 1
ATOM 10080 N N . ARG B 1 282 ? 200.432 217.648 167.927 1.00 24.35 282 ARG B N 1
ATOM 10081 C CA . ARG B 1 282 ? 200.958 218.668 167.026 1.00 24.35 282 ARG B CA 1
ATOM 10082 C C . ARG B 1 282 ? 202.139 219.343 167.714 1.00 24.35 282 ARG B C 1
ATOM 10083 O O . ARG B 1 282 ? 201.958 220.084 168.684 1.00 24.35 282 ARG B O 1
ATOM 10104 N N . ASP B 1 283 ? 203.347 219.082 167.216 1.00 27.61 283 ASP B N 1
ATOM 10105 C CA . ASP B 1 283 ? 204.559 219.654 167.799 1.00 27.61 283 ASP B CA 1
ATOM 10106 C C . ASP B 1 283 ? 205.620 219.681 166.702 1.00 27.61 283 ASP B C 1
ATOM 10107 O O . ASP B 1 283 ? 206.243 218.657 166.417 1.00 27.61 283 ASP B O 1
ATOM 10116 N N . VAL B 1 284 ? 205.820 220.852 166.094 1.00 29.22 284 VAL B N 1
ATOM 10117 C CA . VAL B 1 284 ? 206.733 220.956 164.962 1.00 29.22 284 VAL B CA 1
ATOM 10118 C C . VAL B 1 284 ? 208.196 220.887 165.371 1.00 29.22 284 VAL B C 1
ATOM 10119 O O . VAL B 1 284 ? 209.065 220.791 164.500 1.00 29.22 284 VAL B O 1
ATOM 10132 N N . GLU B 1 285 ? 208.493 220.931 166.671 1.00 29.26 285 GLU B N 1
ATOM 10133 C CA . GLU B 1 285 ? 209.863 220.887 167.154 1.00 29.26 285 GLU B CA 1
ATOM 10134 C C . GLU B 1 285 ? 210.227 219.585 167.848 1.00 29.26 285 GLU B C 1
ATOM 10135 O O . GLU B 1 285 ? 211.417 219.334 168.061 1.00 29.26 285 GLU B O 1
ATOM 10147 N N . HIS B 1 286 ? 209.247 218.762 168.207 1.00 24.24 286 HIS B N 1
ATOM 10148 C CA . HIS B 1 286 ? 209.484 217.516 168.928 1.00 24.24 286 HIS B CA 1
ATOM 10149 C C . HIS B 1 286 ? 208.644 216.393 168.333 1.00 24.24 286 HIS B C 1
ATOM 10150 O O . HIS B 1 286 ? 207.945 215.669 169.043 1.00 24.24 286 HIS B O 1
ATOM 10164 N N . ASN B 1 287 ? 208.689 216.238 167.012 1.00 20.74 287 ASN B N 1
ATOM 10165 C CA . ASN B 1 287 ? 207.890 215.213 166.357 1.00 20.74 287 ASN B CA 1
ATOM 10166 C C . ASN B 1 287 ? 208.616 214.690 165.128 1.00 20.74 287 ASN B C 1
ATOM 10167 O O . ASN B 1 287 ? 209.512 215.339 164.583 1.00 20.74 287 ASN B O 1
ATOM 10178 N N . VAL B 1 288 ? 208.223 213.490 164.710 1.00 19.09 288 VAL B N 1
ATOM 10179 C CA . VAL B 1 288 ? 208.675 212.882 163.465 1.00 19.09 288 VAL B CA 1
ATOM 10180 C C . VAL B 1 288 ? 207.476 212.196 162.824 1.00 19.09 288 VAL B C 1
ATOM 10181 O O . VAL B 1 288 ? 206.711 211.504 163.502 1.00 19.09 288 VAL B O 1
ATOM 10194 N N . SER B 1 289 ? 207.311 212.392 161.517 1.00 20.43 289 SER B N 1
ATOM 10195 C CA . SER B 1 289 ? 206.153 211.886 160.785 1.00 20.43 289 SER B CA 1
ATOM 10196 C C . SER B 1 289 ? 204.861 212.413 161.401 1.00 20.43 289 SER B C 1
ATOM 10197 O O . SER B 1 289 ? 204.073 211.636 161.949 1.00 20.43 289 SER B O 1
ATOM 10205 N N . PRO B 1 290 ? 204.606 213.716 161.322 1.00 20.76 290 PRO B N 1
ATOM 10206 C CA . PRO B 1 290 ? 203.380 214.265 161.908 1.00 20.76 290 PRO B CA 1
ATOM 10207 C C . PRO B 1 290 ? 202.143 213.861 161.120 1.00 20.76 290 PRO B C 1
ATOM 10208 O O . PRO B 1 290 ? 202.214 213.396 159.982 1.00 20.76 290 PRO B O 1
ATOM 10219 N N . GLY B 1 291 ? 200.988 214.054 161.753 1.00 13.92 291 GLY B N 1
ATOM 10220 C CA . GLY B 1 291 ? 199.742 213.661 161.130 1.00 13.92 291 GLY B CA 1
ATOM 10221 C C . GLY B 1 291 ? 199.598 212.150 161.096 1.00 13.92 291 GLY B C 1
ATOM 10222 O O . GLY B 1 291 ? 199.962 211.440 162.035 1.00 13.92 291 GLY B O 1
ATOM 10226 N N . TYR B 1 292 ? 199.057 211.650 159.990 1.00 13.80 292 TYR B N 1
ATOM 10227 C CA . TYR B 1 292 ? 198.907 210.211 159.813 1.00 13.80 292 TYR B CA 1
ATOM 10228 C C . TYR B 1 292 ? 198.748 209.914 158.333 1.00 13.80 292 TYR B C 1
ATOM 10229 O O . TYR B 1 292 ? 197.818 210.420 157.699 1.00 13.80 292 TYR B O 1
ATOM 10247 N N . ASN B 1 293 ? 199.643 209.098 157.784 1.00 14.78 293 ASN B N 1
ATOM 10248 C CA . ASN B 1 293 ? 199.544 208.697 156.389 1.00 14.78 293 ASN B CA 1
ATOM 10249 C C . ASN B 1 293 ? 200.287 207.386 156.193 1.00 14.78 293 ASN B C 1
ATOM 10250 O O . ASN B 1 293 ? 201.119 206.992 157.013 1.00 14.78 293 ASN B O 1
ATOM 10261 N N . PHE B 1 294 ? 199.960 206.711 155.098 1.00 14.02 294 PHE B N 1
ATOM 10262 C CA . PHE B 1 294 ? 200.660 205.503 154.692 1.00 14.02 294 PHE B CA 1
ATOM 10263 C C . PHE B 1 294 ? 200.483 205.346 153.191 1.00 14.02 294 PHE B C 1
ATOM 10264 O O . PHE B 1 294 ? 199.643 206.005 152.577 1.00 14.02 294 PHE B O 1
ATOM 10281 N N . ARG B 1 295 ? 201.300 204.479 152.606 1.00 15.38 295 ARG B N 1
ATOM 10282 C CA . ARG B 1 295 ? 201.302 204.246 151.170 1.00 15.38 295 ARG B CA 1
ATOM 10283 C C . ARG B 1 295 ? 200.808 202.839 150.867 1.00 15.38 295 ARG B C 1
ATOM 10284 O O . ARG B 1 295 ? 201.213 201.875 151.521 1.00 15.38 295 ARG B O 1
ATOM 10305 N N . PHE B 1 296 ? 199.924 202.735 149.880 1.00 14.11 296 PHE B N 1
ATOM 10306 C CA . PHE B 1 296 ? 199.523 201.449 149.330 1.00 14.11 296 PHE B CA 1
ATOM 10307 C C . PHE B 1 296 ? 199.342 201.625 147.831 1.00 14.11 296 PHE B C 1
ATOM 10308 O O . PHE B 1 296 ? 199.295 202.746 147.323 1.00 14.11 296 PHE B O 1
ATOM 10325 N N . ALA B 1 297 ? 199.271 200.507 147.119 1.00 15.10 297 ALA B N 1
ATOM 10326 C CA . ALA B 1 297 ? 199.267 200.528 145.666 1.00 15.10 297 ALA B CA 1
ATOM 10327 C C . ALA B 1 297 ? 198.203 199.594 145.115 1.00 15.10 297 ALA B C 1
ATOM 10328 O O . ALA B 1 297 ? 197.810 198.619 145.758 1.00 15.10 297 ALA B O 1
ATOM 10335 N N . LYS B 1 298 ? 197.735 199.920 143.914 1.00 20.65 298 LYS B N 1
ATOM 10336 C CA . LYS B 1 298 ? 196.907 199.043 143.102 1.00 20.65 298 LYS B CA 1
ATOM 10337 C C . LYS B 1 298 ? 197.755 198.525 141.952 1.00 20.65 298 LYS B C 1
ATOM 10338 O O . LYS B 1 298 ? 198.411 199.309 141.264 1.00 20.65 298 LYS B O 1
ATOM 10357 N N . TYR B 1 299 ? 197.741 197.215 141.739 1.00 21.27 299 TYR B N 1
ATOM 10358 C CA . TYR B 1 299 ? 198.645 196.572 140.795 1.00 21.27 299 TYR B CA 1
ATOM 10359 C C . TYR B 1 299 ? 197.902 196.170 139.530 1.00 21.27 299 TYR B C 1
ATOM 10360 O O . TYR B 1 299 ? 196.803 195.615 139.594 1.00 21.27 299 TYR B O 1
ATOM 10378 N N . TYR B 1 300 ? 198.508 196.463 138.388 1.00 23.42 300 TYR B N 1
ATOM 10379 C CA . TYR B 1 300 ? 197.971 196.132 137.078 1.00 23.42 300 TYR B CA 1
ATOM 10380 C C . TYR B 1 300 ? 199.017 195.349 136.292 1.00 23.42 300 TYR B C 1
ATOM 10381 O O . TYR B 1 300 ? 200.062 194.959 136.818 1.00 23.42 300 TYR B O 1
ATOM 10399 N N . ARG B 1 301 ? 198.727 195.121 135.017 1.00 28.16 301 ARG B N 1
ATOM 10400 C CA . ARG B 1 301 ? 199.562 194.271 134.185 1.00 28.16 301 ARG B CA 1
ATOM 10401 C C . ARG B 1 301 ? 199.457 194.748 132.747 1.00 28.16 301 ARG B C 1
ATOM 10402 O O . ARG B 1 301 ? 198.350 194.934 132.234 1.00 28.16 301 ARG B O 1
ATOM 10423 N N . ASP B 1 302 ? 200.603 194.954 132.107 1.00 42.80 302 ASP B N 1
ATOM 10424 C CA . ASP B 1 302 ? 200.615 195.369 130.715 1.00 42.80 302 ASP B CA 1
ATOM 10425 C C . ASP B 1 302 ? 200.208 194.205 129.812 1.00 42.80 302 ASP B C 1
ATOM 10426 O O . ASP B 1 302 ? 200.189 193.039 130.218 1.00 42.80 302 ASP B O 1
ATOM 10435 N N . LEU B 1 303 ? 199.871 194.537 128.563 1.00 50.56 303 LEU B N 1
ATOM 10436 C CA . LEU B 1 303 ? 199.486 193.503 127.607 1.00 50.56 303 LEU B CA 1
ATOM 10437 C C . LEU B 1 303 ? 200.578 192.454 127.455 1.00 50.56 303 LEU B C 1
ATOM 10438 O O . LEU B 1 303 ? 200.281 191.278 127.220 1.00 50.56 303 LEU B O 1
ATOM 10454 N N . ALA B 1 304 ? 201.841 192.856 127.590 1.00 49.32 304 ALA B N 1
ATOM 10455 C CA . ALA B 1 304 ? 202.963 191.930 127.518 1.00 49.32 304 ALA B CA 1
ATOM 10456 C C . ALA B 1 304 ? 203.237 191.225 128.840 1.00 49.32 304 ALA B C 1
ATOM 10457 O O . ALA B 1 304 ? 204.129 190.372 128.892 1.00 49.32 304 ALA B O 1
ATOM 10464 N N . GLY B 1 305 ? 202.501 191.554 129.900 1.00 42.74 305 GLY B N 1
ATOM 10465 C CA . GLY B 1 305 ? 202.711 190.962 131.203 1.00 42.74 305 GLY B CA 1
ATOM 10466 C C . GLY B 1 305 ? 203.594 191.763 132.133 1.00 42.74 305 GLY B C 1
ATOM 10467 O O . GLY B 1 305 ? 203.911 191.276 133.225 1.00 42.74 305 GLY B O 1
ATOM 10471 N N . ASN B 1 306 ? 204.005 192.965 131.738 1.00 40.09 306 ASN B N 1
ATOM 10472 C CA . ASN B 1 306 ? 204.836 193.796 132.598 1.00 40.09 306 ASN B CA 1
ATOM 10473 C C . ASN B 1 306 ? 204.004 194.410 133.715 1.00 40.09 306 ASN B C 1
ATOM 10474 O O . ASN B 1 306 ? 202.850 194.794 133.515 1.00 40.09 306 ASN B O 1
ATOM 10485 N N . GLU B 1 307 ? 204.605 194.508 134.897 1.00 25.04 307 GLU B N 1
ATOM 10486 C CA . GLU B 1 307 ? 203.902 194.993 136.075 1.00 25.04 307 GLU B CA 1
ATOM 10487 C C . GLU B 1 307 ? 203.804 196.514 136.072 1.00 25.04 307 GLU B C 1
ATOM 10488 O O . GLU B 1 307 ? 204.777 197.216 135.786 1.00 25.04 307 GLU B O 1
ATOM 10500 N N . GLN B 1 308 ? 202.617 197.014 136.398 1.00 27.14 308 GLN B N 1
ATOM 10501 C CA . GLN B 1 308 ? 202.366 198.437 136.571 1.00 27.14 308 GLN B CA 1
ATOM 10502 C C . GLN B 1 308 ? 201.551 198.632 137.839 1.00 27.14 308 GLN B C 1
ATOM 10503 O O . GLN B 1 308 ? 200.860 197.718 138.290 1.00 27.14 308 GLN B O 1
ATOM 10517 N N . ARG B 1 309 ? 201.644 199.821 138.428 1.00 23.08 309 ARG B N 1
ATOM 10518 C CA . ARG B 1 309 ? 200.914 200.086 139.657 1.00 23.08 309 ARG B CA 1
ATOM 10519 C C . ARG 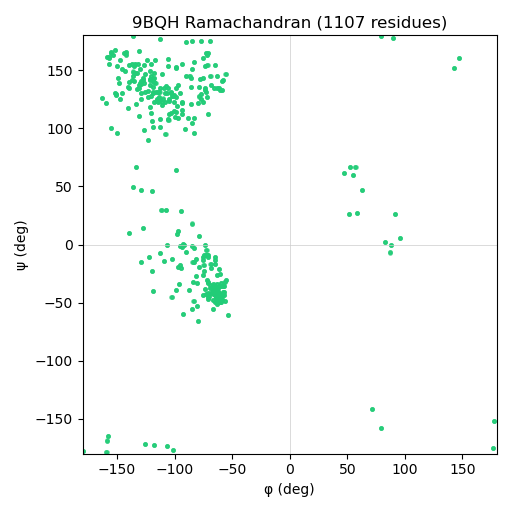B 1 309 ? 200.563 201.561 139.754 1.00 23.08 309 ARG B C 1
ATOM 10520 O O . ARG B 1 309 ? 201.244 202.418 139.190 1.00 23.08 309 ARG B O 1
ATOM 10541 N N . THR B 1 310 ? 199.488 201.841 140.484 1.00 20.02 310 THR B N 1
ATOM 10542 C CA . THR B 1 310 ? 199.144 203.188 140.916 1.00 20.02 310 THR B CA 1
ATOM 10543 C C . THR B 1 310 ? 199.484 203.295 142.395 1.00 20.02 310 THR B C 1
ATOM 10544 O O . THR B 1 310 ? 199.002 202.494 143.202 1.00 20.02 310 THR B O 1
ATOM 10555 N N . LEU B 1 311 ? 200.322 204.264 142.743 1.00 18.45 311 LEU B N 1
ATOM 10556 C CA . LEU B 1 311 ? 200.723 204.476 144.125 1.00 18.45 311 LEU B CA 1
ATOM 10557 C C . LEU B 1 311 ? 199.838 205.541 144.754 1.00 18.45 311 LEU B C 1
ATOM 10558 O O . LEU B 1 311 ? 199.642 206.614 144.180 1.00 18.45 311 LEU B O 1
ATOM 10574 N N . ILE B 1 312 ? 199.296 205.234 145.928 1.00 15.63 312 ILE B N 1
ATOM 10575 C CA . ILE B 1 312 ? 198.427 206.140 146.667 1.00 15.63 312 ILE B CA 1
ATOM 10576 C C . ILE B 1 312 ? 199.102 206.459 147.991 1.00 15.63 312 ILE B C 1
ATOM 10577 O O . ILE B 1 312 ? 199.409 205.549 148.769 1.00 15.63 312 ILE B O 1
ATOM 10593 N N . LYS B 1 313 ? 199.335 207.742 148.246 1.00 15.91 313 LYS B N 1
ATOM 10594 C CA . LYS B 1 313 ? 199.706 208.219 149.572 1.00 15.91 313 LYS B CA 1
ATOM 10595 C C . LYS B 1 313 ? 198.436 208.729 150.238 1.00 15.91 313 LYS B C 1
ATOM 10596 O O . LYS B 1 313 ? 197.898 209.769 149.851 1.00 15.91 313 LYS B O 1
ATOM 10615 N N . ALA B 1 314 ? 197.958 207.992 151.232 1.00 12.04 314 ALA B N 1
ATOM 10616 C CA . ALA B 1 314 ? 196.664 208.244 151.847 1.00 12.04 314 ALA B CA 1
ATOM 10617 C C . ALA B 1 314 ? 196.851 208.942 153.188 1.00 12.04 314 ALA B C 1
ATOM 10618 O O . ALA B 1 314 ? 197.386 208.351 154.129 1.00 12.04 314 ALA B O 1
ATOM 10625 N N . TYR B 1 315 ? 196.415 210.193 153.267 1.00 12.82 315 TYR B N 1
ATOM 10626 C CA . TYR B 1 315 ? 196.245 210.877 154.538 1.00 12.82 315 TYR B CA 1
ATOM 10627 C C . TYR B 1 315 ? 194.829 210.639 155.042 1.00 12.82 315 TYR B C 1
ATOM 10628 O O . TYR B 1 315 ? 193.879 210.565 154.262 1.00 12.82 315 TYR B O 1
ATOM 10646 N N . GLY B 1 316 ? 194.690 210.522 156.352 1.00 12.77 316 GLY B N 1
ATOM 10647 C CA . GLY B 1 316 ? 193.369 210.316 156.909 1.00 12.77 316 GLY B CA 1
ATOM 10648 C C . GLY B 1 316 ? 193.424 210.226 158.412 1.00 12.77 316 GLY B C 1
ATOM 10649 O O . GLY B 1 316 ? 194.484 210.351 159.031 1.00 12.77 316 GLY B O 1
ATOM 10653 N N . ILE B 1 317 ? 192.254 209.991 158.992 1.00 11.19 317 ILE B N 1
ATOM 10654 C CA . ILE B 1 317 ? 192.079 209.926 160.435 1.00 11.19 317 ILE B CA 1
ATOM 10655 C C . ILE B 1 317 ? 191.799 208.481 160.815 1.00 11.19 317 ILE B C 1
ATOM 10656 O O . ILE B 1 317 ? 190.886 207.855 160.267 1.00 11.19 317 ILE B O 1
ATOM 10672 N N . ARG B 1 318 ? 192.593 207.951 161.737 1.00 15.99 318 ARG B N 1
ATOM 10673 C CA . ARG B 1 318 ? 192.369 206.621 162.286 1.00 15.99 318 ARG B CA 1
ATOM 10674 C C . ARG B 1 318 ? 191.542 206.751 163.561 1.00 15.99 318 ARG B C 1
ATOM 10675 O O . ARG B 1 318 ? 191.944 207.447 164.497 1.00 15.99 318 ARG B O 1
ATOM 10696 N N . PHE B 1 319 ? 190.392 206.087 163.590 1.00 13.65 319 PHE B N 1
ATOM 10697 C CA . PHE B 1 319 ? 189.502 206.102 164.745 1.00 13.65 319 PHE B CA 1
ATOM 10698 C C . PHE B 1 319 ? 189.743 204.830 165.547 1.00 13.65 319 PHE B C 1
ATOM 10699 O O . PHE B 1 319 ? 189.461 203.726 165.073 1.00 13.65 319 PHE B O 1
ATOM 10716 N N . ASP B 1 320 ? 190.267 204.986 166.757 1.00 16.76 320 ASP B N 1
ATOM 10717 C CA . ASP B 1 320 ? 190.537 203.867 167.649 1.00 16.76 320 ASP B CA 1
ATOM 10718 C C . ASP B 1 320 ? 189.408 203.746 168.660 1.00 16.76 320 ASP B C 1
ATOM 10719 O O . ASP B 1 320 ? 188.972 204.750 169.230 1.00 16.76 320 ASP B O 1
ATOM 10728 N N . ILE B 1 321 ? 188.934 202.524 168.875 1.00 15.14 321 ILE B N 1
ATOM 10729 C CA . ILE B 1 321 ? 187.892 202.247 169.856 1.00 15.14 321 ILE B CA 1
ATOM 10730 C C . ILE B 1 321 ? 188.567 201.696 171.102 1.00 15.14 321 ILE B C 1
ATOM 10731 O O . ILE B 1 321 ? 189.156 200.609 171.072 1.00 15.14 321 ILE B O 1
ATOM 10747 N N . ILE B 1 322 ? 188.481 202.443 172.196 1.00 16.01 322 ILE B N 1
ATOM 10748 C CA . ILE B 1 322 ? 189.163 202.123 173.443 1.00 16.01 322 ILE B CA 1
ATOM 10749 C C . ILE B 1 322 ? 188.094 201.784 174.472 1.00 16.01 322 ILE B C 1
ATOM 10750 O O . ILE B 1 322 ? 187.379 202.670 174.951 1.00 16.01 322 ILE B O 1
ATOM 10766 N N . VAL B 1 323 ? 187.984 200.509 174.822 1.00 17.02 323 VAL B N 1
ATOM 10767 C CA . VAL B 1 323 ? 186.973 200.038 175.758 1.00 17.02 323 VAL B CA 1
ATOM 10768 C C . VAL B 1 323 ? 187.673 199.672 177.057 1.00 17.02 323 VAL B C 1
ATOM 10769 O O . VAL B 1 323 ? 188.587 198.838 177.069 1.00 17.02 323 VAL B O 1
ATOM 10782 N N . PHE B 1 324 ? 187.250 200.303 178.148 1.00 18.11 324 PHE B N 1
ATOM 10783 C CA . PHE B 1 324 ? 187.830 200.080 179.461 1.00 18.11 324 PHE B CA 1
ATOM 10784 C C . PHE B 1 324 ? 186.722 200.157 180.500 1.00 18.11 324 PHE B C 1
ATOM 10785 O O . PHE B 1 324 ? 185.614 200.619 180.222 1.00 18.11 324 PHE B O 1
ATOM 10802 N N . GLY B 1 325 ? 187.024 199.682 181.692 1.00 19.94 325 GLY B N 1
ATOM 10803 C CA . GLY B 1 325 ? 186.087 199.735 182.796 1.00 19.94 325 GLY B CA 1
ATOM 10804 C C . GLY B 1 325 ? 186.247 198.540 183.708 1.00 19.94 325 GLY B C 1
ATOM 10805 O O . GLY B 1 325 ? 186.808 197.509 183.351 1.00 19.94 325 GLY B O 1
ATOM 10809 N N . LYS B 1 326 ? 185.736 198.691 184.926 1.00 24.03 326 LYS B N 1
ATOM 10810 C CA . LYS B 1 326 ? 185.760 197.639 185.929 1.00 24.03 326 LYS B CA 1
ATOM 10811 C C . LYS B 1 326 ? 184.362 197.447 186.491 1.00 24.03 326 LYS B C 1
ATOM 10812 O O . LYS B 1 326 ? 183.630 198.418 186.702 1.00 24.03 326 LYS B O 1
ATOM 10831 N N . ALA B 1 327 ? 183.993 196.194 186.719 1.00 22.75 327 ALA B N 1
ATOM 10832 C CA . ALA B 1 327 ? 182.757 195.852 187.400 1.00 22.75 327 ALA B CA 1
ATOM 10833 C C . ALA B 1 327 ? 183.050 195.549 188.863 1.00 22.75 327 ALA B C 1
ATOM 10834 O O . ALA B 1 327 ? 184.151 195.126 189.217 1.00 22.75 327 ALA B O 1
ATOM 10841 N N . GLY B 1 328 ? 182.054 195.779 189.713 1.00 24.68 328 GLY B N 1
ATOM 10842 C CA . GLY B 1 328 ? 182.206 195.526 191.131 1.00 24.68 328 GLY B CA 1
ATOM 10843 C C . GLY B 1 328 ? 181.063 194.725 191.715 1.00 24.68 328 GLY B C 1
ATOM 10844 O O . GLY B 1 328 ? 179.895 195.007 191.442 1.00 24.68 328 GLY B O 1
ATOM 10848 N N . LYS B 1 329 ? 181.392 193.718 192.518 1.00 27.87 329 LYS B N 1
ATOM 10849 C CA . LYS B 1 329 ? 180.401 192.915 193.215 1.00 27.87 329 LYS B CA 1
ATOM 10850 C C . LYS B 1 329 ? 180.858 192.712 194.651 1.00 27.87 329 LYS B C 1
ATOM 10851 O O . LYS B 1 329 ? 182.056 192.658 194.932 1.00 27.87 329 LYS B O 1
ATOM 10870 N N . PHE B 1 330 ? 179.892 192.598 195.560 1.00 29.21 330 PHE B N 1
ATOM 10871 C CA . PHE B 1 330 ? 180.218 192.403 196.966 1.00 29.21 330 PHE B CA 1
ATOM 10872 C C . PHE B 1 330 ? 181.003 191.113 197.161 1.00 29.21 330 PHE B C 1
ATOM 10873 O O . PHE B 1 330 ? 180.639 190.061 196.628 1.00 29.21 330 PHE B O 1
ATOM 10890 N N . ASP B 1 331 ? 182.085 191.200 197.930 1.00 30.23 331 ASP B N 1
ATOM 10891 C CA . ASP B 1 331 ? 182.884 190.047 198.307 1.00 30.23 331 ASP B CA 1
ATOM 10892 C C . ASP B 1 331 ? 183.184 190.124 199.796 1.00 30.23 331 ASP B C 1
ATOM 10893 O O . ASP B 1 331 ? 183.326 191.211 200.359 1.00 30.23 331 ASP B O 1
ATOM 10902 N N . ILE B 1 332 ? 183.280 188.956 200.431 1.00 29.57 332 ILE B N 1
ATOM 10903 C CA . ILE B 1 332 ? 183.432 188.922 201.881 1.00 29.57 332 ILE B CA 1
ATOM 10904 C C . ILE B 1 332 ? 184.880 189.162 202.301 1.00 29.57 332 ILE B C 1
ATOM 10905 O O . ILE B 1 332 ? 185.131 189.656 203.405 1.00 29.57 332 ILE B O 1
ATOM 10921 N N . ILE B 1 333 ? 185.847 188.833 201.451 1.00 29.59 333 ILE B N 1
ATOM 10922 C CA . ILE B 1 333 ? 187.261 188.929 201.810 1.00 29.59 333 ILE B CA 1
ATOM 10923 C C . ILE B 1 333 ? 187.660 190.389 202.010 1.00 29.59 333 ILE B C 1
ATOM 10924 O O . ILE B 1 333 ? 188.208 190.730 203.069 1.00 29.59 333 ILE B O 1
ATOM 10940 N N . PRO B 1 334 ? 187.446 191.278 201.033 1.00 29.74 334 PRO B N 1
ATOM 10941 C CA . PRO B 1 334 ? 187.751 192.699 201.283 1.00 29.74 334 PRO B CA 1
ATOM 10942 C C . PRO B 1 334 ? 186.947 193.291 202.428 1.00 29.74 334 PRO B C 1
ATOM 10943 O O . PRO B 1 334 ? 187.463 194.126 203.183 1.00 29.74 334 PRO B O 1
ATOM 10954 N N . THR B 1 335 ? 185.692 192.863 202.587 1.00 29.20 335 THR B N 1
ATOM 10955 C CA . THR B 1 335 ? 184.871 193.348 203.690 1.00 29.20 335 THR B CA 1
ATOM 10956 C C . THR B 1 335 ? 185.513 193.025 205.033 1.00 29.20 335 THR B C 1
ATOM 10957 O O . THR B 1 335 ? 185.656 193.900 205.896 1.00 29.20 335 THR B O 1
ATOM 10968 N N . MET B 1 336 ? 185.920 191.769 205.223 1.00 30.98 336 MET B N 1
ATOM 10969 C CA . MET B 1 336 ? 186.514 191.379 206.494 1.00 30.98 336 MET B CA 1
ATOM 10970 C C . MET B 1 336 ? 187.895 191.985 206.677 1.00 30.98 336 MET B C 1
ATOM 10971 O O . MET B 1 336 ? 188.274 192.315 207.805 1.00 30.98 336 MET B O 1
ATOM 10985 N N . ILE B 1 337 ? 188.657 192.158 205.594 1.00 29.85 337 ILE B N 1
ATOM 10986 C CA . ILE B 1 337 ? 189.951 192.825 205.713 1.00 29.85 337 ILE B CA 1
ATOM 10987 C C . ILE B 1 337 ? 189.762 194.244 206.230 1.00 29.85 337 ILE B C 1
ATOM 10988 O O . ILE B 1 337 ? 190.478 194.698 207.130 1.00 29.85 337 ILE B O 1
ATOM 11004 N N . ASN B 1 338 ? 188.782 194.965 205.680 1.00 30.00 338 ASN B N 1
ATOM 11005 C CA . ASN B 1 338 ? 188.551 196.337 206.118 1.00 30.00 338 ASN B CA 1
ATOM 11006 C C . ASN B 1 338 ? 188.000 196.389 207.539 1.00 30.00 338 ASN B C 1
ATOM 11007 O O . ASN B 1 338 ? 188.353 197.285 208.314 1.00 30.00 338 ASN B O 1
ATOM 11018 N N . ILE B 1 339 ? 187.137 195.439 207.906 1.00 32.49 339 ILE B N 1
ATOM 11019 C CA . ILE B 1 339 ? 186.614 195.411 209.271 1.00 32.49 339 ILE B CA 1
ATOM 11020 C C . ILE B 1 339 ? 187.744 195.170 210.269 1.00 32.49 339 ILE B C 1
ATOM 11021 O O . ILE B 1 339 ? 187.833 195.838 211.307 1.00 32.49 339 ILE B O 1
ATOM 11037 N N . GLY B 1 340 ? 188.623 194.212 209.971 1.00 32.50 340 GLY B N 1
ATOM 11038 C CA . GLY B 1 340 ? 189.751 193.961 210.851 1.00 32.50 340 GLY B CA 1
ATOM 11039 C C . GLY B 1 340 ? 190.707 195.136 210.920 1.00 32.50 340 GLY B C 1
ATOM 11040 O O . GLY B 1 340 ? 191.240 195.457 211.987 1.00 32.50 340 GLY B O 1
ATOM 11044 N N . SER B 1 341 ? 190.939 195.794 209.782 1.00 32.07 341 SER B N 1
ATOM 11045 C CA . SER B 1 341 ? 191.791 196.975 209.776 1.00 32.07 341 SER B CA 1
ATOM 11046 C C . SER B 1 341 ? 191.212 198.074 210.655 1.00 32.07 341 SER B C 1
ATOM 11047 O O . SER B 1 341 ? 191.944 198.723 211.408 1.00 32.07 341 SER B O 1
ATOM 11055 N N . GLY B 1 342 ? 189.900 198.300 210.573 1.00 32.92 342 GLY B N 1
ATOM 11056 C CA . GLY B 1 342 ? 189.280 199.296 211.433 1.00 32.92 342 GLY B CA 1
ATOM 11057 C C . GLY B 1 342 ? 189.360 198.928 212.902 1.00 32.92 342 GLY B C 1
ATOM 11058 O O . GLY B 1 342 ? 189.613 199.784 213.757 1.00 32.92 342 GLY B O 1
ATOM 11062 N N . LEU B 1 343 ? 189.146 197.649 213.218 1.00 34.75 343 LEU B N 1
ATOM 11063 C CA . LEU B 1 343 ? 189.278 197.204 214.602 1.00 34.75 343 LEU B CA 1
ATOM 11064 C C . LEU B 1 343 ? 190.679 197.474 215.130 1.00 34.75 343 LEU B C 1
ATOM 11065 O O . LEU B 1 343 ? 190.846 197.946 216.260 1.00 34.75 343 LEU B O 1
ATOM 11081 N N . ALA B 1 344 ? 191.702 197.172 214.328 1.00 32.27 344 ALA B N 1
ATOM 11082 C CA . ALA B 1 344 ? 193.073 197.450 214.745 1.00 32.27 344 ALA B CA 1
ATOM 11083 C C . ALA B 1 344 ? 193.317 198.948 214.889 1.00 32.27 344 ALA B C 1
ATOM 11084 O O . ALA B 1 344 ? 193.965 199.388 215.845 1.00 32.27 344 ALA B O 1
ATOM 11091 N N . LEU B 1 345 ? 192.808 199.748 213.949 1.00 34.37 345 LEU B N 1
ATOM 11092 C CA . LEU B 1 345 ? 193.042 201.187 213.973 1.00 34.37 345 LEU B CA 1
ATOM 11093 C C . LEU B 1 345 ? 192.332 201.875 215.129 1.00 34.37 345 LEU B C 1
ATOM 11094 O O . LEU B 1 345 ? 192.718 202.985 215.501 1.00 34.37 345 LEU B O 1
ATOM 11110 N N . LEU B 1 346 ? 191.304 201.251 215.700 1.00 37.30 346 LEU B N 1
ATOM 11111 C CA . LEU B 1 346 ? 190.633 201.858 216.843 1.00 37.30 346 LEU B CA 1
ATOM 11112 C C . LEU B 1 346 ? 191.534 201.975 218.068 1.00 37.30 346 LEU B C 1
ATOM 11113 O O . LEU B 1 346 ? 191.168 202.683 219.012 1.00 37.30 346 LEU B O 1
ATOM 11129 N N . GLY B 1 347 ? 192.687 201.301 218.087 1.00 38.76 347 GLY B N 1
ATOM 11130 C CA . GLY B 1 347 ? 193.611 201.386 219.208 1.00 38.76 347 GLY B CA 1
ATOM 11131 C C . GLY B 1 347 ? 194.514 202.602 219.217 1.00 38.76 347 GLY B C 1
ATOM 11132 O O . GLY B 1 347 ? 195.167 202.871 220.233 1.00 38.76 347 GLY B O 1
ATOM 11136 N N . MET B 1 348 ? 194.577 203.344 218.110 1.00 39.93 348 MET B N 1
ATOM 11137 C CA . MET B 1 348 ? 195.358 204.576 218.102 1.00 39.93 348 MET B CA 1
ATOM 11138 C C . MET B 1 348 ? 194.795 205.588 219.087 1.00 39.93 348 MET B C 1
ATOM 11139 O O . MET B 1 348 ? 195.552 206.356 219.693 1.00 39.93 348 MET B O 1
ATOM 11153 N N . ALA B 1 349 ? 193.472 205.607 219.262 1.00 40.83 349 ALA B N 1
ATOM 11154 C CA . ALA B 1 349 ? 192.877 206.473 220.271 1.00 40.83 349 ALA B CA 1
ATOM 11155 C C . ALA B 1 349 ? 193.386 206.114 221.658 1.00 40.83 349 ALA B C 1
ATOM 11156 O O . ALA B 1 349 ? 193.729 206.998 222.452 1.00 40.83 349 ALA B O 1
ATOM 11163 N N . THR B 1 350 ? 193.451 204.817 221.964 1.00 43.13 350 THR B N 1
ATOM 11164 C CA . THR B 1 350 ? 193.972 204.388 223.255 1.00 43.13 350 THR B CA 1
ATOM 11165 C C . THR B 1 350 ? 195.428 204.799 223.417 1.00 43.13 350 THR B C 1
ATOM 11166 O O . THR B 1 350 ? 195.829 205.271 224.483 1.00 43.13 350 THR B O 1
ATOM 11177 N N . VAL B 1 351 ? 196.231 204.634 222.367 1.00 44.73 351 VAL B N 1
ATOM 11178 C CA . VAL B 1 351 ? 197.645 205.003 222.452 1.00 44.73 351 VAL B CA 1
ATOM 11179 C C . VAL B 1 351 ? 197.791 206.494 222.746 1.00 44.73 351 VAL B C 1
ATOM 11180 O O . VAL B 1 351 ? 198.532 206.903 223.652 1.00 44.73 351 VAL B O 1
ATOM 11193 N N . LEU B 1 352 ? 197.086 207.329 221.981 1.00 46.76 352 LEU B N 1
ATOM 11194 C CA . LEU B 1 352 ? 197.216 208.775 222.135 1.00 46.76 352 LEU B CA 1
ATOM 11195 C C . LEU B 1 352 ? 196.725 209.221 223.511 1.00 46.76 352 LEU B C 1
ATOM 11196 O O . LEU B 1 352 ? 197.370 210.038 224.188 1.00 46.76 352 LEU B O 1
ATOM 11212 N N . CYS B 1 353 ? 195.581 208.687 223.943 1.00 47.60 353 CYS B N 1
ATOM 11213 C CA . CYS B 1 353 ? 195.041 209.056 225.243 1.00 47.60 353 CYS B CA 1
ATOM 11214 C C . CYS B 1 353 ? 195.936 208.575 226.373 1.00 47.60 353 CYS B C 1
ATOM 11215 O O . CYS B 1 353 ? 196.038 209.244 227.403 1.00 47.60 353 CYS B O 1
ATOM 11223 N N . ASP B 1 354 ? 196.592 207.424 226.204 1.00 47.29 354 ASP B N 1
ATOM 11224 C CA . ASP B 1 354 ? 197.555 206.972 227.199 1.00 47.29 354 ASP B CA 1
ATOM 11225 C C . ASP B 1 354 ? 198.735 207.926 227.280 1.00 47.29 354 ASP B C 1
ATOM 11226 O O . ASP B 1 354 ? 199.204 208.252 228.376 1.00 47.29 354 ASP B O 1
ATOM 11235 N N . ILE B 1 355 ? 199.237 208.376 226.130 1.00 49.59 355 ILE B N 1
ATOM 11236 C CA . ILE B 1 355 ? 200.323 209.352 226.142 1.00 49.59 355 ILE B CA 1
ATOM 11237 C C . ILE B 1 355 ? 199.910 210.585 226.935 1.00 49.59 355 ILE B C 1
ATOM 11238 O O . ILE B 1 355 ? 200.642 211.062 227.810 1.00 49.59 355 ILE B O 1
ATOM 11254 N N . ILE B 1 356 ? 198.716 211.110 226.649 1.00 50.73 356 ILE B N 1
ATOM 11255 C CA . ILE B 1 356 ? 198.256 212.309 227.349 1.00 50.73 356 ILE B CA 1
ATOM 11256 C C . ILE B 1 356 ? 198.111 212.039 228.843 1.00 50.73 356 ILE B C 1
ATOM 11257 O O . ILE B 1 356 ? 198.530 212.846 229.680 1.00 50.73 356 ILE B O 1
ATOM 11273 N N . VAL B 1 357 ? 197.513 210.902 229.201 1.00 50.52 357 VAL B N 1
ATOM 11274 C CA . VAL B 1 357 ? 197.225 210.616 230.602 1.00 50.52 357 VAL B CA 1
ATOM 11275 C C . VAL B 1 357 ? 198.512 210.435 231.393 1.00 50.52 357 VAL B C 1
ATOM 11276 O O . VAL B 1 357 ? 198.590 210.811 232.568 1.00 50.52 357 VAL B O 1
ATOM 11289 N N . LEU B 1 358 ? 199.536 209.850 230.775 1.00 50.29 358 LEU B N 1
ATOM 11290 C CA . LEU B 1 358 ? 200.739 209.474 231.501 1.00 50.29 358 LEU B CA 1
ATOM 11291 C C . LEU B 1 358 ? 201.842 210.519 231.436 1.00 50.29 358 LEU B C 1
ATOM 11292 O O . LEU B 1 358 ? 202.762 210.469 232.260 1.00 50.29 358 LEU B O 1
ATOM 11308 N N . TYR B 1 359 ? 201.786 211.462 230.490 1.00 52.34 359 TYR B N 1
ATOM 11309 C CA . TYR B 1 359 ? 202.871 212.420 230.318 1.00 52.34 359 TYR B CA 1
ATOM 11310 C C . TYR B 1 359 ? 202.441 213.881 230.271 1.00 52.34 359 TYR B C 1
ATOM 11311 O O . TYR B 1 359 ? 203.304 214.752 230.420 1.00 52.34 359 TYR B O 1
ATOM 11329 N N . CYS B 1 360 ? 201.160 214.182 230.076 1.00 58.23 360 CYS B N 1
ATOM 11330 C CA . CYS B 1 360 ? 200.676 215.556 229.961 1.00 58.23 360 CYS B CA 1
ATOM 11331 C C . CYS B 1 360 ? 199.500 215.787 230.898 1.00 58.23 360 CYS B C 1
ATOM 11332 O O . CYS B 1 360 ? 198.468 216.343 230.519 1.00 58.23 360 CYS B O 1
ATOM 11340 N N . MET B 1 361 ? 199.644 215.356 232.148 1.00 57.61 361 MET B N 1
ATOM 11341 C CA . MET B 1 361 ? 198.591 215.502 233.141 1.00 57.61 361 MET B CA 1
ATOM 11342 C C . MET B 1 361 ? 199.206 215.900 234.473 1.00 57.61 361 MET B C 1
ATOM 11343 O O . MET B 1 361 ? 200.373 215.609 234.747 1.00 57.61 361 MET B O 1
ATOM 11357 N N . LYS B 1 362 ? 198.406 216.572 235.303 1.00 59.28 362 LYS B N 1
ATOM 11358 C CA . LYS B 1 362 ? 198.882 216.965 236.624 1.00 59.28 362 LYS B CA 1
ATOM 11359 C C . LYS B 1 362 ? 199.028 215.757 237.541 1.00 59.28 362 LYS B C 1
ATOM 11360 O O . LYS B 1 362 ? 200.006 215.653 238.289 1.00 59.28 362 LYS B O 1
ATOM 11364 N N . LYS B 1 363 ? 198.067 214.832 237.495 1.00 55.55 363 LYS B N 1
ATOM 11365 C CA . LYS B 1 363 ? 198.085 213.629 238.319 1.00 55.55 363 LYS B CA 1
ATOM 11366 C C . LYS B 1 363 ? 198.694 212.434 237.596 1.00 55.55 363 LYS B C 1
ATOM 11367 O O . LYS B 1 363 ? 198.339 211.287 237.895 1.00 55.55 363 LYS B O 1
ATOM 11386 N N . ARG B 1 364 ? 199.610 212.670 236.656 1.00 55.20 364 ARG B N 1
ATOM 11387 C CA . ARG B 1 364 ? 200.105 211.580 235.821 1.00 55.20 364 ARG B CA 1
ATOM 11388 C C . ARG B 1 364 ? 200.758 210.478 236.644 1.00 55.20 364 ARG B C 1
ATOM 11389 O O . ARG B 1 364 ? 200.683 209.305 236.267 1.00 55.20 364 ARG B O 1
ATOM 11410 N N . LEU B 1 365 ? 201.404 210.822 237.761 1.00 55.16 365 LEU B N 1
ATOM 11411 C CA . LEU B 1 365 ? 202.024 209.796 238.593 1.00 55.16 365 LEU B CA 1
ATOM 11412 C C . LEU B 1 365 ? 200.976 208.891 239.233 1.00 55.16 365 LEU B C 1
ATOM 11413 O O . LEU B 1 365 ? 201.169 207.673 239.324 1.00 55.16 365 LEU B O 1
ATOM 11429 N N . TYR B 1 366 ? 199.861 209.469 239.684 1.00 52.70 366 TYR B N 1
ATOM 11430 C CA . TYR B 1 366 ? 198.793 208.662 240.265 1.00 52.70 366 TYR B CA 1
ATOM 11431 C C . TYR B 1 366 ? 198.221 207.690 239.240 1.00 52.70 366 TYR B C 1
ATOM 11432 O O . TYR B 1 366 ? 197.985 206.515 239.545 1.00 52.70 366 TYR B O 1
ATOM 11450 N N . TYR B 1 367 ? 198.001 208.160 238.011 1.00 51.50 367 TYR B N 1
ATOM 11451 C CA . TYR B 1 367 ? 197.493 207.282 236.963 1.00 51.50 367 TYR B CA 1
ATOM 11452 C C . TYR B 1 367 ? 198.520 206.223 236.585 1.00 51.50 367 TYR B C 1
ATOM 11453 O O . TYR B 1 367 ? 198.159 205.080 236.288 1.00 51.50 367 TYR B O 1
ATOM 11471 N N . ARG B 1 368 ? 199.804 206.588 236.577 1.00 48.98 368 ARG B N 1
ATOM 11472 C CA . ARG B 1 368 ? 200.851 205.609 236.311 1.00 48.98 368 ARG B CA 1
ATOM 11473 C C . ARG B 1 368 ? 200.839 204.512 237.365 1.00 48.98 368 ARG B C 1
ATOM 11474 O O . ARG B 1 368 ? 201.010 203.330 237.048 1.00 48.98 368 ARG B O 1
ATOM 11495 N N . GLU B 1 369 ? 200.649 204.888 238.630 1.00 52.04 369 GLU B N 1
ATOM 11496 C CA . GLU B 1 369 ? 200.553 203.893 239.693 1.00 52.04 369 GLU B CA 1
ATOM 11497 C C . GLU B 1 369 ? 199.314 203.023 239.519 1.00 52.04 369 GLU B C 1
ATOM 11498 O O . GLU B 1 369 ? 199.357 201.812 239.760 1.00 52.04 369 GLU B O 1
ATOM 11510 N N . LYS B 1 370 ? 198.196 203.624 239.109 1.00 49.88 370 LYS B N 1
ATOM 11511 C CA . LYS B 1 370 ? 196.954 202.867 238.975 1.00 49.88 370 LYS B CA 1
ATOM 11512 C C . LYS B 1 370 ? 197.001 201.904 237.792 1.00 49.88 370 LYS B C 1
ATOM 11513 O O . LYS B 1 370 ? 196.389 200.832 237.836 1.00 49.88 370 LYS B O 1
ATOM 11532 N N . LYS B 1 371 ? 197.708 202.270 236.724 1.00 44.12 371 LYS B N 1
ATOM 11533 C CA . LYS B 1 371 ? 197.682 201.500 235.486 1.00 44.12 371 LYS B CA 1
ATOM 11534 C C . LYS B 1 371 ? 198.710 200.377 235.462 1.00 44.12 371 LYS B C 1
ATOM 11535 O O . LYS B 1 371 ? 198.417 199.289 234.956 1.00 44.12 371 LYS B O 1
ATOM 11554 N N . TYR B 1 372 ? 199.908 200.610 235.991 1.00 43.28 372 TYR B N 1
ATOM 11555 C CA . TYR B 1 372 ? 201.008 199.658 235.894 1.00 43.28 372 TYR B CA 1
ATOM 11556 C C . TYR B 1 372 ? 201.253 198.993 237.241 1.00 43.28 372 TYR B C 1
ATOM 11557 O O . TYR B 1 372 ? 201.255 199.661 238.279 1.00 43.28 372 TYR B O 1
ATOM 11575 N N . LYS B 1 373 ? 201.458 197.680 237.213 1.00 46.15 373 LYS B N 1
ATOM 11576 C CA . LYS B 1 373 ? 201.790 196.890 238.393 1.00 46.15 373 LYS B CA 1
ATOM 11577 C C . LYS B 1 373 ? 203.188 196.318 238.203 1.00 46.15 373 LYS B C 1
ATOM 11578 O O . LYS B 1 373 ? 203.455 195.650 237.199 1.00 46.15 373 LYS B O 1
ATOM 11597 N N . TYR B 1 374 ? 204.070 196.574 239.164 1.00 49.36 374 TYR B N 1
ATOM 11598 C CA . TYR B 1 374 ? 205.438 196.072 239.112 1.00 49.36 374 TYR B CA 1
ATOM 11599 C C . TYR B 1 374 ? 205.516 194.753 239.871 1.00 49.36 374 TYR B C 1
ATOM 11600 O O . TYR B 1 374 ? 205.196 194.697 241.063 1.00 49.36 374 TYR B O 1
ATOM 11618 N N . VAL B 1 375 ? 205.940 193.699 239.183 1.00 50.85 375 VAL B N 1
ATOM 11619 C CA . VAL B 1 375 ? 206.042 192.376 239.787 1.00 50.85 375 VAL B CA 1
ATOM 11620 C C . VAL B 1 375 ? 207.392 192.266 240.483 1.00 50.85 375 VAL B C 1
ATOM 11621 O O . VAL B 1 375 ? 208.442 192.402 239.847 1.00 50.85 375 VAL B O 1
ATOM 11634 N N . GLU B 1 376 ? 207.365 192.016 241.788 1.00 56.74 376 GLU B N 1
ATOM 11635 C CA . GLU B 1 376 ? 208.586 191.956 242.584 1.00 56.74 376 GLU B CA 1
ATOM 11636 C C . GLU B 1 376 ? 208.558 190.766 243.535 1.00 56.74 376 GLU B C 1
ATOM 11637 O O . GLU B 1 376 ? 209.353 189.836 243.402 1.00 56.74 376 GLU B O 1
ATOM 11649 N N . GLY C 1 3 ? 217.406 210.436 234.973 1.00 63.24 3 GLY C N 1
ATOM 11650 C CA . GLY C 1 3 ? 218.375 209.545 234.364 1.00 63.24 3 GLY C CA 1
ATOM 11651 C C . GLY C 1 3 ? 217.880 208.942 233.064 1.00 63.24 3 GLY C C 1
ATOM 11652 O O . GLY C 1 3 ? 217.095 207.995 233.070 1.00 63.24 3 GLY C O 1
ATOM 11655 N N . CYS C 1 4 ? 218.343 209.497 231.942 1.00 66.71 4 CYS C N 1
ATOM 11656 C CA . CYS C 1 4 ? 217.932 208.980 230.641 1.00 66.71 4 CYS C CA 1
ATOM 11657 C C . CYS C 1 4 ? 218.390 207.540 230.450 1.00 66.71 4 CYS C C 1
ATOM 11658 O O . CYS C 1 4 ? 217.637 206.704 229.936 1.00 66.71 4 CYS C O 1
ATOM 11666 N N . CYS C 1 5 ? 219.622 207.229 230.857 1.00 63.87 5 CYS C N 1
ATOM 11667 C CA . CYS C 1 5 ? 220.124 205.867 230.708 1.00 63.87 5 CYS C CA 1
ATOM 11668 C C . CYS C 1 5 ? 219.295 204.884 231.524 1.00 63.87 5 CYS C C 1
ATOM 11669 O O . CYS C 1 5 ? 218.991 203.779 231.059 1.00 63.87 5 CYS C O 1
ATOM 11677 N N . ALA C 1 6 ? 218.921 205.266 232.747 1.00 60.56 6 ALA C N 1
ATOM 11678 C CA . ALA C 1 6 ? 218.070 204.400 233.558 1.00 60.56 6 ALA C CA 1
ATOM 11679 C C . ALA C 1 6 ? 216.715 204.189 232.897 1.00 60.56 6 ALA C C 1
ATOM 11680 O O . ALA C 1 6 ? 216.178 203.076 232.906 1.00 60.56 6 ALA C O 1
ATOM 11687 N N . ALA C 1 7 ? 216.143 205.250 232.321 1.00 57.84 7 ALA C N 1
ATOM 11688 C CA . ALA C 1 7 ? 214.866 205.113 231.630 1.00 57.84 7 ALA C CA 1
ATOM 11689 C C . ALA C 1 7 ? 214.985 204.183 230.430 1.00 57.84 7 ALA C C 1
ATOM 11690 O O . ALA C 1 7 ? 214.106 203.346 230.192 1.00 57.84 7 ALA C O 1
ATOM 11697 N N . LEU C 1 8 ? 216.066 204.313 229.659 1.00 55.43 8 LEU C N 1
ATOM 11698 C CA . LEU C 1 8 ? 216.263 203.430 228.515 1.00 55.43 8 LEU C CA 1
ATOM 11699 C C . LEU C 1 8 ? 216.421 201.982 228.961 1.00 55.43 8 LEU C C 1
ATOM 11700 O O . LEU C 1 8 ? 215.857 201.069 228.345 1.00 55.43 8 LEU C O 1
ATOM 11716 N N . ALA C 1 9 ? 217.183 201.752 230.032 1.00 54.96 9 ALA C N 1
ATOM 11717 C CA . ALA C 1 9 ? 217.345 200.395 230.541 1.00 54.96 9 ALA C CA 1
ATOM 11718 C C . ALA C 1 9 ? 216.012 199.823 231.004 1.00 54.96 9 ALA C C 1
ATOM 11719 O O . ALA C 1 9 ? 215.710 198.650 230.755 1.00 54.96 9 ALA C O 1
ATOM 11726 N N . ALA C 1 10 ? 215.199 200.637 231.679 1.00 52.21 10 ALA C N 1
ATOM 11727 C CA . ALA C 1 10 ? 213.878 200.180 232.091 1.00 52.21 10 ALA C CA 1
ATOM 11728 C C . ALA C 1 10 ? 213.019 199.837 230.883 1.00 52.21 10 ALA C C 1
ATOM 11729 O O . ALA C 1 10 ? 212.293 198.836 230.890 1.00 52.21 10 ALA C O 1
ATOM 11736 N N . PHE C 1 11 ? 213.091 200.655 229.833 1.00 48.60 11 PHE C N 1
ATOM 11737 C CA . PHE C 1 11 ? 212.329 200.374 228.622 1.00 48.60 11 PHE C CA 1
ATOM 11738 C C . PHE C 1 11 ? 212.771 199.062 227.986 1.00 48.60 11 PHE C C 1
ATOM 11739 O O . PHE C 1 11 ? 211.942 198.302 227.474 1.00 48.60 11 PHE C O 1
ATOM 11756 N N . LEU C 1 12 ? 214.074 198.779 228.005 1.00 51.06 12 LEU C N 1
ATOM 11757 C CA . LEU C 1 12 ? 214.584 197.595 227.326 1.00 51.06 12 LEU C CA 1
ATOM 11758 C C . LEU C 1 12 ? 214.484 196.336 228.181 1.00 51.06 12 LEU C C 1
ATOM 11759 O O . LEU C 1 12 ? 214.295 195.243 227.636 1.00 51.06 12 LEU C O 1
ATOM 11775 N N . PHE C 1 13 ? 214.608 196.456 229.502 1.00 51.46 13 PHE C N 1
ATOM 11776 C CA . PHE C 1 13 ? 214.708 195.302 230.388 1.00 51.46 13 PHE C CA 1
ATOM 11777 C C . PHE C 1 13 ? 213.437 195.076 231.202 1.00 51.46 13 PHE C C 1
ATOM 11778 O O . PHE C 1 13 ? 213.497 194.565 232.321 1.00 51.46 13 PHE C O 1
ATOM 11795 N N . GLU C 1 14 ? 212.282 195.455 230.659 1.00 49.00 14 GLU C N 1
ATOM 11796 C CA . GLU C 1 14 ? 211.000 195.180 231.289 1.00 49.00 14 GLU C CA 1
ATOM 11797 C C . GLU C 1 14 ? 210.023 194.682 230.238 1.00 49.00 14 GLU C C 1
ATOM 11798 O O . GLU C 1 14 ? 210.011 195.176 229.108 1.00 49.00 14 GLU C O 1
ATOM 11810 N N . TYR C 1 15 ? 209.206 193.706 230.617 1.00 45.54 15 TYR C N 1
ATOM 11811 C CA . TYR C 1 15 ? 208.189 193.138 229.744 1.00 45.54 15 TYR C CA 1
ATOM 11812 C C . TYR C 1 15 ? 206.812 193.488 230.290 1.00 45.54 15 TYR C C 1
ATOM 11813 O O . TYR C 1 15 ? 206.548 193.305 231.482 1.00 45.54 15 TYR C O 1
ATOM 11831 N N . ASP C 1 16 ? 205.941 193.990 229.419 1.00 43.76 16 ASP C N 1
ATOM 11832 C CA . ASP C 1 16 ? 204.614 194.449 229.805 1.00 43.76 16 ASP C CA 1
ATOM 11833 C C . ASP C 1 16 ? 203.557 193.547 229.186 1.00 43.76 16 ASP C C 1
ATOM 11834 O O . ASP C 1 16 ? 203.532 193.358 227.966 1.00 43.76 16 ASP C O 1
ATOM 11843 N N . THR C 1 17 ? 202.680 193.001 230.029 1.00 42.35 17 THR C N 1
ATOM 11844 C CA . THR C 1 17 ? 201.603 192.136 229.588 1.00 42.35 17 THR C CA 1
ATOM 11845 C C . THR C 1 17 ? 200.330 192.532 230.324 1.00 42.35 17 THR C C 1
ATOM 11846 O O . THR C 1 17 ? 200.390 192.926 231.497 1.00 42.35 17 THR C O 1
ATOM 11857 N N . PRO C 1 18 ? 199.173 192.448 229.671 1.00 39.87 18 PRO C N 1
ATOM 11858 C CA . PRO C 1 18 ? 197.929 192.872 230.321 1.00 39.87 18 PRO C CA 1
ATOM 11859 C C . PRO C 1 18 ? 197.478 191.926 231.423 1.00 39.87 18 PRO C C 1
ATOM 11860 O O . PRO C 1 18 ? 197.787 190.733 231.422 1.00 39.87 18 PRO C O 1
ATOM 11871 N N A ARG C 1 19 ? 196.735 192.484 232.375 0.57 41.75 19 ARG C N 1
ATOM 11872 N N B ARG C 1 19 ? 196.735 192.481 232.377 0.43 41.75 19 ARG C N 1
ATOM 11873 C CA A ARG C 1 19 ? 196.098 191.699 233.422 0.57 41.75 19 ARG C CA 1
ATOM 11874 C CA B ARG C 1 19 ? 196.104 191.680 233.415 0.43 41.75 19 ARG C CA 1
ATOM 11875 C C A ARG C 1 19 ? 194.778 191.131 232.911 0.57 41.75 19 ARG C C 1
ATOM 11876 C C B ARG C 1 19 ? 194.780 191.126 232.909 0.43 41.75 19 ARG C C 1
ATOM 11877 O O A ARG C 1 19 ? 194.036 191.804 232.193 0.57 41.75 19 ARG C O 1
ATOM 11878 O O B ARG C 1 19 ? 194.039 191.805 232.195 0.43 41.75 19 ARG C O 1
ATOM 11919 N N . ILE C 1 20 ? 194.487 189.886 233.283 1.00 41.47 20 ILE C N 1
ATOM 11920 C CA . ILE C 1 20 ? 193.336 189.155 232.766 1.00 41.47 20 ILE C CA 1
ATOM 11921 C C . ILE C 1 20 ? 192.451 188.700 233.918 1.00 41.47 20 ILE C C 1
ATOM 11922 O O . ILE C 1 20 ? 192.945 188.291 234.973 1.00 41.47 20 ILE C O 1
ATOM 11938 N N . VAL C 1 21 ? 191.138 188.783 233.706 1.00 43.84 21 VAL C N 1
ATOM 11939 C CA . VAL C 1 21 ? 190.136 188.236 234.615 1.00 43.84 21 VAL C CA 1
ATOM 11940 C C . VAL C 1 21 ? 189.640 186.920 234.036 1.00 43.84 21 VAL C C 1
ATOM 11941 O O . VAL C 1 21 ? 189.226 186.865 232.873 1.00 43.84 21 VAL C O 1
ATOM 11954 N N . LEU C 1 22 ? 189.675 185.862 234.842 1.00 45.47 22 LEU C N 1
ATOM 11955 C CA . LEU C 1 22 ? 189.244 184.532 234.423 1.00 45.47 22 LEU C CA 1
ATOM 11956 C C . LEU C 1 22 ? 187.902 184.228 235.073 1.00 45.47 22 LEU C C 1
ATOM 11957 O O . LEU C 1 22 ? 187.833 183.980 236.280 1.00 45.47 22 LEU C O 1
ATOM 11973 N N . ILE C 1 23 ? 186.843 184.237 234.271 1.00 49.04 23 ILE C N 1
ATOM 11974 C CA . ILE C 1 23 ? 185.492 183.942 234.732 1.00 49.04 23 ILE C CA 1
ATOM 11975 C C . ILE C 1 23 ? 185.174 182.495 234.388 1.00 49.04 23 ILE C C 1
ATOM 11976 O O . ILE C 1 23 ? 185.311 182.079 233.232 1.00 49.04 23 ILE C O 1
ATOM 11992 N N . ARG C 1 24 ? 184.752 181.728 235.390 1.00 52.71 24 ARG C N 1
ATOM 11993 C CA . ARG C 1 24 ? 184.465 180.305 235.222 1.00 52.71 24 ARG C CA 1
ATOM 11994 C C . ARG C 1 24 ? 182.995 180.147 234.856 1.00 52.71 24 ARG C C 1
ATOM 11995 O O . ARG C 1 24 ? 182.119 180.182 235.722 1.00 52.71 24 ARG C O 1
ATOM 12016 N N . SER C 1 25 ? 182.725 179.969 233.565 1.00 51.58 25 SER C N 1
ATOM 12017 C CA . SER C 1 25 ? 181.368 179.776 233.067 1.00 51.58 25 SER C CA 1
ATOM 12018 C C . SER C 1 25 ? 181.429 178.857 231.859 1.00 51.58 25 SER C C 1
ATOM 12019 O O . SER C 1 25 ? 182.164 179.132 230.908 1.00 51.58 25 SER C O 1
ATOM 12027 N N . ARG C 1 26 ? 180.659 177.768 231.900 1.00 52.28 26 ARG C N 1
ATOM 12028 C CA . ARG C 1 26 ? 180.683 176.805 230.803 1.00 52.28 26 ARG C CA 1
ATOM 12029 C C . ARG C 1 26 ? 180.111 177.408 229.527 1.00 52.28 26 ARG C C 1
ATOM 12030 O O . ARG C 1 26 ? 180.712 177.300 228.453 1.00 52.28 26 ARG C O 1
ATOM 12051 N N . LYS C 1 27 ? 178.949 178.052 229.627 1.00 48.57 27 LYS C N 1
ATOM 12052 C CA . LYS C 1 27 ? 178.279 178.560 228.434 1.00 48.57 27 LYS C CA 1
ATOM 12053 C C . LYS C 1 27 ? 179.100 179.654 227.762 1.00 48.57 27 LYS C C 1
ATOM 12054 O O . LYS C 1 27 ? 179.326 179.620 226.547 1.00 48.57 27 LYS C O 1
ATOM 12058 N N . VAL C 1 28 ? 179.555 180.638 228.540 1.00 49.45 28 VAL C N 1
ATOM 12059 C CA . VAL C 1 28 ? 180.288 181.758 227.957 1.00 49.45 28 VAL C CA 1
ATOM 12060 C C . VAL C 1 28 ? 181.626 181.293 227.397 1.00 49.45 28 VAL C C 1
ATOM 12061 O O . VAL C 1 28 ? 182.035 181.714 226.310 1.00 49.45 28 VAL C O 1
ATOM 12074 N N . GLY C 1 29 ? 182.332 180.424 228.123 1.00 46.12 29 GLY C N 1
ATOM 12075 C CA . GLY C 1 29 ? 183.590 179.908 227.609 1.00 46.12 29 GLY C CA 1
ATOM 12076 C C . GLY C 1 29 ? 183.412 179.113 226.330 1.00 46.12 29 GLY C C 1
ATOM 12077 O O . GLY C 1 29 ? 184.183 179.266 225.377 1.00 46.12 29 GLY C O 1
ATOM 12081 N N . LEU C 1 30 ? 182.394 178.251 226.290 1.00 48.02 30 LEU C N 1
ATOM 12082 C CA . LEU C 1 30 ? 182.141 177.464 225.089 1.00 48.02 30 LEU C CA 1
ATOM 12083 C C . LEU C 1 30 ? 181.788 178.361 223.912 1.00 48.02 30 LEU C C 1
ATOM 12084 O O . LEU C 1 30 ? 182.245 178.127 222.789 1.00 48.02 30 LEU C O 1
ATOM 12100 N N . MET C 1 31 ? 180.975 179.391 224.144 1.00 46.64 31 MET C N 1
ATOM 12101 C CA . MET C 1 31 ? 180.643 180.319 223.068 1.00 46.64 31 MET C CA 1
ATOM 12102 C C . MET C 1 31 ? 181.878 181.074 222.588 1.00 46.64 31 MET C C 1
ATOM 12103 O O . MET C 1 31 ? 182.050 181.294 221.383 1.00 46.64 31 MET C O 1
ATOM 12117 N N . ASN C 1 32 ? 182.738 181.492 223.518 1.00 44.34 32 ASN C N 1
ATOM 12118 C CA . ASN C 1 32 ? 183.973 182.170 223.145 1.00 44.34 32 ASN C CA 1
ATOM 12119 C C . ASN C 1 32 ? 184.819 181.283 222.243 1.00 44.34 32 ASN C C 1
ATOM 12120 O O . ASN C 1 32 ? 185.296 181.717 221.186 1.00 44.34 32 ASN C O 1
ATOM 12131 N N . ARG C 1 33 ? 184.998 180.022 222.639 1.00 43.74 33 ARG C N 1
ATOM 12132 C CA . ARG C 1 33 ? 185.798 179.105 221.836 1.00 43.74 33 ARG C CA 1
ATOM 12133 C C . ARG C 1 33 ? 185.138 178.823 220.493 1.00 43.74 33 ARG C C 1
ATOM 12134 O O . ARG C 1 33 ? 185.827 178.690 219.479 1.00 43.74 33 ARG C O 1
ATOM 12155 N N . ALA C 1 34 ? 183.808 178.725 220.462 1.00 40.80 34 ALA C N 1
ATOM 12156 C CA . ALA C 1 34 ? 183.113 178.483 219.202 1.00 40.80 34 ALA C CA 1
ATOM 12157 C C . ALA C 1 34 ? 183.309 179.639 218.230 1.00 40.80 34 ALA C C 1
ATOM 12158 O O . ALA C 1 34 ? 183.578 179.423 217.044 1.00 40.80 34 ALA C O 1
ATOM 12165 N N . VAL C 1 35 ? 183.178 180.875 218.712 1.00 38.83 35 VAL C N 1
ATOM 12166 C CA . VAL C 1 35 ? 183.370 182.027 217.836 1.00 38.83 35 VAL C CA 1
ATOM 12167 C C . VAL C 1 35 ? 184.820 182.109 217.369 1.00 38.83 35 VAL C C 1
ATOM 12168 O O . VAL C 1 35 ? 185.093 182.420 216.202 1.00 38.83 35 VAL C O 1
ATOM 12181 N N . GLN C 1 36 ? 185.773 181.840 218.266 1.00 40.14 36 GLN C N 1
ATOM 12182 C CA . GLN C 1 36 ? 187.176 181.856 217.863 1.00 40.14 36 GLN C CA 1
ATOM 12183 C C . GLN C 1 36 ? 187.457 180.795 216.808 1.00 40.14 36 GLN C C 1
ATOM 12184 O O . GLN C 1 36 ? 188.186 181.046 215.841 1.00 40.14 36 GLN C O 1
ATOM 12198 N N . LEU C 1 37 ? 186.893 179.599 216.980 1.00 40.15 37 LEU C N 1
ATOM 12199 C CA . LEU C 1 37 ? 187.074 178.542 215.994 1.00 40.15 37 LEU C CA 1
ATOM 12200 C C . LEU C 1 37 ? 186.441 178.921 214.664 1.00 40.15 37 LEU C C 1
ATOM 12201 O O . LEU C 1 37 ? 186.990 178.620 213.603 1.00 40.15 37 LEU C O 1
ATOM 12217 N N . LEU C 1 38 ? 185.300 179.616 214.720 1.00 36.69 38 LEU C N 1
ATOM 12218 C CA . LEU C 1 38 ? 184.566 180.058 213.507 1.00 36.69 38 LEU C CA 1
ATOM 12219 C C . LEU C 1 38 ? 185.400 181.101 212.758 1.00 36.69 38 LEU C C 1
ATOM 12220 O O . LEU C 1 38 ? 185.342 181.092 211.520 1.00 36.69 38 LEU C O 1
ATOM 12236 N N . ILE C 1 39 ? 186.105 181.988 213.469 1.00 36.17 39 ILE C N 1
ATOM 12237 C CA . ILE C 1 39 ? 186.967 182.986 212.840 1.00 36.17 39 ILE C CA 1
ATOM 12238 C C . ILE C 1 39 ? 188.220 182.330 212.270 1.00 36.17 39 ILE C C 1
ATOM 12239 O O . ILE C 1 39 ? 188.664 182.665 211.164 1.00 36.17 39 ILE C O 1
ATOM 12255 N N . LEU C 1 40 ? 188.821 181.402 213.017 1.00 36.61 40 LEU C N 1
ATOM 12256 C CA . LEU C 1 40 ? 190.018 180.727 212.523 1.00 36.61 40 LEU C CA 1
ATOM 12257 C C . LEU C 1 40 ? 189.711 179.884 211.292 1.00 36.61 40 LEU C C 1
ATOM 12258 O O . LEU C 1 40 ? 190.490 179.867 210.332 1.00 36.61 40 LEU C O 1
ATOM 12274 N N . ALA C 1 41 ? 188.589 179.162 211.310 1.00 32.75 41 ALA C N 1
ATOM 12275 C CA . ALA C 1 41 ? 188.200 178.369 210.153 1.00 32.75 41 ALA C CA 1
ATOM 12276 C C . ALA C 1 41 ? 187.989 179.256 208.939 1.00 32.75 41 ALA C C 1
ATOM 12277 O O . ALA C 1 41 ? 188.457 178.937 207.845 1.00 32.75 41 ALA C O 1
ATOM 12284 N N . TYR C 1 42 ? 187.301 180.383 209.111 1.00 30.49 42 TYR C N 1
ATOM 12285 C CA . TYR C 1 42 ? 187.198 181.342 208.020 1.00 30.49 42 TYR C CA 1
ATOM 12286 C C . TYR C 1 42 ? 188.582 181.708 207.497 1.00 30.49 42 TYR C C 1
ATOM 12287 O O . TYR C 1 42 ? 188.927 181.414 206.347 1.00 30.49 42 TYR C O 1
ATOM 12305 N N . VAL C 1 43 ? 189.416 182.282 208.367 1.00 33.02 43 VAL C N 1
ATOM 12306 C CA . VAL C 1 43 ? 190.681 182.864 207.927 1.00 33.02 43 VAL C CA 1
ATOM 12307 C C . VAL C 1 43 ? 191.543 181.827 207.219 1.00 33.02 43 VAL C C 1
ATOM 12308 O O . VAL C 1 43 ? 192.196 182.130 206.216 1.00 33.02 43 VAL C O 1
ATOM 12321 N N . ILE C 1 44 ? 191.580 180.598 207.727 1.00 34.38 44 ILE C N 1
ATOM 12322 C CA . ILE C 1 44 ? 192.425 179.588 207.104 1.00 34.38 44 ILE C CA 1
ATOM 12323 C C . ILE C 1 44 ? 191.732 179.032 205.866 1.00 34.38 44 ILE C C 1
ATOM 12324 O O . ILE C 1 44 ? 192.165 179.287 204.736 1.00 34.38 44 ILE C O 1
ATOM 12340 N N . GLY C 1 45 ? 190.610 178.336 206.062 1.00 32.27 45 GLY C N 1
ATOM 12341 C CA . GLY C 1 45 ? 190.015 177.592 204.967 1.00 32.27 45 GLY C CA 1
ATOM 12342 C C . GLY C 1 45 ? 189.605 178.470 203.801 1.00 32.27 45 GLY C C 1
ATOM 12343 O O . GLY C 1 45 ? 189.920 178.171 202.648 1.00 32.27 45 GLY C O 1
ATOM 12347 N N . TRP C 1 46 ? 188.891 179.562 204.077 1.00 32.82 46 TRP C N 1
ATOM 12348 C CA . TRP C 1 46 ? 188.360 180.355 202.978 1.00 32.82 46 TRP C CA 1
ATOM 12349 C C . TRP C 1 46 ? 189.422 181.282 202.399 1.00 32.82 46 TRP C C 1
ATOM 12350 O O . TRP C 1 46 ? 189.669 181.277 201.190 1.00 32.82 46 TRP C O 1
ATOM 12371 N N . VAL C 1 47 ? 190.063 182.083 203.249 1.00 31.02 47 VAL C N 1
ATOM 12372 C CA . VAL C 1 47 ? 190.982 183.100 202.750 1.00 31.02 47 VAL C CA 1
ATOM 12373 C C . VAL C 1 47 ? 192.248 182.457 202.195 1.00 31.02 47 VAL C C 1
ATOM 12374 O O . VAL C 1 47 ? 192.721 182.826 201.114 1.00 31.02 47 VAL C O 1
ATOM 12387 N N . PHE C 1 48 ? 192.820 181.492 202.916 1.00 31.92 48 PHE C N 1
ATOM 12388 C CA . PHE C 1 48 ? 194.114 180.942 202.523 1.00 31.92 48 PHE C CA 1
ATOM 12389 C C . PHE C 1 48 ? 193.961 179.710 201.633 1.00 31.92 48 PHE C C 1
ATOM 12390 O O . PHE C 1 48 ? 194.434 179.697 200.494 1.00 31.92 48 PHE C O 1
ATOM 12407 N N . VAL C 1 49 ? 193.301 178.669 202.140 1.00 33.77 49 VAL C N 1
ATOM 12408 C CA . VAL C 1 49 ? 193.265 177.397 201.423 1.00 33.77 49 VAL C CA 1
ATOM 12409 C C . VAL C 1 49 ? 192.406 177.506 200.169 1.00 33.77 49 VAL C C 1
ATOM 12410 O O . VAL C 1 49 ? 192.790 177.034 199.093 1.00 33.77 49 VAL C O 1
ATOM 12423 N N . TRP C 1 50 ? 191.233 178.128 200.284 1.00 35.07 50 TRP C N 1
ATOM 12424 C CA . TRP C 1 50 ? 190.277 178.117 199.181 1.00 35.07 50 TRP C CA 1
ATOM 12425 C C . TRP C 1 50 ? 190.564 179.225 198.175 1.00 35.07 50 TRP C C 1
ATOM 12426 O O . TRP C 1 50 ? 190.730 178.964 196.979 1.00 35.07 50 TRP C O 1
ATOM 12447 N N . GLU C 1 51 ? 190.621 180.469 198.639 1.00 34.68 51 GLU C N 1
ATOM 12448 C CA . GLU C 1 51 ? 190.769 181.618 197.756 1.00 34.68 51 GLU C CA 1
ATOM 12449 C C . GLU C 1 51 ? 192.218 182.037 197.553 1.00 34.68 51 GLU C C 1
ATOM 12450 O O . GLU C 1 51 ? 192.467 183.008 196.832 1.00 34.68 51 GLU C O 1
ATOM 12462 N N . LYS C 1 52 ? 193.174 181.336 198.162 1.00 31.94 52 LYS C N 1
ATOM 12463 C CA . LYS C 1 52 ? 194.599 181.598 197.965 1.00 31.94 52 LYS C CA 1
ATOM 12464 C C . LYS C 1 52 ? 194.937 183.057 198.274 1.00 31.94 52 LYS C C 1
ATOM 12465 O O . LYS C 1 52 ? 195.438 183.802 197.431 1.00 31.94 52 LYS C O 1
ATOM 12484 N N . GLY C 1 53 ? 194.660 183.451 199.514 1.00 31.67 53 GLY C N 1
ATOM 12485 C CA . GLY C 1 53 ? 194.973 184.788 199.972 1.00 31.67 53 GLY C CA 1
ATOM 12486 C C . GLY C 1 53 ? 196.439 185.043 200.225 1.00 31.67 53 GLY C C 1
ATOM 12487 O O . GLY C 1 53 ? 196.803 186.160 200.603 1.00 31.67 53 GLY C O 1
ATOM 12491 N N . TYR C 1 54 ? 197.290 184.041 200.025 1.00 29.29 54 TYR C N 1
ATOM 12492 C CA . TYR C 1 54 ? 198.725 184.157 200.232 1.00 29.29 54 TYR C CA 1
ATOM 12493 C C . TYR C 1 54 ? 199.484 184.431 198.941 1.00 29.29 54 TYR C C 1
ATOM 12494 O O . TYR C 1 54 ? 200.713 184.348 198.932 1.00 29.29 54 TYR C O 1
ATOM 12512 N N . GLN C 1 55 ? 198.787 184.758 197.855 1.00 28.85 55 GLN C N 1
ATOM 12513 C CA . GLN C 1 55 ? 199.388 184.855 196.534 1.00 28.85 55 GLN C CA 1
ATOM 12514 C C . GLN C 1 55 ? 199.212 186.250 195.951 1.00 28.85 55 GLN C C 1
ATOM 12515 O O . GLN C 1 55 ? 198.192 186.907 196.177 1.00 28.85 55 GLN C O 1
ATOM 12529 N N . GLU C 1 56 ? 200.221 186.693 195.208 1.00 30.47 56 GLU C N 1
ATOM 12530 C CA . GLU C 1 56 ? 200.108 187.836 194.317 1.00 30.47 56 GLU C CA 1
ATOM 12531 C C . GLU C 1 56 ? 199.742 187.352 192.915 1.00 30.47 56 GLU C C 1
ATOM 12532 O O . GLU C 1 56 ? 200.013 186.210 192.541 1.00 30.47 56 GLU C O 1
ATOM 12544 N N . THR C 1 57 ? 199.121 188.235 192.137 1.00 27.79 57 THR C N 1
ATOM 12545 C CA . THR C 1 57 ? 198.596 187.867 190.829 1.00 27.79 57 THR C CA 1
ATOM 12546 C C . THR C 1 57 ? 199.169 188.772 189.746 1.00 27.79 57 THR C C 1
ATOM 12547 O O . THR C 1 57 ? 199.642 189.878 190.010 1.00 27.79 57 THR C O 1
ATOM 12558 N N . ASP C 1 58 ? 199.118 188.271 188.513 1.00 25.39 58 ASP C N 1
ATOM 12559 C CA . ASP C 1 58 ? 199.604 188.993 187.346 1.00 25.39 58 ASP C CA 1
ATOM 12560 C C . ASP C 1 58 ? 198.758 188.601 186.144 1.00 25.39 58 ASP C C 1
ATOM 12561 O O . ASP C 1 58 ? 198.420 187.428 185.977 1.00 25.39 58 ASP C O 1
ATOM 12570 N N . SER C 1 59 ? 198.422 189.583 185.312 1.00 20.74 59 SER C N 1
ATOM 12571 C CA . SER C 1 59 ? 197.650 189.323 184.107 1.00 20.74 59 SER C CA 1
ATOM 12572 C C . SER C 1 59 ? 198.559 188.851 182.974 1.00 20.74 59 SER C C 1
ATOM 12573 O O . SER C 1 59 ? 199.762 189.121 182.948 1.00 20.74 59 SER C O 1
ATOM 12581 N N . VAL C 1 60 ? 197.959 188.146 182.023 1.00 18.70 60 VAL C N 1
ATOM 12582 C CA . VAL C 1 60 ? 198.695 187.478 180.956 1.00 18.70 60 VAL C CA 1
ATOM 12583 C C . VAL C 1 60 ? 198.917 188.440 179.798 1.00 18.70 60 VAL C C 1
ATOM 12584 O O . VAL C 1 60 ? 198.068 189.286 179.497 1.00 18.70 60 VAL C O 1
ATOM 12597 N N . VAL C 1 61 ? 200.071 188.311 179.150 1.00 18.23 61 VAL C N 1
ATOM 12598 C CA . VAL C 1 61 ? 200.389 189.023 177.917 1.00 18.23 61 VAL C CA 1
ATOM 12599 C C . VAL C 1 61 ? 200.519 187.976 176.819 1.00 18.23 61 VAL C C 1
ATOM 12600 O O . VAL C 1 61 ? 201.336 187.054 176.926 1.00 18.23 61 VAL C O 1
ATOM 12613 N N . SER C 1 62 ? 199.724 188.120 175.761 1.00 16.81 62 SER C N 1
ATOM 12614 C CA . SER C 1 62 ? 199.529 187.055 174.789 1.00 16.81 62 SER C CA 1
ATOM 12615 C C . SER C 1 62 ? 199.831 187.533 173.376 1.00 16.81 62 SER C C 1
ATOM 12616 O O . SER C 1 62 ? 199.608 188.695 173.030 1.00 16.81 62 SER C O 1
ATOM 12624 N N . SER C 1 63 ? 200.348 186.613 172.563 1.00 15.77 63 SER C N 1
ATOM 12625 C CA . SER C 1 63 ? 200.490 186.799 171.126 1.00 15.77 63 SER C CA 1
ATOM 12626 C C . SER C 1 63 ? 199.912 185.578 170.425 1.00 15.77 63 SER C C 1
ATOM 12627 O O . SER C 1 63 ? 200.124 184.445 170.865 1.00 15.77 63 SER C O 1
ATOM 12635 N N . VAL C 1 64 ? 199.185 185.811 169.335 1.00 15.88 64 VAL C N 1
ATOM 12636 C CA . VAL C 1 64 ? 198.392 184.776 168.680 1.00 15.88 64 VAL C CA 1
ATOM 12637 C C . VAL C 1 64 ? 198.741 184.725 167.200 1.00 15.88 64 VAL C C 1
ATOM 12638 O O . VAL C 1 64 ? 198.965 185.761 166.566 1.00 15.88 64 VAL C O 1
ATOM 12651 N N . THR C 1 65 ? 198.791 183.511 166.655 1.00 15.67 65 THR C N 1
ATOM 12652 C CA . THR C 1 65 ? 198.947 183.272 165.225 1.00 15.67 65 THR C CA 1
ATOM 12653 C C . THR C 1 65 ? 197.862 182.302 164.781 1.00 15.67 65 THR C C 1
ATOM 12654 O O . THR C 1 65 ? 197.673 181.257 165.408 1.00 15.67 65 THR C O 1
ATOM 12665 N N . THR C 1 66 ? 197.156 182.642 163.703 1.00 14.80 66 THR C N 1
ATOM 12666 C CA . THR C 1 66 ? 196.045 181.838 163.210 1.00 14.80 66 THR C CA 1
ATOM 12667 C C . THR C 1 66 ? 196.238 181.510 161.736 1.00 14.80 66 THR C C 1
ATOM 12668 O O . THR C 1 66 ? 196.665 182.362 160.953 1.00 14.80 66 THR C O 1
ATOM 12679 N N . LYS C 1 67 ? 195.919 180.270 161.365 1.00 15.98 67 LYS C N 1
ATOM 12680 C CA . LYS C 1 67 ? 195.950 179.823 159.980 1.00 15.98 67 LYS C CA 1
ATOM 12681 C C . LYS C 1 67 ? 194.749 178.931 159.704 1.00 15.98 67 LYS C C 1
ATOM 12682 O O . LYS C 1 67 ? 194.385 178.100 160.537 1.00 15.98 67 LYS C O 1
ATOM 12701 N N . VAL C 1 68 ? 194.150 179.097 158.528 1.00 15.45 68 VAL C N 1
ATOM 12702 C CA . VAL C 1 68 ? 193.006 178.304 158.093 1.00 15.45 68 VAL C CA 1
ATOM 12703 C C . VAL C 1 68 ? 193.446 177.408 156.944 1.00 15.45 68 VAL C C 1
ATOM 12704 O O . VAL C 1 68 ? 194.310 177.785 156.146 1.00 15.45 68 VAL C O 1
ATOM 12717 N N . LYS C 1 69 ? 192.860 176.215 156.873 1.00 19.69 69 LYS C N 1
ATOM 12718 C CA . LYS C 1 69 ? 193.108 175.269 155.795 1.00 19.69 69 LYS C CA 1
ATOM 12719 C C . LYS C 1 69 ? 191.779 174.795 155.229 1.00 19.69 69 LYS C C 1
ATOM 12720 O O . LYS C 1 69 ? 190.841 174.520 155.980 1.00 19.69 69 LYS C O 1
ATOM 12739 N N . GLY C 1 70 ? 191.708 174.694 153.913 1.00 17.58 70 GLY C N 1
ATOM 12740 C CA . GLY C 1 70 ? 190.523 174.203 153.233 1.00 17.58 70 GLY C CA 1
ATOM 12741 C C . GLY C 1 70 ? 190.269 174.949 151.941 1.00 17.58 70 GLY C C 1
ATOM 12742 O O . GLY C 1 70 ? 190.629 176.115 151.779 1.00 17.58 70 GLY C O 1
ATOM 12746 N N . VAL C 1 71 ? 189.629 174.268 150.998 1.00 21.37 71 VAL C N 1
ATOM 12747 C CA . VAL C 1 71 ? 189.300 174.833 149.696 1.00 21.37 71 VAL C CA 1
ATOM 12748 C C . VAL C 1 71 ? 187.882 174.413 149.342 1.00 21.37 71 VAL C C 1
ATOM 12749 O O . VAL C 1 71 ? 187.465 173.289 149.634 1.00 21.37 71 VAL C O 1
ATOM 12762 N N . ALA C 1 72 ? 187.133 175.327 148.732 1.00 16.92 72 ALA C N 1
ATOM 12763 C CA . ALA C 1 72 ? 185.769 175.074 148.292 1.00 16.92 72 ALA C CA 1
ATOM 12764 C C . ALA C 1 72 ? 185.681 175.247 146.785 1.00 16.92 72 ALA C C 1
ATOM 12765 O O . ALA C 1 72 ? 186.307 176.144 146.217 1.00 16.92 72 ALA C O 1
ATOM 12772 N N . VAL C 1 73 ? 184.907 174.380 146.138 1.00 20.35 73 VAL C N 1
ATOM 12773 C CA . VAL C 1 73 ? 184.689 174.433 144.698 1.00 20.35 73 VAL C CA 1
ATOM 12774 C C . VAL C 1 73 ? 183.198 174.578 144.440 1.00 20.35 73 VAL C C 1
ATOM 12775 O O . VAL C 1 73 ? 182.410 173.697 144.801 1.00 20.35 73 VAL C O 1
ATOM 12788 N N . THR C 1 74 ? 182.817 175.685 143.815 1.00 19.72 74 THR C N 1
ATOM 12789 C CA . THR C 1 74 ? 181.462 175.917 143.345 1.00 19.72 74 THR C CA 1
ATOM 12790 C C . THR C 1 74 ? 181.503 176.064 141.833 1.00 19.72 74 THR C C 1
ATOM 12791 O O . THR C 1 74 ? 182.491 176.550 141.277 1.00 19.72 74 THR C O 1
ATOM 12802 N N . ASN C 1 75 ? 180.444 175.629 141.152 1.00 28.30 75 ASN C N 1
ATOM 12803 C CA . ASN C 1 75 ? 180.420 175.811 139.704 1.00 28.30 75 ASN C CA 1
ATOM 12804 C C . ASN C 1 75 ? 178.955 175.951 139.299 1.00 28.30 75 ASN C C 1
ATOM 12805 O O . ASN C 1 75 ? 178.251 174.952 139.135 1.00 28.30 75 ASN C O 1
ATOM 12814 N N . THR C 1 76 ? 178.510 177.197 139.167 1.00 30.42 76 THR C N 1
ATOM 12815 C CA . THR C 1 76 ? 177.130 177.565 138.887 1.00 30.42 76 THR C CA 1
ATOM 12816 C C . THR C 1 76 ? 177.057 178.298 137.551 1.00 30.42 76 THR C C 1
ATOM 12817 O O . THR C 1 76 ? 178.038 178.391 136.811 1.00 30.42 76 THR C O 1
ATOM 12828 N N . SER C 1 77 ? 175.872 178.828 137.247 1.00 37.11 77 SER C N 1
ATOM 12829 C CA . SER C 1 77 ? 175.620 179.466 135.960 1.00 37.11 77 SER C CA 1
ATOM 12830 C C . SER C 1 77 ? 176.083 180.920 135.928 1.00 37.11 77 SER C C 1
ATOM 12831 O O . SER C 1 77 ? 176.765 181.335 134.987 1.00 37.11 77 SER C O 1
ATOM 12839 N N . LYS C 1 78 ? 175.717 181.707 136.941 1.00 34.41 78 LYS C N 1
ATOM 12840 C CA . LYS C 1 78 ? 176.054 183.127 136.932 1.00 34.41 78 LYS C CA 1
ATOM 12841 C C . LYS C 1 78 ? 177.563 183.339 136.958 1.00 34.41 78 LYS C C 1
ATOM 12842 O O . LYS C 1 78 ? 178.107 184.105 136.154 1.00 34.41 78 LYS C O 1
ATOM 12846 N N . LEU C 1 79 ? 178.259 182.666 137.875 1.00 24.15 79 LEU C N 1
ATOM 12847 C CA . LEU C 1 79 ? 179.692 182.857 138.048 1.00 24.15 79 LEU C CA 1
ATOM 12848 C C . LEU C 1 79 ? 180.536 181.821 137.322 1.00 24.15 79 LEU C C 1
ATOM 12849 O O . LEU C 1 79 ? 181.721 182.073 137.083 1.00 24.15 79 LEU C O 1
ATOM 12865 N N . GLY C 1 80 ? 179.965 180.675 136.964 1.00 26.77 80 GLY C N 1
ATOM 12866 C CA . GLY C 1 80 ? 180.746 179.628 136.339 1.00 26.77 80 GLY C CA 1
ATOM 12867 C C . GLY C 1 80 ? 181.551 178.835 137.356 1.00 26.77 80 GLY C C 1
ATOM 12868 O O . GLY C 1 80 ? 181.237 178.798 138.546 1.00 26.77 80 GLY C O 1
ATOM 12872 N N . PHE C 1 81 ? 182.609 178.196 136.867 1.00 24.53 81 PHE C N 1
ATOM 12873 C CA . PHE C 1 81 ? 183.497 177.396 137.701 1.00 24.53 81 PHE C CA 1
ATOM 12874 C C . PHE C 1 81 ? 184.396 178.321 138.514 1.00 24.53 81 PHE C C 1
ATOM 12875 O O . PHE C 1 81 ? 185.127 179.138 137.945 1.00 24.53 81 PHE C O 1
ATOM 12892 N N . ARG C 1 82 ? 184.349 178.194 139.839 1.00 21.97 82 ARG C N 1
ATOM 12893 C CA . ARG C 1 82 ? 185.119 179.050 140.730 1.00 21.97 82 ARG C CA 1
ATOM 12894 C C . ARG C 1 82 ? 185.838 178.211 141.774 1.00 21.97 82 ARG C C 1
ATOM 12895 O O . ARG C 1 82 ? 185.344 177.168 142.208 1.00 21.97 82 ARG C O 1
ATOM 12916 N N . ILE C 1 83 ? 187.012 178.685 142.173 1.00 19.90 83 ILE C N 1
ATOM 12917 C CA . ILE C 1 83 ? 187.818 178.067 143.218 1.00 19.90 83 ILE C CA 1
ATOM 12918 C C . ILE C 1 83 ? 187.974 179.079 144.341 1.00 19.90 83 ILE C C 1
ATOM 12919 O O . ILE C 1 83 ? 188.232 180.260 144.090 1.00 19.90 83 ILE C O 1
ATOM 12935 N N . TRP C 1 84 ? 187.804 178.618 145.577 1.00 17.03 84 TRP C N 1
ATOM 12936 C CA . TRP C 1 84 ? 187.956 179.457 146.763 1.00 17.03 84 TRP C CA 1
ATOM 12937 C C . TRP C 1 84 ? 188.950 178.775 147.697 1.00 17.03 84 TRP C C 1
ATOM 12938 O O . TRP C 1 84 ? 188.583 177.856 148.433 1.00 17.03 84 TRP C O 1
ATOM 12959 N N . ASP C 1 85 ? 190.202 179.218 147.663 1.00 18.22 85 ASP C N 1
ATOM 12960 C CA . ASP C 1 85 ? 191.223 178.757 148.587 1.00 18.22 85 ASP C CA 1
ATOM 12961 C C . ASP C 1 85 ? 191.520 179.865 149.595 1.00 18.22 85 ASP C C 1
ATOM 12962 O O . ASP C 1 85 ? 190.848 180.899 149.627 1.00 18.22 85 ASP C O 1
ATOM 12971 N N . VAL C 1 86 ? 192.536 179.645 150.429 1.00 14.46 86 VAL C N 1
ATOM 12972 C CA . VAL C 1 86 ? 192.752 180.514 151.581 1.00 14.46 86 VAL C CA 1
ATOM 12973 C C . VAL C 1 86 ? 192.944 181.961 151.142 1.00 14.46 86 VAL C C 1
ATOM 12974 O O . VAL C 1 86 ? 192.513 182.894 151.828 1.00 14.46 86 VAL C O 1
ATOM 12987 N N . ALA C 1 87 ? 193.589 182.176 149.995 1.00 12.32 87 ALA C N 1
ATOM 12988 C CA . ALA C 1 87 ? 193.805 183.534 149.512 1.00 12.32 87 ALA C CA 1
ATOM 12989 C C . ALA C 1 87 ? 192.527 184.200 149.021 1.00 12.32 87 ALA C C 1
ATOM 12990 O O . ALA C 1 87 ? 192.532 185.413 148.791 1.00 12.32 87 ALA C O 1
ATOM 12997 N N . ASP C 1 88 ? 191.437 183.450 148.867 1.00 16.96 88 ASP C N 1
ATOM 12998 C CA . ASP C 1 88 ? 190.179 183.985 148.360 1.00 16.96 88 ASP C CA 1
ATOM 12999 C C . ASP C 1 88 ? 189.177 184.319 149.456 1.00 16.96 88 ASP C C 1
ATOM 13000 O O . ASP C 1 88 ? 188.478 185.330 149.351 1.00 16.96 88 ASP C O 1
ATOM 13009 N N . TYR C 1 89 ? 189.076 183.501 150.502 1.00 14.25 89 TYR C N 1
ATOM 13010 C CA . TYR C 1 89 ? 188.025 183.663 151.497 1.00 14.25 89 TYR C CA 1
ATOM 13011 C C . TYR C 1 89 ? 188.517 184.219 152.827 1.00 14.25 89 TYR C C 1
ATOM 13012 O O . TYR C 1 89 ? 187.703 184.417 153.730 1.00 14.25 89 TYR C O 1
ATOM 13030 N N . VAL C 1 90 ? 189.809 184.489 152.975 1.00 15.08 90 VAL C N 1
ATOM 13031 C CA . VAL C 1 90 ? 190.343 185.150 154.162 1.00 15.08 90 VAL C CA 1
ATOM 13032 C C . VAL C 1 90 ? 190.662 186.586 153.769 1.00 15.08 90 VAL C C 1
ATOM 13033 O O . VAL C 1 90 ? 191.567 186.832 152.964 1.00 15.08 90 VAL C O 1
ATOM 13046 N N . ILE C 1 91 ? 189.913 187.536 154.330 1.00 15.48 91 ILE C N 1
ATOM 13047 C CA . ILE C 1 91 ? 190.041 188.945 153.991 1.00 15.48 91 ILE C CA 1
ATOM 13048 C C . ILE C 1 91 ? 190.083 189.743 155.288 1.00 15.48 91 ILE C C 1
ATOM 13049 O O . ILE C 1 91 ? 189.145 189.669 156.086 1.00 15.48 91 ILE C O 1
ATOM 13065 N N . PRO C 1 92 ? 191.145 190.520 155.559 1.00 19.35 92 PRO C N 1
ATOM 13066 C CA . PRO C 1 92 ? 192.400 190.653 154.812 1.00 19.35 92 PRO C CA 1
ATOM 13067 C C . PRO C 1 92 ? 193.331 189.474 155.054 1.00 19.35 92 PRO C C 1
ATOM 13068 O O . PRO C 1 92 ? 193.027 188.610 155.873 1.00 19.35 92 PRO C O 1
ATOM 13079 N N . ALA C 1 93 ? 194.461 189.450 154.349 1.00 19.56 93 ALA C N 1
ATOM 13080 C CA . ALA C 1 93 ? 195.389 188.333 154.482 1.00 19.56 93 ALA C CA 1
ATOM 13081 C C . ALA C 1 93 ? 195.815 188.118 155.928 1.00 19.56 93 ALA C C 1
ATOM 13082 O O . ALA C 1 93 ? 196.096 186.983 156.327 1.00 19.56 93 ALA C O 1
ATOM 13089 N N . GLN C 1 94 ? 195.867 189.184 156.724 1.00 23.61 94 GLN C N 1
ATOM 13090 C CA . GLN C 1 94 ? 196.345 189.102 158.095 1.00 23.61 94 GLN C CA 1
ATOM 13091 C C . GLN C 1 94 ? 195.534 190.025 158.991 1.00 23.61 94 GLN C C 1
ATOM 13092 O O . GLN C 1 94 ? 195.049 191.073 158.559 1.00 23.61 94 GLN C O 1
ATOM 13106 N N . GLU C 1 95 ? 195.404 189.623 160.254 1.00 28.77 95 GLU C N 1
ATOM 13107 C CA . GLU C 1 95 ? 194.723 190.419 161.265 1.00 28.77 95 GLU C CA 1
ATOM 13108 C C . GLU C 1 95 ? 195.289 190.046 162.626 1.00 28.77 95 GLU C C 1
ATOM 13109 O O . GLU C 1 95 ? 195.937 189.008 162.784 1.00 28.77 95 GLU C O 1
ATOM 13121 N N . GLU C 1 96 ? 195.045 190.907 163.609 1.00 26.89 96 GLU C N 1
ATOM 13122 C CA . GLU C 1 96 ? 195.568 190.725 164.958 1.00 26.89 96 GLU C CA 1
ATOM 13123 C C . GLU C 1 96 ? 194.491 190.099 165.837 1.00 26.89 96 GLU C C 1
ATOM 13124 O O . GLU C 1 96 ? 193.417 190.680 166.020 1.00 26.89 96 GLU C O 1
ATOM 13136 N N . ASN C 1 97 ? 194.786 188.914 166.376 1.00 22.45 97 ASN C N 1
ATOM 13137 C CA . ASN C 1 97 ? 193.881 188.204 167.279 1.00 22.45 97 ASN C CA 1
ATOM 13138 C C . ASN C 1 97 ? 192.534 187.923 166.626 1.00 22.45 97 ASN C C 1
ATOM 13139 O O . ASN C 1 97 ? 191.517 187.798 167.309 1.00 22.45 97 ASN C O 1
ATOM 13150 N N . SER C 1 98 ? 192.507 187.816 165.302 1.00 21.17 98 SER C N 1
ATOM 13151 C CA . SER C 1 98 ? 191.243 187.702 164.593 1.00 21.17 98 SER C CA 1
ATOM 13152 C C . SER C 1 98 ? 191.490 187.078 163.229 1.00 21.17 98 SER C C 1
ATOM 13153 O O . SER C 1 98 ? 192.614 187.067 162.724 1.00 21.17 98 SER C O 1
ATOM 13161 N N . LEU C 1 99 ? 190.415 186.556 162.642 1.00 17.09 99 LEU C N 1
ATOM 13162 C CA . LEU C 1 99 ? 190.468 185.975 161.308 1.00 17.09 99 LEU C CA 1
ATOM 13163 C C . LEU C 1 99 ? 189.049 185.874 160.776 1.00 17.09 99 LEU C C 1
ATOM 13164 O O . LEU C 1 99 ? 188.183 185.290 161.431 1.00 17.09 99 LEU C O 1
ATOM 13180 N N . PHE C 1 100 ? 188.816 186.435 159.595 1.00 12.76 100 PHE C N 1
ATOM 13181 C CA . PHE C 1 100 ? 187.506 186.427 158.959 1.00 12.76 100 PHE C CA 1
ATOM 13182 C C . PHE C 1 100 ? 187.490 185.386 157.849 1.00 12.76 100 PHE C C 1
ATOM 13183 O O . PHE C 1 100 ? 188.398 185.350 157.015 1.00 12.76 100 PHE C O 1
ATOM 13200 N N . VAL C 1 101 ? 186.464 184.541 157.848 1.00 13.57 101 VAL C N 1
ATOM 13201 C CA . VAL C 1 101 ? 186.248 183.549 156.801 1.00 13.57 101 VAL C CA 1
ATOM 13202 C C . VAL C 1 101 ? 184.948 183.904 156.094 1.00 13.57 101 VAL C C 1
ATOM 13203 O O . VAL C 1 101 ? 183.895 184.000 156.735 1.00 13.57 101 VAL C O 1
ATOM 13216 N N . MET C 1 102 ? 185.022 184.097 154.781 1.00 14.61 102 MET C N 1
ATOM 13217 C CA . MET C 1 102 ? 183.846 184.430 153.989 1.00 14.61 102 MET C CA 1
ATOM 13218 C C . MET C 1 102 ? 183.011 183.180 153.749 1.00 14.61 102 MET C C 1
ATOM 13219 O O . MET C 1 102 ? 183.534 182.146 153.328 1.00 14.61 102 MET C O 1
ATOM 13233 N N . THR C 1 103 ? 181.710 183.274 154.027 1.00 12.20 103 THR C N 1
ATOM 13234 C CA . THR C 1 103 ? 180.796 182.156 153.846 1.00 12.20 103 THR C CA 1
ATOM 13235 C C . THR C 1 103 ? 179.672 182.431 152.858 1.00 12.20 103 THR C C 1
ATOM 13236 O O . THR C 1 103 ? 179.115 181.476 152.312 1.00 12.20 103 THR C O 1
ATOM 13247 N N . ASN C 1 104 ? 179.323 183.690 152.615 1.00 14.19 104 ASN C N 1
ATOM 13248 C CA . ASN C 1 104 ? 178.337 184.056 151.610 1.00 14.19 104 ASN C CA 1
ATOM 13249 C C . ASN C 1 104 ? 178.862 185.266 150.853 1.00 14.19 104 ASN C C 1
ATOM 13250 O O . ASN C 1 104 ? 179.689 186.019 151.371 1.00 14.19 104 ASN C O 1
ATOM 13261 N N . VAL C 1 105 ? 178.400 185.443 149.619 1.00 13.68 105 VAL C N 1
ATOM 13262 C CA . VAL C 1 105 ? 178.967 186.470 148.751 1.00 13.68 105 VAL C CA 1
ATOM 13263 C C . VAL C 1 105 ? 177.895 186.989 147.803 1.00 13.68 105 VAL C C 1
ATOM 13264 O O . VAL C 1 105 ? 177.037 186.236 147.337 1.00 13.68 105 VAL C O 1
ATOM 13277 N N . ILE C 1 106 ? 177.952 188.291 147.535 1.00 16.12 106 ILE C N 1
ATOM 13278 C CA . ILE C 1 106 ? 177.246 188.924 146.428 1.00 16.12 106 ILE C CA 1
ATOM 13279 C C . ILE C 1 106 ? 178.280 189.688 145.613 1.00 16.12 106 ILE C C 1
ATOM 13280 O O . ILE C 1 106 ? 179.090 190.430 146.176 1.00 16.12 106 ILE C O 1
ATOM 13296 N N . LEU C 1 107 ? 178.269 189.493 144.296 1.00 16.71 107 LEU C N 1
ATOM 13297 C CA . LEU C 1 107 ? 179.288 190.039 143.407 1.00 16.71 107 LEU C CA 1
ATOM 13298 C C . LEU C 1 107 ? 178.653 190.986 142.398 1.00 16.71 107 LEU C C 1
ATOM 13299 O O . LEU C 1 107 ? 177.545 190.735 141.915 1.00 16.71 107 LEU C O 1
ATOM 13315 N N . THR C 1 108 ? 179.360 192.073 142.089 1.00 20.29 108 THR C N 1
ATOM 13316 C CA . THR C 1 108 ? 178.985 193.012 141.034 1.00 20.29 108 THR C CA 1
ATOM 13317 C C . THR C 1 108 ? 180.221 193.255 140.178 1.00 20.29 108 THR C C 1
ATOM 13318 O O . THR C 1 108 ? 181.174 193.896 140.629 1.00 20.29 108 THR C O 1
ATOM 13329 N N . MET C 1 109 ? 180.205 192.755 138.947 1.00 23.82 109 MET C N 1
ATOM 13330 C CA . MET C 1 109 ? 181.362 192.799 138.063 1.00 23.82 109 MET C CA 1
ATOM 13331 C C . MET C 1 109 ? 181.229 193.968 137.093 1.00 23.82 109 MET C C 1
ATOM 13332 O O . MET C 1 109 ? 180.117 194.390 136.766 1.00 23.82 109 MET C O 1
ATOM 13346 N N . ASN C 1 110 ? 182.369 194.493 136.637 1.00 29.01 110 ASN C N 1
ATOM 13347 C CA . ASN C 1 110 ? 182.394 195.635 135.720 1.00 29.01 110 ASN C CA 1
ATOM 13348 C C . ASN C 1 110 ? 181.563 196.814 136.227 1.00 29.01 110 ASN C C 1
ATOM 13349 O O . ASN C 1 110 ? 180.548 197.195 135.644 1.00 29.01 110 ASN C O 1
ATOM 13358 N N . GLN C 1 111 ? 182.022 197.406 137.318 1.00 24.03 111 GLN C N 1
ATOM 13359 C CA . GLN C 1 111 ? 181.510 198.702 137.726 1.00 24.03 111 GLN C CA 1
ATOM 13360 C C . GLN C 1 111 ? 182.444 199.802 137.244 1.00 24.03 111 GLN C C 1
ATOM 13361 O O . GLN C 1 111 ? 183.668 199.686 137.324 1.00 24.03 111 GLN C O 1
ATOM 13375 N N . THR C 1 112 ? 181.850 200.873 136.726 1.00 23.15 112 THR C N 1
ATOM 13376 C CA . THR C 1 112 ? 182.591 202.054 136.315 1.00 23.15 112 THR C CA 1
ATOM 13377 C C . THR C 1 112 ? 181.979 203.271 136.990 1.00 23.15 112 THR C C 1
ATOM 13378 O O . THR C 1 112 ? 180.805 203.267 137.359 1.00 23.15 112 THR C O 1
ATOM 13389 N N . GLN C 1 113 ? 182.792 204.309 137.158 1.00 21.71 113 GLN C N 1
ATOM 13390 C CA . GLN C 1 113 ? 182.328 205.542 137.776 1.00 21.71 113 GLN C CA 1
ATOM 13391 C C . GLN C 1 113 ? 181.496 206.341 136.782 1.00 21.71 113 GLN C C 1
ATOM 13392 O O . GLN C 1 113 ? 181.956 206.648 135.680 1.00 21.71 113 GLN C O 1
ATOM 13406 N N . GLY C 1 114 ? 180.270 206.678 137.174 1.00 19.24 114 GLY C N 1
ATOM 13407 C CA . GLY C 1 114 ? 179.370 207.400 136.299 1.00 19.24 114 GLY C CA 1
ATOM 13408 C C . GLY C 1 114 ? 178.003 207.627 136.909 1.00 19.24 114 GLY C C 1
ATOM 13409 O O . GLY C 1 114 ? 177.871 207.714 138.131 1.00 19.24 114 GLY C O 1
ATOM 13413 N N . LEU C 1 115 ? 176.980 207.725 136.065 1.00 24.67 115 LEU C N 1
ATOM 13414 C CA . LEU C 1 115 ? 175.606 207.953 136.492 1.00 24.67 115 LEU C CA 1
ATOM 13415 C C . LEU C 1 115 ? 174.754 206.754 136.103 1.00 24.67 115 LEU C C 1
ATOM 13416 O O . LEU C 1 115 ? 174.902 206.209 135.006 1.00 24.67 115 LEU C O 1
ATOM 13432 N N . CYS C 1 116 ? 173.862 206.343 137.001 1.00 27.60 116 CYS C N 1
ATOM 13433 C CA . CYS C 1 116 ? 173.041 205.161 136.778 1.00 27.60 116 CYS C CA 1
ATOM 13434 C C . CYS C 1 116 ? 171.792 205.267 137.638 1.00 27.60 116 CYS C C 1
ATOM 13435 O O . CYS C 1 116 ? 171.770 206.022 138.615 1.00 27.60 116 CYS C O 1
ATOM 13442 N N . PRO C 1 117 ? 170.740 204.526 137.303 1.00 36.31 117 PRO C N 1
ATOM 13443 C CA . PRO C 1 117 ? 169.575 204.446 138.187 1.00 36.31 117 PRO C CA 1
ATOM 13444 C C . PRO C 1 117 ? 169.832 203.555 139.394 1.00 36.31 117 PRO C C 1
ATOM 13445 O O . PRO C 1 117 ? 170.736 202.718 139.409 1.00 36.31 117 PRO C O 1
ATOM 13456 N N . GLU C 1 118 ? 169.007 203.749 140.415 1.00 38.37 118 GLU C N 1
ATOM 13457 C CA . GLU C 1 118 ? 169.058 202.934 141.617 1.00 38.37 118 GLU C CA 1
ATOM 13458 C C . GLU C 1 118 ? 168.247 201.654 141.431 1.00 38.37 118 GLU C C 1
ATOM 13459 O O . GLU C 1 118 ? 167.592 201.442 140.410 1.00 38.37 118 GLU C O 1
ATOM 13471 N N . ILE C 1 119 ? 168.305 200.791 142.434 1.00 38.46 119 ILE C N 1
ATOM 13472 C CA . ILE C 1 119 ? 167.499 199.568 142.429 1.00 38.46 119 ILE C CA 1
ATOM 13473 C C . ILE C 1 119 ? 166.069 199.927 142.827 1.00 38.46 119 ILE C C 1
ATOM 13474 O O . ILE C 1 119 ? 165.873 200.573 143.868 1.00 38.46 119 ILE C O 1
ATOM 13490 N N . PRO C 1 120 ? 165.058 199.547 142.046 1.00 46.10 120 PRO C N 1
ATOM 13491 C CA . PRO C 1 120 ? 163.690 199.973 142.365 1.00 46.10 120 PRO C CA 1
ATOM 13492 C C . PRO C 1 120 ? 163.258 199.510 143.749 1.00 46.10 120 PRO C C 1
ATOM 13493 O O . PRO C 1 120 ? 163.437 198.349 144.121 1.00 46.10 120 PRO C O 1
ATOM 13504 N N . ASP C 1 121 ? 162.677 200.433 144.507 1.00 51.23 121 ASP C N 1
ATOM 13505 C CA . ASP C 1 121 ? 162.039 200.120 145.779 1.00 51.23 121 ASP C CA 1
ATOM 13506 C C . ASP C 1 121 ? 161.063 201.248 146.097 1.00 51.23 121 ASP C C 1
ATOM 13507 O O . ASP C 1 121 ? 160.766 202.091 145.244 1.00 51.23 121 ASP C O 1
ATOM 13516 N N . ALA C 1 122 ? 160.554 201.263 147.329 1.00 53.80 122 ALA C N 1
ATOM 13517 C CA . ALA C 1 122 ? 159.592 202.289 147.713 1.00 53.80 122 ALA C CA 1
ATOM 13518 C C . ALA C 1 122 ? 160.225 203.675 147.693 1.00 53.80 122 ALA C C 1
ATOM 13519 O O . ALA C 1 122 ? 159.625 204.640 147.206 1.00 53.80 122 ALA C O 1
ATOM 13526 N N . THR C 1 123 ? 161.444 203.795 148.221 1.00 53.13 123 THR C N 1
ATOM 13527 C CA . THR C 1 123 ? 162.084 205.101 148.335 1.00 53.13 123 THR C CA 1
ATOM 13528 C C . THR C 1 123 ? 162.600 205.612 146.994 1.00 53.13 123 THR C C 1
ATOM 13529 O O . THR C 1 123 ? 162.434 206.794 146.676 1.00 53.13 123 THR C O 1
ATOM 13540 N N . THR C 1 124 ? 163.230 204.746 146.198 1.00 48.73 124 THR C N 1
ATOM 13541 C CA . THR C 1 124 ? 163.908 205.205 144.990 1.00 48.73 124 THR C CA 1
ATOM 13542 C C . THR C 1 124 ? 162.955 205.418 143.820 1.00 48.73 124 THR C C 1
ATOM 13543 O O . THR C 1 124 ? 163.192 206.309 142.998 1.00 48.73 124 THR C O 1
ATOM 13554 N N . VAL C 1 125 ? 161.889 204.622 143.716 1.00 52.37 125 VAL C N 1
ATOM 13555 C CA . VAL C 1 125 ? 160.996 204.735 142.571 1.00 52.37 125 VAL C CA 1
ATOM 13556 C C . VAL C 1 125 ? 160.420 206.142 142.503 1.00 52.37 125 VAL C C 1
ATOM 13557 O O . VAL C 1 125 ? 160.077 206.749 143.526 1.00 52.37 125 VAL C O 1
ATOM 13570 N N . CYS C 1 126 ? 160.313 206.669 141.284 1.00 56.28 126 CYS C N 1
ATOM 13571 C CA . CYS C 1 126 ? 159.899 208.047 141.071 1.00 56.28 126 CYS C CA 1
ATOM 13572 C C . CYS C 1 126 ? 159.209 208.163 139.722 1.00 56.28 126 CYS C C 1
ATOM 13573 O O . CYS C 1 126 ? 159.265 207.258 138.887 1.00 56.28 126 CYS C O 1
ATOM 13580 N N . LYS C 1 127 ? 158.552 209.311 139.520 1.00 62.06 127 LYS C N 1
ATOM 13581 C CA . LYS C 1 127 ? 157.855 209.615 138.247 1.00 62.06 127 LYS C CA 1
ATOM 13582 C C . LYS C 1 127 ? 157.829 211.131 138.052 1.00 62.06 127 LYS C C 1
ATOM 13583 O O . LYS C 1 127 ? 157.473 211.820 139.027 1.00 62.06 127 LYS C O 1
ATOM 13591 N N . SER C 1 128 ? 158.228 211.634 136.881 1.00 63.57 128 SER C N 1
ATOM 13592 C CA . SER C 1 128 ? 158.165 213.039 136.492 1.00 63.57 128 SER C CA 1
ATOM 13593 C C . SER C 1 128 ? 159.335 213.863 137.016 1.00 63.57 128 SER C C 1
ATOM 13594 O O . SER C 1 128 ? 159.362 215.079 136.784 1.00 63.57 128 SER C O 1
ATOM 13602 N N . ASP C 1 129 ? 160.296 213.259 137.714 1.00 59.79 129 ASP C N 1
ATOM 13603 C CA . ASP C 1 129 ? 161.497 213.968 138.162 1.00 59.79 129 ASP C CA 1
ATOM 13604 C C . ASP C 1 129 ? 161.142 215.093 139.134 1.00 59.79 129 ASP C C 1
ATOM 13605 O O . ASP C 1 129 ? 161.620 216.223 139.018 1.00 59.79 129 ASP C O 1
ATOM 13614 N N . ALA C 1 130 ? 160.296 214.773 140.107 1.00 60.98 130 ALA C N 1
ATOM 13615 C CA . ALA C 1 130 ? 159.858 215.741 141.107 1.00 60.98 130 ALA C CA 1
ATOM 13616 C C . ALA C 1 130 ? 160.243 215.353 142.524 1.00 60.98 130 ALA C C 1
ATOM 13617 O O . ALA C 1 130 ? 160.627 216.222 143.311 1.00 60.98 130 ALA C O 1
ATOM 13624 N N . SER C 1 131 ? 160.147 214.069 142.874 1.00 59.28 131 SER C N 1
ATOM 13625 C CA . SER C 1 131 ? 160.514 213.641 144.220 1.00 59.28 131 SER C CA 1
ATOM 13626 C C . SER C 1 131 ? 162.024 213.608 144.409 1.00 59.28 131 SER C C 1
ATOM 13627 O O . SER C 1 131 ? 162.509 213.753 145.537 1.00 59.28 131 SER C O 1
ATOM 13635 N N . CYS C 1 132 ? 162.778 213.419 143.329 1.00 53.96 132 CYS C N 1
ATOM 13636 C CA . CYS C 1 132 ? 164.225 213.312 143.434 1.00 53.96 132 CYS C CA 1
ATOM 13637 C C . CYS C 1 132 ? 164.825 214.608 143.964 1.00 53.96 132 CYS C C 1
ATOM 13638 O O . CYS C 1 132 ? 164.467 215.702 143.518 1.00 53.96 132 CYS C O 1
ATOM 13646 N N . THR C 1 133 ? 165.745 214.478 144.915 1.00 48.20 133 THR C N 1
ATOM 13647 C CA . THR C 1 133 ? 166.421 215.614 145.529 1.00 48.20 133 THR C CA 1
ATOM 13648 C C . THR C 1 133 ? 167.918 215.483 145.300 1.00 48.20 133 THR C C 1
ATOM 13649 O O . THR C 1 133 ? 168.507 214.442 145.605 1.00 48.20 133 THR C O 1
ATOM 13660 N N . ALA C 1 134 ? 168.527 216.538 144.766 1.00 42.71 134 ALA C N 1
ATOM 13661 C CA . ALA C 1 134 ? 169.956 216.515 144.493 1.00 42.71 134 ALA C CA 1
ATOM 13662 C C . ALA C 1 134 ? 170.751 216.502 145.793 1.00 42.71 134 ALA C C 1
ATOM 13663 O O . ALA C 1 134 ? 170.431 217.220 146.743 1.00 42.71 134 ALA C O 1
ATOM 13670 N N . GLY C 1 135 ? 171.793 215.675 145.829 1.00 39.09 135 GLY C N 1
ATOM 13671 C CA . GLY C 1 135 ? 172.660 215.571 146.981 1.00 39.09 135 GLY C CA 1
ATOM 13672 C C . GLY C 1 135 ? 172.209 214.588 148.040 1.00 39.09 135 GLY C C 1
ATOM 13673 O O . GLY C 1 135 ? 172.962 214.340 148.989 1.00 39.09 135 GLY C O 1
ATOM 13677 N N . SER C 1 136 ? 171.017 214.014 147.908 1.00 43.01 136 SER C N 1
ATOM 13678 C CA . SER C 1 136 ? 170.495 213.080 148.900 1.00 43.01 136 SER C CA 1
ATOM 13679 C C . SER C 1 136 ? 171.062 211.692 148.624 1.00 43.01 136 SER C C 1
ATOM 13680 O O . SER C 1 136 ? 170.729 211.066 147.612 1.00 43.01 136 SER C O 1
ATOM 13688 N N . ALA C 1 137 ? 171.960 211.215 149.478 1.00 41.67 137 ALA C N 1
ATOM 13689 C CA . ALA C 1 137 ? 172.609 209.929 149.221 1.00 41.67 137 ALA C CA 1
ATOM 13690 C C . ALA C 1 137 ? 171.656 208.766 149.426 1.00 41.67 137 ALA C C 1
ATOM 13691 O O . ALA C 1 137 ? 171.791 207.729 148.779 1.00 41.67 137 ALA C O 1
ATOM 13698 N N . GLY C 1 138 ? 170.702 208.931 150.332 1.00 48.75 138 GLY C N 1
ATOM 13699 C CA . GLY C 1 138 ? 169.750 207.871 150.606 1.00 48.75 138 GLY C CA 1
ATOM 13700 C C . GLY C 1 138 ? 170.337 206.804 151.502 1.00 48.75 138 GLY C C 1
ATOM 13701 O O . GLY C 1 138 ? 171.503 206.884 151.889 1.00 48.75 138 GLY C O 1
ATOM 13705 N N . THR C 1 139 ? 169.539 205.796 151.829 1.00 52.05 139 THR C N 1
ATOM 13706 C CA . THR C 1 139 ? 170.004 204.729 152.702 1.00 52.05 139 THR C CA 1
ATOM 13707 C C . THR C 1 139 ? 171.170 204.001 152.065 1.00 52.05 139 THR C C 1
ATOM 13708 O O . THR C 1 139 ? 172.101 203.586 152.754 1.00 52.05 139 THR C O 1
ATOM 13719 N N . HIS C 1 140 ? 171.126 203.850 150.747 1.00 45.64 140 HIS C N 1
ATOM 13720 C CA . HIS C 1 140 ? 172.189 203.147 150.050 1.00 45.64 140 HIS C CA 1
ATOM 13721 C C . HIS C 1 140 ? 173.509 203.817 150.339 1.00 45.64 140 HIS C C 1
ATOM 13722 O O . HIS C 1 140 ? 174.506 203.140 150.577 1.00 45.64 140 HIS C O 1
ATOM 13736 N N . SER C 1 141 ? 173.527 205.145 150.297 1.00 37.44 141 SER C N 1
ATOM 13737 C CA . SER C 1 141 ? 174.765 205.892 150.509 1.00 37.44 141 SER C CA 1
ATOM 13738 C C . SER C 1 141 ? 175.836 205.342 149.583 1.00 37.44 141 SER C C 1
ATOM 13739 O O . SER C 1 141 ? 177.026 205.453 149.872 1.00 37.44 141 SER C O 1
ATOM 13747 N N . ASN C 1 142 ? 175.413 204.761 148.464 1.00 31.65 142 ASN C N 1
ATOM 13748 C CA . ASN C 1 142 ? 176.353 204.204 147.501 1.00 31.65 142 ASN C CA 1
ATOM 13749 C C . ASN C 1 142 ? 176.648 205.239 146.445 1.00 31.65 142 ASN C C 1
ATOM 13750 O O . ASN C 1 142 ? 177.659 205.159 145.751 1.00 31.65 142 ASN C O 1
ATOM 13761 N N . GLY C 1 143 ? 175.761 206.217 146.316 1.00 24.67 143 GLY C N 1
ATOM 13762 C CA . GLY C 1 143 ? 175.948 207.263 145.333 1.00 24.67 143 GLY C CA 1
ATOM 13763 C C . GLY C 1 143 ? 175.208 208.507 145.748 1.00 24.67 143 GLY C C 1
ATOM 13764 O O . GLY C 1 143 ? 174.366 208.460 146.644 1.00 24.67 143 GLY C O 1
ATOM 13768 N N . VAL C 1 144 ? 175.519 209.623 145.104 1.00 26.68 144 VAL C N 1
ATOM 13769 C CA . VAL C 1 144 ? 174.861 210.876 145.428 1.00 26.68 144 VAL C CA 1
ATOM 13770 C C . VAL C 1 144 ? 173.785 211.163 144.401 1.00 26.68 144 VAL C C 1
ATOM 13771 O O . VAL C 1 144 ? 174.047 211.154 143.204 1.00 26.68 144 VAL C O 1
ATOM 13784 N N . SER C 1 145 ? 172.577 211.447 144.864 1.00 35.84 145 SER C N 1
ATOM 13785 C CA . SER C 1 145 ? 171.472 211.690 143.947 1.00 35.84 145 SER C CA 1
ATOM 13786 C C . SER C 1 145 ? 171.704 212.963 143.144 1.00 35.84 145 SER C C 1
ATOM 13787 O O . SER C 1 145 ? 172.082 214.002 143.690 1.00 35.84 145 SER C O 1
ATOM 13795 N N . THR C 1 146 ? 171.467 212.879 141.837 1.00 35.31 146 THR C N 1
ATOM 13796 C CA . THR C 1 146 ? 171.672 214.003 140.934 1.00 35.31 146 THR C CA 1
ATOM 13797 C C . THR C 1 146 ? 170.429 214.869 140.770 1.00 35.31 146 THR C C 1
ATOM 13798 O O . THR C 1 146 ? 170.508 215.922 140.129 1.00 35.31 146 THR C O 1
ATOM 13809 N N . GLY C 1 147 ? 169.295 214.465 141.335 1.00 43.07 147 GLY C N 1
ATOM 13810 C CA . GLY C 1 147 ? 168.068 215.218 141.198 1.00 43.07 147 GLY C CA 1
ATOM 13811 C C . GLY C 1 147 ? 167.240 214.879 139.982 1.00 43.07 147 GLY C C 1
ATOM 13812 O O . GLY C 1 147 ? 166.174 215.475 139.796 1.00 43.07 147 GLY C O 1
ATOM 13816 N N . ARG C 1 148 ? 167.687 213.941 139.152 1.00 45.97 148 ARG C N 1
ATOM 13817 C CA . ARG C 1 148 ? 166.958 213.509 137.969 1.00 45.97 148 ARG C CA 1
ATOM 13818 C C . ARG C 1 148 ? 166.354 212.134 138.215 1.00 45.97 148 ARG C C 1
ATOM 13819 O O . ARG C 1 148 ? 166.868 211.357 139.025 1.00 45.97 148 ARG C O 1
ATOM 13840 N N . CYS C 1 149 ? 165.261 211.839 137.518 1.00 50.61 149 CYS C N 1
ATOM 13841 C CA . CYS C 1 149 ? 164.526 210.589 137.679 1.00 50.61 149 CYS C CA 1
ATOM 13842 C C . CYS C 1 149 ? 164.551 209.872 136.334 1.00 50.61 149 CYS C C 1
ATOM 13843 O O . CYS C 1 149 ? 163.859 210.279 135.395 1.00 50.61 149 CYS C O 1
ATOM 13850 N N . VAL C 1 150 ? 165.346 208.805 136.243 1.00 44.32 150 VAL C N 1
ATOM 13851 C CA . VAL C 1 150 ? 165.603 208.132 134.973 1.00 44.32 150 VAL C CA 1
ATOM 13852 C C . VAL C 1 150 ? 164.991 206.739 134.999 1.00 44.32 150 VAL C C 1
ATOM 13853 O O . VAL C 1 150 ? 164.439 206.310 136.017 1.00 44.32 150 VAL C O 1
ATOM 13866 N N . ALA C 1 151 ? 165.089 206.025 133.881 1.00 47.98 151 ALA C N 1
ATOM 13867 C CA . ALA C 1 151 ? 164.424 204.739 133.715 1.00 47.98 151 ALA C CA 1
ATOM 13868 C C . ALA C 1 151 ? 165.372 203.605 134.087 1.00 47.98 151 ALA C C 1
ATOM 13869 O O . ALA C 1 151 ? 166.396 203.405 133.427 1.00 47.98 151 ALA C O 1
ATOM 13876 N N . PHE C 1 152 ? 165.025 202.865 135.142 1.00 46.85 152 PHE C N 1
ATOM 13877 C CA . PHE C 1 152 ? 165.758 201.644 135.460 1.00 46.85 152 PHE C CA 1
ATOM 13878 C C . PHE C 1 152 ? 165.611 200.623 134.341 1.00 46.85 152 PHE C C 1
ATOM 13879 O O . PHE C 1 152 ? 166.590 199.996 133.920 1.00 46.85 152 PHE C O 1
ATOM 13896 N N . ASN C 1 153 ? 164.393 200.446 133.847 1.00 57.06 153 ASN C N 1
ATOM 13897 C CA . ASN C 1 153 ? 164.107 199.544 132.739 1.00 57.06 153 ASN C CA 1
ATOM 13898 C C . ASN C 1 153 ? 162.800 200.003 132.103 1.00 57.06 153 ASN C C 1
ATOM 13899 O O . ASN C 1 153 ? 162.340 201.124 132.343 1.00 57.06 153 ASN C O 1
ATOM 13908 N N . GLY C 1 154 ? 162.198 199.142 131.286 1.00 61.84 154 GLY C N 1
ATOM 13909 C CA . GLY C 1 154 ? 161.029 199.535 130.520 1.00 61.84 154 GLY C CA 1
ATOM 13910 C C . GLY C 1 154 ? 159.755 199.699 131.327 1.00 61.84 154 GLY C C 1
ATOM 13911 O O . GLY C 1 154 ? 158.766 200.195 130.777 1.00 61.84 154 GLY C O 1
ATOM 13915 N N . SER C 1 155 ? 159.748 199.307 132.603 1.00 60.91 155 SER C N 1
ATOM 13916 C CA . SER C 1 155 ? 158.525 199.311 133.393 1.00 60.91 155 SER C CA 1
ATOM 13917 C C . SER C 1 155 ? 158.585 200.158 134.658 1.00 60.91 155 SER C C 1
ATOM 13918 O O . SER C 1 155 ? 157.534 200.379 135.272 1.00 60.91 155 SER C O 1
ATOM 13926 N N . VAL C 1 156 ? 159.758 200.635 135.074 1.00 53.56 156 VAL C N 1
ATOM 13927 C CA . VAL C 1 156 ? 159.880 201.420 136.296 1.00 53.56 156 VAL C CA 1
ATOM 13928 C C . VAL C 1 156 ? 160.958 202.480 136.114 1.00 53.56 156 VAL C C 1
ATOM 13929 O O . VAL C 1 156 ? 161.910 202.304 135.349 1.00 53.56 156 VAL C O 1
ATOM 13942 N N . LYS C 1 157 ? 160.793 203.594 136.826 1.00 52.34 157 LYS C N 1
ATOM 13943 C CA . LYS C 1 157 ? 161.732 204.705 136.810 1.00 52.34 157 LYS C CA 1
ATOM 13944 C C . LYS C 1 157 ? 162.237 204.950 138.224 1.00 52.34 157 LYS C C 1
ATOM 13945 O O . LYS C 1 157 ? 161.458 204.929 139.180 1.00 52.34 157 LYS C O 1
ATOM 13964 N N . THR C 1 158 ? 163.541 205.183 138.357 1.00 46.09 158 THR C N 1
ATOM 13965 C CA . THR C 1 158 ? 164.160 205.410 139.653 1.00 46.09 158 THR C CA 1
ATOM 13966 C C . THR C 1 158 ? 165.034 206.653 139.595 1.00 46.09 158 THR C C 1
ATOM 13967 O O . THR C 1 158 ? 165.334 207.181 138.522 1.00 46.09 158 THR C O 1
ATOM 13978 N N . CYS C 1 159 ? 165.432 207.122 140.774 1.00 43.19 159 CYS C N 1
ATOM 13979 C CA . CYS C 1 159 ? 166.281 208.299 140.872 1.00 43.19 159 CYS C CA 1
ATOM 13980 C C . CYS C 1 159 ? 167.707 207.976 140.444 1.00 43.19 159 CYS C C 1
ATOM 13981 O O . CYS C 1 159 ? 168.276 206.955 140.838 1.00 43.19 159 CYS C O 1
ATOM 13984 N N . GLU C 1 160 ? 168.284 208.857 139.632 1.00 35.50 160 GLU C N 1
ATOM 13985 C CA . GLU C 1 160 ? 169.652 208.689 139.166 1.00 35.50 160 GLU C CA 1
ATOM 13986 C C . GLU C 1 160 ? 170.637 209.094 140.254 1.00 35.50 160 GLU C C 1
ATOM 13987 O O . GLU C 1 160 ? 170.404 210.050 140.996 1.00 35.50 160 GLU C O 1
ATOM 13999 N N . VAL C 1 161 ? 171.744 208.358 140.347 1.00 28.72 161 VAL C N 1
ATOM 14000 C CA . VAL C 1 161 ? 172.776 208.621 141.338 1.00 28.72 161 VAL C CA 1
ATOM 14001 C C . VAL C 1 161 ? 174.135 208.631 140.655 1.00 28.72 161 VAL C C 1
ATOM 14002 O O . VAL C 1 161 ? 174.336 208.031 139.598 1.00 28.72 161 VAL C O 1
ATOM 14015 N N . ALA C 1 162 ? 175.073 209.338 141.277 1.00 23.29 162 ALA C N 1
ATOM 14016 C CA . ALA C 1 162 ? 176.481 209.290 140.904 1.00 23.29 162 ALA C CA 1
ATOM 14017 C C . ALA C 1 162 ? 177.145 208.235 141.778 1.00 23.29 162 ALA C C 1
ATOM 14018 O O . ALA C 1 162 ? 177.257 208.411 142.994 1.00 23.29 162 ALA C O 1
ATOM 14025 N N . ALA C 1 163 ? 177.574 207.139 141.165 1.00 22.45 163 ALA C N 1
ATOM 14026 C CA . ALA C 1 163 ? 178.140 206.022 141.906 1.00 22.45 163 ALA C CA 1
ATOM 14027 C C . ALA C 1 163 ? 178.983 205.190 140.953 1.00 22.45 163 ALA C C 1
ATOM 14028 O O . ALA C 1 163 ? 179.134 205.518 139.776 1.00 22.45 163 ALA C O 1
ATOM 14035 N N . TRP C 1 164 ? 179.548 204.110 141.482 1.00 2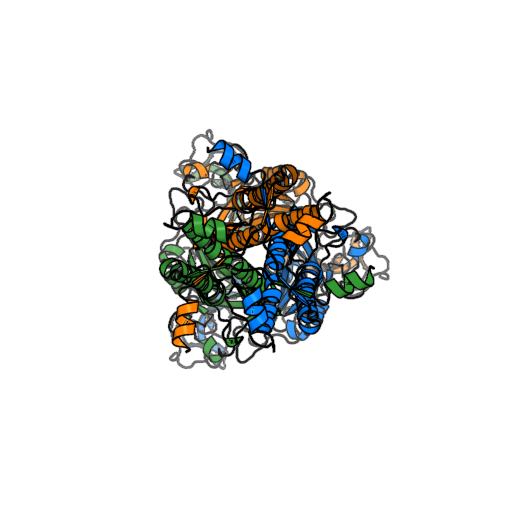3.08 164 TRP C N 1
ATOM 14036 C CA . TRP C 1 164 ? 180.053 203.038 140.639 1.00 23.08 164 TRP C CA 1
ATOM 14037 C C . TRP C 1 164 ? 178.863 202.289 140.053 1.00 23.08 164 TRP C C 1
ATOM 14038 O O . TRP C 1 164 ? 177.977 201.849 140.790 1.00 23.08 164 TRP C O 1
ATOM 14059 N N . CYS C 1 165 ? 178.835 202.147 138.730 1.00 21.08 165 CYS C N 1
ATOM 14060 C CA . CYS C 1 165 ? 177.648 201.680 138.041 1.00 21.08 165 CYS C CA 1
ATOM 14061 C C . CYS C 1 165 ? 177.936 200.411 137.251 1.00 21.08 165 CYS C C 1
ATOM 14062 O O . CYS C 1 165 ? 179.008 200.290 136.654 1.00 21.08 165 CYS C O 1
ATOM 14069 N N . PRO C 1 166 ? 176.995 199.451 137.206 1.00 20.11 166 PRO C N 1
ATOM 14070 C CA . PRO C 1 166 ? 175.680 199.459 137.862 1.00 20.11 166 PRO C CA 1
ATOM 14071 C C . PRO C 1 166 ? 175.758 199.241 139.369 1.00 20.11 166 PRO C C 1
ATOM 14072 O O . PRO C 1 166 ? 176.703 198.628 139.856 1.00 20.11 166 PRO C O 1
ATOM 14083 N N . VAL C 1 167 ? 174.766 199.748 140.100 1.00 23.74 167 VAL C N 1
ATOM 14084 C CA . VAL C 1 167 ? 174.793 199.653 141.553 1.00 23.74 167 VAL C CA 1
ATOM 14085 C C . VAL C 1 167 ? 174.546 198.214 141.990 1.00 23.74 167 VAL C C 1
ATOM 14086 O O . VAL C 1 167 ? 173.915 197.416 141.283 1.00 23.74 167 VAL C O 1
ATOM 14099 N N . GLU C 1 168 ? 175.047 197.885 143.175 1.00 22.39 168 GLU C N 1
ATOM 14100 C CA . GLU C 1 168 ? 174.905 196.549 143.730 1.00 22.39 168 GLU C CA 1
ATOM 14101 C C . GLU C 1 168 ? 173.452 196.269 144.101 1.00 22.39 168 GLU C C 1
ATOM 14102 O O . GLU C 1 168 ? 172.716 197.156 144.539 1.00 22.39 168 GLU C O 1
ATOM 14114 N N . ASP C 1 169 ? 173.046 195.015 143.926 1.00 29.59 169 ASP C N 1
ATOM 14115 C CA . ASP C 1 169 ? 171.716 194.542 144.304 1.00 29.59 169 ASP C CA 1
ATOM 14116 C C . ASP C 1 169 ? 171.893 193.451 145.356 1.00 29.59 169 ASP C C 1
ATOM 14117 O O . ASP C 1 169 ? 172.204 192.304 145.024 1.00 29.59 169 ASP C O 1
ATOM 14126 N N . ASP C 1 170 ? 171.688 193.808 146.623 1.00 27.22 170 ASP C N 1
ATOM 14127 C CA . ASP C 1 170 ? 171.902 192.902 147.745 1.00 27.22 170 ASP C CA 1
ATOM 14128 C C . ASP C 1 170 ? 170.593 192.514 148.425 1.00 27.22 170 ASP C C 1
ATOM 14129 O O . ASP C 1 170 ? 170.568 192.240 149.626 1.00 27.22 170 ASP C O 1
ATOM 14138 N N . THR C 1 171 ? 169.496 192.486 147.668 1.00 32.77 171 THR C N 1
ATOM 14139 C CA . THR C 1 171 ? 168.192 192.161 148.230 1.00 32.77 171 THR C CA 1
ATOM 14140 C C . THR C 1 171 ? 167.930 190.663 148.315 1.00 32.77 171 THR C C 1
ATOM 14141 O O . THR C 1 171 ? 167.004 190.256 149.026 1.00 32.77 171 THR C O 1
ATOM 14152 N N . HIS C 1 172 ? 168.711 189.837 147.624 1.00 31.85 172 HIS C N 1
ATOM 14153 C CA . HIS C 1 172 ? 168.547 188.385 147.629 1.00 31.85 172 HIS C CA 1
ATOM 14154 C C . HIS C 1 172 ? 169.862 187.756 148.080 1.00 31.85 172 HIS C C 1
ATOM 14155 O O . HIS C 1 172 ? 170.728 187.447 147.260 1.00 31.85 172 HIS C O 1
ATOM 14169 N N . VAL C 1 173 ? 170.002 187.567 149.384 1.00 19.48 173 VAL C N 1
ATOM 14170 C CA . VAL C 1 173 ? 171.178 186.871 149.916 1.00 19.48 173 VAL C CA 1
ATOM 14171 C C . VAL C 1 173 ? 171.060 185.385 149.589 1.00 19.48 173 VAL C C 1
ATOM 14172 O O . VAL C 1 173 ? 169.996 184.789 149.830 1.00 19.48 173 VAL C O 1
ATOM 14185 N N . PRO C 1 174 ? 172.092 184.744 149.037 1.00 16.00 174 PRO C N 1
ATOM 14186 C CA . PRO C 1 174 ? 171.963 183.326 148.680 1.00 16.00 174 PRO C CA 1
ATOM 14187 C C . PRO C 1 174 ? 171.607 182.464 149.883 1.00 16.00 174 PRO C C 1
ATOM 14188 O O . PRO C 1 174 ? 172.090 182.680 150.995 1.00 16.00 174 PRO C O 1
ATOM 14199 N N . GLN C 1 175 ? 170.751 181.474 149.644 1.00 18.18 175 GLN C N 1
ATOM 14200 C CA . GLN C 1 175 ? 170.304 180.539 150.668 1.00 18.18 175 GLN C CA 1
ATOM 14201 C C . GLN C 1 175 ? 170.211 179.139 150.073 1.00 18.18 175 GLN C C 1
ATOM 14202 O O . GLN C 1 175 ? 169.420 178.919 149.149 1.00 18.18 175 GLN C O 1
ATOM 14216 N N . PRO C 1 176 ? 170.994 178.158 150.560 1.00 15.75 176 PRO C N 1
ATOM 14217 C CA . PRO C 1 176 ? 171.991 178.212 151.637 1.00 15.75 176 PRO C CA 1
ATOM 14218 C C . PRO C 1 176 ? 173.234 179.015 151.274 1.00 15.75 176 PRO C C 1
ATOM 14219 O O . PRO C 1 176 ? 173.368 179.455 150.136 1.00 15.75 176 PRO C O 1
ATOM 14230 N N . ALA C 1 177 ? 174.132 179.194 152.239 1.00 12.99 177 ALA C N 1
ATOM 14231 C CA . ALA C 1 177 ? 175.303 180.031 152.026 1.00 12.99 177 ALA C CA 1
ATOM 14232 C C . ALA C 1 177 ? 176.096 179.555 150.816 1.00 12.99 177 ALA C C 1
ATOM 14233 O O . ALA C 1 177 ? 176.153 178.361 150.515 1.00 12.99 177 ALA C O 1
ATOM 14240 N N . PHE C 1 178 ? 176.702 180.509 150.110 1.00 15.37 178 PHE C N 1
ATOM 14241 C CA . PHE C 1 178 ? 177.436 180.183 148.893 1.00 15.37 178 PHE C CA 1
ATOM 14242 C C . PHE C 1 178 ? 178.623 179.276 149.192 1.00 15.37 178 PHE C C 1
ATOM 14243 O O . PHE C 1 178 ? 178.805 178.239 148.545 1.00 15.37 178 PHE C O 1
ATOM 14260 N N . LEU C 1 179 ? 179.450 179.659 150.160 1.00 16.03 179 LEU C N 1
ATOM 14261 C CA . LEU C 1 179 ? 180.569 178.829 150.607 1.00 16.03 179 LEU C CA 1
ATOM 14262 C C . LEU C 1 179 ? 180.194 178.072 151.879 1.00 16.03 179 LEU C C 1
ATOM 14263 O O . LEU C 1 179 ? 180.760 178.274 152.949 1.00 16.03 179 LEU C O 1
ATOM 14279 N N . LYS C 1 180 ? 179.211 177.186 151.744 1.00 16.31 180 LYS C N 1
ATOM 14280 C CA . LYS C 1 180 ? 178.794 176.354 152.863 1.00 16.31 180 LYS C CA 1
ATOM 14281 C C . LYS C 1 180 ? 179.782 175.231 153.151 1.00 16.31 180 LYS C C 1
ATOM 14282 O O . LYS C 1 180 ? 179.700 174.615 154.217 1.00 16.31 180 LYS C O 1
ATOM 14301 N N . ALA C 1 181 ? 180.711 174.961 152.232 1.00 16.55 181 ALA C N 1
ATOM 14302 C CA . ALA C 1 181 ? 181.742 173.957 152.448 1.00 16.55 181 ALA C CA 1
ATOM 14303 C C . ALA C 1 181 ? 182.783 174.395 153.468 1.00 16.55 181 ALA C C 1
ATOM 14304 O O . ALA C 1 181 ? 183.610 173.573 153.870 1.00 16.55 181 ALA C O 1
ATOM 14311 N N . ALA C 1 182 ? 182.757 175.658 153.896 1.00 15.96 182 ALA C N 1
ATOM 14312 C CA . ALA C 1 182 ? 183.662 176.131 154.934 1.00 15.96 182 ALA C CA 1
ATOM 14313 C C . ALA C 1 182 ? 183.410 175.463 156.276 1.00 15.96 182 ALA C C 1
ATOM 14314 O O . ALA C 1 182 ? 184.219 175.629 157.193 1.00 15.96 182 ALA C O 1
ATOM 14321 N N . GLU C 1 183 ? 182.306 174.729 156.416 1.00 16.64 183 GLU C N 1
ATOM 14322 C CA . GLU C 1 183 ? 182.015 174.029 157.659 1.00 16.64 183 GLU C CA 1
ATOM 14323 C C . GLU C 1 183 ? 183.133 173.071 158.052 1.00 16.64 183 GLU C C 1
ATOM 14324 O O . GLU C 1 183 ? 183.406 172.894 159.244 1.00 16.64 183 GLU C O 1
ATOM 14336 N N . ASN C 1 184 ? 183.773 172.431 157.075 1.00 20.25 184 ASN C N 1
ATOM 14337 C CA . ASN C 1 184 ? 184.863 171.501 157.334 1.00 20.25 184 ASN C CA 1
ATOM 14338 C C . ASN C 1 184 ? 186.257 172.100 157.178 1.00 20.25 184 ASN C C 1
ATOM 14339 O O . ASN C 1 184 ? 187.234 171.349 157.228 1.00 20.25 184 ASN C O 1
ATOM 14348 N N . PHE C 1 185 ? 186.390 173.410 157.002 1.00 23.08 185 PHE C N 1
ATOM 14349 C CA . PHE C 1 185 ? 187.705 174.024 157.132 1.00 23.08 185 PHE C CA 1
ATOM 14350 C C . PHE C 1 185 ? 188.197 173.896 158.570 1.00 23.08 185 PHE C C 1
ATOM 14351 O O . PHE C 1 185 ? 187.410 173.767 159.509 1.00 23.08 185 PHE C O 1
ATOM 14368 N N . THR C 1 186 ? 189.517 173.918 158.742 1.00 17.06 186 THR C N 1
ATOM 14369 C CA . THR C 1 186 ? 190.139 173.790 160.052 1.00 17.06 186 THR C CA 1
ATOM 14370 C C . THR C 1 186 ? 190.993 175.013 160.345 1.00 17.06 186 THR C C 1
ATOM 14371 O O . THR C 1 186 ? 191.659 175.545 159.453 1.00 17.06 186 THR C O 1
ATOM 14382 N N . LEU C 1 187 ? 190.963 175.455 161.598 1.00 14.55 187 LEU C N 1
ATOM 14383 C CA . LEU C 1 187 ? 191.691 176.631 162.053 1.00 14.55 187 LEU C CA 1
ATOM 14384 C C . LEU C 1 187 ? 192.738 176.210 163.074 1.00 14.55 187 LEU C C 1
ATOM 14385 O O . LEU C 1 187 ? 192.432 175.469 164.010 1.00 14.55 187 LEU C O 1
ATOM 14401 N N . LEU C 1 188 ? 193.966 176.678 162.888 1.00 15.30 188 LEU C N 1
ATOM 14402 C CA . LEU C 1 188 ? 195.049 176.458 163.837 1.00 15.30 188 LEU C CA 1
ATOM 14403 C C . LEU C 1 188 ? 195.268 177.733 164.638 1.00 15.30 188 LEU C C 1
ATOM 14404 O O . LEU C 1 188 ? 195.362 178.820 164.063 1.00 15.30 188 LEU C O 1
ATOM 14420 N N . VAL C 1 189 ? 195.340 177.600 165.959 1.00 14.70 189 VAL C N 1
ATOM 14421 C CA . VAL C 1 189 ? 195.586 178.722 166.859 1.00 14.70 189 VAL C CA 1
ATOM 14422 C C . VAL C 1 189 ? 196.856 178.419 167.639 1.00 14.70 189 VAL C C 1
ATOM 14423 O O . VAL C 1 189 ? 196.884 177.492 168.456 1.00 14.70 189 VAL C O 1
ATOM 14436 N N . LYS C 1 190 ? 197.906 179.200 167.393 1.00 16.97 190 LYS C N 1
ATOM 14437 C CA . LYS C 1 190 ? 199.152 179.127 168.147 1.00 16.97 190 LYS C CA 1
ATOM 14438 C C . LYS C 1 190 ? 199.210 180.322 169.085 1.00 16.97 190 LYS C C 1
ATOM 14439 O O . LYS C 1 190 ? 199.089 181.467 168.642 1.00 16.97 190 LYS C O 1
ATOM 14458 N N . ASN C 1 191 ? 199.393 180.056 170.374 1.00 17.73 191 ASN C N 1
ATOM 14459 C CA . ASN C 1 191 ? 199.320 181.084 171.400 1.00 17.73 191 ASN C CA 1
ATOM 14460 C C . ASN C 1 191 ? 200.561 181.023 172.277 1.00 17.73 191 ASN C C 1
ATOM 14461 O O . ASN C 1 191 ? 200.879 179.971 172.837 1.00 17.73 191 ASN C O 1
ATOM 14472 N N . ASN C 1 192 ? 201.256 182.149 172.387 1.00 18.02 192 ASN C N 1
ATOM 14473 C CA . ASN C 1 192 ? 202.395 182.305 173.280 1.00 18.02 192 ASN C CA 1
ATOM 14474 C C . ASN C 1 192 ? 202.025 183.312 174.359 1.00 18.02 192 ASN C C 1
ATOM 14475 O O . ASN C 1 192 ? 201.590 184.424 174.047 1.00 18.02 192 ASN C O 1
ATOM 14486 N N . ILE C 1 193 ? 202.189 182.925 175.622 1.00 17.73 193 ILE C N 1
ATOM 14487 C CA . ILE C 1 193 ? 201.799 183.766 176.745 1.00 17.73 193 ILE C CA 1
ATOM 14488 C C . ILE C 1 193 ? 203.025 184.131 177.568 1.00 17.73 193 ILE C C 1
ATOM 14489 O O . ILE C 1 193 ? 204.061 183.466 177.525 1.00 17.73 193 ILE C O 1
ATOM 14505 N N . TRP C 1 194 ? 202.887 185.214 178.328 1.00 19.53 194 TRP C N 1
ATOM 14506 C CA . TRP C 1 194 ? 203.989 185.774 179.096 1.00 19.53 194 TRP C CA 1
ATOM 14507 C C . TRP C 1 194 ? 203.428 186.458 180.332 1.00 19.53 194 TRP C C 1
ATOM 14508 O O . TRP C 1 194 ? 202.511 187.275 180.226 1.00 19.53 194 TRP C O 1
ATOM 14529 N N . TYR C 1 195 ? 203.977 186.118 181.499 1.00 20.24 195 TYR C N 1
ATOM 14530 C CA . TYR C 1 195 ? 203.656 186.786 182.757 1.00 20.24 195 TYR C CA 1
ATOM 14531 C C . TYR C 1 195 ? 204.859 187.631 183.156 1.00 20.24 195 TYR C C 1
ATOM 14532 O O . TYR C 1 195 ? 205.807 187.118 183.767 1.00 20.24 195 TYR C O 1
ATOM 14550 N N . PRO C 1 196 ? 204.884 188.925 182.821 1.00 21.75 196 PRO C N 1
ATOM 14551 C CA . PRO C 1 196 ? 206.097 189.719 183.082 1.00 21.75 196 PRO C CA 1
ATOM 14552 C C . PRO C 1 196 ? 206.498 189.784 184.546 1.00 21.75 196 PRO C C 1
ATOM 14553 O O . PRO C 1 196 ? 207.698 189.791 184.843 1.00 21.75 196 PRO C O 1
ATOM 14564 N N . LYS C 1 197 ? 205.537 189.829 185.473 1.00 27.06 197 LYS C N 1
ATOM 14565 C CA . LYS C 1 197 ? 205.887 189.963 186.884 1.00 27.06 197 LYS C CA 1
ATOM 14566 C C . LYS C 1 197 ? 206.737 188.793 187.359 1.00 27.06 197 LYS C C 1
ATOM 14567 O O . LYS C 1 197 ? 207.752 188.989 188.036 1.00 27.06 197 LYS C O 1
ATOM 14586 N N . PHE C 1 198 ? 206.339 187.572 187.017 1.00 26.29 198 PHE C N 1
ATOM 14587 C CA . PHE C 1 198 ? 207.103 186.376 187.335 1.00 26.29 198 PHE C CA 1
ATOM 14588 C C . PHE C 1 198 ? 208.036 185.980 186.203 1.00 26.29 198 PHE C C 1
ATOM 14589 O O . PHE C 1 198 ? 208.788 185.011 186.341 1.00 26.29 198 PHE C O 1
ATOM 14606 N N . ASN C 1 199 ? 208.001 186.721 185.100 1.00 28.32 199 ASN C N 1
ATOM 14607 C CA . ASN C 1 199 ? 208.809 186.485 183.910 1.00 28.32 199 ASN C CA 1
ATOM 14608 C C . ASN C 1 199 ? 208.753 185.002 183.532 1.00 28.32 199 ASN C C 1
ATOM 14609 O O . ASN C 1 199 ? 209.751 184.280 183.523 1.00 28.32 199 ASN C O 1
ATOM 14618 N N . PHE C 1 200 ? 207.533 184.562 183.232 1.00 22.03 200 PHE C N 1
ATOM 14619 C CA . PHE C 1 200 ? 207.218 183.176 182.919 1.00 22.03 200 PHE C CA 1
ATOM 14620 C C . PHE C 1 200 ? 206.573 183.123 181.543 1.00 22.03 200 PHE C C 1
ATOM 14621 O O . PHE C 1 200 ? 205.654 183.897 181.259 1.00 22.03 200 PHE C O 1
ATOM 14638 N N . SER C 1 201 ? 207.052 182.216 180.694 1.00 20.61 201 SER C N 1
ATOM 14639 C CA . SER C 1 201 ? 206.578 182.099 179.324 1.00 20.61 201 SER C CA 1
ATOM 14640 C C . SER C 1 201 ? 206.162 180.666 179.029 1.00 20.61 201 SER C C 1
ATOM 14641 O O . SER C 1 201 ? 206.786 179.711 179.496 1.00 20.61 201 SER C O 1
ATOM 14649 N N . LYS C 1 202 ? 205.100 180.528 178.240 1.00 20.35 202 LYS C N 1
ATOM 14650 C CA . LYS C 1 202 ? 204.649 179.222 177.783 1.00 20.35 202 LYS C CA 1
ATOM 14651 C C . LYS C 1 202 ? 203.844 179.404 176.506 1.00 20.35 202 LYS C C 1
ATOM 14652 O O . LYS C 1 202 ? 203.274 180.468 176.257 1.00 20.35 202 LYS C O 1
ATOM 14671 N N . ARG C 1 203 ? 203.803 178.347 175.700 1.00 20.27 203 ARG C N 1
ATOM 14672 C CA . ARG C 1 203 ? 202.998 178.320 174.489 1.00 20.27 203 ARG C CA 1
ATOM 14673 C C . ARG C 1 203 ? 202.000 177.174 174.580 1.00 20.27 203 ARG C C 1
ATOM 14674 O O . ARG C 1 203 ? 202.212 176.206 175.312 1.00 20.27 203 ARG C O 1
ATOM 14695 N N . ASN C 1 204 ? 200.896 177.306 173.841 1.00 18.19 204 ASN C N 1
ATOM 14696 C CA . ASN C 1 204 ? 199.773 176.388 173.991 1.00 18.19 204 ASN C CA 1
ATOM 14697 C C . ASN C 1 204 ? 200.023 175.022 173.367 1.00 18.19 204 ASN C C 1
ATOM 14698 O O . ASN C 1 204 ? 199.229 174.107 173.599 1.00 18.19 204 ASN C O 1
ATOM 14709 N N . ILE C 1 205 ? 201.089 174.856 172.587 1.00 20.12 205 ILE C N 1
ATOM 14710 C CA . ILE C 1 205 ? 201.519 173.538 172.135 1.00 20.12 205 ILE C CA 1
ATOM 14711 C C . ILE C 1 205 ? 202.399 172.976 173.247 1.00 20.12 205 ILE C C 1
ATOM 14712 O O . ILE C 1 205 ? 203.546 173.387 173.419 1.00 20.12 205 ILE C O 1
ATOM 14728 N N . LEU C 1 206 ? 201.854 172.033 174.009 1.00 20.00 206 LEU C N 1
ATOM 14729 C CA . LEU C 1 206 ? 202.506 171.580 175.222 1.00 20.00 206 LEU C CA 1
ATOM 14730 C C . LEU C 1 206 ? 203.734 170.734 174.899 1.00 20.00 206 LEU C C 1
ATOM 14731 O O . LEU C 1 206 ? 203.903 170.267 173.772 1.00 20.00 206 LEU C O 1
ATOM 14747 N N . PRO C 1 207 ? 204.620 170.540 175.879 1.00 21.26 207 PRO C N 1
ATOM 14748 C CA . PRO C 1 207 ? 205.823 169.734 175.624 1.00 21.26 207 PRO C CA 1
ATOM 14749 C C . PRO C 1 207 ? 205.554 168.296 175.211 1.00 21.26 207 PRO C C 1
ATOM 14750 O O . PRO C 1 207 ? 206.419 167.703 174.557 1.00 21.26 207 PRO C O 1
ATOM 14761 N N . ASN C 1 208 ? 204.416 167.695 175.569 1.00 23.97 208 ASN C N 1
ATOM 14762 C CA . ASN C 1 208 ? 204.175 166.320 175.144 1.00 23.97 208 ASN C CA 1
ATOM 14763 C C . ASN C 1 208 ? 203.428 166.243 173.816 1.00 23.97 208 ASN C C 1
ATOM 14764 O O . ASN C 1 208 ? 203.152 165.137 173.344 1.00 23.97 208 ASN C O 1
ATOM 14773 N N . ILE C 1 209 ? 203.086 167.381 173.215 1.00 22.16 209 ILE C N 1
ATOM 14774 C CA . ILE C 1 209 ? 202.375 167.420 171.941 1.00 22.16 209 ILE C CA 1
ATOM 14775 C C . ILE C 1 209 ? 203.412 167.399 170.821 1.00 22.16 209 ILE C C 1
ATOM 14776 O O . ILE C 1 209 ? 204.114 168.387 170.596 1.00 22.16 209 ILE C O 1
ATOM 14792 N N . THR C 1 210 ? 203.493 166.284 170.103 1.00 21.41 210 THR C N 1
ATOM 14793 C CA . THR C 1 210 ? 204.527 166.064 169.103 1.00 21.41 210 THR C CA 1
ATOM 14794 C C . THR C 1 210 ? 204.088 166.559 167.726 1.00 21.41 210 THR C C 1
ATOM 14795 O O . THR C 1 210 ? 202.956 166.992 167.517 1.00 21.41 210 THR C O 1
ATOM 14806 N N . THR C 1 211 ? 205.028 166.496 166.780 1.00 23.28 211 THR C N 1
ATOM 14807 C CA . THR C 1 211 ? 204.750 166.924 165.413 1.00 23.28 211 THR C CA 1
ATOM 14808 C C . THR C 1 211 ? 203.866 165.919 164.684 1.00 23.28 211 THR C C 1
ATOM 14809 O O . THR C 1 211 ? 202.993 166.308 163.900 1.00 23.28 211 THR C O 1
ATOM 14820 N N . THR C 1 212 ? 204.080 164.624 164.921 1.00 23.04 212 THR C N 1
ATOM 14821 C CA . THR C 1 212 ? 203.255 163.608 164.280 1.00 23.04 212 THR C CA 1
ATOM 14822 C C . THR C 1 212 ? 201.801 163.726 164.716 1.00 23.04 212 THR C C 1
ATOM 14823 O O . THR C 1 212 ? 200.883 163.595 163.899 1.00 23.04 212 THR C O 1
ATOM 14834 N N . TYR C 1 213 ? 201.573 163.971 166.007 1.00 20.28 213 TYR C N 1
ATOM 14835 C CA . TYR C 1 213 ? 200.214 164.104 166.518 1.00 20.28 213 TYR C CA 1
ATOM 14836 C C . TYR C 1 213 ? 199.515 165.319 165.920 1.00 20.28 213 TYR C C 1
ATOM 14837 O O . TYR C 1 213 ? 198.333 165.253 165.569 1.00 20.28 213 TYR C O 1
ATOM 14855 N N . LEU C 1 214 ? 200.232 166.434 165.785 1.00 19.57 214 LEU C N 1
ATOM 14856 C CA . LEU C 1 214 ? 199.647 167.668 165.274 1.00 19.57 214 LEU C CA 1
ATOM 14857 C C . LEU C 1 214 ? 199.321 167.608 163.789 1.00 19.57 214 LEU C C 1
ATOM 14858 O O . LEU C 1 214 ? 198.687 168.536 163.279 1.00 19.57 214 LEU C O 1
ATOM 14874 N N . LYS C 1 215 ? 199.746 166.562 163.083 1.00 23.75 215 LYS C N 1
ATOM 14875 C CA . LYS C 1 215 ? 199.474 166.466 161.655 1.00 23.75 215 LYS C CA 1
ATOM 14876 C C . LYS C 1 215 ? 198.055 166.009 161.347 1.00 23.75 215 LYS C C 1
ATOM 14877 O O . LYS C 1 215 ? 197.583 166.231 160.228 1.00 23.75 215 LYS C O 1
ATOM 14896 N N . SER C 1 216 ? 197.364 165.383 162.304 1.00 24.92 216 SER C N 1
ATOM 14897 C CA . SER C 1 216 ? 196.044 164.829 162.031 1.00 24.92 216 SER C CA 1
ATOM 14898 C C . SER C 1 216 ? 195.043 165.035 163.166 1.00 24.92 21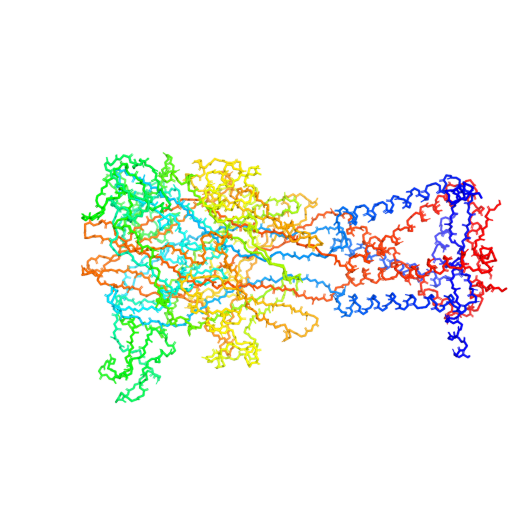6 SER C C 1
ATOM 14899 O O . SER C 1 216 ? 193.952 164.456 163.111 1.00 24.92 216 SER C O 1
ATOM 14907 N N . CYS C 1 217 ? 195.362 165.833 164.178 1.00 18.90 217 CYS C N 1
ATOM 14908 C CA . CYS C 1 217 ? 194.472 165.975 165.322 1.00 18.90 217 CYS C CA 1
ATOM 14909 C C . CYS C 1 217 ? 193.398 167.026 165.060 1.00 18.90 217 CYS C C 1
ATOM 14910 O O . CYS C 1 217 ? 193.593 167.974 164.297 1.00 18.90 217 CYS C O 1
ATOM 14917 N N . ILE C 1 218 ? 192.248 166.834 165.699 1.00 16.12 218 ILE C N 1
ATOM 14918 C CA . ILE C 1 218 ? 191.178 167.821 165.744 1.00 16.12 218 ILE C CA 1
ATOM 14919 C C . ILE C 1 218 ? 190.747 167.967 167.195 1.00 16.12 218 ILE C C 1
ATOM 14920 O O . ILE C 1 218 ? 190.622 166.972 167.914 1.00 16.12 218 ILE C O 1
ATOM 14936 N N . TYR C 1 219 ? 190.527 169.205 167.626 1.00 15.38 219 TYR C N 1
ATOM 14937 C CA . TYR C 1 219 ? 190.203 169.457 169.022 1.00 15.38 219 TYR C CA 1
ATOM 14938 C C . TYR C 1 219 ? 188.909 168.763 169.431 1.00 15.38 219 TYR C C 1
ATOM 14939 O O . TYR C 1 219 ? 187.899 168.819 168.726 1.00 15.38 219 TYR C O 1
ATOM 14957 N N . ASP C 1 220 ? 188.947 168.114 170.590 1.00 21.22 220 ASP C N 1
ATOM 14958 C CA . ASP C 1 220 ? 187.761 167.570 171.234 1.00 21.22 220 ASP C CA 1
ATOM 14959 C C . ASP C 1 220 ? 187.887 167.809 172.729 1.00 21.22 220 ASP C C 1
ATOM 14960 O O . ASP C 1 220 ? 188.953 167.582 173.305 1.00 21.22 220 ASP C O 1
ATOM 14969 N N . ALA C 1 221 ? 186.804 168.268 173.354 1.00 23.83 221 ALA C N 1
ATOM 14970 C CA . ALA C 1 221 ? 186.864 168.598 174.774 1.00 23.83 221 ALA C CA 1
ATOM 14971 C C . ALA C 1 221 ? 187.173 167.375 175.627 1.00 23.83 221 ALA C C 1
ATOM 14972 O O . ALA C 1 221 ? 187.725 167.511 176.724 1.00 23.83 221 ALA C O 1
ATOM 14979 N N . LYS C 1 222 ? 186.829 166.179 175.149 1.00 30.25 222 LYS C N 1
ATOM 14980 C CA . LYS C 1 222 ? 187.001 164.953 175.919 1.00 30.25 222 LYS C CA 1
ATOM 14981 C C . LYS C 1 222 ? 188.209 164.137 175.476 1.00 30.25 222 LYS C C 1
ATOM 14982 O O . LYS C 1 222 ? 188.979 163.670 176.319 1.00 30.25 222 LYS C O 1
ATOM 15001 N N . THR C 1 223 ? 188.400 163.955 174.170 1.00 24.38 223 THR C N 1
ATOM 15002 C CA . THR C 1 223 ? 189.435 163.061 173.665 1.00 24.38 223 THR C CA 1
ATOM 15003 C C . THR C 1 223 ? 190.732 163.767 173.297 1.00 24.38 223 THR C C 1
ATOM 15004 O O . THR C 1 223 ? 191.804 163.178 173.459 1.00 24.38 223 THR C O 1
ATOM 15015 N N . ASP C 1 224 ? 190.669 165.000 172.799 1.00 19.28 224 ASP C N 1
ATOM 15016 C CA . ASP C 1 224 ? 191.849 165.752 172.371 1.00 19.28 224 ASP C CA 1
ATOM 15017 C C . ASP C 1 224 ? 191.771 167.165 172.928 1.00 19.28 224 ASP C C 1
ATOM 15018 O O . ASP C 1 224 ? 191.651 168.138 172.176 1.00 19.28 224 ASP C O 1
ATOM 15027 N N . PRO C 1 225 ? 191.855 167.318 174.253 1.00 18.98 225 PRO C N 1
ATOM 15028 C CA . PRO C 1 225 ? 191.645 168.644 174.853 1.00 18.98 225 PRO C CA 1
ATOM 15029 C C . PRO C 1 225 ? 192.779 169.626 174.616 1.00 18.98 225 PRO C C 1
ATOM 15030 O O . PRO C 1 225 ? 192.645 170.791 175.005 1.00 18.98 225 PRO C O 1
ATOM 15041 N N . PHE C 1 226 ? 193.884 169.209 173.993 1.00 18.72 226 PHE C N 1
ATOM 15042 C CA . PHE C 1 226 ? 195.030 170.087 173.803 1.00 18.72 226 PHE C CA 1
ATOM 15043 C C . PHE C 1 226 ? 195.498 170.154 172.355 1.00 18.72 226 PHE C C 1
ATOM 15044 O O . PHE C 1 226 ? 196.604 170.642 172.101 1.00 18.72 226 PHE C O 1
ATOM 15061 N N . CYS C 1 227 ? 194.698 169.684 171.404 1.00 17.37 227 CYS C N 1
ATOM 15062 C CA . CYS C 1 227 ? 194.998 169.904 169.996 1.00 17.37 227 CYS C CA 1
ATOM 15063 C C . CYS C 1 227 ? 194.565 171.316 169.618 1.00 17.37 227 CYS C C 1
ATOM 15064 O O . CYS C 1 227 ? 193.391 171.655 169.786 1.00 17.37 227 CYS C O 1
ATOM 15071 N N . PRO C 1 228 ? 195.467 172.171 169.130 1.00 15.63 228 PRO C N 1
ATOM 15072 C CA . PRO C 1 228 ? 195.086 173.563 168.865 1.00 15.63 228 PRO C CA 1
ATOM 15073 C C . PRO C 1 228 ? 194.443 173.775 167.501 1.00 15.63 228 PRO C C 1
ATOM 15074 O O . PRO C 1 228 ? 194.387 174.906 167.013 1.00 15.63 228 PRO C O 1
ATOM 15085 N N . ILE C 1 229 ? 193.962 172.703 166.876 1.00 15.40 229 ILE C N 1
ATOM 15086 C CA . ILE C 1 229 ? 193.375 172.751 165.541 1.00 15.40 229 ILE C CA 1
ATOM 15087 C C . ILE C 1 229 ? 191.882 172.482 165.669 1.00 15.40 229 ILE C C 1
ATOM 15088 O O . ILE C 1 229 ? 191.473 171.410 166.130 1.00 15.40 229 ILE C O 1
ATOM 15104 N N . PHE C 1 230 ? 191.068 173.447 165.246 1.00 13.82 230 PHE C N 1
ATOM 15105 C CA . PHE C 1 230 ? 189.622 173.404 165.408 1.00 13.82 230 PHE C CA 1
ATOM 15106 C C . PHE C 1 230 ? 188.934 173.392 164.051 1.00 13.82 230 PHE C C 1
ATOM 15107 O O . PHE C 1 230 ? 189.351 174.096 163.129 1.00 13.82 230 PHE C O 1
ATOM 15124 N N . ARG C 1 231 ? 187.873 172.598 163.936 1.00 15.48 231 ARG C N 1
ATOM 15125 C CA . ARG C 1 231 ? 186.993 172.637 162.775 1.00 15.48 231 ARG C CA 1
ATOM 15126 C C . ARG C 1 231 ? 185.945 173.725 162.981 1.00 15.48 231 ARG C C 1
ATOM 15127 O O . ARG C 1 231 ? 185.373 173.839 164.067 1.00 15.48 231 ARG C O 1
ATOM 15148 N N . LEU C 1 232 ? 185.706 174.526 161.940 1.00 14.14 232 LEU C N 1
ATOM 15149 C CA . LEU C 1 232 ? 184.864 175.713 162.086 1.00 14.14 232 LEU C CA 1
ATOM 15150 C C . LEU C 1 232 ? 183.432 175.342 162.459 1.00 14.14 232 LEU C C 1
ATOM 15151 O O . LEU C 1 232 ? 182.838 175.934 163.372 1.00 14.14 232 LEU C O 1
ATOM 15167 N N . GLY C 1 233 ? 182.858 174.364 161.758 1.00 11.05 233 GLY C N 1
ATOM 15168 C CA . GLY C 1 233 ? 181.515 173.928 162.090 1.00 11.05 233 GLY C CA 1
ATOM 15169 C C . GLY C 1 233 ? 181.404 173.464 163.526 1.00 11.05 233 GLY C C 1
ATOM 15170 O O . GLY C 1 233 ? 180.431 173.770 164.216 1.00 11.05 233 GLY C O 1
ATOM 15174 N N . LYS C 1 234 ? 182.412 172.732 164.001 1.00 15.04 234 LYS C N 1
ATOM 15175 C CA . LYS C 1 234 ? 182.414 172.282 165.386 1.00 15.04 234 LYS C CA 1
ATOM 15176 C C . LYS C 1 234 ? 182.601 173.442 166.356 1.00 15.04 234 LYS C C 1
ATOM 15177 O O . LYS C 1 234 ? 182.034 173.422 167.451 1.00 15.04 234 LYS C O 1
ATOM 15196 N N . ILE C 1 235 ? 183.387 174.456 165.983 1.00 14.37 235 ILE C N 1
ATOM 15197 C CA . ILE C 1 235 ? 183.512 175.638 166.832 1.00 14.37 235 ILE C CA 1
ATOM 15198 C C . ILE C 1 235 ? 182.148 176.280 167.033 1.00 14.37 235 ILE C C 1
ATOM 15199 O O . ILE C 1 235 ? 181.773 176.647 168.151 1.00 14.37 235 ILE C O 1
ATOM 15215 N N . VAL C 1 236 ? 181.395 176.443 165.945 1.00 13.95 236 VAL C N 1
ATOM 15216 C CA . VAL C 1 236 ? 180.078 177.060 166.058 1.00 13.95 236 VAL C CA 1
ATOM 15217 C C . VAL C 1 236 ? 179.135 176.163 166.853 1.00 13.95 236 VAL C C 1
ATOM 15218 O O . VAL C 1 236 ? 178.350 176.643 167.678 1.00 13.95 236 VAL C O 1
ATOM 15231 N N . GLU C 1 237 ? 179.201 174.850 166.627 1.00 15.15 237 GLU C N 1
ATOM 15232 C CA . GLU C 1 237 ? 178.317 173.925 167.331 1.00 15.15 237 GLU C CA 1
ATOM 15233 C C . GLU C 1 237 ? 178.571 173.933 168.837 1.00 15.15 237 GLU C C 1
ATOM 15234 O O . GLU C 1 237 ? 177.625 173.871 169.631 1.00 15.15 237 GLU C O 1
ATOM 15246 N N . ASN C 1 238 ? 179.837 173.984 169.252 1.00 15.41 238 ASN C N 1
ATOM 15247 C CA . ASN C 1 238 ? 180.148 173.964 170.677 1.00 15.41 238 ASN C CA 1
ATOM 15248 C C . ASN C 1 238 ? 179.712 175.238 171.383 1.00 15.41 238 ASN C C 1
ATOM 15249 O O . ASN C 1 238 ? 179.621 175.246 172.614 1.00 15.41 238 ASN C O 1
ATOM 15260 N N . ALA C 1 239 ? 179.449 176.309 170.643 1.00 15.50 239 ALA C N 1
ATOM 15261 C CA . ALA C 1 239 ? 178.914 177.531 171.225 1.00 15.50 239 ALA C CA 1
ATOM 15262 C C . ALA C 1 239 ? 177.396 177.504 171.348 1.00 15.50 239 ALA C C 1
ATOM 15263 O O . ALA C 1 239 ? 176.818 178.469 171.856 1.00 15.50 239 ALA C O 1
ATOM 15270 N N . GLY C 1 240 ? 176.745 176.432 170.906 1.00 15.44 240 GLY C N 1
ATOM 15271 C CA . GLY C 1 240 ? 175.306 176.326 171.004 1.00 15.44 240 GLY C CA 1
ATOM 15272 C C . GLY C 1 240 ? 174.546 176.840 169.806 1.00 15.44 240 GLY C C 1
ATOM 15273 O O . GLY C 1 240 ? 173.388 177.244 169.951 1.00 15.44 240 GLY C O 1
ATOM 15277 N N . HIS C 1 241 ? 175.154 176.832 168.621 1.00 17.07 241 HIS C N 1
ATOM 15278 C CA . HIS C 1 241 ? 174.543 177.407 167.432 1.00 17.07 241 HIS C CA 1
ATOM 15279 C C . HIS C 1 241 ? 174.748 176.462 166.256 1.00 17.07 241 HIS C C 1
ATOM 15280 O O . HIS C 1 241 ? 175.349 175.394 166.386 1.00 17.07 241 HIS C O 1
ATOM 15294 N N . SER C 1 242 ? 174.221 176.857 165.102 1.00 15.87 242 SER C N 1
ATOM 15295 C CA . SER C 1 242 ? 174.291 176.074 163.876 1.00 15.87 242 SER C CA 1
ATOM 15296 C C . SER C 1 242 ? 175.134 176.823 162.855 1.00 15.87 242 SER C C 1
ATOM 15297 O O . SER C 1 242 ? 174.920 178.016 162.628 1.00 15.87 242 SER C O 1
ATOM 15305 N N . PHE C 1 243 ? 176.094 176.122 162.246 1.00 13.30 243 PHE C N 1
ATOM 15306 C CA . PHE C 1 243 ? 176.991 176.779 161.301 1.00 13.30 243 PHE C CA 1
ATOM 15307 C C . PHE C 1 243 ? 176.258 177.194 160.032 1.00 13.30 243 PHE C C 1
ATOM 15308 O O . PHE C 1 243 ? 176.503 178.280 159.499 1.00 13.30 243 PHE C O 1
ATOM 15325 N N . GLN C 1 244 ? 175.373 176.339 159.521 1.00 15.50 244 GLN C N 1
ATOM 15326 C CA . GLN C 1 244 ? 174.685 176.660 158.275 1.00 15.50 244 GLN C CA 1
ATOM 15327 C C . GLN C 1 244 ? 173.757 177.855 158.447 1.00 15.50 244 GLN C C 1
ATOM 15328 O O . GLN C 1 244 ? 173.641 178.691 157.544 1.00 15.50 244 GLN C O 1
ATOM 15342 N N . ASP C 1 245 ? 173.080 177.950 159.593 1.00 17.33 245 ASP C N 1
ATOM 15343 C CA . ASP C 1 245 ? 172.253 179.118 159.868 1.00 17.33 245 ASP C CA 1
ATOM 15344 C C . ASP C 1 245 ? 173.099 180.379 159.980 1.00 17.33 245 ASP C C 1
ATOM 15345 O O . ASP C 1 245 ? 172.728 181.435 159.458 1.00 17.33 245 ASP C O 1
ATOM 15354 N N . MET C 1 246 ? 174.240 180.283 160.659 1.00 14.48 246 MET C N 1
ATOM 15355 C CA . MET C 1 246 ? 175.095 181.435 160.902 1.00 14.48 246 MET C CA 1
ATOM 15356 C C . MET C 1 246 ? 175.872 181.865 159.665 1.00 14.48 246 MET C C 1
ATOM 15357 O O . MET C 1 246 ? 176.368 182.994 159.624 1.00 14.48 246 MET C O 1
ATOM 15371 N N . ALA C 1 247 ? 175.986 180.999 158.661 1.00 13.00 247 ALA C N 1
ATOM 15372 C CA . ALA C 1 247 ? 176.785 181.299 157.482 1.00 13.00 247 ALA C CA 1
ATOM 15373 C C . ALA C 1 247 ? 176.039 182.132 156.447 1.00 13.00 247 ALA C C 1
ATOM 15374 O O . ALA C 1 247 ? 176.678 182.687 155.549 1.00 13.00 247 ALA C O 1
ATOM 15381 N N . VAL C 1 248 ? 174.714 182.232 156.546 1.00 13.66 248 VAL C N 1
ATOM 15382 C CA . VAL C 1 248 ? 173.950 182.977 155.549 1.00 13.66 248 VAL C CA 1
ATOM 15383 C C . VAL C 1 248 ? 174.194 184.477 155.689 1.00 13.66 248 VAL C C 1
ATOM 15384 O O . VAL C 1 248 ? 174.430 185.174 154.698 1.00 13.66 248 VAL C O 1
ATOM 15397 N N . GLU C 1 249 ? 174.140 184.999 156.916 1.00 13.86 249 GLU C N 1
ATOM 15398 C CA . GLU C 1 249 ? 174.337 186.424 157.154 1.00 13.86 249 GLU C CA 1
ATOM 15399 C C . GLU C 1 249 ? 175.612 186.748 157.918 1.00 13.86 249 GLU C C 1
ATOM 15400 O O . GLU C 1 249 ? 175.938 187.929 158.060 1.00 13.86 249 GLU C O 1
ATOM 15412 N N . GLY C 1 250 ? 176.334 185.749 158.416 1.00 10.89 250 GLY C N 1
ATOM 15413 C CA . GLY C 1 250 ? 177.566 185.991 159.137 1.00 10.89 250 GLY C CA 1
ATOM 15414 C C . GLY C 1 250 ? 177.363 186.188 160.625 1.00 10.89 250 GLY C C 1
ATOM 15415 O O . GLY C 1 250 ? 176.250 186.176 161.157 1.00 10.89 250 GLY C O 1
ATOM 15419 N N . GLY C 1 251 ? 178.482 186.366 161.313 1.00 11.90 251 GLY C N 1
ATOM 15420 C CA . GLY C 1 251 ? 178.443 186.575 162.745 1.00 11.90 251 GLY C CA 1
ATOM 15421 C C . GLY C 1 251 ? 179.843 186.668 163.308 1.00 11.90 251 GLY C C 1
ATOM 15422 O O . GLY C 1 251 ? 180.829 186.667 162.574 1.00 11.90 251 GLY C O 1
ATOM 15426 N N . ILE C 1 252 ? 179.918 186.758 164.632 1.00 14.85 252 ILE C N 1
ATOM 15427 C CA . ILE C 1 252 ? 181.184 186.842 165.348 1.00 14.85 252 ILE C CA 1
ATOM 15428 C C . ILE C 1 252 ? 181.240 185.699 166.348 1.00 14.85 252 ILE C C 1
ATOM 15429 O O . ILE C 1 252 ? 180.315 185.520 167.147 1.00 14.85 252 ILE C O 1
ATOM 15445 N N . MET C 1 253 ? 182.319 184.926 166.296 1.00 17.07 253 MET C N 1
ATOM 15446 C CA . MET C 1 253 ? 182.520 183.775 167.163 1.00 17.07 253 MET C CA 1
ATOM 15447 C C . MET C 1 253 ? 183.767 183.997 168.003 1.00 17.07 253 MET C C 1
ATOM 15448 O O . MET C 1 253 ? 184.824 184.348 167.472 1.00 17.07 253 MET C O 1
ATOM 15453 N N . GLY C 1 254 ? 183.643 183.789 169.313 1.00 14.32 254 GLY C N 1
ATOM 15454 C CA . GLY C 1 254 ? 184.749 183.945 170.224 1.00 14.32 254 GLY C CA 1
ATOM 15455 C C . GLY C 1 254 ? 185.351 182.608 170.597 1.00 14.32 254 GLY C C 1
ATOM 15456 O O . GLY C 1 254 ? 184.656 181.719 171.090 1.00 14.32 254 GLY C O 1
ATOM 15461 N N . ILE C 1 255 ? 186.644 182.463 170.339 1.00 15.66 255 ILE C N 1
ATOM 15462 C CA . ILE C 1 255 ? 187.433 181.342 170.832 1.00 15.66 255 ILE C CA 1
ATOM 15463 C C . ILE C 1 255 ? 188.282 181.907 171.960 1.00 15.66 255 ILE C C 1
ATOM 15464 O O . ILE C 1 255 ? 189.232 182.654 171.722 1.00 15.66 255 ILE C O 1
ATOM 15480 N N . GLN C 1 256 ? 187.941 181.568 173.198 1.00 16.22 256 GLN C N 1
ATOM 15481 C CA . GLN C 1 256 ? 188.593 182.150 174.360 1.00 16.22 256 GLN C CA 1
ATOM 15482 C C . GLN C 1 256 ? 189.488 181.115 175.026 1.00 16.22 256 GLN C C 1
ATOM 15483 O O . GLN C 1 256 ? 189.065 179.982 175.270 1.00 16.22 256 GLN C O 1
ATOM 15497 N N . VAL C 1 257 ? 190.729 181.509 175.297 1.00 16.70 257 VAL C N 1
ATOM 15498 C CA . VAL C 1 257 ? 191.740 180.647 175.894 1.00 16.70 257 VAL C CA 1
ATOM 15499 C C . VAL C 1 257 ? 192.002 181.150 177.305 1.00 16.70 257 VAL C C 1
ATOM 15500 O O . VAL C 1 257 ? 192.380 182.311 177.495 1.00 16.70 257 VAL C O 1
ATOM 15513 N N . ASN C 1 258 ? 191.810 180.280 178.289 1.00 19.16 258 ASN C N 1
ATOM 15514 C CA . ASN C 1 258 ? 192.002 180.623 179.691 1.00 19.16 258 ASN C CA 1
ATOM 15515 C C . ASN C 1 258 ? 193.330 180.058 180.175 1.00 19.16 258 ASN C C 1
ATOM 15516 O O . ASN C 1 258 ? 193.596 178.863 180.017 1.00 19.16 258 ASN C O 1
ATOM 15527 N N . TRP C 1 259 ? 194.157 180.920 180.766 1.00 18.80 259 TRP C N 1
ATOM 15528 C CA . TRP C 1 259 ? 195.475 180.526 181.248 1.00 18.80 259 TRP C CA 1
ATOM 15529 C C . TRP C 1 259 ? 195.595 180.757 182.750 1.00 18.80 259 TRP C C 1
ATOM 15530 O O . TRP C 1 259 ? 196.596 181.306 183.218 1.00 18.80 259 TRP C O 1
ATOM 15551 N N . ASP C 1 260 ? 194.582 180.334 183.506 1.00 26.00 260 ASP C N 1
ATOM 15552 C CA . ASP C 1 260 ? 194.640 180.439 184.962 1.00 26.00 260 ASP C CA 1
ATOM 15553 C C . ASP C 1 260 ? 195.650 179.438 185.467 1.00 26.00 260 ASP C C 1
ATOM 15554 O O . ASP C 1 260 ? 195.409 178.239 185.388 1.00 26.00 260 ASP C O 1
ATOM 15563 N N . CYS C 1 261 ? 196.767 179.911 185.999 1.00 27.48 261 CYS C N 1
ATOM 15564 C CA . CYS C 1 261 ? 197.855 179.039 186.415 1.00 27.48 261 CYS C CA 1
ATOM 15565 C C . CYS C 1 261 ? 198.294 179.375 187.833 1.00 27.48 261 CYS C C 1
ATOM 15566 O O . CYS C 1 261 ? 198.170 180.514 188.289 1.00 27.48 261 CYS C O 1
ATOM 15573 N N . ASN C 1 262 ? 198.800 178.362 188.526 1.00 28.84 262 ASN C N 1
ATOM 15574 C CA . ASN C 1 262 ? 199.362 178.500 189.866 1.00 28.84 262 ASN C CA 1
ATOM 15575 C C . ASN C 1 262 ? 200.859 178.237 189.748 1.00 28.84 262 ASN C C 1
ATOM 15576 O O . ASN C 1 262 ? 201.290 177.085 189.663 1.00 28.84 262 ASN C O 1
ATOM 15587 N N . LEU C 1 263 ? 201.649 179.309 189.741 1.00 25.74 263 LEU C N 1
ATOM 15588 C CA . LEU C 1 263 ? 203.086 179.193 189.540 1.00 25.74 263 LEU C CA 1
ATOM 15589 C C . LEU C 1 263 ? 203.831 178.746 190.790 1.00 25.74 263 LEU C C 1
ATOM 15590 O O . LEU C 1 263 ? 205.065 178.758 190.789 1.00 25.74 263 LEU C O 1
ATOM 15606 N N . ASP C 1 264 ? 203.121 178.369 191.854 1.00 28.68 264 ASP C N 1
ATOM 15607 C CA . ASP C 1 264 ? 203.759 177.665 192.958 1.00 28.68 264 ASP C CA 1
ATOM 15608 C C . ASP C 1 264 ? 204.059 176.217 192.604 1.00 28.68 264 ASP C C 1
ATOM 15609 O O . ASP C 1 264 ? 204.940 175.610 193.221 1.00 28.68 264 ASP C O 1
ATOM 15618 N N . ARG C 1 265 ? 203.350 175.659 191.628 1.00 29.69 265 ARG C N 1
ATOM 15619 C CA . ARG C 1 265 ? 203.494 174.270 191.228 1.00 29.69 265 ARG C CA 1
ATOM 15620 C C . ARG C 1 265 ? 204.336 174.178 189.958 1.00 29.69 265 ARG C C 1
ATOM 15621 O O . ARG C 1 265 ? 204.843 175.173 189.439 1.00 29.69 265 ARG C O 1
ATOM 15642 N N . ALA C 1 266 ? 204.479 172.957 189.451 1.00 26.58 266 ALA C N 1
ATOM 15643 C CA . ALA C 1 266 ? 205.284 172.736 188.259 1.00 26.58 266 ALA C CA 1
ATOM 15644 C C . ALA C 1 266 ? 204.683 173.461 187.061 1.00 26.58 266 ALA C C 1
ATOM 15645 O O . ALA C 1 266 ? 203.463 173.582 186.924 1.00 26.58 266 ALA C O 1
ATOM 15652 N N . ALA C 1 267 ? 205.561 173.953 186.184 1.00 23.88 267 ALA C N 1
ATOM 15653 C CA . ALA C 1 267 ? 205.103 174.619 184.972 1.00 23.88 267 ALA C CA 1
ATOM 15654 C C . ALA C 1 267 ? 204.295 173.690 184.077 1.00 23.88 267 ALA C C 1
ATOM 15655 O O . ALA C 1 267 ? 203.518 174.170 183.247 1.00 23.88 267 ALA C O 1
ATOM 15662 N N . SER C 1 268 ? 204.455 172.374 184.230 1.00 25.44 268 SER C N 1
ATOM 15663 C CA . SER C 1 268 ? 203.712 171.425 183.411 1.00 25.44 268 SER C CA 1
ATOM 15664 C C . SER C 1 268 ? 202.214 171.480 183.670 1.00 25.44 268 SER C C 1
ATOM 15665 O O . SER C 1 268 ? 201.441 170.967 182.857 1.00 25.44 268 SER C O 1
ATOM 15673 N N . LEU C 1 269 ? 201.789 172.069 184.783 1.00 24.85 269 LEU C N 1
ATOM 15674 C CA . LEU C 1 269 ? 200.379 172.165 185.128 1.00 24.85 269 LEU C CA 1
ATOM 15675 C C . LEU C 1 269 ? 199.750 173.483 184.700 1.00 24.85 269 LEU C C 1
ATOM 15676 O O . LEU C 1 269 ? 198.553 173.680 184.926 1.00 24.85 269 LEU C O 1
ATOM 15692 N N . CYS C 1 270 ? 200.517 174.388 184.099 1.00 22.49 270 CYS C N 1
ATOM 15693 C CA . CYS C 1 270 ? 199.973 175.624 183.544 1.00 22.49 270 CYS C CA 1
ATOM 15694 C C . CYS C 1 270 ? 199.432 175.297 182.158 1.00 22.49 270 CYS C C 1
ATOM 15695 O O . CYS C 1 270 ? 200.177 175.272 181.178 1.00 22.49 270 CYS C O 1
ATOM 15702 N N . LEU C 1 271 ? 198.130 175.037 182.076 1.00 20.36 271 LEU C N 1
ATOM 15703 C CA . LEU C 1 271 ? 197.532 174.492 180.870 1.00 20.36 271 LEU C CA 1
ATOM 15704 C C . LEU C 1 271 ? 196.444 175.416 180.333 1.00 20.36 271 LEU C C 1
ATOM 15705 O O . LEU C 1 271 ? 195.789 176.122 181.104 1.00 20.36 271 LEU C O 1
ATOM 15721 N N . PRO C 1 272 ? 196.233 175.442 179.015 1.00 18.31 272 PRO C N 1
ATOM 15722 C CA . PRO C 1 272 ? 195.144 176.247 178.451 1.00 18.31 272 PRO C CA 1
ATOM 15723 C C . PRO C 1 272 ? 193.808 175.521 178.438 1.00 18.31 272 PRO C C 1
ATOM 15724 O O . PRO C 1 272 ? 193.721 174.314 178.202 1.00 18.31 272 PRO C O 1
ATOM 15735 N N . ARG C 1 273 ? 192.750 176.284 178.690 1.00 18.66 273 ARG C N 1
ATOM 15736 C CA . ARG C 1 273 ? 191.379 175.789 178.667 1.00 18.66 273 ARG C CA 1
ATOM 15737 C C . ARG C 1 273 ? 190.604 176.545 177.599 1.00 18.66 273 ARG C C 1
ATOM 15738 O O . ARG C 1 273 ? 190.652 177.777 177.553 1.00 18.66 273 ARG C O 1
ATOM 15759 N N . TYR C 1 274 ? 189.886 175.812 176.751 1.00 15.74 274 TYR C N 1
ATOM 15760 C CA . TYR C 1 274 ? 189.212 176.376 175.588 1.00 15.74 274 TYR C CA 1
ATOM 15761 C C . TYR C 1 274 ? 187.703 176.368 175.790 1.00 15.74 274 TYR C C 1
ATOM 15762 O O . TYR C 1 274 ? 187.135 175.363 176.225 1.00 15.74 274 TYR C O 1
ATOM 15780 N N . SER C 1 275 ? 187.062 177.488 175.464 1.00 14.65 275 SER C N 1
ATOM 15781 C CA . SER C 1 275 ? 185.610 177.585 175.436 1.00 14.65 275 SER C CA 1
ATOM 15782 C C . SER C 1 275 ? 185.209 178.467 174.263 1.00 14.65 275 SER C C 1
ATOM 15783 O O . SER C 1 275 ? 186.030 179.192 173.698 1.00 14.65 275 SER C O 1
ATOM 15791 N N . PHE C 1 276 ? 183.935 178.388 173.887 1.00 15.52 276 PHE C N 1
ATOM 15792 C CA . PHE C 1 276 ? 183.435 179.036 172.682 1.00 15.52 276 PHE C CA 1
ATOM 15793 C C . PHE C 1 276 ? 182.147 179.781 172.992 1.00 15.52 276 PHE C C 1
ATOM 15794 O O . PHE C 1 276 ? 181.255 179.238 173.650 1.00 15.52 276 PHE C O 1
ATOM 15811 N N . ARG C 1 277 ? 182.056 181.021 172.518 1.00 16.67 277 ARG C N 1
ATOM 15812 C CA . ARG C 1 277 ? 180.918 181.885 172.806 1.00 16.67 277 ARG C CA 1
ATOM 15813 C C . ARG C 1 277 ? 180.638 182.762 171.596 1.00 16.67 277 ARG C C 1
ATOM 15814 O O . ARG C 1 277 ? 181.554 183.390 171.060 1.00 16.67 277 ARG C O 1
ATOM 15835 N N . ARG C 1 278 ? 179.378 182.806 171.171 1.00 17.65 278 ARG C N 1
ATOM 15836 C CA . ARG C 1 278 ? 178.987 183.710 170.099 1.00 17.65 278 ARG C CA 1
ATOM 15837 C C . ARG C 1 278 ? 178.953 185.144 170.613 1.00 17.65 278 ARG C C 1
ATOM 15838 O O . ARG C 1 278 ? 178.390 185.419 171.676 1.00 17.65 278 ARG C O 1
ATOM 15859 N N . LEU C 1 279 ? 179.552 186.061 169.851 1.00 16.86 279 LEU C N 1
ATOM 15860 C CA . LEU C 1 279 ? 179.727 187.437 170.298 1.00 16.86 279 LEU C CA 1
ATOM 15861 C C . LEU C 1 279 ? 178.734 188.415 169.686 1.00 16.86 279 LEU C C 1
ATOM 15862 O O . LEU C 1 279 ? 178.645 189.551 170.160 1.00 16.86 279 LEU C O 1
ATOM 15878 N N . ASP C 1 280 ? 178.000 188.019 168.654 1.00 18.94 280 ASP C N 1
ATOM 15879 C CA . ASP C 1 280 ? 176.955 188.851 168.077 1.00 18.94 280 ASP C CA 1
ATOM 15880 C C . ASP C 1 280 ? 175.586 188.313 168.479 1.00 18.94 280 ASP C C 1
ATOM 15881 O O . ASP C 1 280 ? 175.436 187.152 168.864 1.00 18.94 280 ASP C O 1
ATOM 15890 N N . THR C 1 281 ? 174.583 189.182 168.397 1.00 23.60 281 THR C N 1
ATOM 15891 C CA . THR C 1 281 ? 173.257 188.907 168.931 1.00 23.60 281 THR C CA 1
ATOM 15892 C C . THR C 1 281 ? 172.222 188.905 167.816 1.00 23.60 281 THR C C 1
ATOM 15893 O O . THR C 1 281 ? 172.304 189.702 166.876 1.00 23.60 281 THR C O 1
ATOM 15904 N N . ARG C 1 282 ? 171.248 188.005 167.930 1.00 24.35 282 ARG C N 1
ATOM 15905 C CA . ARG C 1 282 ? 170.102 187.950 167.029 1.00 24.35 282 ARG C CA 1
ATOM 15906 C C . ARG C 1 282 ? 168.928 188.635 167.717 1.00 24.35 282 ARG C C 1
ATOM 15907 O O . ARG C 1 282 ? 168.376 188.107 168.688 1.00 24.35 282 ARG C O 1
ATOM 15928 N N . ASP C 1 283 ? 168.549 189.812 167.219 1.00 27.61 283 ASP C N 1
ATOM 15929 C CA . ASP C 1 283 ? 167.448 190.575 167.803 1.00 27.61 283 ASP C CA 1
ATOM 15930 C C . ASP C 1 283 ? 166.894 191.481 166.706 1.00 27.61 283 ASP C C 1
ATOM 15931 O O . ASP C 1 283 ? 167.469 192.533 166.420 1.00 27.61 283 ASP C O 1
ATOM 15940 N N . VAL C 1 284 ? 165.780 191.070 166.098 1.00 29.22 284 VAL C N 1
ATOM 15941 C CA . VAL C 1 284 ? 165.233 191.808 164.966 1.00 29.22 284 VAL C CA 1
ATOM 15942 C C . VAL C 1 284 ? 164.562 193.109 165.375 1.00 29.22 284 VAL C C 1
ATOM 15943 O O . VAL C 1 284 ? 164.210 193.910 164.504 1.00 29.22 284 VAL C O 1
ATOM 15956 N N . GLU C 1 285 ? 164.375 193.344 166.675 1.00 29.26 285 GLU C N 1
ATOM 15957 C CA . GLU C 1 285 ? 163.728 194.553 167.158 1.00 29.26 285 GLU C CA 1
ATOM 15958 C C . GLU C 1 285 ? 164.675 195.519 167.852 1.00 29.26 285 GLU C C 1
ATOM 15959 O O . GLU C 1 285 ? 164.297 196.675 168.065 1.00 29.26 285 GLU C O 1
ATOM 15971 N N . HIS C 1 286 ? 165.877 195.082 168.210 1.00 24.24 286 HIS C N 1
ATOM 15972 C CA . HIS C 1 286 ? 166.837 195.910 168.931 1.00 24.24 286 HIS C CA 1
ATOM 15973 C C . HIS C 1 286 ? 168.231 195.744 168.336 1.00 24.24 286 HIS C C 1
ATOM 15974 O O . HIS C 1 286 ? 169.207 195.500 169.046 1.00 24.24 286 HIS C O 1
ATOM 15988 N N . ASN C 1 287 ? 168.342 195.861 167.015 1.00 20.74 287 ASN C N 1
ATOM 15989 C CA . ASN C 1 287 ? 169.629 195.680 166.360 1.00 20.74 287 ASN C CA 1
ATOM 15990 C C . ASN C 1 287 ? 169.719 196.571 165.131 1.00 20.74 287 ASN C C 1
ATOM 15991 O O . ASN C 1 287 ? 168.709 197.022 164.586 1.00 20.74 287 ASN C O 1
ATOM 16002 N N . VAL C 1 288 ? 170.955 196.830 164.714 1.00 19.09 288 VAL C N 1
ATOM 16003 C CA . VAL C 1 288 ? 171.255 197.526 163.469 1.00 19.09 288 VAL C CA 1
ATOM 16004 C C . VAL C 1 288 ? 172.448 196.830 162.828 1.00 19.09 288 VAL C C 1
ATOM 16005 O O . VAL C 1 288 ? 173.431 196.514 163.505 1.00 19.09 288 VAL C O 1
ATOM 16018 N N . SER C 1 289 ? 172.361 196.590 161.521 1.00 20.43 289 SER C N 1
ATOM 16019 C CA . SER C 1 289 ? 173.378 195.840 160.789 1.00 20.43 289 SER C CA 1
ATOM 16020 C C . SER C 1 289 ? 173.567 194.457 161.404 1.00 20.43 289 SER C C 1
ATOM 16021 O O . SER C 1 289 ? 174.635 194.163 161.952 1.00 20.43 289 SER C O 1
ATOM 16029 N N . PRO C 1 290 ? 172.567 193.585 161.325 1.00 20.76 290 PRO C N 1
ATOM 16030 C CA . PRO C 1 290 ? 172.704 192.249 161.911 1.00 20.76 290 PRO C CA 1
ATOM 16031 C C . PRO C 1 290 ? 173.673 191.379 161.123 1.00 20.76 290 PRO C C 1
ATOM 16032 O O . PRO C 1 290 ? 174.040 191.673 159.985 1.00 20.76 290 PRO C O 1
ATOM 16043 N N . GLY C 1 291 ? 174.083 190.283 161.756 1.00 13.92 291 GLY C N 1
ATOM 16044 C CA . GLY C 1 291 ? 175.046 189.400 161.133 1.00 13.92 291 GLY C CA 1
ATOM 16045 C C . GLY C 1 291 ? 176.426 190.031 161.098 1.00 13.92 291 GLY C C 1
ATOM 16046 O O . GLY C 1 291 ? 176.860 190.701 162.037 1.00 13.92 291 GLY C O 1
ATOM 16050 N N . TYR C 1 292 ? 177.130 189.811 159.992 1.00 13.80 292 TYR C N 1
ATOM 16051 C CA . TYR C 1 292 ? 178.451 190.402 159.815 1.00 13.80 292 TYR C CA 1
ATOM 16052 C C . TYR C 1 292 ? 178.788 190.413 158.335 1.00 13.80 292 TYR C C 1
ATOM 16053 O O . TYR C 1 292 ? 178.815 189.354 157.701 1.00 13.80 292 TYR C O 1
ATOM 16071 N N . ASN C 1 293 ? 179.047 191.595 157.787 1.00 14.78 293 ASN C N 1
ATOM 16072 C CA . ASN C 1 293 ? 179.444 191.710 156.392 1.00 14.78 293 ASN C CA 1
ATOM 16073 C C . ASN C 1 293 ? 180.208 193.009 156.196 1.00 14.78 293 ASN C C 1
ATOM 16074 O O . ASN C 1 293 ? 180.134 193.926 157.016 1.00 14.78 293 ASN C O 1
ATOM 16085 N N . PHE C 1 294 ? 180.956 193.063 155.101 1.00 14.02 294 PHE C N 1
ATOM 16086 C CA . PHE C 1 294 ? 181.652 194.273 154.695 1.00 14.02 294 PHE C CA 1
ATOM 16087 C C . PHE C 1 294 ? 181.876 194.199 153.194 1.00 14.02 294 PHE C C 1
ATOM 16088 O O . PHE C 1 294 ? 181.725 193.142 152.580 1.00 14.02 294 PHE C O 1
ATOM 16105 N N . ARG C 1 295 ? 182.219 195.339 152.608 1.00 15.38 295 ARG C N 1
ATOM 16106 C CA . ARG C 1 295 ? 182.420 195.458 151.172 1.00 15.38 295 ARG C CA 1
ATOM 16107 C C . ARG C 1 295 ? 183.885 195.734 150.869 1.00 15.38 295 ARG C C 1
ATOM 16108 O O . ARG C 1 295 ? 184.518 196.566 151.523 1.00 15.38 295 ARG C O 1
ATOM 16129 N N . PHE C 1 296 ? 184.417 195.020 149.882 1.00 14.11 296 PHE C N 1
ATOM 16130 C CA . PHE C 1 296 ? 185.731 195.315 149.332 1.00 14.11 296 PHE C CA 1
ATOM 16131 C C . PHE C 1 296 ? 185.669 195.070 147.833 1.00 14.11 296 PHE C C 1
ATOM 16132 O O . PHE C 1 296 ? 184.722 194.469 147.325 1.00 14.11 296 PHE C O 1
ATOM 16149 N N . ALA C 1 297 ? 186.673 195.568 147.121 1.00 15.10 297 ALA C N 1
ATOM 16150 C CA . ALA C 1 297 ? 186.656 195.554 145.668 1.00 15.10 297 ALA C CA 1
ATOM 16151 C C . ALA C 1 297 ? 187.998 195.099 145.117 1.00 15.10 297 ALA C C 1
ATOM 16152 O O . ALA C 1 297 ? 189.038 195.246 145.760 1.00 15.10 297 ALA C O 1
ATOM 16159 N N . LYS C 1 298 ? 187.949 194.531 143.916 1.00 20.65 298 LYS C N 1
ATOM 16160 C CA . LYS C 1 298 ? 189.123 194.252 143.104 1.00 20.65 298 LYS C CA 1
ATOM 16161 C C . LYS C 1 298 ? 189.147 195.246 141.954 1.00 20.65 298 LYS C C 1
ATOM 16162 O O . LYS C 1 298 ? 188.140 195.422 141.266 1.00 20.65 298 LYS C O 1
ATOM 16181 N N . TYR C 1 299 ? 190.288 195.889 141.741 1.00 21.27 299 TYR C N 1
ATOM 16182 C CA . TYR C 1 299 ? 190.394 196.993 140.797 1.00 21.27 299 TYR C CA 1
ATOM 16183 C C . TYR C 1 299 ? 191.113 196.551 139.532 1.00 21.27 299 TYR C C 1
ATOM 16184 O O . TYR C 1 299 ? 192.144 195.876 139.596 1.00 21.27 299 TYR C O 1
ATOM 16202 N N . TYR C 1 300 ? 190.556 196.929 138.390 1.00 23.42 300 TYR C N 1
ATOM 16203 C CA . TYR C 1 300 ? 191.111 196.629 137.080 1.00 23.42 300 TYR C CA 1
ATOM 16204 C C . TYR C 1 300 ? 191.267 197.927 136.294 1.00 23.42 300 TYR C C 1
ATOM 16205 O O . TYR C 1 300 ? 191.082 199.026 136.820 1.00 23.42 300 TYR C O 1
ATOM 16223 N N . ARG C 1 301 ? 191.609 197.789 135.019 1.00 28.16 301 ARG C N 1
ATOM 16224 C CA . ARG C 1 301 ? 191.928 198.938 134.187 1.00 28.16 301 ARG C CA 1
ATOM 16225 C C . ARG C 1 301 ? 191.566 198.608 132.749 1.00 28.16 301 ARG C C 1
ATOM 16226 O O . ARG C 1 301 ? 191.959 197.557 132.236 1.00 28.16 301 ARG C O 1
ATOM 16247 N N . ASP C 1 302 ? 190.816 199.498 132.109 1.00 42.80 302 ASP C N 1
ATOM 16248 C CA . ASP C 1 302 ? 190.450 199.301 130.717 1.00 42.80 302 ASP C CA 1
ATOM 16249 C C . ASP C 1 302 ? 191.661 199.530 129.814 1.00 42.80 302 ASP C C 1
ATOM 16250 O O . ASP C 1 302 ? 192.681 200.096 130.220 1.00 42.80 302 ASP C O 1
ATOM 16259 N N . LEU C 1 303 ? 191.542 199.072 128.565 1.00 50.56 303 LEU C N 1
ATOM 16260 C CA . LEU C 1 303 ? 192.630 199.255 127.609 1.00 50.56 303 LEU C CA 1
ATOM 16261 C C . LEU C 1 303 ? 192.993 200.726 127.457 1.00 50.56 303 LEU C C 1
ATOM 16262 O O . LEU C 1 303 ? 194.160 201.056 127.222 1.00 50.56 303 LEU C O 1
ATOM 16278 N N . ALA C 1 304 ? 192.014 201.618 127.592 1.00 49.32 304 ALA C N 1
ATOM 16279 C CA . ALA C 1 304 ? 192.255 203.053 127.520 1.00 49.32 304 ALA C CA 1
ATOM 16280 C C . ALA C 1 304 ? 192.728 203.643 128.842 1.00 49.32 304 ALA C C 1
ATOM 16281 O O . ALA C 1 304 ? 193.021 204.842 128.894 1.00 49.32 304 ALA C O 1
ATOM 16288 N N . GLY C 1 305 ? 192.811 202.841 129.902 1.00 42.74 305 GLY C N 1
ATOM 16289 C CA . GLY C 1 305 ? 193.219 203.319 131.205 1.00 42.74 305 GLY C CA 1
ATOM 16290 C C . GLY C 1 305 ? 192.084 203.683 132.135 1.00 42.74 305 GLY C C 1
ATOM 16291 O O . GLY C 1 305 ? 192.348 204.201 133.227 1.00 42.74 305 GLY C O 1
ATOM 16295 N N . ASN C 1 306 ? 190.837 203.438 131.740 1.00 40.09 306 ASN C N 1
ATOM 16296 C CA . ASN C 1 306 ? 189.703 203.743 132.600 1.00 40.09 306 ASN C CA 1
ATOM 16297 C C . ASN C 1 306 ? 189.586 202.715 133.717 1.00 40.09 306 ASN C C 1
ATOM 16298 O O . ASN C 1 306 ? 189.831 201.523 133.517 1.00 40.09 306 ASN C O 1
ATOM 16309 N N . GLU C 1 307 ? 189.201 203.186 134.899 1.00 25.04 307 GLU C N 1
ATOM 16310 C CA . GLU C 1 307 ? 189.133 202.336 136.077 1.00 25.04 307 GLU C CA 1
ATOM 16311 C C . GLU C 1 307 ? 187.865 201.490 136.074 1.00 25.04 307 GLU C C 1
ATOM 16312 O O . GLU C 1 307 ? 186.770 201.982 135.789 1.00 25.04 307 GLU C O 1
ATOM 16324 N N . GLN C 1 308 ? 188.025 200.212 136.401 1.00 27.14 308 GLN C N 1
ATOM 16325 C CA . GLN C 1 308 ? 186.918 199.283 136.574 1.00 27.14 308 GLN C CA 1
ATOM 16326 C C . GLN C 1 308 ? 187.157 198.480 137.842 1.00 27.14 308 GLN C C 1
ATOM 16327 O O . GLN C 1 308 ? 188.294 198.338 138.293 1.00 27.14 308 GLN C O 1
ATOM 16341 N N . ARG C 1 309 ? 186.080 197.967 138.430 1.00 23.08 309 ARG C N 1
ATOM 16342 C CA . ARG C 1 309 ? 186.216 197.201 139.659 1.00 23.08 309 ARG C CA 1
ATOM 16343 C C . ARG C 1 309 ? 185.114 196.160 139.756 1.00 23.08 309 ARG C C 1
ATOM 16344 O O . ARG C 1 309 ? 184.031 196.321 139.192 1.00 23.08 309 ARG C O 1
ATOM 16365 N N . THR C 1 310 ? 185.408 195.089 140.486 1.00 20.02 310 THR C N 1
ATOM 16366 C CA . THR C 1 310 ? 184.414 194.117 140.918 1.00 20.02 310 THR C CA 1
ATOM 16367 C C . THR C 1 310 ? 184.152 194.359 142.397 1.00 20.02 310 THR C C 1
ATOM 16368 O O . THR C 1 310 ? 185.086 194.341 143.204 1.00 20.02 310 THR C O 1
ATOM 16379 N N . LEU C 1 311 ? 182.893 194.600 142.745 1.00 18.45 311 LEU C N 1
ATOM 16380 C CA . LEU C 1 311 ? 182.509 194.842 144.127 1.00 18.45 311 LEU C CA 1
ATOM 16381 C C . LEU C 1 311 ? 182.030 193.542 144.757 1.00 18.45 311 LEU C C 1
ATOM 16382 O O . LEU C 1 311 ? 181.198 192.836 144.183 1.00 18.45 311 LEU C O 1
ATOM 16398 N N . ILE C 1 312 ? 182.566 193.227 145.931 1.00 15.63 312 ILE C N 1
ATOM 16399 C CA . ILE C 1 312 ? 182.216 192.021 146.670 1.00 15.63 312 ILE C CA 1
ATOM 16400 C C . ILE C 1 312 ? 181.603 192.446 147.994 1.00 15.63 312 ILE C C 1
ATOM 16401 O O . ILE C 1 312 ? 182.238 193.167 148.772 1.00 15.63 312 ILE C O 1
ATOM 16417 N N . LYS C 1 313 ? 180.375 192.006 148.249 1.00 15.91 313 LYS C N 1
ATOM 16418 C CA . LYS C 1 313 ? 179.777 192.090 149.575 1.00 15.91 313 LYS C CA 1
ATOM 16419 C C . LYS C 1 313 ? 179.970 190.735 150.241 1.00 15.91 313 LYS C C 1
ATOM 16420 O O . LYS C 1 313 ? 179.338 189.749 149.853 1.00 15.91 313 LYS C O 1
ATOM 16439 N N . ALA C 1 314 ? 180.847 190.689 151.235 1.00 12.04 314 ALA C N 1
ATOM 16440 C CA . ALA C 1 314 ? 181.276 189.442 151.850 1.00 12.04 314 ALA C CA 1
ATOM 16441 C C . ALA C 1 314 ? 180.578 189.256 153.190 1.00 12.04 314 ALA C C 1
ATOM 16442 O O . ALA C 1 314 ? 180.822 190.014 154.132 1.00 12.04 314 ALA C O 1
ATOM 16449 N N . TYR C 1 315 ? 179.712 188.252 153.269 1.00 12.82 315 TYR C N 1
ATOM 16450 C CA . TYR C 1 315 ? 179.205 187.763 154.540 1.00 12.82 315 TYR C CA 1
ATOM 16451 C C . TYR C 1 315 ? 180.119 186.656 155.044 1.00 12.82 315 TYR C C 1
ATOM 16452 O O . TYR C 1 315 ? 180.658 185.870 154.264 1.00 12.82 315 TYR C O 1
ATOM 16470 N N . GLY C 1 316 ? 180.290 186.594 156.354 1.00 12.77 316 GLY C N 1
ATOM 16471 C CA . GLY C 1 316 ? 181.129 185.553 156.911 1.00 12.77 316 GLY C CA 1
ATOM 16472 C C . GLY C 1 316 ? 181.179 185.645 158.414 1.00 12.77 316 GLY C C 1
ATOM 16473 O O . GLY C 1 316 ? 180.541 186.500 159.033 1.00 12.77 316 GLY C O 1
ATOM 16477 N N . ILE C 1 317 ? 181.967 184.749 158.994 1.00 11.19 317 ILE C N 1
ATOM 16478 C CA . ILE C 1 317 ? 182.111 184.630 160.437 1.00 11.19 317 ILE C CA 1
ATOM 16479 C C . ILE C 1 317 ? 183.503 185.110 160.817 1.00 11.19 317 ILE C C 1
ATOM 16480 O O . ILE C 1 317 ? 184.502 184.632 160.269 1.00 11.19 317 ILE C O 1
ATOM 16496 N N . ARG C 1 318 ? 183.565 186.063 161.739 1.00 15.99 318 ARG C N 1
ATOM 16497 C CA . ARG C 1 318 ? 184.829 186.533 162.289 1.00 15.99 318 ARG C CA 1
ATOM 16498 C C . ARG C 1 318 ? 185.130 185.752 163.563 1.00 15.99 318 ARG C C 1
ATOM 16499 O O . ARG C 1 318 ? 184.326 185.752 164.499 1.00 15.99 318 ARG C O 1
ATOM 16520 N N . PHE C 1 319 ? 186.280 185.088 163.593 1.00 13.65 319 PHE C N 1
ATOM 16521 C CA . PHE C 1 319 ? 186.712 184.309 164.747 1.00 13.65 319 PHE C CA 1
ATOM 16522 C C . PHE C 1 319 ? 187.693 185.154 165.549 1.00 13.65 319 PHE C C 1
ATOM 16523 O O . PHE C 1 319 ? 188.790 185.462 165.075 1.00 13.65 319 PHE C O 1
ATOM 16540 N N . ASP C 1 320 ? 187.296 185.530 166.759 1.00 16.76 320 ASP C N 1
ATOM 16541 C CA . ASP C 1 320 ? 188.130 186.324 167.651 1.00 16.76 320 ASP C CA 1
ATOM 16542 C C . ASP C 1 320 ? 188.800 185.406 168.662 1.00 16.76 320 ASP C C 1
ATOM 16543 O O . ASP C 1 320 ? 188.149 184.526 169.232 1.00 16.76 320 ASP C O 1
ATOM 16552 N N . ILE C 1 321 ? 190.095 185.607 168.877 1.00 15.14 321 ILE C N 1
ATOM 16553 C CA . ILE C 1 321 ? 190.856 184.843 169.858 1.00 15.14 321 ILE C CA 1
ATOM 16554 C C . ILE C 1 321 ? 190.996 185.702 171.104 1.00 15.14 321 ILE C C 1
ATOM 16555 O O . ILE C 1 321 ? 191.642 186.756 171.074 1.00 15.14 321 ILE C O 1
ATOM 16571 N N . ILE C 1 322 ? 190.392 185.254 172.198 1.00 16.01 322 ILE C N 1
ATOM 16572 C CA . ILE C 1 322 ? 190.328 186.005 173.445 1.00 16.01 322 ILE C CA 1
ATOM 16573 C C . ILE C 1 322 ? 191.156 185.249 174.474 1.00 16.01 322 ILE C C 1
ATOM 16574 O O . ILE C 1 322 ? 190.746 184.186 174.953 1.00 16.01 322 ILE C O 1
ATOM 16590 N N . VAL C 1 323 ? 192.315 185.791 174.824 1.00 17.02 323 VAL C N 1
ATOM 16591 C CA . VAL C 1 323 ? 193.229 185.151 175.760 1.00 17.02 323 VAL C CA 1
ATOM 16592 C C . VAL C 1 323 ? 193.196 185.940 177.059 1.00 17.02 323 VAL C C 1
ATOM 16593 O O . VAL C 1 323 ? 193.462 187.148 177.071 1.00 17.02 323 VAL C O 1
ATOM 16606 N N . PHE C 1 324 ? 192.861 185.258 178.150 1.00 18.11 324 PHE C N 1
ATOM 16607 C CA . PHE C 1 324 ? 192.764 185.871 179.463 1.00 18.11 324 PHE C CA 1
ATOM 16608 C C . PHE C 1 324 ? 193.252 184.874 180.502 1.00 18.11 324 PHE C C 1
ATOM 16609 O O . PHE C 1 324 ? 193.406 183.683 180.224 1.00 18.11 324 PHE C O 1
ATOM 16626 N N . GLY C 1 325 ? 193.512 185.373 181.694 1.00 19.94 325 GLY C N 1
ATOM 16627 C CA . GLY C 1 325 ? 193.935 184.535 182.798 1.00 19.94 325 GLY C CA 1
ATOM 16628 C C . GLY C 1 325 ? 194.890 185.270 183.709 1.00 19.94 325 GLY C C 1
ATOM 16629 O O . GLY C 1 325 ? 195.503 186.272 183.352 1.00 19.94 325 GLY C O 1
ATOM 16633 N N . LYS C 1 326 ? 195.014 184.752 184.927 1.00 24.03 326 LYS C N 1
ATOM 16634 C CA . LYS C 1 326 ? 195.913 185.299 185.930 1.00 24.03 326 LYS C CA 1
ATOM 16635 C C . LYS C 1 326 ? 196.779 184.184 186.492 1.00 24.03 326 LYS C C 1
ATOM 16636 O O . LYS C 1 326 ? 196.304 183.066 186.703 1.00 24.03 326 LYS C O 1
ATOM 16655 N N . ALA C 1 327 ? 198.049 184.491 186.720 1.00 22.75 327 ALA C N 1
ATOM 16656 C CA . ALA C 1 327 ? 198.962 183.591 187.401 1.00 22.75 327 ALA C CA 1
ATOM 16657 C C . ALA C 1 327 ? 199.079 183.997 188.864 1.00 22.75 327 ALA C C 1
ATOM 16658 O O . ALA C 1 327 ? 198.895 185.162 189.218 1.00 22.75 327 ALA C O 1
ATOM 16665 N N . GLY C 1 328 ? 199.377 183.020 189.714 1.00 24.68 328 GLY C N 1
ATOM 16666 C CA . GLY C 1 328 ? 199.520 183.278 191.132 1.00 24.68 328 GLY C CA 1
ATOM 16667 C C . GLY C 1 328 ? 200.785 182.688 191.716 1.00 24.68 328 GLY C C 1
ATOM 16668 O O . GLY C 1 328 ? 201.125 181.535 191.443 1.00 24.68 328 GLY C O 1
ATOM 16672 N N . LYS C 1 329 ? 201.494 183.476 192.519 1.00 27.87 329 LYS C N 1
ATOM 16673 C CA . LYS C 1 329 ? 202.685 183.019 193.216 1.00 27.87 329 LYS C CA 1
ATOM 16674 C C . LYS C 1 329 ? 202.632 183.516 194.652 1.00 27.87 329 LYS C C 1
ATOM 16675 O O . LYS C 1 329 ? 202.080 184.582 194.933 1.00 27.87 329 LYS C O 1
ATOM 16694 N N . PHE C 1 330 ? 203.214 182.737 195.561 1.00 29.21 330 PHE C N 1
ATOM 16695 C CA . PHE C 1 330 ? 203.219 183.117 196.967 1.00 29.21 330 PHE C CA 1
ATOM 16696 C C . PHE C 1 330 ? 203.944 184.442 197.161 1.00 29.21 330 PHE C C 1
ATOM 16697 O O . PHE C 1 330 ? 205.037 184.652 196.629 1.00 29.21 330 PHE C O 1
ATOM 16714 N N . ASP C 1 331 ? 203.328 185.334 197.930 1.00 30.23 331 ASP C N 1
ATOM 16715 C CA . ASP C 1 331 ? 203.928 186.604 198.308 1.00 30.23 331 ASP C CA 1
ATOM 16716 C C . ASP C 1 331 ? 203.711 186.825 199.797 1.00 30.23 331 ASP C C 1
ATOM 16717 O O . ASP C 1 331 ? 202.698 186.404 200.360 1.00 30.23 331 ASP C O 1
ATOM 16726 N N . ILE C 1 332 ? 204.675 187.491 200.432 1.00 29.57 332 ILE C N 1
ATOM 16727 C CA . ILE C 1 332 ? 204.628 187.640 201.882 1.00 29.57 332 ILE C CA 1
ATOM 16728 C C . ILE C 1 332 ? 203.696 188.774 202.302 1.00 29.57 332 ILE C C 1
ATOM 16729 O O . ILE C 1 332 ? 203.144 188.745 203.406 1.00 29.57 332 ILE C O 1
ATOM 16745 N N . ILE C 1 333 ? 203.498 189.776 201.452 1.00 29.59 333 ILE C N 1
ATOM 16746 C CA . ILE C 1 333 ? 202.708 190.954 201.811 1.00 29.59 333 ILE C CA 1
ATOM 16747 C C . ILE C 1 333 ? 201.244 190.568 202.011 1.00 29.59 333 ILE C C 1
ATOM 16748 O O . ILE C 1 333 ? 200.675 190.873 203.070 1.00 29.59 333 ILE C O 1
ATOM 16764 N N . PRO C 1 334 ? 200.581 189.939 201.035 1.00 29.74 334 PRO C N 1
ATOM 16765 C CA . PRO C 1 334 ? 199.198 189.493 201.285 1.00 29.74 334 PRO C CA 1
ATOM 16766 C C . PRO C 1 334 ? 199.088 188.500 202.429 1.00 29.74 334 PRO C C 1
ATOM 16767 O O . PRO C 1 334 ? 198.106 188.531 203.184 1.00 29.74 334 PRO C O 1
ATOM 16778 N N . THR C 1 335 ? 200.085 187.628 202.588 1.00 29.20 335 THR C N 1
ATOM 16779 C CA . THR C 1 335 ? 200.075 186.674 203.691 1.00 29.20 335 THR C CA 1
ATOM 16780 C C . THR C 1 335 ? 200.034 187.392 205.034 1.00 29.20 335 THR C C 1
ATOM 16781 O O . THR C 1 335 ? 199.205 187.078 205.897 1.00 29.20 335 THR C O 1
ATOM 16792 N N . MET C 1 336 ? 200.919 188.372 205.225 1.00 30.98 336 MET C N 1
ATOM 16793 C CA . MET C 1 336 ? 200.960 189.081 206.496 1.00 30.98 336 MET C CA 1
ATOM 16794 C C . MET C 1 336 ? 199.744 189.974 206.679 1.00 30.98 336 MET C C 1
ATOM 16795 O O . MET C 1 336 ? 199.269 190.138 207.807 1.00 30.98 336 MET C O 1
ATOM 16809 N N . ILE C 1 337 ? 199.213 190.547 205.596 1.00 29.85 337 ILE C N 1
ATOM 16810 C CA . ILE C 1 337 ? 197.989 191.335 205.715 1.00 29.85 337 ILE C CA 1
ATOM 16811 C C . ILE C 1 337 ? 196.854 190.462 206.231 1.00 29.85 337 ILE C C 1
ATOM 16812 O O . ILE C 1 337 ? 196.104 190.855 207.131 1.00 29.85 337 ILE C O 1
ATOM 16828 N N . ASN C 1 338 ? 196.720 189.253 205.681 1.00 30.00 338 ASN C N 1
ATOM 16829 C CA . ASN C 1 338 ? 195.647 188.367 206.119 1.00 30.00 338 ASN C CA 1
ATOM 16830 C C . ASN C 1 338 ? 195.878 187.864 207.540 1.00 30.00 338 ASN C C 1
ATOM 16831 O O . ASN C 1 338 ? 194.925 187.722 208.315 1.00 30.00 338 ASN C O 1
ATOM 16842 N N . ILE C 1 339 ? 197.132 187.591 207.907 1.00 32.49 339 ILE C N 1
ATOM 16843 C CA . ILE C 1 339 ? 197.418 187.153 209.272 1.00 32.49 339 ILE C CA 1
ATOM 16844 C C . ILE C 1 339 ? 197.062 188.251 210.270 1.00 32.49 339 ILE C C 1
ATOM 16845 O O . ILE C 1 339 ? 196.439 187.994 211.308 1.00 32.49 339 ILE C O 1
ATOM 16861 N N . GLY C 1 340 ? 197.451 189.491 209.972 1.00 32.50 340 GLY C N 1
ATOM 16862 C CA . GLY C 1 340 ? 197.106 190.594 210.853 1.00 32.50 340 GLY C CA 1
ATOM 16863 C C . GLY C 1 340 ? 195.610 190.834 210.921 1.00 32.50 340 GLY C C 1
ATOM 16864 O O . GLY C 1 340 ? 195.066 191.135 211.988 1.00 32.50 340 GLY C O 1
ATOM 16868 N N . SER C 1 341 ? 194.924 190.706 209.783 1.00 32.07 341 SER C N 1
ATOM 16869 C CA . SER C 1 341 ? 193.475 190.854 209.777 1.00 32.07 341 SER C CA 1
ATOM 16870 C C . SER C 1 341 ? 192.814 189.803 210.656 1.00 32.07 341 SER C C 1
ATOM 16871 O O . SER C 1 341 ? 191.885 190.113 211.410 1.00 32.07 341 SER C O 1
ATOM 16879 N N . GLY C 1 342 ? 193.273 188.554 210.575 1.00 32.92 342 GLY C N 1
ATOM 16880 C CA . GLY C 1 342 ? 192.720 187.518 211.435 1.00 32.92 342 GLY C CA 1
ATOM 16881 C C . GLY C 1 342 ? 192.999 187.772 212.904 1.00 32.92 342 GLY C C 1
ATOM 16882 O O . GLY C 1 342 ? 192.131 187.564 213.759 1.00 32.92 342 GLY C O 1
ATOM 16886 N N . LEU C 1 343 ? 194.214 188.227 213.219 1.00 34.75 343 LEU C N 1
ATOM 16887 C CA . LEU C 1 343 ? 194.533 188.563 214.603 1.00 34.75 343 LEU C CA 1
ATOM 16888 C C . LEU C 1 343 ? 193.600 189.642 215.131 1.00 34.75 343 LEU C C 1
ATOM 16889 O O . LEU C 1 343 ? 193.107 189.550 216.261 1.00 34.75 343 LEU C O 1
ATOM 16905 N N . ALA C 1 344 ? 193.350 190.679 214.329 1.00 32.27 344 ALA C N 1
ATOM 16906 C CA . ALA C 1 344 ? 192.424 191.726 214.746 1.00 32.27 344 ALA C CA 1
ATOM 16907 C C . ALA C 1 344 ? 191.005 191.189 214.891 1.00 32.27 344 ALA C C 1
ATOM 16908 O O . ALA C 1 344 ? 190.299 191.531 215.847 1.00 32.27 344 ALA C O 1
ATOM 16915 N N . LEU C 1 345 ? 190.566 190.349 213.951 1.00 34.37 345 LEU C N 1
ATOM 16916 C CA . LEU C 1 345 ? 189.202 189.832 213.975 1.00 34.37 345 LEU C CA 1
ATOM 16917 C C . LEU C 1 345 ? 188.962 188.874 215.131 1.00 34.37 345 LEU C C 1
ATOM 16918 O O . LEU C 1 345 ? 187.807 188.652 215.503 1.00 34.37 345 LEU C O 1
ATOM 16934 N N . LEU C 1 346 ? 190.016 188.294 215.702 1.00 37.30 346 LEU C N 1
ATOM 16935 C CA . LEU C 1 346 ? 189.826 187.410 216.845 1.00 37.30 346 LEU C CA 1
ATOM 16936 C C . LEU C 1 346 ? 189.274 188.132 218.070 1.00 37.30 346 LEU C C 1
ATOM 16937 O O . LEU C 1 346 ? 188.843 187.461 219.014 1.00 37.30 346 LEU C O 1
ATOM 16953 N N . GLY C 1 347 ? 189.282 189.467 218.089 1.00 38.76 347 GLY C N 1
ATOM 16954 C CA . GLY C 1 347 ? 188.746 190.225 219.210 1.00 38.76 347 GLY C CA 1
ATOM 16955 C C . GLY C 1 347 ? 187.241 190.399 219.219 1.00 38.76 347 GLY C C 1
ATOM 16956 O O . GLY C 1 347 ? 186.682 190.831 220.235 1.00 38.76 347 GLY C O 1
ATOM 16960 N N . MET C 1 348 ? 186.567 190.083 218.112 1.00 39.93 348 MET C N 1
ATOM 16961 C CA . MET C 1 348 ? 185.110 190.144 218.104 1.00 39.93 348 MET C CA 1
ATOM 16962 C C . MET C 1 348 ? 184.515 189.149 219.090 1.00 39.93 348 MET C C 1
ATOM 16963 O O . MET C 1 348 ? 183.471 189.422 219.696 1.00 39.93 348 MET C O 1
ATOM 16977 N N . ALA C 1 349 ? 185.160 187.995 219.265 1.00 40.83 349 ALA C N 1
ATOM 16978 C CA . ALA C 1 349 ? 184.707 187.046 220.274 1.00 40.83 349 ALA C CA 1
ATOM 16979 C C . ALA C 1 349 ? 184.763 187.666 221.661 1.00 40.83 349 ALA C C 1
ATOM 16980 O O . ALA C 1 349 ? 183.826 187.522 222.455 1.00 40.83 349 ALA C O 1
ATOM 16987 N N . THR C 1 350 ? 185.854 188.371 221.966 1.00 43.13 350 THR C N 1
ATOM 16988 C CA . THR C 1 350 ? 185.965 189.037 223.257 1.00 43.13 350 THR C CA 1
ATOM 16989 C C . THR C 1 350 ? 184.882 190.093 223.419 1.00 43.13 350 THR C C 1
ATOM 16990 O O . THR C 1 350 ? 184.273 190.204 224.486 1.00 43.13 350 THR C O 1
ATOM 17001 N N . VAL C 1 351 ? 184.624 190.871 222.369 1.00 44.73 351 VAL C N 1
ATOM 17002 C CA . VAL C 1 351 ? 183.597 191.911 222.454 1.00 44.73 351 VAL C CA 1
ATOM 17003 C C . VAL C 1 351 ? 182.233 191.292 222.749 1.00 44.73 351 VAL C C 1
ATOM 17004 O O . VAL C 1 351 ? 181.508 191.729 223.655 1.00 44.73 351 VAL C O 1
ATOM 17017 N N . LEU C 1 352 ? 181.862 190.264 221.984 1.00 46.76 352 LEU C N 1
ATOM 17018 C CA . LEU C 1 352 ? 180.544 189.653 222.138 1.00 46.76 352 LEU C CA 1
ATOM 17019 C C . LEU C 1 352 ? 180.404 189.006 223.513 1.00 46.76 352 LEU C C 1
ATOM 17020 O O . LEU C 1 352 ? 179.374 189.156 224.190 1.00 46.76 352 LEU C O 1
ATOM 17036 N N . CYS C 1 353 ? 181.438 188.281 223.945 1.00 47.60 353 CYS C N 1
ATOM 17037 C CA . CYS C 1 353 ? 181.389 187.630 225.245 1.00 47.60 353 CYS C CA 1
ATOM 17038 C C . CYS C 1 353 ? 181.358 188.645 226.375 1.00 47.60 353 CYS C C 1
ATOM 17039 O O . CYS C 1 353 ? 180.728 188.398 227.405 1.00 47.60 353 CYS C O 1
ATOM 17047 N N . ASP C 1 354 ? 182.026 189.788 226.207 1.00 47.29 354 ASP C N 1
ATOM 17048 C CA . ASP C 1 354 ? 181.936 190.849 227.202 1.00 47.29 354 ASP C CA 1
ATOM 17049 C C . ASP C 1 354 ? 180.521 191.393 227.283 1.00 47.29 354 ASP C C 1
ATOM 17050 O O . ASP C 1 354 ? 180.004 191.637 228.379 1.00 47.29 354 ASP C O 1
ATOM 17059 N N . ILE C 1 355 ? 179.880 191.603 226.133 1.00 49.59 355 ILE C N 1
ATOM 17060 C CA . ILE C 1 355 ? 178.492 192.056 226.145 1.00 49.59 355 ILE C CA 1
ATOM 17061 C C . ILE C 1 355 ? 177.631 191.081 226.937 1.00 49.59 355 ILE C C 1
ATOM 17062 O O . ILE C 1 355 ? 176.851 191.477 227.812 1.00 49.59 355 ILE C O 1
ATOM 17078 N N . ILE C 1 356 ? 177.772 189.786 226.651 1.00 50.73 356 ILE C N 1
ATOM 17079 C CA . ILE C 1 356 ? 176.964 188.787 227.351 1.00 50.73 356 ILE C CA 1
ATOM 17080 C C . ILE C 1 356 ? 177.270 188.796 228.845 1.00 50.73 356 ILE C C 1
ATOM 17081 O O . ILE C 1 356 ? 176.362 188.757 229.683 1.00 50.73 356 ILE C O 1
ATOM 17097 N N . VAL C 1 357 ? 178.554 188.847 229.203 1.00 50.52 357 VAL C N 1
ATOM 17098 C CA . VAL C 1 357 ? 178.947 188.741 230.604 1.00 50.52 357 VAL C CA 1
ATOM 17099 C C . VAL C 1 357 ? 178.459 189.946 231.395 1.00 50.52 357 VAL C C 1
ATOM 17100 O O . VAL C 1 357 ? 178.095 189.825 232.570 1.00 50.52 357 VAL C O 1
ATOM 17113 N N . LEU C 1 358 ? 178.454 191.125 230.778 1.00 50.29 358 LEU C N 1
ATOM 17114 C CA . LEU C 1 358 ? 178.178 192.355 231.504 1.00 50.29 358 LEU C CA 1
ATOM 17115 C C . LEU C 1 358 ? 176.722 192.788 231.439 1.00 50.29 358 LEU C C 1
ATOM 17116 O O . LEU C 1 358 ? 176.306 193.609 232.263 1.00 50.29 358 LEU C O 1
ATOM 17132 N N . TYR C 1 359 ? 175.933 192.268 230.492 1.00 52.34 359 TYR C N 1
ATOM 17133 C CA . TYR C 1 359 ? 174.561 192.729 230.321 1.00 52.34 359 TYR C CA 1
ATOM 17134 C C . TYR C 1 359 ? 173.511 191.626 230.274 1.00 52.34 359 TYR C C 1
ATOM 17135 O O . TYR C 1 359 ? 172.325 191.938 230.423 1.00 52.34 359 TYR C O 1
ATOM 17153 N N . CYS C 1 360 ? 173.891 190.366 230.079 1.00 58.23 360 CYS C N 1
ATOM 17154 C CA . CYS C 1 360 ? 172.942 189.260 229.964 1.00 58.23 360 CYS C CA 1
ATOM 17155 C C . CYS C 1 360 ? 173.330 188.126 230.901 1.00 58.23 360 CYS C C 1
ATOM 17156 O O . CYS C 1 360 ? 173.365 186.954 230.522 1.00 58.23 360 CYS C O 1
ATOM 17164 N N . MET C 1 361 ? 173.632 188.466 232.151 1.00 57.61 361 MET C N 1
ATOM 17165 C CA . MET C 1 361 ? 174.032 187.481 233.144 1.00 57.61 361 MET C CA 1
ATOM 17166 C C . MET C 1 361 ? 173.380 187.815 234.476 1.00 57.61 361 MET C C 1
ATOM 17167 O O . MET C 1 361 ? 173.048 188.971 234.750 1.00 57.61 361 MET C O 1
ATOM 17181 N N . LYS C 1 362 ? 173.197 186.786 235.306 1.00 59.28 362 LYS C N 1
ATOM 17182 C CA . LYS C 1 362 ? 172.619 187.002 236.627 1.00 59.28 362 LYS C CA 1
ATOM 17183 C C . LYS C 1 362 ? 173.593 187.732 237.544 1.00 59.28 362 LYS C C 1
ATOM 17184 O O . LYS C 1 362 ? 173.194 188.631 238.292 1.00 59.28 362 LYS C O 1
ATOM 17188 N N . LYS C 1 363 ? 174.875 187.362 237.498 1.00 55.55 363 LYS C N 1
ATOM 17189 C CA . LYS C 1 363 ? 175.907 187.980 238.322 1.00 55.55 363 LYS C CA 1
ATOM 17190 C C . LYS C 1 363 ? 176.637 189.104 237.598 1.00 55.55 363 LYS C C 1
ATOM 17191 O O . LYS C 1 363 ? 177.808 189.370 237.897 1.00 55.55 363 LYS C O 1
ATOM 17210 N N . ARG C 1 364 ? 175.975 189.780 236.659 1.00 55.20 364 ARG C N 1
ATOM 17211 C CA . ARG C 1 364 ? 176.671 190.753 235.823 1.00 55.20 364 ARG C CA 1
ATOM 17212 C C . ARG C 1 364 ? 177.300 191.869 236.647 1.00 55.20 364 ARG C C 1
ATOM 17213 O O . ARG C 1 364 ? 178.353 192.391 236.270 1.00 55.20 364 ARG C O 1
ATOM 17234 N N . LEU C 1 365 ? 176.679 192.257 237.763 1.00 55.16 365 LEU C N 1
ATOM 17235 C CA . LEU C 1 365 ? 177.258 193.307 238.596 1.00 55.16 365 LEU C CA 1
ATOM 17236 C C . LEU C 1 365 ? 178.565 192.852 239.236 1.00 55.16 365 LEU C C 1
ATOM 17237 O O . LEU C 1 365 ? 179.524 193.628 239.327 1.00 55.16 365 LEU C O 1
ATOM 17253 N N . TYR C 1 366 ? 178.622 191.597 239.687 1.00 52.70 366 TYR C N 1
ATOM 17254 C CA . TYR C 1 366 ? 179.855 191.075 240.268 1.00 52.70 366 TYR C CA 1
ATOM 17255 C C . TYR C 1 366 ? 180.982 191.066 239.243 1.00 52.70 366 TYR C C 1
ATOM 17256 O O . TYR C 1 366 ? 182.118 191.449 239.548 1.00 52.70 366 TYR C O 1
ATOM 17274 N N . TYR C 1 367 ? 180.685 190.640 238.014 1.00 51.50 367 TYR C N 1
ATOM 17275 C CA . TYR C 1 367 ? 181.700 190.640 236.966 1.00 51.50 367 TYR C CA 1
ATOM 17276 C C . TYR C 1 367 ? 182.104 192.058 236.588 1.00 51.50 367 TYR C C 1
ATOM 17277 O O . TYR C 1 367 ? 183.274 192.317 236.291 1.00 51.50 367 TYR C O 1
ATOM 17295 N N . ARG C 1 368 ? 181.146 192.988 236.580 1.00 48.98 368 ARG C N 1
ATOM 17296 C CA . ARG C 1 368 ? 181.470 194.385 236.314 1.00 48.98 368 ARG C CA 1
ATOM 17297 C C . ARG C 1 368 ? 182.427 194.923 237.367 1.00 48.98 368 ARG C C 1
ATOM 17298 O O . ARG C 1 368 ? 183.364 195.660 237.050 1.00 48.98 368 ARG C O 1
ATOM 17319 N N . GLU C 1 369 ? 182.196 194.570 238.633 1.00 52.04 369 GLU C N 1
ATOM 17320 C CA . GLU C 1 369 ? 183.105 194.984 239.695 1.00 52.04 369 GLU C CA 1
ATOM 17321 C C . GLU C 1 369 ? 184.479 194.346 239.521 1.00 52.04 369 GLU C C 1
ATOM 17322 O O . GLU C 1 369 ? 185.506 194.989 239.762 1.00 52.04 369 GLU C O 1
ATOM 17334 N N . LYS C 1 370 ? 184.517 193.077 239.111 1.00 49.88 370 LYS C N 1
ATOM 17335 C CA . LYS C 1 370 ? 185.793 192.380 238.977 1.00 49.88 370 LYS C CA 1
ATOM 17336 C C . LYS C 1 370 ? 186.604 192.901 237.794 1.00 49.88 370 LYS C C 1
ATOM 17337 O O . LYS C 1 370 ? 187.838 192.908 237.838 1.00 49.88 370 LYS C O 1
ATOM 17356 N N . LYS C 1 371 ? 185.934 193.331 236.726 1.00 44.12 371 LYS C N 1
ATOM 17357 C CA . LYS C 1 371 ? 186.613 193.694 235.488 1.00 44.12 371 LYS C CA 1
ATOM 17358 C C . LYS C 1 371 ? 187.072 195.146 235.464 1.00 44.12 371 LYS C C 1
ATOM 17359 O O . LYS C 1 371 ? 188.161 195.435 234.958 1.00 44.12 371 LYS C O 1
ATOM 17378 N N . TYR C 1 372 ? 186.271 196.067 235.993 1.00 43.28 372 TYR C N 1
ATOM 17379 C CA . TYR C 1 372 ? 186.546 197.495 235.896 1.00 43.28 372 TYR C CA 1
ATOM 17380 C C . TYR C 1 372 ? 186.999 198.040 237.243 1.00 43.28 372 TYR C C 1
ATOM 17381 O O . TYR C 1 372 ? 186.420 197.708 238.281 1.00 43.28 372 TYR C O 1
ATOM 17399 N N . LYS C 1 373 ? 188.034 198.874 237.216 1.00 46.15 373 LYS C N 1
ATOM 17400 C CA . LYS C 1 373 ? 188.553 199.556 238.395 1.00 46.15 373 LYS C CA 1
ATOM 17401 C C . LYS C 1 373 ? 188.349 201.053 238.205 1.00 46.15 373 LYS C C 1
ATOM 17402 O O . LYS C 1 373 ? 188.794 201.617 237.201 1.00 46.15 373 LYS C O 1
ATOM 17421 N N . TYR C 1 374 ? 187.687 201.689 239.166 1.00 49.36 374 TYR C N 1
ATOM 17422 C CA . TYR C 1 374 ? 187.437 203.124 239.114 1.00 49.36 374 TYR C CA 1
ATOM 17423 C C . TYR C 1 374 ? 188.540 203.851 239.873 1.00 49.36 374 TYR C C 1
ATOM 17424 O O . TYR C 1 374 ? 188.749 203.602 241.065 1.00 49.36 374 TYR C O 1
ATOM 17442 N N . VAL C 1 375 ? 189.241 204.745 239.185 1.00 50.85 375 VAL C N 1
ATOM 17443 C CA . VAL C 1 375 ? 190.336 205.495 239.789 1.00 50.85 375 VAL C CA 1
ATOM 17444 C C . VAL C 1 375 ? 189.757 206.719 240.485 1.00 50.85 375 VAL C C 1
ATOM 17445 O O . VAL C 1 375 ? 189.114 207.561 239.849 1.00 50.85 375 VAL C O 1
ATOM 17458 N N . GLU C 1 376 ? 189.987 206.821 241.790 1.00 56.74 376 GLU C N 1
ATOM 17459 C CA . GLU C 1 376 ? 189.429 207.908 242.586 1.00 56.74 376 GLU C CA 1
ATOM 17460 C C . GLU C 1 376 ? 190.474 208.479 243.537 1.00 56.74 376 GLU C C 1
ATOM 17461 O O . GLU C 1 376 ? 190.881 209.633 243.405 1.00 56.74 376 GLU C O 1
#

Radius of gyration: 37.9 Å; Cα contacts (8 Å, |Δi|>4): 2482; chains: 3; bounding box: 72×69×115 Å

Secondary structure (DSSP, 8-state):
-HHHHHHHHHSEEEEE-EEEEE-HHHHHHHHHHHHHHHHIIIIIIIIIT-TTEEEEE-EEEEEEEEE--EEEEETTTEEEEE-HHHHBSSS--SSEEEEEEEEEEEEEEEEEEEE---STTTB-SSS-S--TT--TTT-SSEEEEEEEESSSS-EEEEEEEEESPP--SS--SS-TTGGGGG-EEEEEEEEEETTTTEEEESS-TT--HHHHTT---BTTTBTT--EEEHHHHHHHTTS-HHHHHHH-EEEEEEEE--EETTS-GGG---EEEEEE-S---SSS-SS-S-EEEEEEEEE-TTS-EEEEEEEEEEEEEEEEEE-EEEEE-HHHHHHHHHHHHHHTHHHHHHHHHHHHHSSTTHHHHHHHHEEEE-/-HHHHHHHHHSEEEEE-EEEEE-HHHHHHHHHHHHHHHHIIIIIIIIIT-TTEEEEE-EEEEEEEEE--EEEEETTTEEEEE-HHHHBSSS--SSEEEEEEEEEEEEEEEEEEEE---STTTB-SSS-S--TT--TTT-SSEEEEEEEESSSS-EEEEEEEEESPP--SS--SS-TTGGGGG-EEEEEEEEEETTTTEEEESS-TT--HHHHTT---BTTTBTT--EEEHHHHHHHTTS-HHHHHHH-EEEEEEEE--EETTS-GGG---EEEEEE-S---SSS-SS-S-EEEEEEEEE-TTS-EEEEEEEEEEEEEEEEEE-EEEEE-HHHHHHHHHHHHHHTHHHHHHHHHHHHHSSTTHHHHHHHHEEEE-/-HHHHHHHHHSEEEEE-EEEEE-HHHHHHHHHHHHHHHHIIIIIIIIIT-TTEEEEE-EEEEEEEEE--EEEEETTTEEEEE-HHHHBSSS--SSEEEEEEEEEEEEEEEEEEEE---STTTB-SSS-S--TT--TTT-SSEEEEEEEESSSS-EEEEEEEEESPP--SS--SS-TTGGGGG-EEEEEEEEEETTTTEEEESS-TT--HHHHTT---BTTTBTT--EEEHHHHHHHTTS-HHHHHHH-EEEEEEEE--EETTS-GGG---EEEEEE-S---SSS-SS-S-EEEEEEEEE-TTS-EEEEEEEEEEEEEEEEEE-EEEEE-HHHHHHHHHHHHHHTHHHHHHHHHHHHHSSTTHHHHHHHHEEEE-

B-factor: mean 30.17, std 14.34, range [9.8, 70.65]

Organism: Homo sapiens (NCBI:txid9606)

InterPro domains:
  IPR001429 P2X purinoreceptor [PIRSF005713] (4-380)
  IPR001429 P2X purinoreceptor [PR01307] (82-90)
  IPR001429 P2X purinoreceptor [PR01307] (157-168)
  IPR001429 P2X purinoreceptor [PR01307] (243-255)
  IPR001429 P2X purinoreceptor [PR01307] (290-300)
  IPR001429 P2X purinoreceptor [PR01307] (310-324)
  IPR001429 P2X purinoreceptor [TIGR00863] (4-372)
  IPR003047 P2X4 purinoceptor [PR01311] (1-8)
  IPR003047 P2X4 purinoceptor [PR01311] (19-23)
  IPR003047 P2X4 purinoceptor [PR01311] (30-38)
  IPR003047 P2X4 purinoceptor [PR01311] (49-55)
  IPR003047 P2X4 purinoceptor [PR01311] (139-146)
  IPR003047 P2X4 purinoceptor [PR01311] (208-216)
  IPR003047 P2X4 purinoceptor [PR01311] (280-290)
  IPR003047 P2X4 purinoceptor [PR01311] (303-312)
  IPR003047 P2X4 purinoceptor [PR01311] (359-366)
  IPR003047 P2X4 purinoceptor [PR01311] (374-383)
  IPR027309 P2X purinoreceptor extracellular domain superfamily [G3DSA:2.60.490.10] (58-342)
  IPR053792 ATP P2X receptor, conserved site [PS01212] (250-276)
  IPR059116 ATP P2X receptor-like [PF00864] (13-373)

Solvent-accessible surface area: 50641 Å² total; per-residue (Å²): 97,115,110,71,64,103,35,41,110,50,46,29,1,57,0,41,46,22,0,15,3,131,21,163,75,5,0,90,56,2,45,57,28,41,124,126,14,77,61,50,16,96,30,103,6,34,97,170,82,81,16,53,24,45,69,24,66,23,31,40,13,8,17,19,54,10,105,14,14,3,55,21,103,68,118,103,49,24,73,17,0,9,13,41,17,14,0,16,20,19,27,22,23,23,59,2,16,2,1,3,1,0,7,19,40,17,98,83,2,58,38,19,98,12,33,6,30,45,61,104,119,6,60,7,160,100,70,84,82,22,85,74,52,58,31,47,116,70,18,36,0,34,9,48,18,125,14,29,60,76,78,92,104,37,73,0,16,12,0,7,1,4,16,80,13,20,71,48,95,158,38,42,141,87,3,39,2,108,50,0,58,104,7,28,0,15,0,33,2,23,0,19,0,33,110,37,114,36,62,27,40,2,5,8,101,116,14,58,32,109,73,4,157,101,12,63,15,36,56,176,100,38,52,44,0,0,22,3,64,1,4,48,1,0,110,69,21,64,58,54,7,59,103,5,0,10,82,2,0,12,0,0,0,9,0,35,0,82,13,48,19,66,159,63,53,85,88,4,36,2,132,23,51,28,48,38,8,25,55,173,53,136,114,48,10,31,42,92,14,12,21,14,78,35,19,37,33,14,73,47,173,84,46,95,29,19,2,8,10,5,19,0,8,0,0,5,1,7,10,21,30,44,11,106,1,5,84,108,32,62,27,31,18,35,35,11,58,0,12,6,66,17,3,48,32,61,0,40,86,73,0,24,85,41,4,11,122,86,59,107,113,102,132,74,18,74,103,43,9,41,67,88,11,138,98,115,111,69,63,103,34,41,110,50,46,27,1,58,1,42,46,22,0,15,4,131,21,163,77,6,0,89,56,2,45,56,29,41,124,125,15,79,60,49,16,97,29,103,5,33,98,168,82,80,16,53,24,45,69,24,65,24,32,41,14,7,16,19,56,10,106,14,15,3,55,22,103,67,118,102,50,25,73,17,1,10,13,42,17,14,0,16,18,19,26,23,22,22,59,2,15,1,1,3,1,0,7,21,38,17,96,81,2,56,37,18,98,12,34,6,30,46,61,104,119,6,60,8,159,98,69,84,82,21,87,73,51,59,30,46,116,72,18,36,0,36,8,47,18,127,14,30,61,77,80,92,103,36,72,0,17,12,0,7,1,4,16,81,12,19,71,49,96,157,39,43,140,86,3,37,1,108,50,0,58,104,8,28,0,13,0,32,2,24,0,20,0,33,112,36,115,35,61,27,42,1,5,7,100,116,15,58,34,108,72,2,156,103,13,64,14,36,56,177,103,37,53,43,0,0,24,3,65,1,4,47,2,0,111,69,22,64,57,53,8,59,105,6,0,9,82,2,0,12,0,0,0,9,0,36,0,83,12,47,19,67,157,62,53,81,88,3,36,1,132,23,52,27,48,38,9,26,57,173,53,136,114,50,10,32,41,91,15,11,22,15,78,34,19,37,33,14,74,46,171,84,44,94,29,19,3,8,10,5,18,0,8,0,1,4,1,7,10,24,29,42,10,105,0,5,83,107,32,63,27,30,19,36,34,12,60,0,13,6,65,18,3,47,30,61,0,38,86,73,0,24,86,40,2,10,120,84,60,109,113,101,135,73,17,76,104,44,8,42,64,89,10,141,98,116,111,70,64,103,34,41,110,49,47,29,1,58,1,40,46,22,0,15,2,131,20,163,76,6,0,90,55,2,44,59,26,41,124,126,13,78,60,50,18,97,31,104,5,34,98,169,80,82,16,55,25,46,70,23,66,23,32,40,12,7,17,18,52,10,106,14,15,3,54,23,103,68,118,103,50,25,72,17,1,9,13,40,16,14,0,16,19,19,27,23,22,24,60,2,14,1,1,4,1,0,7,20,40,18,98,83,2,57,37,18,97,12,33,6,30,45,60,104,119,6,60,8,161,98,70,86,81,21,88,72,51,59,30,46,116,69,18,36,0,36,9,47,19,125,13,31,61,77,80,92,103,36,71,0,17,11,1,6,1,4,15,82,13,20,72,49,96,158,39,43,139,86,3,37,2,107,51,0,58,103,7,26,0,14,0,32,2,24,0,21,0,33,111,38,115,36,60,27,39,2,5,7,99,117,14,58,34,108,71,3,158,102,13,63,15,36,57,177,101,36,51,46,0,0,22,4,65,0,4,47,2,0,110,68,22,64,57,53,8,59,105,6,0,10,81,2,0,12,0,0,0,9,0,35,0,82,13,48,18,67,155,61,53,80,87,4,37,1,134,23,52,26,46,37,8,23,55,176,53,135,115,49,10,31,41,90,16,12,22,14,78,35,19,37,33,14,73,47,174,84,46,95,29,18,3,8,10,6,18,0,8,0,1,5,1,6,10,22,31,43,11,108,1,4,84,107,33,64,27,30,18,36,36,11,60,0,13,7,65,18,2,48,31,62,0,38,86,72,0,24,85,41,3,11,118,86,61,109,113,103,134,74,18,75,104,44,9,42,66,86,11,138

GO terms:
  GO:0005886 plasma membrane (C, TAS)
  GO:1904141 positive regulation of microglial cell migration (P, TAS)
  GO:0019722 calcium-mediated signaling (P, TAS)
  GO:0004931 extracellularly ATP-gated monoatomic cation channel activity (F, IDA)
  GO:0034220 monoatomic ion transmembrane transport (P, IDA)
  GO:0005765 lysosomal membrane (C, IDA)
  GO:0005886 plasma membrane (C, IDA)
  GO:0071318 cellular response to ATP (P, IDA)
  GO:0005765 lysosomal membrane (C, EXP)
  GO:0005886 plasma membrane (C, EXP)
  GO:0005886 plasma membrane (C, IMP)
  GO:0005515 protein binding (F, IPI)
  GO:0099604 ligand-gated calcium channel activity (F, IDA)
  GO:0048471 perinuclear region of cytoplasm (C, IDA)
  GO:0034405 response to fluid shear stress (P, IDA)
  GO:0016020 membrane (C, IDA)
  GO:0030054 cell junction (C, IDA)
  GO:0001614 purinergic nucleotide receptor activity (F, IDA)
  GO:0010524 positive regulation of calcium ion transport into cytosol (P, IDA)
  GO:0050850 positive regulation of calcium-mediated signaling (P, IDA)